Protein 6TQ3 (pdb70)

Foldseek 3Di:
DAAEEEFEVLLFFLNLLLQQVSLVVRYAYEYEEQDVVSQVVSLVVRDHDDPPRHYYYFNDYLLDQVCLLVVPRPPDQLLRHLHYEAEWFAFFFAAPVPDDPVRLVSRLSSLARNVVSNVVRNCVNHLPPDDPAAREYEYEAALCLQPPDGRRVSNNVSRVNVLVVFLVCCVVRVVSRYAGEYEHEAAAPTPRCPPPFQVVADAPAGGHHYSNVSSVVVVVVRPDGPDHSYYHYHHRHRND/DAAEEEFEVCLFFLNLLLQQVSLVVRHQYEYEEADPVSQVVSLVVRDHDDPPRHHYYARDHLLDQVCLLVVPRGPDQLLRHLHYEAEFAAFDFAAPVPDDPVVLVSRLSNLARNVVSNVVRNCVNHQQPDDPAAREYEYEAALCLQPPDGGRVSNNVSRVNVLVVQLVVQVVRVVSRYAGEYEYEAQAPTPSNVPPFQVVADALAGGHDYSNLSSVVVVVVRPDGPDHSYYHYHHNHRND/DAAEEEFEVLQAFLNVLLQQVVLVVRHAYEYEEQDPVSQVVSLVVRDHDYPPRHHHYFNDDLLPLVCLLVVPRPPDQLLRHLYYEAAWADFFFAAPVPDDPVVLVSRLSRLARNVVSNVVRNCVNHLQPDDPAAREYEYEAALCLPPPDHRGVSNNVSRVNVLVVQLVCQVVRVVSRYAGEYEHEAAAVVAQVSADAPADDHDYSNLSSVVVVVVRPDGPDHSYYHYHHNHRPD/DAAEEEFEVLLFFLNLLLQQVSLVVRHQYEYEEADVVSQVVSLVVRDHDDPPRHYYYANDHLLDQVCLLVVPRPPDALLRHLHYEAEFAAFFFAAPVPDDPVVLVSRLSRLARNVVSNVVRNCVNHQPPDDPAAREYEYEAALCLQPPDHRGVSNNVSRVNVLVVFLVVCVVRLVSRYAGEYEHEAAAPTPRCPPDFQVVADAQAGGHHYSNLSSVVVVVVRPDGPDHSYYDYHHNHRND

Secondary structure (DSSP, 8-state):
---EEEEETTTSHHHHHHHHHHHHTT-EEEEEES-HHHHHHHHHHS---STT---EEEE--TT-HHHHHHTTT-SS-GGGEEEEEE---------GGG--HHHHHHHHIIIIIHHHHHHHHHHHHHSSS--SS-EEEEEE--GGGTS--TT-HHHHHHHHHHHHHHHHHHHHHGGGTEEEEEEEE-SBSSTTS-S--GGGS--SS-SPBPHHHHHHHHHHHHT-SS--S-EEEESTTTT-/-PPEEEEETTTSHHHHHHHHHHHHTT-EEEEEES-HHHHHHHHHHS---STT---EEEE--TT-HHHHHHTTT-SS-GGGEEEEEE---------GGG--HHHHHHHHIIIIIHHHHHHHHHHHHHSSS--SS-EEEEEE--GGGTS--TT-HHHHHHHHHHHHHHHHHHHHHGGGTEEEEEEEE-SBSSSSSSS--GGGS--SS-SPBPHHHHHHHHHHHHT-SS--S-EEEESTTTT-/---EEEEETTTSHHHHHHHHHHHHHT-EEEEEES-HHHHHHHHHHS---STT---EEEE--TT-HHHHHHTTT-SS-GGGEEEEEE---------GGG--HHHHHHHHIIIIIHHHHHHHHHHHHHTTS--SS-EEEEEE--GGGTS--TT-HHHHHHHHHHHHHHHHHHHHHGGGTEEEEEEEE-SB---GGGS--SS-SPBPHHHHHHHHHHHHH-SS--S-EEEESTTTT-/-PPEEEEETTTSHHHHHHHHHHHHTT-EEEEEES-HHHHHHHHHHS---STT---EEEE--TT-HHHHHTTTT-SS-GGGEEEEEE---------GGG--HHHHHHHHIIIIIHHHHHHHHHHHHHTTS--SS-EEEEEE--GGGTS--TT-HHHHHHHHHHHHHHHHHHHHHGGGTEEEEEEEE-SBSSTTS-S--GGGS--SS-SPBPHHHHHHHHHHHHT-SS--S-EEEESTTTT-

CATH classification: 3.40.50.720

Sequence (954 aa):
PSLNALVTGGSRGIGEAISMQLAAEGYSVTIASRGLEQLEAVKAKLPIVKQGQTHHVWQLDLSDVEAAGSFKGAPLPASSYDVFVSNAGISQFSPIAEHADADWQNMLTVNLTAPIALTKAVVKAISDKPRQTPAHIIFISTGLSKRGAPMVGVYSASKAGIDGFMRSLARELGPKGINVNCVSPGVTRTSMAEGIDPSMFDLPINGWIEVDAIADAVTYLVKSKNVTGTTVSVDNGYCAPSLNALVTGGSRGIGEAISMQLAAEGYSVTIASRGLEQLEAVKAKLPIVKQGQTHHVWQLDLSDVEAAGSFKGAPLPASSYDVFVSNAGISQFSPIAEHADADWQNMLTVNLTAPIALTKAVVKAISDKPRQTPAHIIFISTGLSKRGAPMVGVYSASKAGIDGFMRSLARELGPKGINVNCVSPGVTRTSMAEGIDPSMFDLPINGWIEVDAIADAVTYLVKSKNVTGTTVSVDNGYCAPSLNALVTGGSRGIGEAISMQLAAEGYSVTIASRGLEQLEAVKAKLPIVKQGQTHHVWQLDLSDVEAAGSFKGAPLPASSYDVFVSNAGISQFSPIAEHADADWQNMLTVNLTAPIALTKAVVKAISDKPRQTPAHIIFISTGLSKRGAPMVGVYSASKAGIDGFMRSLARELGPKGINVNCVSPGVTRTDPSMFDLPINGWIEVDAIADAVTYLVKSKNVTGTTVSVDNGYCAPSLNALVTGGSRGIGEAISMQLAAEGYSVTIASRGLEQLEAVKAKLPIVKQGQTHHVWQLDLSDVEAAGSFKGAPLPASSYDVFVSNAGISQFSPIAEHADADWQNMLTVNLTAPIALTKAVVKAISDKPRQTPAHIIFISTGLSKRGAPMVGVYSASKAGIDGFMRSLARELGPKGINVNCVSPGVTRTSMAEGIDPSMFDLPINGWIEVDAIADAVTYLVKSKNVTGTTVSVDNGYCA

B-factor: mean 39.23, std 13.86, range [20.02, 128.77]

Nearest PDB structures (foldseek):
  6tq5-assembly1_C  TM=9.996E-01  e=1.178E-49  Starmerella magnoliae
  6tq3-assembly1_C  TM=9.989E-01  e=6.355E-49  Starmerella magnoliae
  6tq8-assembly1_D  TM=9.985E-01  e=2.376E-47  Starmerella magnoliae
  5mln-assembly1_A  TM=9.810E-01  e=8.326E-38  Starmerella magnoliae
  2cfc-assembly1_D  TM=8.550E-01  e=3.618E-16  Xanthobacter autotrophicus Py2

Radius of gyration: 27.47 Å; Cα contacts (8 Å, |Δi|>4): 2442; chains: 4; bounding box: 59×82×81 Å

Solvent-accessible surface area: 32105 Å² total; per-residue (Å²): 174,14,86,27,0,0,0,5,9,0,7,123,17,20,0,41,8,1,0,60,35,0,0,56,86,8,29,6,0,0,0,0,12,154,34,84,158,87,0,82,48,2,75,94,131,6,39,124,90,85,173,61,11,74,8,34,26,2,98,6,43,47,39,49,15,125,9,2,31,75,24,140,61,28,59,41,89,16,45,28,1,29,4,2,0,4,12,10,28,66,48,38,75,18,60,1,14,123,6,55,67,78,72,0,59,66,0,6,34,4,1,0,20,5,6,0,4,8,0,24,15,1,2,126,33,3,14,140,69,130,58,195,80,29,1,6,0,0,0,7,3,11,2,16,0,56,24,2,8,60,73,2,1,0,27,0,0,0,9,2,0,4,2,0,0,2,46,0,0,0,16,17,1,6,101,89,25,0,1,0,0,0,0,0,10,20,19,5,123,22,90,71,19,131,66,31,42,8,96,108,39,105,30,8,30,135,19,80,1,84,37,82,17,0,0,60,0,0,15,19,0,10,127,12,120,15,1,2,10,17,25,1,10,1,1,0,0,18,26,2,150,22,69,26,0,0,0,1,14,0,12,134,6,24,0,26,8,1,0,61,31,0,0,55,78,2,30,5,0,0,0,0,9,148,38,87,156,73,0,79,46,0,73,90,119,7,40,117,87,80,172,62,9,74,6,39,29,1,103,5,65,24,41,46,30,108,4,2,31,67,23,121,68,25,55,46,83,15,43,29,2,35,4,1,0,5,20,8,33,42,18,40,79,20,45,2,14,132,10,52,68,81,70,0,51,66,0,6,33,8,1,0,19,4,4,0,4,8,0,28,12,0,2,120,35,3,14,119,79,128,58,198,56,29,4,5,0,0,1,9,3,12,1,18,1,57,25,3,10,71,94,4,4,0,23,0,0,0,7,2,0,3,4,0,0,2,47,0,0,0,19,14,3,7,109,92,24,0,1,0,0,0,0,0,10,20,23,7,126,34,68,85,14,126,72,30,48,6,102,108,39,104,26,7,28,136,24,84,1,82,40,76,18,0,0,59,0,0,17,20,0,5,116,13,96,21,1,1,9,14,29,1,11,2,1,0,0,19,26,1,146,27,82,28,0,0,0,0,14,0,1,124,24,25,0,43,8,1,0,56,37,0,0,50,75,3,28,6,0,0,0,0,4,128,26,85,162,66,0,87,44,0,69,88,110,9,37,107,90,90,175,64,12,71,13,45,28,2,78,4,54,34,37,53,20,111,8,2,27,82,23,139,68,26,60,41,86,14,40,33,4,38,5,1,0,4,22,7,45,56,60,37,130,20,46,2,22,130,9,53,65,84,73,0,63,60,0,6,35,9,1,0,20,4,5,0,4,8,0,31,16,2,1,127,34,3,16,121,102,134,62,185,64,32,0,6,0,0,1,8,3,12,2,18,1,64,23,6,10,61,81,4,3,1,27,0,0,0,8,3,0,2,4,0,0,3,52,0,0,0,26,16,5,8,102,99,20,0,1,0,0,0,0,0,9,21,34,16,124,124,70,15,101,127,38,95,20,4,30,120,30,100,2,82,36,75,18,0,0,58,0,0,14,23,0,5,113,10,87,20,1,1,9,15,32,0,9,1,3,0,0,18,28,3,153,25,77,28,0,0,0,1,15,0,12,136,19,24,0,47,7,0,0,60,36,0,0,54,85,5,30,5,0,0,0,0,9,152,26,77,142,69,0,76,52,6,75,90,126,8,42,124,84,85,168,66,7,79,13,42,28,2,103,5,40,29,40,52,27,152,7,2,28,80,23,136,67,26,56,43,83,12,45,28,2,36,5,1,0,4,21,6,23,57,22,37,64,20,57,1,20,110,8,55,60,78,70,0,46,62,0,6,36,8,1,0,19,4,5,0,4,6,0,27,16,1,2,125,33,4,13,126,84,123,52,188,83,25,1,6,1,0,1,7,4,12,2,16,1,51,27,2,9,60,77,6,2,0,16,0,0,0,8,2,0,4,2,0,0,2,43,0,0,0,23,21,5,8,103,91,24,0,1,0,0,0,0,0,8,20,16,7,124,31,94,74,17,114,80,19,49,4,91,109,33,95,28,8,31,127,28,79,1,83,39,83,17,0,0,62,0,0,16,20,0,11,125,14,121,14,1,0,9,13,30,2,10,1,1,1,0,17,23,1

Structure (mmCIF, N/CA/C/O backbone):
data_6TQ3
#
_entry.id   6TQ3
#
_cell.length_a   52.505
_cell.length_b   87.245
_cell.length_c   102.922
_cell.angle_alpha   90.000
_cell.angle_beta   101.650
_cell.angle_gamma   90.000
#
_symmetry.space_group_name_H-M   'P 1 21 1'
#
loop_
_entity.id
_entity.type
_entity.pdbx_description
1 polymer 'Enzyme subunit'
2 water water
#
loop_
_atom_site.group_PDB
_atom_site.id
_atom_site.type_symbol
_atom_site.label_atom_id
_atom_site.label_alt_id
_atom_site.label_comp_id
_atom_site.label_asym_id
_atom_site.label_entity_id
_atom_site.label_seq_id
_atom_site.pdbx_PDB_ins_code
_atom_site.Cartn_x
_atom_site.Cartn_y
_atom_site.Cartn_z
_atom_site.occupancy
_atom_site.B_iso_or_equiv
_atom_site.auth_seq_id
_atom_site.auth_comp_id
_atom_site.auth_asym_id
_atom_site.auth_atom_id
_atom_site.pdbx_PDB_model_num
ATOM 1 N N . PRO A 1 7 ? 19.519 2.264 -53.349 1.00 87.74 7 PRO A N 1
ATOM 2 C CA . PRO A 1 7 ? 18.684 2.671 -54.490 1.00 84.43 7 PRO A CA 1
ATOM 3 C C . PRO A 1 7 ? 17.252 3.127 -54.080 1.00 80.31 7 PRO A C 1
ATOM 4 O O . PRO A 1 7 ? 17.136 3.966 -53.179 1.00 81.71 7 PRO A O 1
ATOM 8 N N . SER A 1 8 ? 16.207 2.668 -54.784 1.00 70.56 8 SER A N 1
ATOM 9 C CA . SER A 1 8 ? 14.794 2.849 -54.384 1.00 62.11 8 SER A CA 1
ATOM 10 C C . SER A 1 8 ? 14.333 1.497 -53.909 1.00 54.48 8 SER A C 1
ATOM 11 O O . SER A 1 8 ? 14.542 0.498 -54.569 1.00 51.57 8 SER A O 1
ATOM 14 N N . LEU A 1 9 ? 13.718 1.475 -52.741 1.00 53.00 9 LEU A N 1
ATOM 15 C CA . LEU A 1 9 ? 13.381 0.218 -52.084 1.00 48.82 9 LEU A CA 1
ATOM 16 C C . LEU A 1 9 ? 12.185 -0.382 -52.770 1.00 39.09 9 LEU A C 1
ATOM 17 O O . LEU A 1 9 ? 11.365 0.338 -53.346 1.00 38.88 9 LEU A O 1
ATOM 22 N N . ASN A 1 10 ? 12.129 -1.705 -52.745 1.00 35.30 10 ASN A N 1
ATOM 23 C CA . ASN A 1 10 ? 11.070 -2.439 -53.366 1.00 35.00 10 ASN A CA 1
ATOM 24 C C . ASN A 1 10 ? 9.963 -2.768 -52.365 1.00 37.09 10 ASN A C 1
ATOM 25 O O . ASN A 1 10 ? 10.240 -3.315 -51.269 1.00 35.35 10 ASN A O 1
ATOM 30 N N . ALA A 1 11 ? 8.736 -2.537 -52.805 1.00 32.70 11 ALA A N 1
ATOM 31 C CA . ALA A 1 11 ? 7.505 -2.872 -52.046 1.00 31.97 11 ALA A CA 1
ATOM 32 C C . ALA A 1 11 ? 6.677 -3.783 -52.871 1.00 31.19 11 ALA A C 1
ATOM 33 O O . ALA A 1 11 ? 6.549 -3.550 -54.036 1.00 36.50 11 ALA A O 1
ATOM 35 N N . LEU A 1 12 ? 6.166 -4.852 -52.263 1.00 32.76 12 LEU A N 1
ATOM 36 C CA . LEU A 1 12 ? 5.193 -5.738 -52.832 1.00 28.74 12 LEU A CA 1
ATOM 37 C C . LEU A 1 12 ? 3.863 -5.462 -52.217 1.00 29.50 12 LEU A C 1
ATOM 38 O O . LEU A 1 12 ? 3.772 -5.433 -50.991 1.00 32.13 12 LEU A O 1
ATOM 43 N N . VAL A 1 13 ? 2.818 -5.348 -53.028 1.00 29.57 13 VAL A N 1
ATOM 44 C CA . VAL A 1 13 ? 1.432 -5.088 -52.545 1.00 30.90 13 VAL A CA 1
ATOM 45 C C . VAL A 1 13 ? 0.470 -6.016 -53.216 1.00 30.53 13 VAL A C 1
ATOM 46 O O . VAL A 1 13 ? 0.263 -5.978 -54.440 1.00 29.89 13 VAL A O 1
ATOM 50 N N . THR A 1 14 ? -0.105 -6.915 -52.433 1.00 31.42 14 THR A N 1
ATOM 51 C CA . THR A 1 14 ? -1.055 -7.817 -52.984 1.00 30.34 14 THR A CA 1
ATOM 52 C C . THR A 1 14 ? -2.395 -7.104 -52.916 1.00 31.70 14 THR A C 1
ATOM 53 O O . THR A 1 14 ? -2.569 -6.146 -52.170 1.00 36.36 14 THR A O 1
ATOM 57 N N . GLY A 1 15 ? -3.330 -7.585 -53.719 1.00 31.41 15 GLY A N 1
ATOM 58 C CA . GLY A 1 15 ? -4.618 -6.927 -53.979 1.00 34.49 15 GLY A CA 1
ATOM 59 C C . GLY A 1 15 ? -4.361 -5.528 -54.473 1.00 36.45 15 GLY A C 1
ATOM 60 O O . GLY A 1 15 ? -5.123 -4.591 -54.177 1.00 34.58 15 GLY A O 1
ATOM 61 N N . GLY A 1 16 ? -3.277 -5.345 -55.217 1.00 31.98 16 GLY A N 1
ATOM 62 C CA . GLY A 1 16 ? -2.894 -3.960 -55.535 1.00 39.00 16 GLY A CA 1
ATOM 63 C C . GLY A 1 16 ? -3.571 -3.267 -56.711 1.00 37.48 16 GLY A C 1
ATOM 64 O O . GLY A 1 16 ? -3.226 -2.135 -56.983 1.00 38.41 16 GLY A O 1
ATOM 65 N N . SER A 1 17 ? -4.519 -3.933 -57.377 1.00 37.60 17 SER A N 1
ATOM 66 C CA . SER A 1 17 ? -5.087 -3.492 -58.626 1.00 42.18 17 SER A CA 1
ATOM 67 C C . SER A 1 17 ? -6.380 -2.674 -58.540 1.00 44.36 17 SER A C 1
ATOM 68 O O . SER A 1 17 ? -6.979 -2.324 -59.573 1.00 40.14 17 SER A O 1
ATOM 71 N N . ARG A 1 18 ? -6.859 -2.407 -57.329 1.00 45.28 18 ARG A N 1
ATOM 72 C CA . ARG A 1 18 ? -8.046 -1.568 -57.144 1.00 41.61 18 ARG A CA 1
ATOM 73 C C . ARG A 1 18 ? -8.200 -1.257 -55.649 1.00 38.97 18 ARG A C 1
ATOM 74 O O . ARG A 1 18 ? -7.453 -1.785 -54.836 1.00 32.21 18 ARG A O 1
ATOM 82 N N . GLY A 1 19 ? -9.139 -0.392 -55.315 1.00 37.17 19 GLY A N 1
ATOM 83 C CA . GLY A 1 19 ? -9.494 -0.074 -53.931 1.00 35.02 19 GLY A CA 1
ATOM 84 C C . GLY A 1 19 ? -8.322 0.312 -53.060 1.00 33.99 19 GLY A C 1
ATOM 85 O O . GLY A 1 19 ? -7.437 1.105 -53.450 1.00 30.60 19 GLY A O 1
ATOM 86 N N . ILE A 1 20 ? -8.278 -0.286 -51.873 1.00 31.01 20 ILE A N 1
ATOM 87 C CA . ILE A 1 20 ? -7.279 0.055 -50.851 1.00 30.70 20 ILE A CA 1
ATOM 88 C C . ILE A 1 20 ? -5.880 -0.251 -51.345 1.00 24.45 20 ILE A C 1
ATOM 89 O O . ILE A 1 20 ? -5.000 0.511 -51.135 1.00 24.83 20 ILE A O 1
ATOM 94 N N . GLY A 1 21 ? -5.696 -1.368 -52.012 1.00 27.41 21 GLY A N 1
ATOM 95 C CA . GLY A 1 21 ? -4.345 -1.742 -52.446 1.00 28.37 21 GLY A CA 1
ATOM 96 C C . GLY A 1 21 ? -3.846 -0.811 -53.539 1.00 28.35 21 GLY A C 1
ATOM 97 O O . GLY A 1 21 ? -2.698 -0.432 -53.548 1.00 31.23 21 GLY A O 1
ATOM 98 N N . GLU A 1 22 ? -4.727 -0.389 -54.417 1.00 30.94 22 GLU A N 1
ATOM 99 C CA . GLU A 1 22 ? -4.334 0.628 -55.384 1.00 32.53 22 GLU A CA 1
ATOM 100 C C . GLU A 1 22 ? -3.905 1.882 -54.664 1.00 29.35 22 GLU A C 1
ATOM 101 O O . GLU A 1 22 ? -2.825 2.442 -54.932 1.00 29.59 22 GLU A O 1
ATOM 107 N N . ALA A 1 23 ? -4.715 2.320 -53.709 1.00 32.11 23 ALA A N 1
ATOM 108 C CA . ALA A 1 23 ? -4.402 3.539 -52.971 1.00 31.30 23 ALA A CA 1
ATOM 109 C C . ALA A 1 23 ? -3.064 3.407 -52.187 1.00 30.38 23 ALA A C 1
ATOM 110 O O . ALA A 1 23 ? -2.214 4.298 -52.202 1.00 30.70 23 ALA A O 1
ATOM 112 N N . ILE A 1 24 ? -2.806 2.230 -51.641 1.00 28.99 24 ILE A N 1
ATOM 113 C CA . ILE A 1 24 ? -1.556 2.009 -50.915 1.00 26.46 24 ILE A CA 1
ATOM 114 C C . ILE A 1 24 ? -0.381 2.054 -51.933 1.00 25.30 24 ILE A C 1
ATOM 115 O O . ILE A 1 24 ? 0.662 2.641 -51.678 1.00 25.28 24 ILE A O 1
ATOM 120 N N . SER A 1 25 ? -0.548 1.403 -53.071 1.00 27.90 25 SER A N 1
ATOM 121 C CA . SER A 1 25 ? 0.534 1.415 -54.085 1.00 29.72 25 SER A CA 1
ATOM 122 C C . SER A 1 25 ? 0.839 2.822 -54.607 1.00 29.03 25 SER A C 1
ATOM 123 O O . SER A 1 25 ? 1.973 3.170 -54.733 1.00 34.21 25 SER A O 1
ATOM 126 N N . MET A 1 26 ? -0.187 3.622 -54.897 1.00 30.63 26 MET A N 1
ATOM 127 C CA . MET A 1 26 ? -0.007 5.013 -55.297 1.00 30.32 26 MET A CA 1
ATOM 128 C C . MET A 1 26 ? 0.829 5.810 -54.286 1.00 31.73 26 MET A C 1
ATOM 129 O O . MET A 1 26 ? 1.791 6.464 -54.664 1.00 29.47 26 MET A O 1
ATOM 134 N N . GLN A 1 27 ? 0.539 5.698 -52.984 1.00 29.16 27 GLN A N 1
ATOM 135 C CA . GLN A 1 27 ? 1.297 6.504 -52.002 1.00 30.05 27 GLN A CA 1
ATOM 136 C C . GLN A 1 27 ? 2.701 6.013 -51.904 1.00 28.43 27 GLN A C 1
ATOM 137 O O . GLN A 1 27 ? 3.617 6.809 -51.706 1.00 29.81 27 GLN A O 1
ATOM 143 N N . LEU A 1 28 ? 2.876 4.698 -52.028 1.00 29.50 28 LEU A N 1
ATOM 144 C CA . LEU A 1 28 ? 4.201 4.137 -51.886 1.00 33.25 28 LEU A CA 1
ATOM 145 C C . LEU A 1 28 ? 5.066 4.592 -53.061 1.00 30.76 28 LEU A C 1
ATOM 146 O O . LEU A 1 28 ? 6.150 5.065 -52.846 1.00 32.97 28 LEU A O 1
ATOM 151 N N . ALA A 1 29 ? 4.528 4.497 -54.271 1.00 34.76 29 ALA A N 1
ATOM 152 C CA . ALA A 1 29 ? 5.178 5.070 -55.461 1.00 34.21 29 ALA A CA 1
ATOM 153 C C . ALA A 1 29 ? 5.514 6.517 -55.207 1.00 37.03 29 ALA A C 1
ATOM 154 O O . ALA A 1 29 ? 6.668 6.925 -55.335 1.00 38.17 29 ALA A O 1
ATOM 156 N N . ALA A 1 30 ? 4.538 7.288 -54.730 1.00 40.20 30 ALA A N 1
ATOM 157 C CA . ALA A 1 30 ? 4.758 8.725 -54.451 1.00 34.69 30 ALA A CA 1
ATOM 158 C C . ALA A 1 30 ? 5.879 8.982 -53.485 1.00 33.76 30 ALA A C 1
ATOM 159 O O . ALA A 1 30 ? 6.459 10.048 -53.516 1.00 35.59 30 ALA A O 1
ATOM 161 N N . GLU A 1 31 ? 6.150 8.026 -52.587 1.00 33.77 31 GLU A N 1
ATOM 162 C CA . GLU A 1 31 ? 7.260 8.124 -51.625 1.00 36.19 31 GLU A CA 1
ATOM 163 C C . GLU A 1 31 ? 8.558 7.505 -52.166 1.00 40.58 31 GLU A C 1
ATOM 164 O O . GLU A 1 31 ? 9.521 7.376 -51.433 1.00 40.58 31 GLU A O 1
ATOM 170 N N . GLY A 1 32 ? 8.565 7.082 -53.428 1.00 44.68 32 GLY A N 1
ATOM 171 C CA . GLY A 1 32 ? 9.808 6.735 -54.093 1.00 43.49 32 GLY A CA 1
ATOM 172 C C . GLY A 1 32 ? 10.023 5.268 -54.173 1.00 40.16 32 GLY A C 1
ATOM 173 O O . GLY A 1 32 ? 11.024 4.877 -54.739 1.00 39.17 32 GLY A O 1
ATOM 174 N N . TYR A 1 33 ? 9.068 4.467 -53.649 1.00 40.28 33 TYR A N 1
ATOM 175 C CA . TYR A 1 33 ? 9.151 3.001 -53.654 1.00 33.97 33 TYR A CA 1
ATOM 176 C C . TYR A 1 33 ? 8.944 2.452 -55.065 1.00 36.25 33 TYR A C 1
ATOM 177 O O . TYR A 1 33 ? 8.148 2.986 -55.848 1.00 34.55 33 TYR A O 1
ATOM 186 N N . SER A 1 34 ? 9.703 1.410 -55.384 1.00 34.74 34 SER A N 1
ATOM 187 C CA . SER A 1 34 ? 9.472 0.600 -56.582 1.00 37.56 34 SER A CA 1
ATOM 188 C C . SER A 1 34 ? 8.506 -0.452 -56.215 1.00 37.21 34 SER A C 1
ATOM 189 O O . SER A 1 34 ? 8.842 -1.356 -55.434 1.00 42.59 34 SER A O 1
ATOM 192 N N . VAL A 1 35 ? 7.342 -0.430 -56.845 1.00 38.05 35 VAL A N 1
ATOM 193 C CA . VAL A 1 35 ? 6.190 -1.147 -56.361 1.00 34.08 35 VAL A CA 1
ATOM 194 C C . VAL A 1 35 ? 5.856 -2.292 -57.259 1.00 34.77 35 VAL A C 1
ATOM 195 O O . VAL A 1 35 ? 5.650 -2.073 -58.464 1.00 37.32 35 VAL A O 1
ATOM 199 N N . THR A 1 36 ? 5.757 -3.506 -56.677 1.00 29.62 36 THR A N 1
ATOM 200 C CA . THR A 1 36 ? 5.192 -4.648 -57.382 1.00 29.33 36 THR A CA 1
ATOM 201 C C . THR A 1 36 ? 3.796 -4.886 -56.924 1.00 30.39 36 THR A C 1
ATOM 202 O O . THR A 1 36 ? 3.537 -4.916 -55.704 1.00 29.15 36 THR A O 1
ATOM 206 N N . ILE A 1 37 ? 2.890 -5.033 -57.880 1.00 31.94 37 ILE A N 1
ATOM 207 C CA . ILE A 1 37 ? 1.460 -5.089 -57.619 1.00 37.22 37 ILE A CA 1
ATOM 208 C C . ILE A 1 37 ? 0.980 -6.441 -58.080 1.00 40.03 37 ILE A C 1
ATOM 209 O O . ILE A 1 37 ? 1.287 -6.828 -59.177 1.00 36.81 37 ILE A O 1
ATOM 214 N N . ALA A 1 38 ? 0.212 -7.164 -57.279 1.00 37.78 38 ALA A N 1
ATOM 215 C CA . ALA A 1 38 ? -0.153 -8.523 -57.614 1.00 32.12 38 ALA A CA 1
ATOM 216 C C . ALA A 1 38 ? -1.593 -8.699 -57.380 1.00 36.00 38 ALA A C 1
ATOM 217 O O . ALA A 1 38 ? -2.095 -8.321 -56.328 1.00 33.93 38 ALA A O 1
ATOM 219 N N . SER A 1 39 ? -2.233 -9.353 -58.329 1.00 33.65 39 SER A N 1
ATOM 220 C CA . SER A 1 39 ? -3.650 -9.597 -58.345 1.00 36.27 39 SER A CA 1
ATOM 221 C C . SER A 1 39 ? -3.944 -10.563 -59.509 1.00 34.27 39 SER A C 1
ATOM 222 O O . SER A 1 39 ? -3.053 -10.909 -60.258 1.00 36.99 39 SER A O 1
ATOM 225 N N . ARG A 1 40 ? -5.171 -11.032 -59.658 1.00 40.21 40 ARG A N 1
ATOM 226 C CA . ARG A 1 40 ? -5.477 -11.954 -60.760 1.00 49.44 40 ARG A CA 1
ATOM 227 C C . ARG A 1 40 ? -5.559 -11.245 -62.150 1.00 48.67 40 ARG A C 1
ATOM 228 O O . ARG A 1 40 ? -5.166 -11.817 -63.158 1.00 39.64 40 ARG A O 1
ATOM 236 N N . GLY A 1 41 ? -6.048 -9.997 -62.174 1.00 48.54 41 GLY A N 1
ATOM 237 C CA . GLY A 1 41 ? -6.577 -9.374 -63.390 1.00 47.19 41 GLY A CA 1
ATOM 238 C C . GLY A 1 41 ? -5.463 -8.571 -63.972 1.00 50.33 41 GLY A C 1
ATOM 239 O O . GLY A 1 41 ? -5.159 -7.507 -63.455 1.00 44.64 41 GLY A O 1
ATOM 240 N N . LEU A 1 42 ? -4.809 -9.121 -64.997 1.00 50.27 42 LEU A N 1
ATOM 241 C CA . LEU A 1 42 ? -3.640 -8.477 -65.620 1.00 50.76 42 LEU A CA 1
ATOM 242 C C . LEU A 1 42 ? -3.973 -7.104 -66.215 1.00 48.29 42 LEU A C 1
ATOM 243 O O . LEU A 1 42 ? -3.159 -6.196 -66.108 1.00 46.33 42 LEU A O 1
ATOM 248 N N . GLU A 1 43 ? -5.163 -6.961 -66.800 1.00 48.58 43 GLU A N 1
ATOM 249 C CA . GLU A 1 43 ? -5.585 -5.705 -67.443 1.00 47.50 43 GLU A CA 1
ATOM 250 C C . GLU A 1 43 ? -5.721 -4.592 -66.411 1.00 47.40 43 GLU A C 1
ATOM 251 O O . GLU A 1 43 ? -5.249 -3.459 -66.609 1.00 39.49 43 GLU A O 1
ATOM 257 N N . GLN A 1 44 ? -6.353 -4.937 -65.300 1.00 42.67 44 GLN A N 1
ATOM 258 C CA . GLN A 1 44 ? -6.532 -3.979 -64.213 1.00 45.69 44 GLN A CA 1
ATOM 259 C C . GLN A 1 44 ? -5.166 -3.687 -63.591 1.00 43.85 44 GLN A C 1
ATOM 260 O O . GLN A 1 44 ? -4.876 -2.537 -63.276 1.00 38.06 44 GLN A O 1
ATOM 266 N N . LEU A 1 45 ? -4.288 -4.692 -63.512 1.00 45.39 45 LEU A N 1
ATOM 267 C CA . LEU A 1 45 ? -2.915 -4.480 -62.995 1.00 50.20 45 LEU A CA 1
ATOM 268 C C . LEU A 1 45 ? -2.118 -3.473 -63.857 1.00 44.30 45 LEU A C 1
ATOM 269 O O . LEU A 1 45 ? -1.453 -2.550 -63.319 1.00 37.53 45 LEU A O 1
ATOM 274 N N . GLU A 1 46 ? -2.190 -3.657 -65.173 1.00 40.75 46 GLU A N 1
ATOM 275 C CA . GLU A 1 46 ? -1.369 -2.840 -66.124 1.00 41.47 46 GLU A CA 1
ATOM 276 C C . GLU A 1 46 ? -1.772 -1.363 -66.079 1.00 38.26 46 GLU A C 1
ATOM 277 O O . GLU A 1 46 ? -0.911 -0.477 -66.120 1.00 37.27 46 GLU A O 1
ATOM 283 N N . ALA A 1 47 ? -3.080 -1.140 -65.940 1.00 36.23 47 ALA A N 1
ATOM 284 C CA . ALA A 1 47 ? -3.672 0.200 -65.774 1.00 42.03 47 ALA A CA 1
ATOM 285 C C . ALA A 1 47 ? -3.133 0.881 -64.518 1.00 40.24 47 ALA A C 1
ATOM 286 O O . ALA A 1 47 ? -2.565 2.006 -64.572 1.00 37.16 47 ALA A O 1
ATOM 288 N N . VAL A 1 48 ? -3.250 0.162 -63.385 1.00 35.19 48 VAL A N 1
ATOM 289 C CA . VAL A 1 48 ? -2.645 0.657 -62.147 1.00 32.53 48 VAL A CA 1
ATOM 290 C C . VAL A 1 48 ? -1.180 0.948 -62.305 1.00 29.76 48 VAL A C 1
ATOM 291 O O . VAL A 1 48 ? -0.723 2.031 -61.905 1.00 29.13 48 VAL A O 1
ATOM 295 N N . LYS A 1 49 ? -0.425 0.026 -62.905 1.00 31.25 49 LYS A N 1
ATOM 296 C CA . LYS A 1 49 ? 1.003 0.280 -63.104 1.00 34.23 49 LYS A CA 1
ATOM 297 C C . LYS A 1 49 ? 1.244 1.636 -63.872 1.00 38.04 49 LYS A C 1
ATOM 298 O O . LYS A 1 49 ? 2.104 2.453 -63.480 1.00 33.75 49 LYS A O 1
ATOM 304 N N . ALA A 1 50 ? 0.464 1.871 -64.936 1.00 38.04 50 ALA A N 1
ATOM 305 C CA . ALA A 1 50 ? 0.621 3.096 -65.781 1.00 39.34 50 ALA A CA 1
ATOM 306 C C . ALA A 1 50 ? 0.354 4.372 -64.983 1.00 39.86 50 ALA A C 1
ATOM 307 O O . ALA A 1 50 ? 1.012 5.419 -65.204 1.00 36.03 50 ALA A O 1
ATOM 309 N N . LYS A 1 51 ? -0.556 4.240 -64.000 1.00 40.70 51 LYS A N 1
ATOM 310 C CA . LYS A 1 51 ? -0.910 5.324 -63.072 1.00 43.85 51 LYS A CA 1
ATOM 311 C C . LYS A 1 51 ? 0.080 5.651 -61.946 1.00 38.63 51 LYS A C 1
ATOM 312 O O . LYS A 1 51 ? -0.025 6.707 -61.318 1.00 38.34 51 LYS A O 1
ATOM 318 N N . LEU A 1 52 ? 1.012 4.762 -61.649 1.00 37.20 52 LEU A N 1
ATOM 319 C CA . LEU A 1 52 ? 1.842 4.887 -60.451 1.00 36.87 52 LEU A CA 1
ATOM 320 C C . LEU A 1 52 ? 2.911 5.984 -60.596 1.00 41.54 52 LEU A C 1
ATOM 321 O O . LEU A 1 52 ? 3.702 5.932 -61.527 1.00 42.10 52 LEU A O 1
ATOM 326 N N . PRO A 1 53 ? 2.981 6.952 -59.661 1.00 37.39 53 PRO A N 1
ATOM 327 C CA . PRO A 1 53 ? 4.033 7.947 -59.876 1.00 38.59 53 PRO A CA 1
ATOM 328 C C . PRO A 1 53 ? 5.473 7.414 -59.943 1.00 39.27 53 PRO A C 1
ATOM 329 O O . PRO A 1 53 ? 5.806 6.449 -59.266 1.00 40.44 53 PRO A O 1
ATOM 333 N N . ILE A 1 54 ? 6.299 8.072 -60.754 1.00 38.51 54 ILE A N 1
ATOM 334 C CA . ILE A 1 54 ? 7.725 7.841 -60.831 1.00 40.56 54 ILE A CA 1
ATOM 335 C C . ILE A 1 54 ? 8.448 9.150 -60.520 1.00 43.98 54 ILE A C 1
ATOM 336 O O . ILE A 1 54 ? 8.456 10.047 -61.351 1.00 46.07 54 ILE A O 1
ATOM 341 N N . VAL A 1 55 ? 9.075 9.226 -59.348 1.00 40.99 55 VAL A N 1
ATOM 342 C CA . VAL A 1 55 ? 9.553 10.499 -58.728 1.00 44.06 55 VAL A CA 1
ATOM 343 C C . VAL A 1 55 ? 11.057 10.603 -58.528 1.00 41.15 55 VAL A C 1
ATOM 344 O O . VAL A 1 55 ? 11.587 11.673 -58.169 1.00 48.35 55 VAL A O 1
ATOM 348 N N . LYS A 1 56 ? 11.750 9.504 -58.740 1.00 49.44 56 LYS A N 1
ATOM 349 C CA . LYS A 1 56 ? 13.190 9.494 -58.702 1.00 56.51 56 LYS A CA 1
ATOM 350 C C . LYS A 1 56 ? 13.759 8.478 -59.703 1.00 56.82 56 LYS A C 1
ATOM 351 O O . LYS A 1 56 ? 13.042 7.586 -60.168 1.00 47.16 56 LYS A O 1
ATOM 357 N N . GLN A 1 57 ? 15.067 8.605 -59.940 1.00 57.96 57 GLN A N 1
ATOM 358 C CA . GLN A 1 57 ? 15.805 7.795 -60.895 1.00 60.91 57 GLN A CA 1
ATOM 359 C C . GLN A 1 57 ? 16.050 6.385 -60.340 1.00 61.04 57 GLN A C 1
ATOM 360 O O . GLN A 1 57 ? 16.368 6.193 -59.164 1.00 64.16 57 GLN A O 1
ATOM 366 N N . GLY A 1 58 ? 15.907 5.401 -61.207 1.00 56.10 58 GLY A N 1
ATOM 367 C CA . GLY A 1 58 ? 16.016 4.028 -60.805 1.00 57.86 58 GLY A CA 1
ATOM 368 C C . GLY A 1 58 ? 14.868 3.593 -59.908 1.00 58.93 58 GLY A C 1
ATOM 369 O O . GLY A 1 58 ? 15.071 2.774 -59.006 1.00 62.34 58 GLY A O 1
ATOM 370 N N . GLN A 1 59 ? 13.680 4.161 -60.130 1.00 52.57 59 GLN A N 1
ATOM 371 C CA . GLN A 1 59 ? 12.462 3.687 -59.490 1.00 46.32 59 GLN A CA 1
ATOM 372 C C . GLN A 1 59 ? 11.720 3.027 -60.586 1.00 43.75 59 GLN A C 1
ATOM 373 O O . GLN A 1 59 ? 11.493 3.627 -61.620 1.00 45.63 59 GLN A O 1
ATOM 379 N N . THR A 1 60 ? 11.342 1.789 -60.370 1.00 40.62 60 THR A N 1
ATOM 380 C CA . THR A 1 60 ? 10.657 0.996 -61.376 1.00 48.18 60 THR A CA 1
ATOM 381 C C . THR A 1 60 ? 9.527 0.196 -60.771 1.00 44.82 60 THR A C 1
ATOM 382 O O . THR A 1 60 ? 9.724 -0.438 -59.755 1.00 48.53 60 THR A O 1
ATOM 386 N N . HIS A 1 61 ? 8.377 0.168 -61.419 1.00 45.80 61 HIS A N 1
ATOM 387 C CA . HIS A 1 61 ? 7.221 -0.550 -60.903 1.00 42.90 61 HIS A CA 1
ATOM 388 C C . HIS A 1 61 ? 6.996 -1.815 -61.729 1.00 46.92 61 HIS A C 1
ATOM 389 O O . HIS A 1 61 ? 7.536 -1.937 -62.832 1.00 44.33 61 HIS A O 1
ATOM 396 N N . HIS A 1 62 ? 6.222 -2.761 -61.187 1.00 41.75 62 HIS A N 1
ATOM 397 C CA . HIS A 1 62 ? 5.945 -4.053 -61.842 1.00 41.74 62 HIS A CA 1
ATOM 398 C C . HIS A 1 62 ? 4.581 -4.584 -61.504 1.00 38.67 62 HIS A C 1
ATOM 399 O O . HIS A 1 62 ? 3.992 -4.195 -60.472 1.00 40.19 62 HIS A O 1
ATOM 406 N N . VAL A 1 63 ? 4.130 -5.519 -62.343 1.00 35.07 63 VAL A N 1
ATOM 407 C CA . VAL A 1 63 ? 2.939 -6.315 -62.123 1.00 38.56 63 VAL A CA 1
ATOM 408 C C . VAL A 1 63 ? 3.300 -7.787 -61.862 1.00 40.08 63 VAL A C 1
ATOM 409 O O . VAL A 1 63 ? 4.355 -8.281 -62.286 1.00 35.59 63 VAL A O 1
ATOM 413 N N . TRP A 1 64 ? 2.426 -8.468 -61.133 1.00 34.30 64 TRP A N 1
ATOM 414 C CA . TRP A 1 64 ? 2.567 -9.875 -60.879 1.00 35.20 64 TRP A CA 1
ATOM 415 C C . TRP A 1 64 ? 1.173 -10.450 -60.907 1.00 37.57 64 TRP A C 1
ATOM 416 O O . TRP A 1 64 ? 0.353 -10.259 -60.005 1.00 39.15 64 TRP A O 1
ATOM 427 N N . GLN A 1 65 ? 0.863 -11.140 -61.994 1.00 38.84 65 GLN A N 1
ATOM 428 C CA . GLN A 1 65 ? -0.409 -11.858 -62.094 1.00 41.51 65 GLN A CA 1
ATOM 429 C C . GLN A 1 65 ? -0.309 -13.029 -61.105 1.00 45.11 65 GLN A C 1
ATOM 430 O O . GLN A 1 65 ? 0.522 -13.911 -61.270 1.00 42.37 65 GLN A O 1
ATOM 436 N N . LEU A 1 66 ? -1.078 -12.960 -60.024 1.00 46.49 66 LEU A N 1
ATOM 437 C CA . LEU A 1 66 ? -1.045 -13.981 -58.952 1.00 43.34 66 LEU A CA 1
ATOM 438 C C . LEU A 1 66 ? -2.449 -14.227 -58.513 1.00 42.76 66 LEU A C 1
ATOM 439 O O . LEU A 1 66 ? -3.151 -13.275 -58.119 1.00 41.62 66 LEU A O 1
ATOM 444 N N . ASP A 1 67 ? -2.852 -15.494 -58.608 1.00 41.93 67 ASP A N 1
ATOM 445 C CA . ASP A 1 67 ? -4.134 -15.936 -58.118 1.00 48.16 67 ASP A CA 1
ATOM 446 C C . ASP A 1 67 ? -4.033 -16.113 -56.607 1.00 52.41 67 ASP A C 1
ATOM 447 O O . ASP A 1 67 ? -3.304 -16.957 -56.078 1.00 47.09 67 ASP A O 1
ATOM 452 N N . LEU A 1 68 ? -4.885 -15.343 -55.954 1.00 57.98 68 LEU A N 1
ATOM 453 C CA . LEU A 1 68 ? -4.771 -15.002 -54.566 1.00 56.12 68 LEU A CA 1
ATOM 454 C C . LEU A 1 68 ? -5.269 -16.227 -53.769 1.00 50.20 68 LEU A C 1
ATOM 455 O O . LEU A 1 68 ? -4.997 -16.360 -52.594 1.00 55.38 68 LEU A O 1
ATOM 460 N N . SER A 1 69 ? -6.015 -17.096 -54.435 1.00 46.29 69 SER A N 1
ATOM 461 C CA . SER A 1 69 ? -6.522 -18.331 -53.887 1.00 44.55 69 SER A CA 1
ATOM 462 C C . SER A 1 69 ? -5.642 -19.581 -54.157 1.00 47.28 69 SER A C 1
ATOM 463 O O . SER A 1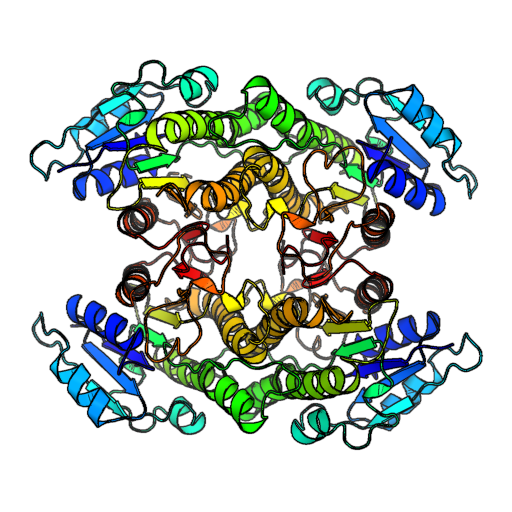 69 ? -6.086 -20.698 -53.934 1.00 48.19 69 SER A O 1
ATOM 466 N N . ASP A 1 70 ? -4.425 -19.405 -54.662 1.00 50.07 70 ASP A N 1
ATOM 467 C CA . ASP A 1 70 ? -3.531 -20.523 -54.940 1.00 46.43 70 ASP A CA 1
ATOM 468 C C . ASP A 1 70 ? -2.409 -20.443 -53.974 1.00 37.73 70 ASP A C 1
ATOM 469 O O . ASP A 1 70 ? -1.450 -19.690 -54.137 1.00 44.33 70 ASP A O 1
ATOM 474 N N . VAL A 1 71 ? -2.510 -21.280 -52.957 1.00 39.63 71 VAL A N 1
ATOM 475 C CA . VAL A 1 71 ? -1.548 -21.251 -51.842 1.00 39.90 71 VAL A CA 1
ATOM 476 C C . VAL A 1 71 ? -0.158 -21.642 -52.302 1.00 38.86 71 VAL A C 1
ATOM 477 O O . VAL A 1 71 ? 0.848 -21.056 -51.890 1.00 41.72 71 VAL A O 1
ATOM 481 N N . GLU A 1 72 ? -0.118 -22.606 -53.223 1.00 45.46 72 GLU A N 1
ATOM 482 C CA . GLU A 1 72 ? 1.133 -23.187 -53.714 1.00 46.21 72 GLU A CA 1
ATOM 483 C C . GLU A 1 72 ? 1.876 -22.119 -54.520 1.00 40.92 72 GLU A C 1
ATOM 484 O O . GLU A 1 72 ? 3.039 -21.815 -54.262 1.00 44.87 72 GLU A O 1
ATOM 490 N N . ALA A 1 73 ? 1.146 -21.514 -55.448 1.00 43.30 73 ALA A N 1
ATOM 491 C CA . ALA A 1 73 ? 1.640 -20.398 -56.299 1.00 42.02 73 ALA A CA 1
ATOM 492 C C . ALA A 1 73 ? 2.199 -19.285 -55.448 1.00 35.04 73 ALA A C 1
ATOM 493 O O . ALA A 1 73 ? 3.350 -18.872 -55.600 1.00 37.81 73 ALA A O 1
ATOM 495 N N . ALA A 1 74 ? 1.396 -18.874 -54.480 1.00 38.17 74 ALA A N 1
ATOM 496 C CA . ALA A 1 74 ? 1.805 -17.867 -53.489 1.00 36.28 74 ALA A CA 1
ATOM 497 C C . ALA A 1 74 ? 3.062 -18.222 -52.712 1.00 36.88 74 ALA A C 1
ATOM 498 O O . ALA A 1 74 ? 4.015 -17.398 -52.628 1.00 44.69 74 ALA A O 1
ATOM 500 N N . GLY A 1 75 ? 3.124 -19.454 -52.194 1.00 38.19 75 GLY A N 1
ATOM 501 C CA . GLY A 1 75 ? 4.310 -19.931 -51.458 1.00 35.81 75 GLY A CA 1
ATOM 502 C C . GLY A 1 75 ? 5.575 -20.076 -52.287 1.00 40.78 75 GLY A C 1
ATOM 503 O O . GLY A 1 75 ? 6.704 -19.928 -51.775 1.00 45.70 75 GLY A O 1
ATOM 504 N N . SER A 1 76 ? 5.411 -20.361 -53.569 1.00 45.09 76 SER A N 1
ATOM 505 C CA . SER A 1 76 ? 6.573 -20.471 -54.479 1.00 46.79 76 SER A CA 1
ATOM 506 C C . SER A 1 76 ? 6.913 -19.184 -55.231 1.00 47.62 76 SER A C 1
ATOM 507 O O . SER A 1 76 ? 7.890 -19.155 -55.966 1.00 45.56 76 SER A O 1
ATOM 510 N N . PHE A 1 77 ? 6.158 -18.098 -55.031 1.00 46.54 77 PHE A N 1
ATOM 511 C CA . PHE A 1 77 ? 6.458 -16.851 -55.731 1.00 44.09 77 PHE A CA 1
ATOM 512 C C . PHE A 1 77 ? 6.341 -17.090 -57.229 1.00 42.90 77 PHE A C 1
ATOM 513 O O . PHE A 1 77 ? 7.133 -16.625 -58.023 1.00 48.55 77 PHE A O 1
ATOM 521 N N . LYS A 1 78 ? 5.325 -17.830 -57.603 1.00 44.41 78 LYS A N 1
ATOM 522 C CA . LYS A 1 78 ? 5.205 -18.323 -58.940 1.00 50.24 78 LYS A CA 1
ATOM 523 C C . LYS A 1 78 ? 4.701 -17.210 -59.867 1.00 50.71 78 LYS A C 1
ATOM 524 O O . LYS A 1 78 ? 3.568 -16.724 -59.718 1.00 44.83 78 LYS A O 1
ATOM 530 N N . GLY A 1 79 ? 5.541 -16.874 -60.847 1.00 47.08 79 GLY A N 1
ATOM 531 C CA . GLY A 1 79 ? 5.280 -15.814 -61.785 1.00 46.42 79 GLY A CA 1
ATOM 532 C C . GLY A 1 79 ? 5.893 -14.501 -61.327 1.00 46.44 79 GLY A C 1
ATOM 533 O O . GLY A 1 79 ? 5.787 -13.531 -62.018 1.00 43.65 79 GLY A O 1
ATOM 534 N N . ALA A 1 80 ? 6.543 -14.437 -60.172 1.00 42.37 80 ALA A N 1
ATOM 535 C CA . ALA A 1 80 ? 6.935 -13.155 -59.681 1.00 35.60 80 ALA A CA 1
ATOM 536 C C . ALA A 1 80 ? 7.945 -12.493 -60.633 1.00 42.82 80 ALA A C 1
ATOM 537 O O . ALA A 1 80 ? 8.811 -13.155 -61.165 1.00 40.58 80 ALA A O 1
ATOM 539 N N . PRO A 1 81 ? 7.840 -11.183 -60.832 1.00 42.66 81 PRO A N 1
ATOM 540 C CA . PRO A 1 81 ? 8.791 -10.477 -61.718 1.00 39.73 81 PRO A CA 1
ATOM 541 C C . PRO A 1 81 ? 10.134 -10.179 -61.055 1.00 44.53 81 PRO A C 1
ATOM 542 O O . PRO A 1 81 ? 11.130 -9.996 -61.770 1.00 40.54 81 PRO A O 1
ATOM 546 N N . LEU A 1 82 ? 10.201 -10.148 -59.716 1.00 40.85 82 LEU A N 1
ATOM 547 C CA . LEU A 1 82 ? 11.475 -9.968 -59.033 1.00 40.67 82 LEU A CA 1
ATOM 548 C C . LEU A 1 82 ? 11.702 -11.136 -58.081 1.00 39.13 82 LEU A C 1
ATOM 549 O O . LEU A 1 82 ? 10.760 -11.868 -57.815 1.00 39.02 82 LEU A O 1
ATOM 554 N N . PRO A 1 83 ? 12.944 -11.308 -57.556 1.00 39.43 83 PRO A N 1
ATOM 555 C CA . PRO A 1 83 ? 13.180 -12.280 -56.465 1.00 41.47 83 PRO A CA 1
ATOM 556 C C . PRO A 1 83 ? 12.439 -11.858 -55.169 1.00 41.95 83 PRO A C 1
ATOM 557 O O . PRO A 1 83 ? 12.469 -10.685 -54.808 1.00 37.09 83 PRO A O 1
ATOM 561 N N . ALA A 1 84 ? 11.845 -12.805 -54.456 1.00 39.55 84 ALA A N 1
ATOM 562 C CA . ALA A 1 84 ? 11.264 -12.509 -53.149 1.00 43.59 84 ALA A CA 1
ATOM 563 C C . ALA A 1 84 ? 12.220 -11.741 -52.286 1.00 38.39 84 ALA A C 1
ATOM 564 O O . ALA A 1 84 ? 11.801 -10.871 -51.551 1.00 34.26 84 ALA A O 1
ATOM 566 N N . SER A 1 85 ? 13.518 -11.989 -52.448 1.00 39.09 85 SER A N 1
ATOM 567 C CA . SER A 1 85 ? 14.582 -11.304 -51.679 1.00 33.27 85 SER A CA 1
ATOM 568 C C . SER A 1 85 ? 14.749 -9.832 -51.920 1.00 36.51 85 SER A C 1
ATOM 569 O O . SER A 1 85 ? 15.414 -9.155 -51.124 1.00 33.03 85 SER A O 1
ATOM 572 N N . SER A 1 86 ? 14.187 -9.318 -53.009 1.00 36.00 86 SER A N 1
ATOM 573 C CA . SER A 1 86 ? 14.251 -7.880 -53.294 1.00 43.95 86 SER A CA 1
ATOM 574 C C . SER A 1 86 ? 13.440 -6.997 -52.374 1.00 44.45 86 SER A C 1
ATOM 575 O O . SER A 1 86 ? 13.732 -5.801 -52.285 1.00 43.06 86 SER A O 1
ATOM 578 N N . TYR A 1 87 ? 12.392 -7.539 -51.754 1.00 43.19 87 TYR A N 1
ATOM 579 C CA . TYR A 1 87 ? 11.409 -6.645 -51.108 1.00 39.85 87 TYR A CA 1
ATOM 580 C C . TYR A 1 87 ? 11.816 -6.232 -49.750 1.00 36.13 87 TYR A C 1
ATOM 581 O O . TYR A 1 87 ? 12.202 -7.061 -48.937 1.00 44.86 87 TYR A O 1
ATOM 590 N N . ASP A 1 88 ? 11.760 -4.935 -49.511 1.00 36.46 88 ASP A N 1
ATOM 591 C CA . ASP A 1 88 ? 11.861 -4.391 -48.160 1.00 36.89 88 ASP A CA 1
ATOM 592 C C . ASP A 1 88 ? 10.503 -4.050 -47.468 1.00 33.43 88 ASP A C 1
ATOM 593 O O . ASP A 1 88 ? 10.479 -3.804 -46.280 1.00 37.58 88 ASP A O 1
ATOM 598 N N . VAL A 1 89 ? 9.423 -4.016 -48.234 1.00 32.27 89 VAL A N 1
ATOM 599 C CA . VAL A 1 89 ? 8.097 -3.810 -47.734 1.00 31.87 89 VAL A CA 1
ATOM 600 C C . VAL A 1 89 ? 7.184 -4.819 -48.384 1.00 31.88 89 VAL A C 1
ATOM 601 O O . VAL A 1 89 ? 7.234 -5.005 -49.598 1.00 30.43 89 VAL A O 1
ATOM 605 N N . PHE A 1 90 ? 6.348 -5.478 -47.580 1.00 27.60 90 PHE A N 1
ATOM 606 C CA . PHE A 1 90 ? 5.327 -6.383 -48.096 1.00 28.09 90 PHE A CA 1
ATOM 607 C C . PHE A 1 90 ? 4.010 -5.944 -47.487 1.00 30.38 90 PHE A C 1
ATOM 608 O O . PHE A 1 90 ? 3.927 -5.928 -46.252 1.00 30.99 90 PHE A O 1
ATOM 616 N N . VAL A 1 91 ? 3.012 -5.609 -48.314 1.00 29.24 91 VAL A N 1
ATOM 617 C CA . VAL A 1 91 ? 1.708 -5.217 -47.825 1.00 28.13 91 VAL A CA 1
ATOM 618 C C . VAL A 1 91 ? 0.753 -6.263 -48.313 1.00 33.55 91 VAL A C 1
ATOM 619 O O . VAL A 1 91 ? 0.575 -6.467 -49.511 1.00 28.72 91 VAL A O 1
ATOM 623 N N . SER A 1 92 ? 0.178 -6.984 -47.353 1.00 31.20 92 SER A N 1
ATOM 624 C CA . SER A 1 92 ? -0.691 -8.078 -47.646 1.00 35.04 92 SER A CA 1
ATOM 625 C C . SER A 1 92 ? -2.079 -7.503 -47.609 1.00 41.78 92 SER A C 1
ATOM 626 O O . SER A 1 92 ? -2.798 -7.609 -46.606 1.00 53.81 92 SER A O 1
ATOM 629 N N . ASN A 1 93 ? -2.449 -6.870 -48.693 1.00 45.13 93 ASN A N 1
ATOM 630 C CA . ASN A 1 93 ? -3.747 -6.241 -48.788 1.00 45.00 93 ASN A CA 1
ATOM 631 C C . ASN A 1 93 ? -4.871 -7.160 -49.329 1.00 45.46 93 ASN A C 1
ATOM 632 O O . ASN A 1 93 ? -6.071 -6.855 -49.131 1.00 40.34 93 ASN A O 1
ATOM 637 N N . ALA A 1 94 ? -4.492 -8.257 -49.987 1.00 44.24 94 ALA A N 1
ATOM 638 C CA . ALA A 1 94 ? -5.449 -9.241 -50.553 1.00 51.70 94 ALA A CA 1
ATOM 639 C C . ALA A 1 94 ? -6.598 -9.690 -49.639 1.00 53.82 94 ALA A C 1
ATOM 640 O O . ALA A 1 94 ? -6.334 -10.244 -48.580 1.00 57.38 94 ALA A O 1
ATOM 642 N N . GLY A 1 95 ? -7.855 -9.508 -50.068 1.00 52.84 95 GLY A N 1
ATOM 643 C CA . GLY A 1 95 ? -8.990 -10.135 -49.409 1.00 44.70 95 GLY A CA 1
ATOM 644 C C . GLY A 1 95 ? -10.377 -10.062 -50.016 1.00 40.06 95 GLY A C 1
ATOM 645 O O . GLY A 1 95 ? -10.685 -9.210 -50.830 1.00 39.74 95 GLY A O 1
ATOM 646 N N . ILE A 1 96 ? -11.229 -10.965 -49.552 1.00 37.66 96 ILE A N 1
ATOM 647 C CA . ILE A 1 96 ? -12.619 -11.121 -49.973 1.00 38.53 96 ILE A CA 1
ATOM 648 C C . ILE A 1 96 ? -13.462 -10.957 -48.708 1.00 36.92 96 ILE A C 1
ATOM 649 O O . ILE A 1 96 ? -13.067 -11.447 -47.640 1.00 34.94 96 ILE A O 1
ATOM 654 N N . SER A 1 97 ? -14.604 -10.293 -48.820 1.00 32.88 97 SER A N 1
ATOM 655 C CA . SER A 1 97 ? -15.559 -10.172 -47.729 1.00 39.24 97 SER A CA 1
ATOM 656 C C . SER A 1 97 ? -16.862 -10.818 -48.163 1.00 38.86 97 SER A C 1
ATOM 657 O O . SER A 1 97 ? -17.244 -10.703 -49.329 1.00 40.86 97 SER A O 1
ATOM 660 N N . GLN A 1 98 ? -17.486 -11.583 -47.283 1.00 34.94 98 GLN A N 1
ATOM 661 C CA . GLN A 1 98 ? -18.758 -12.220 -47.569 1.00 39.15 98 GLN A CA 1
ATOM 662 C C . GLN A 1 98 ? -19.644 -12.109 -46.330 1.00 42.04 98 GLN A C 1
ATOM 663 O O . GLN A 1 98 ? -19.134 -12.232 -45.233 1.00 37.10 98 GLN A O 1
ATOM 669 N N . PHE A 1 99 ? -20.939 -11.863 -46.541 1.00 37.74 99 PHE A N 1
ATOM 670 C CA . PHE A 1 99 ? -21.901 -11.629 -45.516 1.00 39.66 99 PHE A CA 1
ATOM 671 C C . PHE A 1 99 ? -22.924 -12.688 -45.660 1.00 37.50 99 PHE A C 1
ATOM 672 O O . PHE A 1 99 ? -23.478 -12.820 -46.718 1.00 37.90 99 PHE A O 1
ATOM 680 N N . SER A 1 100 ? -23.193 -13.422 -44.584 1.00 40.42 100 SER A N 1
ATOM 681 C CA . SER A 1 100 ? -24.177 -14.509 -44.555 1.00 41.20 100 SER A CA 1
ATOM 682 C C . SER A 1 100 ? -24.419 -14.984 -43.135 1.00 42.42 100 SER A C 1
ATOM 683 O O . SER A 1 100 ? -23.476 -15.185 -42.397 1.00 41.73 100 SER A O 1
ATOM 686 N N . PRO A 1 101 ? -25.675 -15.270 -42.782 1.00 43.26 101 PRO A N 1
ATOM 687 C CA . PRO A 1 101 ? -25.812 -16.047 -41.566 1.00 43.07 101 PRO A CA 1
ATOM 688 C C . PRO A 1 101 ? -24.904 -17.287 -41.627 1.00 40.49 101 PRO A C 1
ATOM 689 O O . PRO A 1 101 ? -24.780 -17.901 -42.691 1.00 44.38 101 PRO A O 1
ATOM 693 N N . ILE A 1 102 ? -24.222 -17.639 -40.550 1.00 37.10 102 ILE A N 1
ATOM 694 C CA . ILE A 1 102 ? -23.294 -18.773 -40.640 1.00 35.21 102 ILE A CA 1
ATOM 695 C C . ILE A 1 102 ? -23.959 -20.101 -41.119 1.00 37.07 102 ILE A C 1
ATOM 696 O O . ILE A 1 102 ? -23.378 -20.842 -41.907 1.00 34.34 102 ILE A O 1
ATOM 701 N N . ALA A 1 103 ? -25.184 -20.356 -40.671 1.00 38.83 103 ALA A N 1
ATOM 702 C CA . ALA A 1 103 ? -25.976 -21.522 -41.138 1.00 46.03 103 ALA A CA 1
ATOM 703 C C . ALA A 1 103 ? -26.121 -21.593 -42.666 1.00 43.98 103 ALA A C 1
ATOM 704 O O . ALA A 1 103 ? -26.066 -22.663 -43.224 1.00 49.25 103 ALA A O 1
ATOM 706 N N . GLU A 1 104 ? -26.223 -20.433 -43.300 1.00 47.77 104 GLU A N 1
ATOM 707 C CA . GLU A 1 104 ? -26.508 -20.246 -44.723 1.00 48.84 104 GLU A CA 1
ATOM 708 C C . GLU A 1 104 ? -25.251 -19.952 -45.537 1.00 51.75 104 GLU A C 1
ATOM 709 O O . GLU A 1 104 ? -25.339 -19.622 -46.729 1.00 52.16 104 GLU A O 1
ATOM 715 N N . HIS A 1 105 ? -24.076 -20.050 -44.935 1.00 46.04 105 HIS A N 1
ATOM 716 C CA . HIS A 1 105 ? -22.878 -19.681 -45.635 1.00 42.71 105 HIS A CA 1
ATOM 717 C C . HIS A 1 105 ? -22.421 -20.865 -46.439 1.00 44.07 105 HIS A C 1
ATOM 718 O O . HIS A 1 105 ? -22.059 -21.885 -45.838 1.00 44.74 105 HIS A O 1
ATOM 725 N N . ALA A 1 106 ? -22.380 -20.737 -47.774 1.00 39.22 106 ALA A N 1
ATOM 726 C CA . ALA A 1 106 ? -21.996 -21.858 -48.646 1.00 40.54 106 ALA A CA 1
ATOM 727 C C . ALA A 1 106 ? -20.545 -22.229 -48.455 1.00 45.87 106 ALA A C 1
ATOM 728 O O . ALA A 1 106 ? -19.653 -21.352 -48.450 1.00 44.06 106 ALA A O 1
ATOM 730 N N . ASP A 1 107 ? -20.306 -23.535 -48.285 1.00 42.56 107 ASP A N 1
ATOM 731 C CA . ASP A 1 107 ? -18.982 -24.044 -47.972 1.00 40.98 107 ASP A CA 1
ATOM 732 C C . ASP A 1 107 ? -17.924 -23.639 -48.949 1.00 44.21 107 ASP A C 1
ATOM 733 O O . ASP A 1 107 ? -16.771 -23.399 -48.574 1.00 40.20 107 ASP A O 1
ATOM 738 N N . ALA A 1 108 ? -18.288 -23.614 -50.229 1.00 45.38 108 ALA A N 1
ATOM 739 C CA . ALA A 1 108 ? -17.319 -23.229 -51.239 1.00 44.72 108 ALA A CA 1
ATOM 740 C C . ALA A 1 108 ? -16.924 -21.760 -51.046 1.00 40.35 108 ALA A C 1
ATOM 741 O O . ALA A 1 108 ? -15.777 -21.413 -51.202 1.00 41.57 108 ALA A O 1
ATOM 743 N N . ASP A 1 109 ? -17.898 -20.917 -50.718 1.00 35.64 109 ASP A N 1
ATOM 744 C CA . ASP A 1 109 ? -17.648 -19.490 -50.525 1.00 40.31 109 ASP A CA 1
ATOM 745 C C . ASP A 1 109 ? -16.740 -19.179 -49.318 1.00 36.81 109 ASP A C 1
ATOM 746 O O . ASP A 1 109 ? -15.623 -18.670 -49.503 1.00 34.80 109 ASP A O 1
ATOM 751 N N . TRP A 1 110 ? -17.188 -19.544 -48.121 1.00 37.58 110 TRP A N 1
ATOM 752 C CA . TRP A 1 110 ? -16.362 -19.311 -46.897 1.00 38.44 110 TRP A CA 1
ATOM 753 C C . TRP A 1 110 ? -15.016 -20.005 -46.940 1.00 37.08 110 TRP A C 1
ATOM 754 O O . TRP A 1 110 ? -14.026 -19.443 -46.480 1.00 37.16 110 TRP A O 1
ATOM 765 N N . GLN A 1 111 ? -14.937 -21.189 -47.545 1.00 37.36 111 GLN A N 1
ATOM 766 C CA . GLN A 1 111 ? -13.626 -21.836 -47.634 1.00 39.71 111 GLN A CA 1
ATOM 767 C C . GLN A 1 111 ? -12.699 -21.110 -48.594 1.00 35.01 111 GLN A C 1
ATOM 768 O O . GLN A 1 111 ? -11.492 -21.060 -48.355 1.00 32.86 111 GLN A O 1
ATOM 774 N N . ASN A 1 112 ? -13.224 -20.551 -49.685 1.00 38.46 112 ASN A N 1
ATOM 775 C CA . ASN A 1 112 ? -12.330 -19.802 -50.596 1.00 37.55 112 ASN A CA 1
ATOM 776 C C . ASN A 1 112 ? -11.868 -18.523 -49.884 1.00 35.21 112 ASN A C 1
ATOM 777 O O . ASN A 1 112 ? -10.673 -18.130 -49.918 1.00 38.61 112 ASN A O 1
ATOM 782 N N . MET A 1 113 ? -12.816 -17.885 -49.210 1.00 37.94 113 MET A N 1
ATOM 783 C CA . MET A 1 113 ? -12.507 -16.632 -48.436 1.00 39.21 113 MET A CA 1
ATOM 784 C C . MET A 1 113 ? -11.380 -16.826 -47.410 1.00 32.41 113 MET A C 1
ATOM 785 O O . MET A 1 113 ? -10.506 -16.013 -47.295 1.00 33.68 113 MET A O 1
ATOM 790 N N . LEU A 1 114 ? -11.390 -17.946 -46.691 1.00 34.88 114 LEU A N 1
ATOM 791 C CA . LEU A 1 114 ? -10.380 -18.207 -45.667 1.00 31.90 114 LEU A CA 1
ATOM 792 C C . LEU A 1 114 ? -9.042 -18.387 -46.321 1.00 32.64 114 LEU A C 1
ATOM 793 O O . LEU A 1 114 ? -8.026 -17.930 -45.835 1.00 34.81 114 LEU A O 1
ATOM 798 N N . THR A 1 115 ? -9.058 -19.132 -47.422 1.00 33.90 115 THR A N 1
ATOM 799 C CA . THR A 1 115 ? -7.887 -19.346 -48.257 1.00 34.32 115 THR A CA 1
ATOM 800 C C . THR A 1 115 ? -7.293 -18.027 -48.756 1.00 28.72 115 THR A C 1
ATOM 801 O O . THR A 1 115 ? -6.095 -17.792 -48.652 1.00 35.92 115 THR A O 1
ATOM 805 N N . VAL A 1 116 ? -8.133 -17.213 -49.378 1.00 36.85 116 VAL A N 1
ATOM 806 C CA . VAL A 1 116 ? -7.690 -15.915 -49.898 1.00 34.83 116 VAL A CA 1
ATOM 807 C C . VAL A 1 116 ? -7.213 -14.994 -48.732 1.00 32.83 116 VAL A C 1
ATOM 808 O O . VAL A 1 116 ? -6.141 -14.410 -48.796 1.00 33.14 116 VAL A O 1
ATOM 812 N N . ASN A 1 117 ? -7.997 -14.933 -47.664 1.00 32.77 117 ASN A N 1
ATOM 813 C CA . ASN A 1 117 ? -7.738 -14.015 -46.543 1.00 31.87 117 ASN A CA 1
ATOM 814 C C . ASN A 1 117 ? -6.654 -14.428 -45.555 1.00 34.19 117 ASN A C 1
ATOM 815 O O . ASN A 1 117 ? -6.106 -13.562 -44.893 1.00 38.56 117 ASN A O 1
ATOM 820 N N . LEU A 1 118 ? -6.352 -15.729 -45.458 1.00 34.13 118 LEU A N 1
ATOM 821 C CA . LEU A 1 118 ? -5.488 -16.245 -44.405 1.00 33.06 118 LEU A CA 1
ATOM 822 C C . LEU A 1 118 ? -4.439 -17.290 -44.856 1.00 29.53 118 LEU A C 1
ATOM 823 O O . LEU A 1 118 ? -3.256 -17.124 -44.623 1.00 31.79 118 LEU A O 1
ATOM 828 N N . THR A 1 119 ? -4.877 -18.352 -45.503 1.00 32.91 119 THR A N 1
ATOM 829 C CA . THR A 1 119 ? -3.936 -19.460 -45.893 1.00 35.65 119 THR A CA 1
ATOM 830 C C . THR A 1 119 ? -2.856 -18.981 -46.876 1.00 35.19 119 THR A C 1
ATOM 831 O O . THR A 1 119 ? -1.617 -19.161 -46.687 1.00 33.42 119 THR A O 1
ATOM 835 N N . ALA A 1 120 ? -3.337 -18.303 -47.913 1.00 36.57 120 ALA A N 1
ATOM 836 C CA . ALA A 1 120 ? -2.433 -17.859 -48.992 1.00 33.91 120 ALA A CA 1
ATOM 837 C C . ALA A 1 120 ? -1.485 -16.785 -48.486 1.00 33.66 120 ALA A C 1
ATOM 838 O O . ALA A 1 120 ? -0.250 -16.870 -48.702 1.00 36.62 120 ALA A O 1
ATOM 840 N N . PRO A 1 121 ? -2.020 -15.788 -47.721 1.00 33.07 121 PRO A N 1
ATOM 841 C CA . PRO A 1 121 ? -1.102 -14.841 -47.121 1.00 32.45 121 PRO A CA 1
ATOM 842 C C . PRO A 1 121 ? -0.097 -15.428 -46.202 1.00 29.97 121 PRO A C 1
ATOM 843 O O . PRO A 1 121 ? 0.979 -14.895 -46.118 1.00 34.81 121 PRO A O 1
ATOM 847 N N . ILE A 1 122 ? -0.427 -16.516 -45.489 1.00 32.42 122 ILE A N 1
ATOM 848 C CA . ILE A 1 122 ? 0.572 -17.128 -44.584 1.00 30.69 122 ILE A CA 1
ATOM 849 C C . ILE A 1 122 ? 1.742 -17.660 -45.440 1.00 26.96 122 ILE A C 1
ATOM 850 O O . ILE A 1 122 ? 2.918 -17.398 -45.158 1.00 32.74 122 ILE A O 1
ATOM 855 N N . ALA A 1 123 ? 1.372 -18.375 -46.490 1.00 28.97 123 ALA A N 1
ATOM 856 C CA . ALA A 1 123 ? 2.329 -18.976 -47.451 1.00 33.76 123 ALA A CA 1
ATOM 857 C C . ALA A 1 123 ? 3.237 -17.903 -48.051 1.00 34.04 123 ALA A C 1
ATOM 858 O O . ALA A 1 123 ? 4.472 -17.970 -48.055 1.00 34.49 123 ALA A O 1
ATOM 860 N N . LEU A 1 124 ? 2.588 -16.846 -48.482 1.00 39.25 124 LEU A N 1
ATOM 861 C CA . LEU A 1 124 ? 3.271 -15.792 -49.155 1.00 38.18 124 LEU A CA 1
ATOM 862 C C . LEU A 1 124 ? 4.144 -15.101 -48.164 1.00 36.71 124 LEU A C 1
ATOM 863 O O . LEU A 1 124 ? 5.299 -14.840 -48.470 1.00 30.44 124 LEU A O 1
ATOM 868 N N . THR A 1 125 ? 3.642 -14.894 -46.936 1.00 32.80 125 THR A N 1
ATOM 869 C CA . THR A 1 125 ? 4.490 -14.332 -45.894 1.00 32.79 125 THR A CA 1
ATOM 870 C C . THR A 1 125 ? 5.707 -15.226 -45.586 1.00 30.65 125 THR A C 1
ATOM 871 O O . THR A 1 125 ? 6.817 -14.724 -45.323 1.00 32.94 125 THR A O 1
ATOM 875 N N . LYS A 1 126 ? 5.492 -16.535 -45.534 1.00 33.49 126 LYS A N 1
ATOM 876 C CA . LYS A 1 126 ? 6.616 -17.487 -45.329 1.00 36.67 126 LYS A CA 1
ATOM 877 C C . LYS A 1 126 ? 7.728 -17.309 -46.425 1.00 34.19 126 LYS A C 1
ATOM 878 O O . LYS A 1 126 ? 8.921 -17.181 -46.103 1.00 37.61 126 LYS A O 1
ATOM 884 N N . ALA A 1 127 ? 7.324 -17.270 -47.692 1.00 40.58 127 ALA A N 1
ATOM 885 C CA . ALA A 1 127 ? 8.306 -16.991 -48.822 1.00 39.93 127 ALA A CA 1
ATOM 886 C C . ALA A 1 127 ? 9.089 -15.692 -48.620 1.00 41.77 127 ALA A C 1
ATOM 887 O O . ALA A 1 127 ? 10.338 -15.669 -48.704 1.00 43.23 127 ALA A O 1
ATOM 889 N N . VAL A 1 128 ? 8.379 -14.602 -48.289 1.00 35.28 128 VAL A N 1
ATOM 890 C CA . VAL A 1 128 ? 9.070 -13.343 -48.082 1.00 33.51 128 VAL A CA 1
ATOM 891 C C . VAL A 1 128 ? 10.037 -13.389 -46.916 1.00 35.86 128 VAL A C 1
ATOM 892 O O . VAL A 1 128 ? 11.202 -12.943 -47.008 1.00 34.84 128 VAL A O 1
ATOM 896 N N . VAL A 1 129 ? 9.553 -13.905 -45.780 1.00 38.79 129 VAL A N 1
ATOM 897 C CA . VAL A 1 129 ? 10.378 -13.978 -44.572 1.00 38.61 129 VAL A CA 1
ATOM 898 C C . VAL A 1 129 ? 11.611 -14.894 -44.844 1.00 38.87 129 VAL A C 1
ATOM 899 O O . VAL A 1 129 ? 12.748 -14.600 -44.418 1.00 42.24 129 VAL A O 1
ATOM 903 N N . LYS A 1 130 ? 11.381 -16.004 -45.526 1.00 41.79 130 LYS A N 1
ATOM 904 C CA . LYS A 1 130 ? 12.498 -16.910 -45.846 1.00 45.64 130 LYS A CA 1
ATOM 905 C C . LYS A 1 130 ? 13.542 -16.145 -46.645 1.00 43.40 130 LYS A C 1
ATOM 906 O O . LYS A 1 130 ? 14.699 -16.136 -46.297 1.00 41.17 130 LYS A O 1
ATOM 912 N N . ALA A 1 131 ? 13.075 -15.407 -47.653 1.00 46.56 131 ALA A N 1
ATOM 913 C CA . ALA A 1 131 ? 13.967 -14.699 -48.551 1.00 41.79 131 ALA A CA 1
ATOM 914 C C . ALA A 1 131 ? 14.614 -13.481 -47.977 1.00 47.25 131 ALA A C 1
ATOM 915 O O . ALA A 1 131 ? 15.613 -13.042 -48.518 1.00 53.79 131 ALA A O 1
ATOM 917 N N . ILE A 1 132 ? 14.090 -12.892 -46.907 1.00 43.81 132 ILE A N 1
ATOM 918 C CA . ILE A 1 132 ? 14.706 -11.620 -46.415 1.00 43.29 132 ILE A CA 1
ATOM 919 C C . ILE A 1 132 ? 15.263 -11.646 -45.022 1.00 40.54 132 ILE A C 1
ATOM 920 O O . ILE A 1 132 ? 15.927 -10.698 -44.624 1.00 42.63 132 ILE A O 1
ATOM 925 N N . SER A 1 133 ? 14.983 -12.699 -44.262 1.00 50.77 133 SER A N 1
ATOM 926 C CA . SER A 1 133 ? 15.337 -12.709 -42.833 1.00 50.20 133 SER A CA 1
ATOM 927 C C . SER A 1 133 ? 16.795 -12.473 -42.611 1.00 51.27 133 SER A C 1
ATOM 928 O O . SER A 1 133 ? 17.154 -11.791 -41.680 1.00 53.08 133 SER A O 1
ATOM 931 N N . ASP A 1 134 ? 17.640 -13.008 -43.481 1.00 55.19 134 ASP A N 1
ATOM 932 C CA . ASP A 1 134 ? 19.087 -12.839 -43.311 1.00 58.55 134 ASP A CA 1
ATOM 933 C C . ASP A 1 134 ? 19.765 -11.652 -44.001 1.00 60.56 134 ASP A C 1
ATOM 934 O O . ASP A 1 134 ? 20.847 -11.238 -43.564 1.00 61.86 134 ASP A O 1
ATOM 939 N N . LYS A 1 135 ? 19.117 -11.027 -44.985 1.00 62.91 135 LYS A N 1
ATOM 940 C CA . LYS A 1 135 ? 19.714 -9.835 -45.632 1.00 61.13 135 LYS A CA 1
ATOM 941 C C . LYS A 1 135 ? 19.993 -8.781 -44.579 1.00 59.79 135 LYS A C 1
ATOM 942 O O . LYS A 1 135 ? 19.243 -8.675 -43.618 1.00 55.56 135 LYS A O 1
ATOM 948 N N . PRO A 1 136 ? 21.094 -8.023 -44.731 1.00 70.16 136 PRO A N 1
ATOM 949 C CA . PRO A 1 136 ? 21.475 -7.086 -43.678 1.00 70.03 136 PRO A CA 1
ATOM 950 C C . PRO A 1 136 ? 20.690 -5.792 -43.802 1.00 62.77 136 PRO A C 1
ATOM 951 O O . PRO A 1 136 ? 20.332 -5.415 -44.919 1.00 59.76 136 PRO A O 1
ATOM 955 N N . ARG A 1 137 ? 20.414 -5.148 -42.663 1.00 60.23 137 ARG A N 1
ATOM 956 C CA . ARG A 1 137 ? 19.678 -3.869 -42.618 1.00 57.71 137 ARG A CA 1
ATOM 957 C C . ARG A 1 137 ? 20.081 -3.050 -41.421 1.00 53.10 137 ARG A C 1
ATOM 958 O O . ARG A 1 137 ? 20.306 -3.587 -40.338 1.00 58.46 137 ARG A O 1
ATOM 966 N N . GLN A 1 138 ? 20.120 -1.747 -41.626 1.00 51.19 138 GLN A N 1
ATOM 967 C CA . GLN A 1 138 ? 20.316 -0.760 -40.566 1.00 58.57 138 GLN A CA 1
ATOM 968 C C . GLN A 1 138 ? 18.989 -0.057 -40.279 1.00 52.53 138 GLN A C 1
ATOM 969 O O . GLN A 1 138 ? 18.936 0.817 -39.405 1.00 49.93 138 GLN A O 1
ATOM 975 N N . THR A 1 139 ? 17.958 -0.412 -41.053 1.00 47.62 139 THR A N 1
ATOM 976 C CA . THR A 1 139 ? 16.600 0.148 -40.934 1.00 47.74 139 THR A CA 1
ATOM 977 C C . THR A 1 139 ? 15.582 -0.987 -41.089 1.00 41.06 139 THR A C 1
ATOM 978 O O . THR A 1 139 ? 15.779 -1.855 -41.934 1.00 37.36 139 THR A O 1
ATOM 982 N N . PRO A 1 140 ? 14.486 -1.012 -40.286 1.00 39.36 140 PRO A N 1
ATOM 983 C CA . PRO A 1 140 ? 13.672 -2.245 -40.433 1.00 37.02 140 PRO A CA 1
ATOM 984 C C . PRO A 1 140 ? 12.963 -2.419 -41.781 1.00 31.21 140 PRO A C 1
ATOM 985 O O . PRO A 1 140 ? 12.620 -1.460 -42.430 1.00 33.70 140 PRO A O 1
ATOM 989 N N . ALA A 1 141 ? 12.784 -3.659 -42.195 1.00 29.90 141 ALA A N 1
ATOM 990 C CA . ALA A 1 141 ? 11.867 -3.989 -43.256 1.00 31.79 141 ALA A CA 1
ATOM 991 C C . ALA A 1 141 ? 10.449 -4.059 -42.669 1.00 31.42 141 ALA A C 1
ATOM 992 O O . ALA A 1 141 ? 10.296 -4.049 -41.429 1.00 31.06 141 ALA A O 1
ATOM 994 N N . HIS A 1 142 ? 9.432 -4.059 -43.535 1.00 30.09 142 HIS A N 1
ATOM 995 C CA . HIS A 1 142 ? 8.046 -3.958 -43.007 1.00 32.18 142 HIS A CA 1
ATOM 996 C C . HIS A 1 142 ? 7.169 -4.974 -43.606 1.00 28.68 142 HIS A C 1
ATOM 997 O O . HIS A 1 142 ? 7.172 -5.132 -44.777 1.00 30.94 142 HIS A O 1
ATOM 1004 N N . ILE A 1 143 ? 6.348 -5.631 -42.795 1.00 28.30 143 ILE A N 1
ATOM 1005 C CA . ILE A 1 143 ? 5.304 -6.498 -43.305 1.00 26.52 143 ILE A CA 1
ATOM 1006 C C . ILE A 1 143 ? 4.037 -5.936 -42.628 1.00 30.87 143 ILE A C 1
ATOM 1007 O O . ILE A 1 143 ? 4.013 -5.763 -41.381 1.00 28.34 143 ILE A O 1
ATOM 1012 N N . ILE A 1 144 ? 3.029 -5.620 -43.459 1.00 30.29 144 ILE A N 1
ATOM 1013 C CA . ILE A 1 144 ? 1.829 -4.918 -43.037 1.00 28.61 144 ILE A CA 1
ATOM 1014 C C . ILE A 1 144 ? 0.655 -5.647 -43.640 1.00 28.10 144 ILE A C 1
ATOM 1015 O O . ILE A 1 144 ? 0.598 -5.821 -44.845 1.00 30.24 144 ILE A O 1
ATOM 1020 N N . PHE A 1 145 ? -0.257 -6.127 -42.785 1.00 26.31 145 PHE A N 1
ATOM 1021 C CA . PHE A 1 145 ? -1.424 -6.904 -43.207 1.00 25.85 145 PHE A CA 1
ATOM 1022 C C . PHE A 1 145 ? -2.597 -5.949 -43.175 1.00 26.86 145 PHE A C 1
ATOM 1023 O O . PHE A 1 145 ? -2.625 -5.081 -42.329 1.00 27.06 145 PHE A O 1
ATOM 1031 N N . ILE A 1 146 ? -3.581 -6.103 -44.053 1.00 29.68 146 ILE A N 1
ATOM 1032 C CA . ILE A 1 146 ? -4.781 -5.260 -43.998 1.00 28.68 146 ILE A CA 1
ATOM 1033 C C . ILE A 1 146 ? -5.844 -6.123 -43.340 1.00 28.70 146 ILE A C 1
ATOM 1034 O O . ILE A 1 146 ? -6.246 -7.149 -43.880 1.00 28.92 146 ILE A O 1
ATOM 1039 N N . SER A 1 147 ? -6.286 -5.712 -42.164 1.00 32.21 147 SER A N 1
ATOM 1040 C CA . SER A 1 147 ? -7.293 -6.506 -41.418 1.00 31.22 147 SER A CA 1
ATOM 1041 C C . SER A 1 147 ? -8.675 -5.860 -41.557 1.00 32.10 147 SER A C 1
ATOM 1042 O O . SER A 1 147 ? -9.047 -5.492 -42.671 1.00 31.49 147 SER A O 1
ATOM 1045 N N . THR A 1 148 ? -9.455 -5.789 -40.474 1.00 27.07 148 THR A N 1
ATOM 1046 C CA . THR A 1 148 ? -10.787 -5.151 -40.484 1.00 26.84 148 THR A CA 1
ATOM 1047 C C . THR A 1 148 ? -11.200 -4.977 -39.019 1.00 27.03 148 THR A C 1
ATOM 1048 O O . THR A 1 148 ? -10.837 -5.797 -38.120 1.00 26.59 148 THR A O 1
ATOM 1052 N N . GLY A 1 149 ? -11.958 -3.931 -38.788 1.00 28.87 149 GLY A N 1
ATOM 1053 C CA . GLY A 1 149 ? -12.640 -3.702 -37.521 1.00 28.86 149 GLY A CA 1
ATOM 1054 C C . GLY A 1 149 ? -13.375 -4.933 -37.044 1.00 28.66 149 GLY A C 1
ATOM 1055 O O . GLY A 1 149 ? -13.451 -5.193 -35.830 1.00 27.89 149 GLY A O 1
ATOM 1056 N N . LEU A 1 150 ? -13.842 -5.748 -37.988 1.00 27.43 150 LEU A N 1
ATOM 1057 C CA . LEU A 1 150 ? -14.666 -6.890 -37.599 1.00 27.39 150 LEU A CA 1
ATOM 1058 C C . LEU A 1 150 ? -13.830 -8.003 -36.929 1.00 29.98 150 LEU A C 1
ATOM 1059 O O . LEU A 1 150 ? -14.370 -8.887 -36.287 1.00 27.67 150 LEU A O 1
ATOM 1064 N N . SER A 1 151 ? -12.520 -7.909 -37.052 1.00 25.64 151 SER A N 1
ATOM 1065 C CA . SER A 1 151 ? -11.613 -8.872 -36.405 1.00 26.47 151 SER A CA 1
ATOM 1066 C C . SER A 1 151 ? -11.499 -8.742 -34.892 1.00 25.56 151 SER A C 1
ATOM 1067 O O . SER A 1 151 ? -11.079 -9.667 -34.245 1.00 28.08 151 SER A O 1
ATOM 1070 N N . LYS A 1 152 ? -11.824 -7.566 -34.365 1.00 25.67 152 LYS A N 1
ATOM 1071 C CA . LYS A 1 152 ? -11.653 -7.212 -32.973 1.00 26.33 152 LYS A CA 1
ATOM 1072 C C . LYS A 1 152 ? -13.011 -6.921 -32.285 1.00 29.78 152 LYS A C 1
ATOM 1073 O O . LYS A 1 152 ? -13.095 -7.042 -31.052 1.00 25.54 152 LYS A O 1
ATOM 1079 N N . ARG A 1 153 ? -14.028 -6.485 -33.061 1.00 26.27 153 ARG A N 1
ATOM 1080 C CA . ARG A 1 153 ? -15.389 -6.218 -32.535 1.00 30.56 153 ARG A CA 1
ATOM 1081 C C . ARG A 1 153 ? -16.435 -6.911 -33.399 1.00 30.67 153 ARG A C 1
ATOM 1082 O O . ARG A 1 153 ? -16.619 -6.592 -34.588 1.00 32.88 153 ARG A O 1
ATOM 1090 N N . GLY A 1 154 ? -17.153 -7.825 -32.797 1.00 27.98 154 GLY A N 1
ATOM 1091 C CA . GLY A 1 154 ? -17.938 -8.825 -33.526 1.00 30.66 154 GLY A CA 1
ATOM 1092 C C . GLY A 1 154 ? -19.219 -8.221 -34.074 1.00 30.00 154 GLY A C 1
ATOM 1093 O O . GLY A 1 154 ? -19.790 -7.311 -33.479 1.00 33.94 154 GLY A O 1
ATOM 1094 N N . ALA A 1 155 ? -19.654 -8.744 -35.200 1.00 31.39 155 ALA A N 1
ATOM 1095 C CA . ALA A 1 155 ? -20.920 -8.394 -35.786 1.00 33.79 155 ALA A CA 1
ATOM 1096 C C . ALA A 1 155 ? -21.647 -9.597 -36.341 1.00 32.83 155 ALA A C 1
ATOM 1097 O O . ALA A 1 155 ? -21.026 -10.612 -36.739 1.00 33.73 155 ALA A O 1
ATOM 1099 N N . PRO A 1 156 ? -22.967 -9.464 -36.494 1.00 32.31 156 PRO A N 1
ATOM 1100 C CA . PRO A 1 156 ? -23.690 -10.539 -37.121 1.00 33.94 156 PRO A CA 1
ATOM 1101 C C . PRO A 1 156 ? -23.290 -10.788 -38.559 1.00 34.06 156 PRO A C 1
ATOM 1102 O O . PRO A 1 156 ? -22.835 -9.872 -39.207 1.00 31.77 156 PRO A O 1
ATOM 1106 N N . MET A 1 157 ? -23.425 -12.031 -39.032 1.00 34.06 157 MET A N 1
ATOM 1107 C CA . MET A 1 157 ? -23.315 -12.370 -40.461 1.00 39.00 157 MET A CA 1
ATOM 1108 C C . MET A 1 157 ? -21.915 -12.243 -41.054 1.00 37.86 157 MET A C 1
ATOM 1109 O O . MET A 1 157 ? -21.753 -12.220 -42.270 1.00 39.59 157 MET A O 1
ATOM 1114 N N . VAL A 1 158 ? -20.880 -12.115 -40.231 1.00 34.76 158 VAL A N 1
ATOM 1115 C CA . VAL A 1 158 ? -19.522 -11.997 -40.772 1.00 29.61 158 VAL A CA 1
ATOM 1116 C C . VAL A 1 158 ? -18.605 -13.027 -40.067 1.00 31.70 158 VAL A C 1
ATOM 1117 O O . VAL A 1 158 ? -17.427 -12.764 -39.812 1.00 31.16 158 VAL A O 1
ATOM 1121 N N . GLY A 1 159 ? -19.153 -14.214 -39.779 1.00 29.13 159 GLY A N 1
ATOM 1122 C CA . GLY A 1 159 ? -18.430 -15.235 -38.995 1.00 29.05 159 GLY A CA 1
ATOM 1123 C C . GLY A 1 159 ? -17.084 -15.578 -39.572 1.00 29.38 159 GLY A C 1
ATOM 1124 O O . GLY A 1 159 ? -16.069 -15.422 -38.925 1.00 28.05 159 GLY A O 1
ATOM 1125 N N . VAL A 1 160 ? -17.059 -16.042 -40.820 1.00 29.68 160 VAL A N 1
ATOM 1126 C CA . VAL A 1 160 ? -15.811 -16.531 -41.365 1.00 29.09 160 VAL A CA 1
ATOM 1127 C C . VAL A 1 160 ? -14.935 -15.377 -41.746 1.00 27.00 160 VAL A C 1
ATOM 1128 O O . VAL A 1 160 ? -13.722 -15.432 -41.561 1.00 27.36 160 VAL A O 1
ATOM 1132 N N . TYR A 1 161 ? -15.557 -14.319 -42.246 1.00 30.14 161 TYR A N 1
ATOM 1133 C CA . TYR A 1 161 ? -14.798 -13.142 -42.584 1.00 33.55 161 TYR A CA 1
ATOM 1134 C C . TYR A 1 161 ? -13.976 -12.698 -41.363 1.00 30.72 161 TYR A C 1
ATOM 1135 O O . TYR A 1 161 ? -12.754 -12.563 -41.449 1.00 29.97 161 TYR A O 1
ATOM 1144 N N . SER A 1 162 ? -14.665 -12.526 -40.232 1.00 31.29 162 SER A N 1
ATOM 1145 C CA . SER A 1 162 ? -14.033 -12.160 -38.962 1.00 27.91 162 SER A CA 1
ATOM 1146 C C . SER A 1 162 ? -12.935 -13.124 -38.536 1.00 27.84 162 SER A C 1
ATOM 1147 O O . SER A 1 162 ? -11.849 -12.723 -38.081 1.00 27.74 162 SER A O 1
ATOM 1150 N N . ALA A 1 163 ? -13.186 -14.408 -38.706 1.00 27.45 163 ALA A N 1
ATOM 1151 C CA . ALA A 1 163 ? -12.192 -15.415 -38.306 1.00 27.03 163 ALA A CA 1
ATOM 1152 C C . ALA A 1 163 ? -10.908 -15.300 -39.114 1.00 26.08 163 ALA A C 1
ATOM 1153 O O . ALA A 1 163 ? -9.816 -15.301 -38.574 1.00 25.91 163 ALA A O 1
ATOM 1155 N N . SER A 1 164 ? -11.056 -15.095 -40.414 1.00 30.75 164 SER A N 1
ATOM 1156 C CA . SER A 1 164 ? -9.891 -15.014 -41.291 1.00 28.83 164 SER A CA 1
ATOM 1157 C C . SER A 1 164 ? -9.005 -13.869 -40.927 1.00 27.80 164 SER A C 1
ATOM 1158 O O . SER A 1 164 ? -7.782 -14.002 -40.953 1.00 27.77 164 SER A O 1
ATOM 1161 N N . LYS A 1 165 ? -9.608 -12.724 -40.622 1.00 27.66 165 LYS A N 1
ATOM 1162 C CA . LYS A 1 165 ? -8.858 -11.513 -40.405 1.00 27.57 165 LYS A CA 1
ATOM 1163 C C . LYS A 1 165 ? -8.328 -11.452 -38.978 1.00 28.57 165 LYS A C 1
ATOM 1164 O O . LYS A 1 165 ? -7.247 -10.931 -38.765 1.00 25.58 165 LYS A O 1
ATOM 1170 N N . ALA A 1 166 ? -9.076 -11.988 -38.017 1.00 26.24 166 ALA A N 1
ATOM 1171 C CA . ALA A 1 166 ? -8.541 -12.136 -36.641 1.00 27.30 166 ALA A CA 1
ATOM 1172 C C . ALA A 1 166 ? -7.366 -13.154 -36.687 1.00 26.29 166 ALA A C 1
ATOM 1173 O O . ALA A 1 166 ? -6.404 -13.031 -35.941 1.00 25.57 166 ALA A O 1
ATOM 1175 N N . GLY A 1 167 ? -7.438 -14.130 -37.597 1.00 27.67 167 GLY A N 1
ATOM 1176 C CA . GLY A 1 167 ? -6.312 -15.033 -37.840 1.00 27.29 167 GLY A CA 1
ATOM 1177 C C . GLY A 1 167 ? -5.068 -14.297 -38.252 1.00 26.75 167 GLY A C 1
ATOM 1178 O O . GLY A 1 167 ? -3.962 -14.488 -37.729 1.00 23.95 167 GLY A O 1
ATOM 1179 N N . ILE A 1 168 ? -5.256 -13.402 -39.195 1.00 27.17 168 ILE A N 1
ATOM 1180 C CA . ILE A 1 168 ? -4.167 -12.529 -39.605 1.00 23.03 168 ILE A CA 1
ATOM 1181 C C . ILE A 1 168 ? -3.658 -11.699 -38.451 1.00 22.38 168 ILE A C 1
ATOM 1182 O O . ILE A 1 168 ? -2.449 -11.518 -38.308 1.00 22.00 168 ILE A O 1
ATOM 1187 N N . ASP A 1 169 ? -4.554 -11.201 -37.578 1.00 22.07 169 ASP A N 1
ATOM 1188 C CA . ASP A 1 169 ? -4.089 -10.445 -36.449 1.00 24.28 169 ASP A CA 1
ATOM 1189 C C . ASP A 1 169 ? -3.221 -11.292 -35.568 1.00 27.08 169 ASP A C 1
ATOM 1190 O O . ASP A 1 169 ? -2.269 -10.782 -35.002 1.00 28.85 169 ASP A O 1
ATOM 1195 N N . GLY A 1 170 ? -3.628 -12.545 -35.348 1.00 30.26 170 GLY A N 1
ATOM 1196 C CA . GLY A 1 170 ? -2.885 -13.444 -34.441 1.00 31.57 170 GLY A CA 1
ATOM 1197 C C . GLY A 1 170 ? -1.520 -13.739 -35.050 1.00 29.22 170 GLY A C 1
ATOM 1198 O O . GLY A 1 170 ? -0.516 -13.676 -34.358 1.00 31.15 170 GLY A O 1
ATOM 1199 N N . PHE A 1 171 ? -1.516 -13.993 -36.359 1.00 31.36 171 PHE A N 1
ATOM 1200 C CA . PHE A 1 171 ? -0.260 -14.232 -37.161 1.00 29.95 171 PHE A CA 1
ATOM 1201 C C . PHE A 1 171 ? 0.667 -13.069 -36.981 1.00 29.06 171 PHE A C 1
ATOM 1202 O O . PHE A 1 171 ? 1.873 -13.224 -36.648 1.00 26.56 171 PHE A O 1
ATOM 1210 N N . MET A 1 172 ? 0.106 -11.869 -37.148 1.00 26.94 172 MET A N 1
ATOM 1211 C CA . MET A 1 172 ? 0.889 -10.660 -37.014 1.00 25.57 172 MET A CA 1
ATOM 1212 C C . MET A 1 172 ? 1.635 -10.500 -35.703 1.00 27.70 172 MET A C 1
ATOM 1213 O O . MET A 1 172 ? 2.819 -10.133 -35.687 1.00 26.99 172 MET A O 1
ATOM 1218 N N . ARG A 1 173 ? 0.921 -10.655 -34.579 1.00 28.38 173 ARG A N 1
ATOM 1219 C CA . ARG A 1 173 ? 1.531 -10.472 -33.223 1.00 26.36 173 ARG A CA 1
ATOM 1220 C C . ARG A 1 173 ? 2.732 -11.409 -33.007 1.00 24.83 173 ARG A C 1
ATOM 1221 O O . ARG A 1 173 ? 3.746 -11.002 -32.451 1.00 26.94 173 ARG A O 1
ATOM 1229 N N . SER A 1 174 ? 2.559 -12.643 -33.434 1.00 28.11 174 SER A N 1
ATOM 1230 C CA . SER A 1 174 ? 3.554 -13.690 -33.249 1.00 34.05 174 SER A CA 1
ATOM 1231 C C . SER A 1 174 ? 4.737 -13.484 -34.147 1.00 31.91 174 SER A C 1
ATOM 1232 O O . SER A 1 174 ? 5.888 -13.516 -33.658 1.00 33.85 174 SER A O 1
ATOM 1235 N N . LEU A 1 175 ? 4.480 -13.176 -35.420 1.00 32.95 175 LEU A N 1
ATOM 1236 C CA . LEU A 1 175 ? 5.586 -12.716 -36.314 1.00 32.26 175 LEU A CA 1
ATOM 1237 C C . LEU A 1 175 ? 6.330 -11.528 -35.776 1.00 32.44 175 LEU A C 1
ATOM 1238 O O . LEU A 1 175 ? 7.566 -11.513 -35.849 1.00 29.74 175 LEU A O 1
ATOM 1243 N N . ALA A 1 176 ? 5.616 -10.545 -35.206 1.00 28.90 176 ALA A N 1
ATOM 1244 C CA . ALA A 1 176 ? 6.283 -9.372 -34.702 1.00 29.11 176 ALA A CA 1
ATOM 1245 C C . ALA A 1 176 ? 7.285 -9.797 -33.667 1.00 32.99 176 ALA A C 1
ATOM 1246 O O . ALA A 1 176 ? 8.422 -9.303 -33.664 1.00 29.89 176 ALA A O 1
ATOM 1248 N N . ARG A 1 177 ? 6.864 -10.679 -32.753 1.00 32.01 177 ARG A N 1
ATOM 1249 C CA . ARG A 1 177 ? 7.815 -11.181 -31.736 1.00 35.51 177 ARG A CA 1
ATOM 1250 C C . ARG A 1 177 ? 9.053 -11.922 -32.379 1.00 28.77 177 ARG A C 1
ATOM 1251 O O . ARG A 1 177 ? 10.180 -11.661 -32.031 1.00 33.56 177 ARG A O 1
ATOM 1259 N N . GLU A 1 178 ? 8.786 -12.769 -33.337 1.00 32.56 178 GLU A N 1
ATOM 1260 C CA . GLU A 1 178 ? 9.774 -13.668 -33.937 1.00 32.59 178 GLU A CA 1
ATOM 1261 C C . GLU A 1 178 ? 10.747 -12.853 -34.739 1.00 39.80 178 GLU A C 1
ATOM 1262 O O . GLU A 1 178 ? 11.949 -13.051 -34.624 1.00 45.17 178 GLU A O 1
ATOM 1268 N N . LEU A 1 179 ? 10.251 -11.866 -35.494 1.00 37.48 179 LEU A N 1
ATOM 1269 C CA . LEU A 1 179 ? 11.084 -11.186 -36.473 1.00 35.14 179 LEU A CA 1
ATOM 1270 C C . LEU A 1 179 ? 11.624 -9.871 -36.026 1.00 35.49 179 LEU A C 1
ATOM 1271 O O . LEU A 1 179 ? 12.581 -9.312 -36.653 1.00 38.43 179 LEU A O 1
ATOM 1276 N N . GLY A 1 180 ? 11.114 -9.365 -34.924 1.00 30.13 180 GLY A N 1
ATOM 1277 C CA . GLY A 1 180 ? 11.761 -8.202 -34.321 1.00 34.30 180 GLY A CA 1
ATOM 1278 C C . GLY A 1 180 ? 13.313 -8.179 -34.286 1.00 37.85 180 GLY A C 1
ATOM 1279 O O . GLY A 1 180 ? 13.933 -7.288 -34.849 1.00 33.84 180 GLY A O 1
ATOM 1280 N N . PRO A 1 181 ? 13.952 -9.161 -33.601 1.00 38.47 181 PRO A N 1
ATOM 1281 C CA . PRO A 1 181 ? 15.420 -9.124 -33.524 1.00 39.49 181 PRO A CA 1
ATOM 1282 C C . PRO A 1 181 ? 16.068 -9.317 -34.913 1.00 38.75 181 PRO A C 1
ATOM 1283 O O . PRO A 1 181 ? 17.241 -9.021 -35.027 1.00 41.74 181 PRO A O 1
ATOM 1287 N N . LYS A 1 182 ? 15.320 -9.765 -35.935 1.00 37.47 182 LYS A N 1
ATOM 1288 C CA . LYS A 1 182 ? 15.766 -9.770 -37.347 1.00 41.05 182 LYS A CA 1
ATOM 1289 C C . LYS A 1 182 ? 15.616 -8.422 -38.168 1.00 41.64 182 LYS A C 1
ATOM 1290 O O . LYS A 1 182 ? 15.921 -8.391 -39.356 1.00 35.14 182 LYS A O 1
ATOM 1296 N N . GLY A 1 183 ? 15.146 -7.347 -37.536 1.00 37.68 183 GLY A N 1
ATOM 1297 C CA . GLY A 1 183 ? 14.906 -6.064 -38.204 1.00 36.56 183 GLY A CA 1
ATOM 1298 C C . GLY A 1 183 ? 13.733 -6.118 -39.157 1.00 40.82 183 GLY A C 1
ATOM 1299 O O . GLY A 1 183 ? 13.752 -5.446 -40.197 1.00 40.55 183 GLY A O 1
ATOM 1300 N N . ILE A 1 184 ? 12.703 -6.916 -38.821 1.00 33.67 184 ILE A N 1
ATOM 1301 C CA . ILE A 1 184 ? 11.465 -6.889 -39.579 1.00 35.11 184 ILE A CA 1
ATOM 1302 C C . ILE A 1 184 ? 10.335 -6.515 -38.612 1.00 38.98 184 ILE A C 1
ATOM 1303 O O . ILE A 1 184 ? 10.230 -7.147 -37.546 1.00 30.72 184 ILE A O 1
ATOM 1308 N N . ASN A 1 185 ? 9.555 -5.478 -38.972 1.00 32.61 185 ASN A N 1
ATOM 1309 C CA . ASN A 1 185 ? 8.483 -4.964 -38.094 1.00 31.85 185 ASN A CA 1
ATOM 1310 C C . ASN A 1 185 ? 7.189 -5.375 -38.706 1.00 27.67 185 ASN A C 1
ATOM 1311 O O . ASN A 1 185 ? 7.085 -5.385 -39.917 1.00 30.12 185 ASN A O 1
ATOM 1316 N N . VAL A 1 186 ? 6.232 -5.850 -37.905 1.00 27.18 186 VAL A N 1
ATOM 1317 C CA . VAL A 1 186 ? 5.070 -6.523 -38.463 1.00 26.08 186 VAL A CA 1
ATOM 1318 C C . VAL A 1 186 ? 3.860 -5.861 -37.865 1.00 27.31 186 VAL A C 1
ATOM 1319 O O . VAL A 1 186 ? 3.769 -5.794 -36.658 1.00 25.77 186 VAL A O 1
ATOM 1323 N N . ASN A 1 187 ? 2.930 -5.362 -38.695 1.00 27.65 187 ASN A N 1
ATOM 1324 C CA . ASN A 1 187 ? 1.709 -4.723 -38.135 1.00 30.27 187 ASN A CA 1
ATOM 1325 C C . ASN A 1 187 ? 0.476 -4.963 -38.985 1.00 26.70 187 ASN A C 1
ATOM 1326 O O . ASN A 1 187 ? 0.563 -5.458 -40.083 1.00 30.18 187 ASN A O 1
ATOM 1331 N N . CYS A 1 188 ? -0.687 -4.596 -38.469 1.00 28.61 188 CYS A N 1
ATOM 1332 C CA . CYS A 1 188 ? -1.926 -4.542 -39.258 1.00 24.92 188 CYS A CA 1
ATOM 1333 C C . CYS A 1 188 ? -2.431 -3.114 -39.386 1.00 24.56 188 CYS A C 1
ATOM 1334 O O . CYS A 1 188 ? -2.257 -2.300 -38.495 1.00 24.46 188 CYS A O 1
ATOM 1337 N N . VAL A 1 189 ? -3.104 -2.824 -40.499 1.00 26.26 189 VAL A N 1
ATOM 1338 C CA . VAL A 1 189 ? -3.999 -1.664 -40.619 1.00 24.98 189 VAL A CA 1
ATOM 1339 C C . VAL A 1 189 ? -5.395 -2.220 -40.705 1.00 23.55 189 VAL A C 1
ATOM 1340 O O . VAL A 1 189 ? -5.678 -3.153 -41.429 1.00 22.81 189 VAL A O 1
ATOM 1344 N N . SER A 1 190 ? -6.261 -1.693 -39.877 1.00 23.96 190 SER A N 1
ATOM 1345 C CA . SER A 1 190 ? -7.619 -2.203 -39.788 1.00 26.10 190 SER A CA 1
ATOM 1346 C C . SER A 1 190 ? -8.621 -1.117 -40.295 1.00 25.50 190 SER A C 1
ATOM 1347 O O . SER A 1 190 ? -8.893 -0.164 -39.557 1.00 24.66 190 SER A O 1
ATOM 1350 N N . PRO A 1 191 ? -9.113 -1.249 -41.535 1.00 30.19 191 PRO A N 1
ATOM 1351 C CA . PRO A 1 191 ? -10.134 -0.349 -42.080 1.00 29.33 191 PRO A CA 1
ATOM 1352 C C . PRO A 1 191 ? -11.497 -0.625 -41.510 1.00 27.46 191 PRO A C 1
ATOM 1353 O O . PRO A 1 191 ? -11.813 -1.787 -41.251 1.00 26.18 191 PRO A O 1
ATOM 1357 N N . GLY A 1 192 ? -12.308 0.433 -41.379 1.00 27.49 192 GLY A N 1
ATOM 1358 C CA . GLY A 1 192 ? -13.775 0.310 -41.214 1.00 29.38 192 GLY A CA 1
ATOM 1359 C C . GLY A 1 192 ? -14.417 0.164 -42.588 1.00 33.80 192 GLY A C 1
ATOM 1360 O O . GLY A 1 192 ? -13.812 -0.419 -43.465 1.00 30.62 192 GLY A O 1
ATOM 1361 N N . VAL A 1 193 ? -15.611 0.733 -42.766 1.00 27.91 193 VAL A N 1
ATOM 1362 C CA . VAL A 1 193 ? -16.348 0.654 -43.991 1.00 33.29 193 VAL A CA 1
ATOM 1363 C C . VAL A 1 193 ? -15.762 1.708 -44.932 1.00 31.25 193 VAL A C 1
ATOM 1364 O O . VAL A 1 193 ? -15.865 2.915 -44.711 1.00 32.78 193 VAL A O 1
ATOM 1368 N N . THR A 1 194 ? -15.075 1.196 -45.934 1.00 33.47 194 THR A N 1
ATOM 1369 C CA . THR A 1 194 ? -14.282 1.995 -46.857 1.00 39.78 194 THR A CA 1
ATOM 1370 C C . THR A 1 194 ? -14.997 1.969 -48.195 1.00 39.20 194 THR A C 1
ATOM 1371 O O . THR A 1 194 ? -15.721 1.021 -48.505 1.00 37.39 194 THR A O 1
ATOM 1375 N N . ARG A 1 195 ? -14.828 3.038 -48.961 1.00 45.10 195 ARG A N 1
ATOM 1376 C CA . ARG A 1 195 ? -15.556 3.202 -50.200 1.00 51.89 195 ARG A CA 1
ATOM 1377 C C . ARG A 1 195 ? -14.859 2.409 -51.294 1.00 60.52 195 ARG A C 1
ATOM 1378 O O . ARG A 1 195 ? -14.013 2.946 -52.013 1.00 63.49 195 ARG A O 1
ATOM 1386 N N . THR A 1 196 ? -15.206 1.133 -51.411 1.00 63.76 196 THR A N 1
ATOM 1387 C CA . THR A 1 196 ? -14.646 0.293 -52.474 1.00 77.55 196 THR A CA 1
ATOM 1388 C C . THR A 1 196 ? -15.731 -0.650 -53.030 1.00 88.93 196 THR A C 1
ATOM 1389 O O . THR A 1 196 ? -16.646 -1.065 -52.300 1.00 80.45 196 THR A O 1
ATOM 1393 N N . SER A 1 197 ? -15.636 -0.940 -54.338 1.00 105.19 197 SER A N 1
ATOM 1394 C CA . SER A 1 197 ? -16.429 -2.002 -54.997 1.00 107.44 197 SER A CA 1
ATOM 1395 C C . SER A 1 197 ? -15.877 -3.342 -54.502 1.00 108.81 197 SER A C 1
ATOM 1396 O O . SER A 1 197 ? -15.126 -4.037 -55.203 1.00 102.11 197 SER A O 1
ATOM 1399 N N . MET A 1 198 ? -16.322 -3.676 -53.289 1.00 105.97 198 MET A N 1
ATOM 1400 C CA . MET A 1 198 ? -15.628 -4.536 -52.303 1.00 112.64 198 MET A CA 1
ATOM 1401 C C . MET A 1 198 ? -16.516 -4.414 -51.034 1.00 107.11 198 MET A C 1
ATOM 1402 O O . MET A 1 198 ? -17.083 -5.401 -50.571 1.00 99.95 198 MET A O 1
ATOM 1407 N N . ALA A 1 199 ? -16.686 -3.195 -50.517 1.00 103.21 199 ALA A N 1
ATOM 1408 C CA . ALA A 1 199 ? -17.794 -2.892 -49.589 1.00 105.53 199 ALA A CA 1
ATOM 1409 C C . ALA A 1 199 ? -19.124 -2.776 -50.358 1.00 103.90 199 ALA A C 1
ATOM 1410 O O . ALA A 1 199 ? -19.658 -1.672 -50.511 1.00 94.23 199 ALA A O 1
ATOM 1412 N N . GLU A 1 200 ? -19.660 -3.918 -50.808 1.00 102.85 200 GLU A N 1
ATOM 1413 C CA . GLU A 1 200 ? -20.769 -3.968 -51.782 1.00 96.78 200 GLU A CA 1
ATOM 1414 C C . GLU A 1 200 ? -22.130 -4.275 -51.152 1.00 93.43 200 GLU A C 1
ATOM 1415 O O . GLU A 1 200 ? -22.318 -5.337 -50.552 1.00 86.99 200 GLU A O 1
ATOM 1421 N N . GLY A 1 201 ? -23.078 -3.346 -51.294 1.00 94.89 201 GLY A N 1
ATOM 1422 C CA . GLY A 1 201 ? -24.380 -3.436 -50.622 1.00 97.51 201 GLY A CA 1
ATOM 1423 C C . GLY A 1 201 ? -24.340 -3.005 -49.157 1.00 98.33 201 GLY A C 1
ATOM 1424 O O . GLY A 1 201 ? -25.189 -2.224 -48.707 1.00 102.11 201 GLY A O 1
ATOM 1425 N N . ILE A 1 202 ? -23.369 -3.535 -48.407 1.00 96.07 202 ILE A N 1
ATOM 1426 C CA . ILE A 1 202 ? -23.134 -3.140 -47.001 1.00 91.22 202 ILE A CA 1
ATOM 1427 C C . ILE A 1 202 ? -22.458 -1.761 -46.891 1.00 81.60 202 ILE A C 1
ATOM 1428 O O . ILE A 1 202 ? -21.490 -1.474 -47.597 1.00 80.45 202 ILE A O 1
ATOM 1433 N N . ASP A 1 203 ? -22.977 -0.906 -46.014 1.00 69.64 203 ASP A N 1
ATOM 1434 C CA . ASP A 1 203 ? -22.605 0.517 -46.026 1.00 64.07 203 ASP A CA 1
ATOM 1435 C C . ASP A 1 203 ? -22.521 1.120 -44.611 1.00 52.63 203 ASP A C 1
ATOM 1436 O O . ASP A 1 203 ? -22.822 0.442 -43.626 1.00 53.90 203 ASP A O 1
ATOM 1441 N N . PRO A 1 204 ? -22.101 2.378 -44.497 1.00 46.76 204 PRO A N 1
ATOM 1442 C CA . PRO A 1 204 ? -21.799 2.856 -43.129 1.00 47.03 204 PRO A CA 1
ATOM 1443 C C . PRO A 1 204 ? -22.988 2.874 -42.131 1.00 51.66 204 PRO A C 1
ATOM 1444 O O . PRO A 1 204 ? -22.808 2.597 -40.945 1.00 48.53 204 PRO A O 1
ATOM 1448 N N . SER A 1 205 ? -24.191 3.145 -42.632 1.00 56.28 205 SER A N 1
ATOM 1449 C CA . SER A 1 205 ? -25.404 3.155 -41.808 1.00 58.92 205 SER A CA 1
ATOM 1450 C C . SER A 1 205 ? -25.615 1.868 -41.025 1.00 54.07 205 SER A C 1
ATOM 1451 O O . SER A 1 205 ? -26.250 1.898 -39.990 1.00 56.35 205 SER A O 1
ATOM 1454 N N . MET A 1 206 ? -25.083 0.746 -41.508 1.00 53.45 206 MET A N 1
ATOM 1455 C CA . MET A 1 206 ? -25.261 -0.570 -40.845 1.00 55.05 206 MET A CA 1
ATOM 1456 C C . MET A 1 206 ? -24.449 -0.813 -39.568 1.00 51.93 206 MET A C 1
ATOM 1457 O O . MET A 1 206 ? -24.487 -1.923 -39.013 1.00 43.50 206 MET A O 1
ATOM 1462 N N . PHE A 1 207 ? -23.689 0.191 -39.133 1.00 48.04 207 PHE A N 1
ATOM 1463 C CA . PHE A 1 207 ? -22.895 0.091 -37.938 1.00 50.45 207 PHE A CA 1
ATOM 1464 C C . PHE A 1 207 ? -23.114 1.285 -37.006 1.00 51.18 207 PHE A C 1
ATOM 1465 O O . PHE A 1 207 ? -23.465 2.380 -37.442 1.00 52.04 207 PHE A O 1
ATOM 1473 N N . ASP A 1 208 ? -22.906 1.059 -35.718 1.00 60.53 208 ASP A N 1
ATOM 1474 C CA . ASP A 1 208 ? -22.887 2.152 -34.741 1.00 61.73 208 ASP A CA 1
ATOM 1475 C C . ASP A 1 208 ? -21.518 2.861 -34.809 1.00 54.12 208 ASP A C 1
ATOM 1476 O O . ASP A 1 208 ? -20.487 2.306 -34.332 1.00 58.16 208 ASP A O 1
ATOM 1481 N N . LEU A 1 209 ? -21.502 4.036 -35.464 1.00 41.37 209 LEU A N 1
ATOM 1482 C CA . LEU A 1 209 ? -20.241 4.731 -35.779 1.00 38.41 209 LEU A CA 1
ATOM 1483 C C . LEU A 1 209 ? -20.217 6.144 -35.205 1.00 36.76 209 LEU A C 1
ATOM 1484 O O . LEU A 1 209 ? -21.083 6.921 -35.516 1.00 38.95 209 LEU A O 1
ATOM 1489 N N . PRO A 1 210 ? -19.207 6.483 -34.382 1.00 33.27 210 PRO A N 1
ATOM 1490 C CA . PRO A 1 210 ? -19.007 7.834 -33.890 1.00 33.71 210 PRO A CA 1
ATOM 1491 C C . PRO A 1 210 ? -18.887 8.873 -35.018 1.00 37.73 210 PRO A C 1
ATOM 1492 O O . PRO A 1 210 ? -19.310 10.009 -34.845 1.00 36.22 210 PRO A O 1
ATOM 1496 N N . ILE A 1 211 ? -18.304 8.459 -36.143 1.00 32.71 211 ILE A N 1
ATOM 1497 C CA . ILE A 1 211 ? -18.137 9.300 -37.322 1.00 36.09 211 ILE A CA 1
ATOM 1498 C C . ILE A 1 211 ? -18.950 8.584 -38.374 1.00 35.59 211 ILE A C 1
ATOM 1499 O O . ILE A 1 211 ? -18.598 7.469 -38.765 1.00 35.14 211 ILE A O 1
ATOM 1504 N N . ASN A 1 212 ? -20.030 9.198 -38.837 1.00 41.03 212 ASN A N 1
ATOM 1505 C CA . ASN A 1 212 ? -20.834 8.576 -39.923 1.00 48.90 212 ASN A CA 1
ATOM 1506 C C . ASN A 1 212 ? -20.138 8.637 -41.311 1.00 41.43 212 ASN A C 1
ATOM 1507 O O . ASN A 1 212 ? -19.233 9.465 -41.590 1.00 34.62 212 ASN A O 1
ATOM 1512 N N . GLY A 1 213 ? -20.578 7.772 -42.193 1.00 38.25 213 GLY A N 1
ATOM 1513 C CA . GLY A 1 213 ? -20.158 7.878 -43.569 1.00 40.39 213 GLY A CA 1
ATOM 1514 C C . GLY A 1 213 ? -18.953 7.006 -43.891 1.00 41.28 213 GLY A C 1
ATOM 1515 O O . GLY A 1 213 ? -18.415 6.256 -43.037 1.00 40.20 213 GLY A O 1
ATOM 1516 N N . TRP A 1 214 ? -18.565 7.109 -45.151 1.00 39.67 214 TRP A N 1
ATOM 1517 C CA . TRP A 1 214 ? -17.627 6.233 -45.769 1.00 37.39 214 TRP A CA 1
ATOM 1518 C C . TRP A 1 214 ? -16.277 6.697 -45.406 1.00 33.20 214 TRP A C 1
ATOM 1519 O O . TRP A 1 214 ? -16.080 7.870 -45.179 1.00 32.17 214 TRP A O 1
ATOM 1530 N N . ILE A 1 215 ? -15.325 5.770 -45.394 1.00 34.05 215 ILE A N 1
ATOM 1531 C CA . ILE A 1 215 ? -13.897 6.118 -45.275 1.00 30.56 215 ILE A CA 1
ATOM 1532 C C . ILE A 1 215 ? -13.306 6.000 -46.696 1.00 30.31 215 ILE A C 1
ATOM 1533 O O . ILE A 1 215 ? -13.592 5.049 -47.422 1.00 29.64 215 ILE A O 1
ATOM 1538 N N . GLU A 1 216 ? -12.551 6.998 -47.114 1.00 33.33 216 GLU A N 1
ATOM 1539 C CA . GLU A 1 216 ? -11.989 6.974 -48.462 1.00 35.25 216 GLU A CA 1
ATOM 1540 C C . GLU A 1 216 ? -10.749 6.119 -48.388 1.00 33.95 216 GLU A C 1
ATOM 1541 O O . GLU A 1 216 ? -10.097 6.072 -47.346 1.00 29.01 216 GLU A O 1
ATOM 1547 N N . VAL A 1 217 ? -10.427 5.450 -49.480 1.00 32.11 217 VAL A N 1
ATOM 1548 C CA . VAL A 1 217 ? -9.258 4.548 -49.515 1.00 34.38 217 VAL A CA 1
ATOM 1549 C C . VAL A 1 217 ? -7.957 5.230 -49.174 1.00 35.78 217 VAL A C 1
ATOM 1550 O O . VAL A 1 217 ? -7.047 4.590 -48.586 1.00 35.62 217 VAL A O 1
ATOM 1554 N N . ASP A 1 218 ? -7.840 6.516 -49.483 1.00 33.73 218 ASP A N 1
ATOM 1555 C CA . ASP A 1 218 ? -6.614 7.230 -49.128 1.00 37.50 218 ASP A CA 1
ATOM 1556 C C . ASP A 1 218 ? -6.284 7.295 -47.661 1.00 32.02 218 ASP A C 1
ATOM 1557 O O . ASP A 1 218 ? -5.144 7.454 -47.321 1.00 28.56 218 ASP A O 1
ATOM 1562 N N . ALA A 1 219 ? -7.288 7.237 -46.803 1.00 30.58 219 ALA A N 1
ATOM 1563 C CA . ALA A 1 219 ? -7.052 7.238 -45.367 1.00 29.78 219 ALA A CA 1
ATOM 1564 C C . ALA A 1 219 ? -6.470 5.917 -44.888 1.00 26.44 219 ALA A C 1
ATOM 1565 O O . ALA A 1 219 ? -5.671 5.884 -43.942 1.00 30.52 219 ALA A O 1
ATOM 1567 N N . ILE A 1 220 ? -6.832 4.820 -45.530 1.00 25.13 220 ILE A N 1
ATOM 1568 C CA . ILE A 1 220 ? -6.203 3.557 -45.201 1.00 27.51 220 ILE A CA 1
ATOM 1569 C C . ILE A 1 220 ? -4.696 3.621 -45.584 1.00 29.75 220 ILE A C 1
ATOM 1570 O O . ILE A 1 220 ? -3.788 3.314 -44.805 1.00 28.99 220 ILE A O 1
ATOM 1575 N N . ALA A 1 221 ? -4.432 4.094 -46.795 1.00 29.21 221 ALA A N 1
ATOM 1576 C CA . ALA A 1 221 ? -3.092 4.216 -47.323 1.00 28.42 221 ALA A CA 1
ATOM 1577 C C . ALA A 1 221 ? -2.239 5.145 -46.455 1.00 27.12 221 ALA A C 1
ATOM 1578 O O . ALA A 1 221 ? -1.054 4.864 -46.227 1.00 31.41 221 ALA A O 1
ATOM 1580 N N . ASP A 1 222 ? -2.831 6.230 -45.926 1.00 26.16 222 ASP A N 1
ATOM 1581 C CA . ASP A 1 222 ? -2.138 7.080 -44.980 1.00 24.65 222 ASP A CA 1
ATOM 1582 C C . ASP A 1 222 ? -1.504 6.257 -43.781 1.00 26.99 222 ASP A C 1
ATOM 1583 O O . ASP A 1 222 ? -0.376 6.548 -43.289 1.00 27.43 222 ASP A O 1
ATOM 1588 N N . ALA A 1 223 ? -2.290 5.319 -43.256 1.00 28.50 223 ALA A N 1
ATOM 1589 C CA . ALA A 1 223 ? -1.833 4.490 -42.130 1.00 30.81 223 ALA A CA 1
ATOM 1590 C C . ALA A 1 223 ? -0.652 3.598 -42.544 1.00 27.54 223 ALA A C 1
ATOM 1591 O O . ALA A 1 223 ? 0.316 3.417 -41.811 1.00 26.80 223 ALA A O 1
ATOM 1593 N N . VAL A 1 224 ? -0.752 3.036 -43.727 1.00 28.41 224 VAL A N 1
ATOM 1594 C CA . VAL A 1 224 ? 0.326 2.196 -44.242 1.00 27.89 224 VAL A CA 1
ATOM 1595 C C . VAL A 1 224 ? 1.596 2.979 -44.429 1.00 28.95 224 VAL A C 1
ATOM 1596 O O . VAL A 1 224 ? 2.682 2.582 -43.983 1.00 30.00 224 VAL A O 1
ATOM 1600 N N . THR A 1 225 ? 1.462 4.126 -45.080 1.00 31.33 225 THR A N 1
ATOM 1601 C CA . THR A 1 225 ? 2.578 5.021 -45.232 1.00 30.80 225 THR A CA 1
ATOM 1602 C C . THR A 1 225 ? 3.198 5.438 -43.924 1.00 29.77 225 THR A C 1
ATOM 1603 O O . THR A 1 225 ? 4.421 5.424 -43.810 1.00 30.07 225 THR A O 1
ATOM 1607 N N . TYR A 1 226 ? 2.383 5.802 -42.936 1.00 26.99 226 TYR A N 1
ATOM 1608 C CA . TYR A 1 226 ? 2.889 6.071 -41.607 1.00 27.00 226 TYR A CA 1
ATOM 1609 C C . TYR A 1 226 ? 3.726 4.854 -41.097 1.00 27.54 226 TYR A C 1
ATOM 1610 O O . TYR A 1 226 ? 4.829 5.016 -40.560 1.00 28.28 226 TYR A O 1
ATOM 1619 N N . LEU A 1 227 ? 3.210 3.650 -41.283 1.00 26.84 227 LEU A N 1
ATOM 1620 C CA . LEU A 1 227 ? 3.906 2.506 -40.711 1.00 28.06 227 LEU A CA 1
ATOM 1621 C C . LEU A 1 227 ? 5.257 2.261 -41.414 1.00 32.28 227 LEU A C 1
ATOM 1622 O O . LEU A 1 227 ? 6.269 2.011 -40.749 1.00 28.31 227 LEU A O 1
ATOM 1627 N N . VAL A 1 228 ? 5.251 2.384 -42.742 1.00 36.27 228 VAL A N 1
ATOM 1628 C CA . VAL A 1 228 ? 6.446 2.171 -43.553 1.00 37.22 228 VAL A CA 1
ATOM 1629 C C . VAL A 1 228 ? 7.584 3.086 -43.156 1.00 35.02 228 VAL A C 1
ATOM 1630 O O . VAL A 1 228 ? 8.731 2.693 -43.249 1.00 43.69 228 VAL A O 1
ATOM 1634 N N . LYS A 1 229 ? 7.287 4.267 -42.663 1.00 34.21 229 LYS A N 1
ATOM 1635 C CA . LYS A 1 229 ? 8.308 5.208 -42.299 1.00 35.84 229 LYS A CA 1
ATOM 1636 C C . LYS A 1 229 ? 8.700 5.196 -40.827 1.00 34.96 229 LYS A C 1
ATOM 1637 O O . LYS A 1 229 ? 9.524 6.018 -40.366 1.00 35.24 229 LYS A O 1
ATOM 1643 N N . SER A 1 230 ? 8.084 4.294 -40.080 1.00 31.28 230 SER A N 1
ATOM 1644 C CA . SER A 1 230 ? 8.330 4.165 -38.662 1.00 30.64 230 SER A CA 1
ATOM 1645 C C . SER A 1 230 ? 9.381 3.072 -38.428 1.00 26.11 230 SER A C 1
ATOM 1646 O O . SER A 1 230 ? 9.571 2.180 -39.231 1.00 30.54 230 SER A O 1
ATOM 1649 N N . LYS A 1 231 ? 9.983 3.117 -37.266 1.00 30.25 231 LYS A N 1
ATOM 1650 C CA . LYS A 1 231 ? 10.958 2.111 -36.866 1.00 33.63 231 LYS A CA 1
ATOM 1651 C C . LYS A 1 231 ? 10.679 1.463 -35.537 1.00 33.27 231 LYS A C 1
ATOM 1652 O O . LYS A 1 231 ? 11.349 0.498 -35.204 1.00 33.41 231 LYS A O 1
ATOM 1658 N N . ASN A 1 232 ? 9.768 2.025 -34.739 1.00 30.23 232 ASN A N 1
ATOM 1659 C CA . ASN A 1 232 ? 9.572 1.587 -33.366 1.00 30.10 232 ASN A CA 1
ATOM 1660 C C . ASN A 1 232 ? 8.160 1.057 -33.130 1.00 29.20 232 ASN A C 1
ATOM 1661 O O . ASN A 1 232 ? 7.694 0.973 -31.953 1.00 27.01 232 ASN A O 1
ATOM 1666 N N . VAL A 1 233 ? 7.520 0.704 -34.229 1.00 31.95 233 VAL A N 1
ATOM 1667 C CA . VAL A 1 233 ? 6.134 0.258 -34.254 1.00 32.59 233 VAL A CA 1
ATOM 1668 C C . VAL A 1 233 ? 6.079 -1.184 -34.738 1.00 27.72 233 VAL A C 1
ATOM 1669 O O . VAL A 1 233 ? 6.311 -1.463 -35.904 1.00 27.33 233 VAL A O 1
ATOM 1673 N N . THR A 1 234 ? 5.787 -2.119 -33.818 1.00 25.98 234 THR A N 1
ATOM 1674 C CA . THR A 1 234 ? 5.600 -3.512 -34.201 1.00 24.58 234 THR A CA 1
ATOM 1675 C C . THR A 1 234 ? 4.610 -4.233 -33.279 1.00 25.25 234 THR A C 1
ATOM 1676 O O . THR A 1 234 ? 4.398 -3.824 -32.133 1.00 24.86 234 THR A O 1
ATOM 1680 N N . GLY A 1 235 ? 3.976 -5.242 -33.823 1.00 23.17 235 GLY A N 1
ATOM 1681 C CA . GLY A 1 235 ? 2.970 -5.996 -33.082 1.00 26.92 235 GLY A CA 1
ATOM 1682 C C . GLY A 1 235 ? 1.633 -5.308 -32.927 1.00 31.59 235 GLY A C 1
ATOM 1683 O O . GLY A 1 235 ? 0.837 -5.751 -32.132 1.00 28.16 235 GLY A O 1
ATOM 1684 N N . THR A 1 236 ? 1.357 -4.268 -33.720 1.00 31.18 236 THR A N 1
ATOM 1685 C CA . THR A 1 236 ? 0.204 -3.428 -33.493 1.00 32.07 236 THR A CA 1
ATOM 1686 C C . THR A 1 236 ? -0.763 -3.359 -34.645 1.00 31.79 236 THR A C 1
ATOM 1687 O O . THR A 1 236 ? -0.492 -3.837 -35.770 1.00 27.23 236 THR A O 1
ATOM 1691 N N . THR A 1 237 ? -1.931 -2.793 -34.322 1.00 28.71 237 THR A N 1
ATOM 1692 C CA . THR A 1 237 ? -2.932 -2.413 -35.320 1.00 27.74 237 THR A CA 1
ATOM 1693 C C . THR A 1 237 ? -3.103 -0.881 -35.308 1.00 25.68 237 THR A C 1
ATOM 1694 O O . THR A 1 237 ? -3.172 -0.244 -34.244 1.00 26.88 237 THR A O 1
ATOM 1698 N N . VAL A 1 238 ? -3.076 -0.300 -36.485 1.00 26.33 238 VAL A N 1
ATOM 1699 C CA . VAL A 1 238 ? -3.594 1.056 -36.710 1.00 27.22 238 VAL A CA 1
ATOM 1700 C C . VAL A 1 238 ? -5.002 0.936 -37.259 1.00 27.45 238 VAL A C 1
ATOM 1701 O O . VAL A 1 238 ? -5.214 0.485 -38.386 1.00 31.60 238 VAL A O 1
ATOM 1705 N N . SER A 1 239 ? -5.957 1.328 -36.428 1.00 27.71 239 SER A N 1
ATOM 1706 C CA . SER A 1 239 ? -7.390 1.278 -36.757 1.00 28.16 239 SER A CA 1
ATOM 1707 C C . SER A 1 239 ? -7.847 2.604 -37.357 1.00 24.81 239 SER A C 1
ATOM 1708 O O . SER A 1 239 ? -7.716 3.657 -36.714 1.00 26.94 239 SER A O 1
ATOM 1711 N N . VAL A 1 240 ? -8.317 2.493 -38.587 1.00 24.50 240 VAL A N 1
ATOM 1712 C CA . VAL A 1 240 ? -8.891 3.585 -39.381 1.00 26.18 240 VAL A CA 1
ATOM 1713 C C . VAL A 1 240 ? -10.328 3.158 -39.695 1.00 25.01 240 VAL A C 1
ATOM 1714 O O . VAL A 1 240 ? -10.617 2.658 -40.748 1.00 23.94 240 VAL A O 1
ATOM 1718 N N . ASP A 1 241 ? -11.203 3.300 -38.704 1.00 25.72 241 ASP A N 1
ATOM 1719 C CA . ASP A 1 241 ? -12.513 2.643 -38.727 1.00 26.75 241 ASP A CA 1
ATOM 1720 C C . ASP A 1 241 ? -13.685 3.550 -38.303 1.00 27.47 241 ASP A C 1
ATOM 1721 O O . ASP A 1 241 ? -14.814 3.076 -38.025 1.00 27.40 241 ASP A O 1
ATOM 1726 N N . ASN A 1 242 ? -13.416 4.849 -38.281 1.00 29.74 242 ASN A N 1
ATOM 1727 C CA . ASN A 1 242 ? -14.400 5.879 -37.823 1.00 31.58 242 ASN A CA 1
ATOM 1728 C C . ASN A 1 242 ? -14.974 5.600 -36.442 1.00 29.95 242 ASN A C 1
ATOM 1729 O O . ASN A 1 242 ? -16.137 5.980 -36.164 1.00 31.57 242 ASN A O 1
ATOM 1734 N N . GLY A 1 243 ? -14.190 4.918 -35.601 1.00 27.27 243 GLY A N 1
ATOM 1735 C CA . GLY A 1 243 ? -14.548 4.688 -34.212 1.00 24.82 243 GLY A CA 1
ATOM 1736 C C . GLY A 1 243 ? -15.320 3.367 -33.998 1.00 27.62 243 GLY A C 1
ATOM 1737 O O . GLY A 1 243 ? -15.745 3.095 -32.882 1.00 23.93 243 GLY A O 1
ATOM 1738 N N . TYR A 1 244 ? -15.474 2.555 -35.031 1.00 23.78 244 TYR A N 1
ATOM 1739 C CA . TYR A 1 244 ? -16.168 1.277 -34.898 1.00 28.89 244 TYR A CA 1
ATOM 1740 C C . TYR A 1 244 ? -15.717 0.452 -33.668 1.00 28.73 244 TYR A C 1
ATOM 1741 O O . TYR A 1 244 ? -16.513 -0.030 -32.934 1.00 24.90 244 TYR A O 1
ATOM 1750 N N . CYS A 1 245 ? -14.420 0.301 -33.489 1.00 24.43 245 CYS A N 1
ATOM 1751 C CA . CYS A 1 245 ? -13.886 -0.457 -32.368 1.00 28.19 245 CYS A CA 1
ATOM 1752 C C . CYS A 1 245 ? -13.789 0.266 -31.025 1.00 27.93 245 CYS A C 1
ATOM 1753 O O . CYS A 1 245 ? -13.397 -0.319 -30.078 1.00 28.04 245 CYS A O 1
ATOM 1756 N N . ALA A 1 246 ? -14.175 1.529 -30.957 1.00 30.00 246 ALA A N 1
ATOM 1757 C CA . ALA A 1 246 ? -14.089 2.334 -29.717 1.00 30.00 246 ALA A CA 1
ATOM 1758 C C . ALA A 1 246 ? -14.689 1.700 -28.469 1.00 30.00 246 ALA A C 1
ATOM 1759 O O . ALA A 1 246 ? -15.750 1.156 -28.563 1.00 30.00 246 ALA A O 1
ATOM 1762 N N . PRO B 1 7 ? -34.223 -33.860 -17.195 1.00 61.93 7 PRO B N 1
ATOM 1763 C CA . PRO B 1 7 ? -33.970 -34.409 -18.538 1.00 58.67 7 PRO B CA 1
ATOM 1764 C C . PRO B 1 7 ? -32.533 -34.057 -19.030 1.00 51.81 7 PRO B C 1
ATOM 1765 O O . PRO B 1 7 ? -32.243 -32.909 -19.278 1.00 49.83 7 PRO B O 1
ATOM 1769 N N . SER B 1 8 ? -31.654 -35.044 -19.127 1.00 50.62 8 SER B N 1
ATOM 1770 C CA . SER B 1 8 ? -30.222 -34.822 -19.336 1.00 45.52 8 SER B CA 1
ATOM 1771 C C . SER B 1 8 ? -29.994 -34.079 -20.643 1.00 45.35 8 SER B C 1
ATOM 1772 O O . SER B 1 8 ? -30.428 -34.545 -21.675 1.00 41.47 8 SER B O 1
ATOM 1775 N N . LEU B 1 9 ? -29.311 -32.942 -20.589 1.00 39.19 9 LEU B N 1
ATOM 1776 C CA . LEU B 1 9 ? -28.886 -32.248 -21.815 1.00 38.87 9 LEU B CA 1
ATOM 1777 C C . LEU B 1 9 ? -27.697 -32.886 -22.454 1.00 33.10 9 LEU B C 1
ATOM 1778 O O . LEU B 1 9 ? -26.860 -33.488 -21.772 1.00 33.78 9 LEU B O 1
ATOM 1783 N N . ASN B 1 10 ? -27.606 -32.728 -23.768 1.00 32.53 10 ASN B N 1
ATOM 1784 C CA . ASN B 1 10 ? -26.511 -33.274 -24.563 1.00 31.71 10 ASN B CA 1
ATOM 1785 C C . ASN B 1 10 ? -25.401 -32.267 -24.802 1.00 33.66 10 ASN B C 1
ATOM 1786 O O . ASN B 1 10 ? -25.689 -31.129 -25.211 1.00 29.34 10 ASN B O 1
ATOM 1791 N N . ALA B 1 11 ? -24.161 -32.713 -24.571 1.00 28.45 11 ALA B N 1
ATOM 1792 C CA . ALA B 1 11 ? -23.004 -31.942 -24.873 1.00 32.53 11 ALA B CA 1
ATOM 1793 C C . ALA B 1 11 ? -22.166 -32.739 -25.805 1.00 31.15 11 ALA B C 1
ATOM 1794 O O . ALA B 1 11 ? -22.033 -33.920 -25.608 1.00 33.65 11 ALA B O 1
ATOM 1796 N N . LEU B 1 12 ? -21.556 -32.057 -26.779 1.00 30.31 12 LEU B N 1
ATOM 1797 C CA . LEU B 1 12 ? -20.529 -32.593 -27.635 1.00 28.40 12 LEU B CA 1
ATOM 1798 C C . LEU B 1 12 ? -19.185 -31.988 -27.295 1.00 28.68 12 LEU B C 1
ATOM 1799 O O . LEU B 1 12 ? -19.058 -30.761 -27.322 1.00 30.74 12 LEU B O 1
ATOM 1804 N N . VAL B 1 13 ? -18.182 -32.833 -27.020 1.00 27.91 13 VAL B N 1
ATOM 1805 C CA . VAL B 1 13 ? -16.807 -32.378 -26.771 1.00 29.16 13 VAL B CA 1
ATOM 1806 C C . VAL B 1 13 ? -15.878 -32.991 -27.787 1.00 31.70 13 VAL B C 1
ATOM 1807 O O . VAL B 1 13 ? -15.601 -34.187 -27.750 1.00 30.55 13 VAL B O 1
ATOM 1811 N N . THR B 1 14 ? -15.361 -32.177 -28.696 1.00 29.34 14 THR B N 1
ATOM 1812 C CA . THR B 1 14 ? -14.324 -32.692 -29.607 1.00 32.90 14 THR B CA 1
ATOM 1813 C C . THR B 1 14 ? -12.981 -32.716 -28.916 1.00 33.19 14 THR B C 1
ATOM 1814 O O . THR B 1 14 ? -12.675 -31.853 -28.105 1.00 35.45 14 THR B O 1
ATOM 1818 N N . GLY B 1 15 ? -12.151 -33.673 -29.301 1.00 33.98 15 GLY B N 1
ATOM 1819 C CA . GLY B 1 15 ? -10.882 -33.954 -28.599 1.00 34.16 15 GLY B CA 1
ATOM 1820 C C . GLY B 1 15 ? -11.205 -34.385 -27.184 1.00 34.73 15 GLY B C 1
ATOM 1821 O O . GLY B 1 15 ? -10.482 -34.061 -26.266 1.00 34.48 15 GLY B O 1
ATOM 1822 N N . GLY B 1 16 ? -12.285 -35.151 -27.023 1.00 36.17 16 GLY B N 1
ATOM 1823 C CA . GLY B 1 16 ? -12.796 -35.518 -25.708 1.00 44.64 16 GLY B CA 1
ATOM 1824 C C . GLY B 1 16 ? -12.091 -36.680 -24.997 1.00 43.81 16 GLY B C 1
ATOM 1825 O O . GLY B 1 16 ? -12.434 -37.000 -23.887 1.00 41.27 16 GLY B O 1
ATOM 1826 N N . SER B 1 17 ? -11.096 -37.277 -25.635 1.00 41.54 17 SER B N 1
ATOM 1827 C CA . SER B 1 17 ? -10.554 -38.561 -25.241 1.00 40.00 17 SER B CA 1
ATOM 1828 C C . SER B 1 17 ? -9.276 -38.441 -24.422 1.00 40.56 17 SER B C 1
ATOM 1829 O O . SER B 1 17 ? -8.807 -39.443 -23.909 1.00 40.56 17 SER B O 1
ATOM 1832 N N . ARG B 1 18 ? -8.738 -37.233 -24.296 1.00 35.04 18 ARG B N 1
ATOM 1833 C CA . ARG B 1 18 ? -7.448 -37.012 -23.731 1.00 41.21 18 ARG B CA 1
ATOM 1834 C C . ARG B 1 18 ? -7.388 -35.580 -23.186 1.00 37.34 18 ARG B C 1
ATOM 1835 O O . ARG B 1 18 ? -8.184 -34.747 -23.584 1.00 38.82 18 ARG B O 1
ATOM 1843 N N . GLY B 1 19 ? -6.481 -35.343 -22.243 1.00 33.90 19 GLY B N 1
ATOM 1844 C CA . GLY B 1 19 ? -5.996 -34.018 -21.835 1.00 34.44 19 GLY B CA 1
ATOM 1845 C C . GLY B 1 19 ? -7.130 -33.168 -21.363 1.00 32.64 19 GLY B C 1
ATOM 1846 O O . GLY B 1 19 ? -8.035 -33.634 -20.641 1.00 34.07 19 GLY B O 1
ATOM 1847 N N . ILE B 1 20 ? -7.150 -31.947 -21.866 1.00 32.49 20 ILE B N 1
ATOM 1848 C CA . ILE B 1 20 ? -8.213 -30.963 -21.540 1.00 31.31 20 ILE B CA 1
ATOM 1849 C C . ILE B 1 20 ? -9.639 -31.439 -21.831 1.00 29.58 20 ILE B C 1
ATOM 1850 O O . ILE B 1 20 ? -10.558 -31.239 -21.013 1.00 29.15 20 ILE B O 1
ATOM 1855 N N . GLY B 1 21 ? -9.819 -32.078 -22.976 1.00 28.42 21 GLY B N 1
ATOM 1856 C CA . GLY B 1 21 ? -11.129 -32.523 -23.448 1.00 28.98 21 GLY B CA 1
ATOM 1857 C C . GLY B 1 21 ? -11.726 -33.629 -22.591 1.00 31.93 21 GLY B C 1
ATOM 1858 O O . GLY B 1 21 ? -12.957 -33.660 -22.346 1.00 30.12 21 GLY B O 1
ATOM 1859 N N . GLU B 1 22 ? -10.859 -34.522 -22.134 1.00 31.56 22 GLU B N 1
ATOM 1860 C CA . GLU B 1 22 ? -11.249 -35.539 -21.142 1.00 31.95 22 GLU B CA 1
ATOM 1861 C C . GLU B 1 22 ? -11.717 -34.938 -19.822 1.00 29.26 22 GLU B C 1
ATOM 1862 O O . GLU B 1 22 ? -12.751 -35.317 -19.279 1.00 29.54 22 GLU B O 1
ATOM 1868 N N . ALA B 1 23 ? -10.930 -34.023 -19.301 1.00 27.68 23 ALA B N 1
ATOM 1869 C CA . ALA B 1 23 ? -11.291 -33.360 -18.089 1.00 29.55 23 ALA B CA 1
ATOM 1870 C C . ALA B 1 23 ? -12.644 -32.640 -18.206 1.00 31.35 23 ALA B C 1
ATOM 1871 O O . ALA B 1 23 ? -13.456 -32.693 -17.271 1.00 26.77 23 ALA B O 1
ATOM 1873 N N . ILE B 1 24 ? -12.857 -31.925 -19.324 1.00 28.54 24 ILE B N 1
ATOM 1874 C CA . ILE B 1 24 ? -14.124 -31.255 -19.616 1.00 27.97 24 ILE B CA 1
ATOM 1875 C C . ILE B 1 24 ? -15.301 -32.233 -19.613 1.00 28.69 24 ILE B C 1
ATOM 1876 O O . ILE B 1 24 ? -16.342 -32.024 -18.972 1.00 29.65 24 ILE B O 1
ATOM 1881 N N . SER B 1 25 ? -15.124 -33.310 -20.360 1.00 27.17 25 SER B N 1
ATOM 1882 C CA . SER B 1 25 ? -16.137 -34.321 -20.475 1.00 30.34 25 SER B CA 1
ATOM 1883 C C . SER B 1 25 ? -16.453 -34.935 -19.112 1.00 29.13 25 SER B C 1
ATOM 1884 O O . SER B 1 25 ? -17.610 -35.074 -18.772 1.00 30.42 25 SER B O 1
ATOM 1887 N N . MET B 1 26 ? -15.425 -35.250 -18.340 1.00 31.57 26 MET B N 1
ATOM 1888 C CA . MET B 1 26 ? -15.632 -35.743 -16.963 1.00 31.99 26 MET B CA 1
ATOM 1889 C C . MET B 1 26 ? -16.450 -34.744 -16.120 1.00 30.53 26 MET B C 1
ATOM 1890 O O . MET B 1 26 ? -17.425 -35.114 -15.446 1.00 31.02 26 MET B O 1
ATOM 1895 N N . GLN B 1 27 ? -16.099 -33.467 -16.186 1.00 28.41 27 GLN B N 1
ATOM 1896 C CA . GLN B 1 27 ? -16.843 -32.489 -15.420 1.00 29.68 27 GLN B CA 1
ATOM 1897 C C . GLN B 1 27 ? -18.232 -32.344 -15.900 1.00 27.16 27 GLN B C 1
ATOM 1898 O O . GLN B 1 27 ? -19.145 -32.244 -15.075 1.00 28.98 27 GLN B O 1
ATOM 1904 N N . LEU B 1 28 ? -18.426 -32.306 -17.204 1.00 26.30 28 LEU B N 1
ATOM 1905 C CA . LEU B 1 28 ? -19.792 -32.099 -17.720 1.00 28.31 28 LEU B CA 1
ATOM 1906 C C . LEU B 1 28 ? -20.721 -33.328 -17.386 1.00 29.92 28 LEU B C 1
ATOM 1907 O O . LEU B 1 28 ? -21.875 -33.176 -16.929 1.00 28.97 28 LEU B O 1
ATOM 1912 N N . ALA B 1 29 ? -20.159 -34.529 -17.534 1.00 30.56 29 ALA B N 1
ATOM 1913 C CA . ALA B 1 29 ? -20.795 -35.776 -17.041 1.00 33.07 29 ALA B CA 1
ATOM 1914 C C . ALA B 1 29 ? -21.154 -35.745 -15.543 1.00 31.65 29 ALA B C 1
ATOM 1915 O O . ALA B 1 29 ? -22.272 -36.104 -15.200 1.00 36.44 29 ALA B O 1
ATOM 1917 N N . ALA B 1 30 ? -20.224 -35.317 -14.674 1.00 35.05 30 ALA B N 1
ATOM 1918 C CA . ALA B 1 30 ? -20.532 -35.132 -13.211 1.00 34.03 30 ALA B CA 1
ATOM 1919 C C . ALA B 1 30 ? -21.688 -34.151 -13.006 1.00 32.68 30 ALA B C 1
ATOM 1920 O O . ALA B 1 30 ? -22.483 -34.282 -12.087 1.00 29.55 30 ALA B O 1
ATOM 1922 N N . GLU B 1 31 ? -21.787 -33.154 -13.882 1.00 33.64 31 GLU B N 1
ATOM 1923 C CA . GLU B 1 31 ? -22.903 -32.222 -13.843 1.00 34.20 31 GLU B CA 1
ATOM 1924 C C . GLU B 1 31 ? -24.247 -32.736 -14.387 1.00 35.88 31 GLU B C 1
ATOM 1925 O O . GLU B 1 31 ? -25.210 -31.976 -14.355 1.00 35.36 31 GLU B O 1
ATOM 1931 N N . GLY B 1 32 ? -24.337 -33.991 -14.867 1.00 37.17 32 GLY B N 1
ATOM 1932 C CA . GLY B 1 32 ? -25.570 -34.527 -15.474 1.00 32.47 32 GLY B CA 1
ATOM 1933 C C . GLY B 1 32 ? -25.701 -34.490 -17.015 1.00 32.11 32 GLY B C 1
ATOM 1934 O O . GLY B 1 32 ? -26.661 -34.996 -17.543 1.00 30.83 32 GLY B O 1
ATOM 1935 N N . TYR B 1 33 ? -24.754 -33.893 -17.732 1.00 31.07 33 TYR B N 1
ATOM 1936 C CA . TYR B 1 33 ? -24.787 -33.831 -19.213 1.00 33.73 33 TYR B CA 1
ATOM 1937 C C . TYR B 1 33 ? -24.537 -35.197 -19.831 1.00 31.31 33 TYR B C 1
ATOM 1938 O O . TYR B 1 33 ? -23.645 -35.943 -19.392 1.00 32.00 33 TYR B O 1
ATOM 1947 N N . SER B 1 34 ? -25.338 -35.495 -20.834 1.00 31.68 34 SER B N 1
ATOM 1948 C CA . SER B 1 34 ? -25.099 -36.645 -21.719 1.00 33.87 34 SER B CA 1
ATOM 1949 C C . SER B 1 34 ? -24.002 -36.194 -22.687 1.00 30.92 34 SER B C 1
ATOM 1950 O O . SER B 1 34 ? -24.235 -35.389 -23.519 1.00 34.71 34 SER B O 1
ATOM 1953 N N . VAL B 1 35 ? -22.801 -36.681 -22.479 1.00 31.28 35 VAL B N 1
ATOM 1954 C CA . VAL B 1 35 ? -21.626 -36.348 -23.242 1.00 30.18 35 VAL B CA 1
ATOM 1955 C C . VAL B 1 35 ? -21.297 -37.268 -24.412 1.00 34.04 35 VAL B C 1
ATOM 1956 O O . VAL B 1 35 ? -21.093 -38.481 -24.234 1.00 34.04 35 VAL B O 1
ATOM 1960 N N . THR B 1 36 ? -21.214 -36.661 -25.598 1.00 31.55 36 THR B N 1
ATOM 1961 C CA . THR B 1 36 ? -20.584 -37.273 -26.762 1.00 29.70 36 THR B CA 1
ATOM 1962 C C . THR B 1 36 ? -19.169 -36.745 -26.860 1.00 30.96 36 THR B C 1
ATOM 1963 O O . THR B 1 36 ? -18.955 -35.536 -26.941 1.00 26.26 36 THR B O 1
ATOM 1967 N N . ILE B 1 37 ? -18.214 -37.659 -26.904 1.00 32.27 37 ILE B N 1
ATOM 1968 C CA . ILE B 1 37 ? -16.832 -37.325 -27.051 1.00 34.17 37 ILE B CA 1
ATOM 1969 C C . ILE B 1 37 ? -16.414 -37.771 -28.471 1.00 34.56 37 ILE B C 1
ATOM 1970 O O . ILE B 1 37 ? -16.751 -38.837 -28.911 1.00 34.03 37 ILE B O 1
ATOM 1975 N N . ALA B 1 38 ? -15.711 -36.897 -29.184 1.00 33.96 38 ALA B N 1
ATOM 1976 C CA . ALA B 1 38 ? -15.340 -37.091 -30.584 1.00 34.64 38 ALA B CA 1
ATOM 1977 C C . ALA B 1 38 ? -13.848 -36.919 -30.751 1.00 36.08 38 ALA B C 1
ATOM 1978 O O . ALA B 1 38 ? -13.279 -35.921 -30.313 1.00 37.12 38 ALA B O 1
ATOM 1980 N N . SER B 1 39 ? -13.211 -37.937 -31.306 1.00 36.58 39 SER B N 1
ATOM 1981 C CA . SER B 1 39 ? -11.899 -37.829 -31.922 1.00 40.49 39 SER B CA 1
ATOM 1982 C C . SER B 1 39 ? -11.553 -39.156 -32.690 1.00 43.07 39 SER B C 1
ATOM 1983 O O . SER B 1 39 ? -12.439 -39.991 -32.908 1.00 43.16 39 SER B O 1
ATOM 1986 N N . ARG B 1 40 ? -10.287 -39.285 -33.115 1.00 53.55 40 ARG B N 1
ATOM 1987 C CA . ARG B 1 40 ? -9.788 -40.373 -33.996 1.00 57.67 40 ARG B CA 1
ATOM 1988 C C . ARG B 1 40 ? -9.752 -41.773 -33.353 1.00 55.44 40 ARG B C 1
ATOM 1989 O O . ARG B 1 40 ? -10.254 -42.737 -33.943 1.00 58.20 40 ARG B O 1
ATOM 1997 N N . GLY B 1 41 ? -9.121 -41.872 -32.183 1.00 46.97 41 GLY B N 1
ATOM 1998 C CA . GLY B 1 41 ? -8.765 -43.173 -31.566 1.00 49.64 41 GLY B CA 1
ATOM 1999 C C . GLY B 1 41 ? -9.953 -43.834 -30.871 1.00 51.36 41 GLY B C 1
ATOM 2000 O O . GLY B 1 41 ? -10.371 -43.382 -29.816 1.00 50.80 41 GLY B O 1
ATOM 2001 N N . LEU B 1 42 ? -10.497 -44.902 -31.456 1.00 47.74 42 LEU B N 1
ATOM 2002 C CA . LEU B 1 42 ? -11.714 -45.567 -30.926 1.00 55.36 42 LEU B CA 1
ATOM 2003 C C . LEU B 1 42 ? -11.526 -46.248 -29.559 1.00 57.05 42 LEU B C 1
ATOM 2004 O O . LEU B 1 42 ? -12.471 -46.321 -28.756 1.00 52.00 42 LEU B O 1
ATOM 2009 N N . GLU B 1 43 ? -10.317 -46.753 -29.324 1.00 64.18 43 GLU B N 1
ATOM 2010 C CA . GLU B 1 43 ? -9.975 -47.444 -28.089 1.00 66.80 43 GLU B CA 1
ATOM 2011 C C . GLU B 1 43 ? -9.897 -46.429 -26.976 1.00 62.01 43 GLU B C 1
ATOM 2012 O O . GLU B 1 43 ? -10.390 -46.688 -25.874 1.00 56.55 43 GLU B O 1
ATOM 2018 N N . GLN B 1 44 ? -9.273 -45.285 -27.258 1.00 58.08 44 GLN B N 1
ATOM 2019 C CA . GLN B 1 44 ? -9.163 -44.211 -26.265 1.00 53.95 44 GLN B CA 1
ATOM 2020 C C . GLN B 1 44 ? -10.548 -43.625 -25.871 1.00 51.23 44 GLN B C 1
ATOM 2021 O O . GLN B 1 44 ? -10.854 -43.452 -24.684 1.00 53.72 44 GLN B O 1
ATOM 2027 N N . LEU B 1 45 ? -11.375 -43.370 -26.872 1.00 44.49 45 LEU B N 1
ATOM 2028 C CA . LEU B 1 45 ? -12.711 -42.870 -26.683 1.00 47.39 45 LEU B CA 1
ATOM 2029 C C . LEU B 1 45 ? -13.495 -43.788 -25.780 1.00 47.17 45 LEU B C 1
ATOM 2030 O O . LEU B 1 45 ? -14.096 -43.322 -24.822 1.00 38.32 45 LEU B O 1
ATOM 2035 N N . GLU B 1 46 ? -13.476 -45.084 -26.072 1.00 49.68 46 GLU B N 1
ATOM 2036 C CA . GLU B 1 46 ? -14.228 -46.059 -25.265 1.00 49.38 46 GLU B CA 1
ATOM 2037 C C . GLU B 1 46 ? -13.723 -46.052 -23.818 1.00 45.03 46 GLU B C 1
ATOM 2038 O O . GLU B 1 46 ? -14.523 -46.120 -22.884 1.00 46.93 46 GLU B O 1
ATOM 2044 N N . ALA B 1 47 ? -12.408 -45.941 -23.637 1.00 42.41 47 ALA B N 1
ATOM 2045 C CA . ALA B 1 47 ? -11.831 -45.982 -22.301 1.00 42.49 47 ALA B CA 1
ATOM 2046 C C . ALA B 1 47 ? -12.294 -44.804 -21.443 1.00 44.29 47 ALA B C 1
ATOM 2047 O O . ALA B 1 47 ? -12.481 -44.955 -20.234 1.00 41.09 47 ALA B O 1
ATOM 2049 N N . VAL B 1 48 ? -12.493 -43.645 -22.074 1.00 38.72 48 VAL B N 1
ATOM 2050 C CA . VAL B 1 48 ? -12.930 -42.434 -21.360 1.00 34.35 48 VAL B CA 1
ATOM 2051 C C . VAL B 1 48 ? -14.397 -42.573 -21.107 1.00 35.28 48 VAL B C 1
ATOM 2052 O O . VAL B 1 48 ? -14.898 -42.218 -20.022 1.00 33.51 48 VAL B O 1
ATOM 2056 N N . LYS B 1 49 ? -15.122 -43.083 -22.094 1.00 32.40 49 LYS B N 1
ATOM 2057 C CA . LYS B 1 49 ? -16.551 -43.170 -21.952 1.00 33.97 49 LYS B CA 1
ATOM 2058 C C . LYS B 1 49 ? -16.965 -44.023 -20.734 1.00 39.87 49 LYS B C 1
ATOM 2059 O O . LYS B 1 49 ? -17.959 -43.697 -20.075 1.00 35.60 49 LYS B O 1
ATOM 2065 N N . ALA B 1 50 ? -16.220 -45.102 -20.472 1.00 42.29 50 ALA B N 1
ATOM 2066 C CA . ALA B 1 50 ? -16.434 -45.976 -19.294 1.00 43.21 50 ALA B CA 1
ATOM 2067 C C . ALA B 1 50 ? -16.287 -45.203 -17.998 1.00 43.02 50 ALA B C 1
ATOM 2068 O O . ALA B 1 50 ? -16.991 -45.472 -17.029 1.00 45.25 50 ALA B O 1
ATOM 2070 N N . LYS B 1 51 ? -15.365 -44.250 -17.975 1.00 41.68 51 LYS B N 1
ATOM 2071 C CA . LYS B 1 51 ? -15.087 -43.472 -16.767 1.00 42.29 51 LYS B CA 1
ATOM 2072 C C . LYS B 1 51 ? -16.044 -42.285 -16.567 1.00 42.41 51 LYS B C 1
ATOM 2073 O O . LYS B 1 51 ? -16.077 -41.704 -15.487 1.00 44.63 51 LYS B O 1
ATOM 2079 N N . LEU B 1 52 ? -16.862 -41.958 -17.558 1.00 38.71 52 LEU B N 1
ATOM 2080 C CA . LEU B 1 52 ? -17.804 -40.825 -17.442 1.00 38.13 52 LEU B CA 1
ATOM 2081 C C . LEU B 1 52 ? -18.878 -41.127 -16.421 1.00 39.48 52 LEU B C 1
ATOM 2082 O O . LEU B 1 52 ? -19.638 -42.059 -16.620 1.00 39.88 52 LEU B O 1
ATOM 2087 N N . PRO B 1 53 ? -19.000 -40.291 -15.375 1.00 35.02 53 PRO B N 1
ATOM 2088 C CA . PRO B 1 53 ? -20.046 -40.562 -14.417 1.00 33.62 53 PRO B CA 1
ATOM 2089 C C . PRO B 1 53 ? -21.451 -40.434 -14.947 1.00 38.01 53 PRO B C 1
ATOM 2090 O O . PRO B 1 53 ? -21.749 -39.537 -15.764 1.00 34.77 53 PRO B O 1
ATOM 2094 N N . ILE B 1 54 ? -22.316 -41.317 -14.447 1.00 36.33 54 ILE B N 1
ATOM 2095 C CA . ILE B 1 54 ? -23.725 -41.296 -14.757 1.00 38.59 54 ILE B CA 1
ATOM 2096 C C . ILE B 1 54 ? -24.496 -40.964 -13.456 1.00 38.24 54 ILE B C 1
ATOM 2097 O O . ILE B 1 54 ? -24.646 -41.795 -12.602 1.00 38.84 54 ILE B O 1
ATOM 2102 N N . VAL B 1 55 ? -25.009 -39.746 -13.356 1.00 35.93 55 VAL B N 1
ATOM 2103 C CA . VAL B 1 55 ? -25.517 -39.199 -12.131 1.00 33.19 55 VAL B CA 1
ATOM 2104 C C . VAL B 1 55 ? -26.967 -38.897 -12.179 1.00 34.90 55 VAL B C 1
ATOM 2105 O O . VAL B 1 55 ? -27.554 -38.623 -11.142 1.00 38.82 55 VAL B O 1
ATOM 2109 N N . LYS B 1 56 ? -27.564 -38.891 -13.355 1.00 38.20 56 LYS B N 1
ATOM 2110 C CA . LYS B 1 56 ? -28.964 -38.599 -13.483 1.00 42.12 56 LYS B CA 1
ATOM 2111 C C . LYS B 1 56 ? -29.521 -39.685 -14.371 1.00 45.51 56 LYS B C 1
ATOM 2112 O O . LYS B 1 56 ? -28.852 -40.101 -15.320 1.00 39.45 56 LYS B O 1
ATOM 2118 N N . GLN B 1 57 ? -30.733 -40.153 -14.058 1.00 47.47 57 GLN B N 1
ATOM 2119 C CA . GLN B 1 57 ? -31.368 -41.237 -14.808 1.00 54.53 57 GLN B CA 1
ATOM 2120 C C . GLN B 1 57 ? -31.729 -40.654 -16.164 1.00 49.42 57 GLN B C 1
ATOM 2121 O O . GLN B 1 57 ? -32.183 -39.513 -16.262 1.00 46.65 57 GLN B O 1
ATOM 2127 N N . GLY B 1 58 ? -31.469 -41.425 -17.210 1.00 44.15 58 GLY B N 1
ATOM 2128 C CA . GLY B 1 58 ? -31.705 -40.963 -18.544 1.00 44.01 58 GLY B CA 1
ATOM 2129 C C . GLY B 1 58 ? -30.500 -40.278 -19.165 1.00 45.29 58 GLY B C 1
ATOM 2130 O O . GLY B 1 58 ? -30.601 -39.779 -20.277 1.00 52.83 58 GLY B O 1
ATOM 2131 N N . GLN B 1 59 ? -29.379 -40.226 -18.448 1.00 41.95 59 GLN B N 1
ATOM 2132 C CA . GLN B 1 59 ? -28.144 -39.620 -18.954 1.00 38.48 59 GLN B CA 1
ATOM 2133 C C . GLN B 1 59 ? -27.411 -40.737 -19.686 1.00 36.68 59 GLN B C 1
ATOM 2134 O O . GLN B 1 59 ? -27.272 -41.810 -19.149 1.00 32.77 59 GLN B O 1
ATOM 2140 N N . THR B 1 60 ? -26.969 -40.477 -20.922 1.00 37.45 60 THR B N 1
ATOM 2141 C CA . THR B 1 60 ? -26.235 -41.495 -21.706 1.00 39.26 60 THR B CA 1
ATOM 2142 C C . THR B 1 60 ? -25.067 -40.817 -22.340 1.00 35.71 60 THR B C 1
ATOM 2143 O O . THR B 1 60 ? -25.236 -39.729 -22.861 1.00 37.34 60 THR B O 1
ATOM 2147 N N . HIS B 1 61 ? -23.921 -41.465 -22.324 1.00 33.23 61 HIS B N 1
ATOM 2148 C CA . HIS B 1 61 ? -22.738 -41.013 -23.069 1.00 37.97 61 HIS B CA 1
ATOM 2149 C C . HIS B 1 61 ? -22.553 -41.665 -24.421 1.00 38.18 61 HIS B C 1
ATOM 2150 O O . HIS B 1 61 ? -23.214 -42.661 -24.701 1.00 41.75 61 HIS B O 1
ATOM 2157 N N . HIS B 1 62 ? -21.704 -41.076 -25.269 1.00 32.77 62 HIS B N 1
ATOM 2158 C CA . HIS B 1 62 ? -21.516 -41.589 -26.614 1.00 32.96 62 HIS B CA 1
ATOM 2159 C C . HIS B 1 62 ? -20.173 -41.251 -27.131 1.00 37.04 62 HIS B C 1
ATOM 2160 O O . HIS B 1 62 ? -19.570 -40.225 -26.752 1.00 34.58 62 HIS B O 1
ATOM 2167 N N . VAL B 1 63 ? -19.726 -42.105 -28.048 1.00 36.55 63 VAL B N 1
ATOM 2168 C CA . VAL B 1 63 ? -18.444 -41.940 -28.723 1.00 36.42 63 VAL B CA 1
ATOM 2169 C C . VAL B 1 63 ? -18.724 -41.529 -30.156 1.00 36.13 63 VAL B C 1
ATOM 2170 O O . VAL B 1 63 ? -19.768 -41.824 -30.707 1.00 36.35 63 VAL B O 1
ATOM 2174 N N . TRP B 1 64 ? -17.834 -40.730 -30.704 1.00 36.00 64 TRP B N 1
ATOM 2175 C CA . TRP B 1 64 ? -17.913 -40.385 -32.085 1.00 34.87 64 TRP B CA 1
ATOM 2176 C C . TRP B 1 64 ? -16.510 -40.425 -32.635 1.00 35.72 64 TRP B C 1
ATOM 2177 O O . TRP B 1 64 ? -15.588 -39.709 -32.212 1.00 36.35 64 TRP B O 1
ATOM 2188 N N . GLN B 1 65 ? -16.299 -41.381 -33.523 1.00 39.81 65 GLN B N 1
ATOM 2189 C CA . GLN B 1 65 ? -14.972 -41.539 -34.126 1.00 46.50 65 GLN B CA 1
ATOM 2190 C C . GLN B 1 65 ? -14.998 -40.538 -35.256 1.00 42.51 65 GLN B C 1
ATOM 2191 O O . GLN B 1 65 ? -15.805 -40.671 -36.168 1.00 41.14 65 GLN B O 1
ATOM 2197 N N . LEU B 1 66 ? -14.194 -39.495 -35.126 1.00 40.03 66 LEU B N 1
ATOM 2198 C CA . LEU B 1 66 ? -14.240 -38.369 -36.040 1.00 40.47 66 LEU B CA 1
ATOM 2199 C C . LEU B 1 66 ? -12.838 -37.889 -36.256 1.00 40.10 66 LEU B C 1
ATOM 2200 O O . LEU B 1 66 ? -12.148 -37.552 -35.293 1.00 35.86 66 LEU B O 1
ATOM 2205 N N . ASP B 1 67 ? -12.445 -37.889 -37.532 1.00 43.52 67 ASP B N 1
ATOM 2206 C CA . ASP B 1 67 ? -11.182 -37.332 -37.970 1.00 41.40 67 ASP B CA 1
ATOM 2207 C C . ASP B 1 67 ? -11.367 -35.849 -38.022 1.00 41.04 67 ASP B C 1
ATOM 2208 O O . ASP B 1 67 ? -12.064 -35.307 -38.923 1.00 36.10 67 ASP B O 1
ATOM 2213 N N . LEU B 1 68 ? -10.651 -35.231 -37.090 1.00 44.64 68 LEU B N 1
ATOM 2214 C CA . LEU B 1 68 ? -10.762 -33.824 -36.746 1.00 46.67 68 LEU B CA 1
ATOM 2215 C C . LEU B 1 68 ? -10.156 -32.958 -37.833 1.00 53.45 68 LEU B C 1
ATOM 2216 O O . LEU B 1 68 ? -10.400 -31.750 -37.832 1.00 52.43 68 LEU B O 1
ATOM 2221 N N . SER B 1 69 ? -9.340 -33.563 -38.723 1.00 47.42 69 SER B N 1
ATOM 2222 C CA . SER B 1 69 ? -8.790 -32.887 -39.892 1.00 46.71 69 SER B CA 1
ATOM 2223 C C . SER B 1 69 ? -9.624 -33.011 -41.180 1.00 44.75 69 SER B C 1
ATOM 2224 O O . SER B 1 69 ? -9.215 -32.468 -42.197 1.00 42.61 69 SER B O 1
ATOM 2227 N N . ASP B 1 70 ? -10.762 -33.716 -41.147 1.00 45.91 70 ASP B N 1
ATOM 2228 C CA . ASP B 1 70 ? -11.623 -33.891 -42.329 1.00 43.69 70 ASP B CA 1
ATOM 2229 C C . ASP B 1 70 ? -12.726 -32.874 -42.239 1.00 42.44 70 ASP B C 1
ATOM 2230 O O . ASP B 1 70 ? -13.697 -33.069 -41.516 1.00 39.65 70 ASP B O 1
ATOM 2235 N N . VAL B 1 71 ? -12.582 -31.789 -42.996 1.00 41.37 71 VAL B N 1
ATOM 2236 C CA . VAL B 1 71 ? -13.579 -30.691 -42.984 1.00 42.12 71 VAL B CA 1
ATOM 2237 C C . VAL B 1 71 ? -14.958 -31.140 -43.460 1.00 47.60 71 VAL B C 1
ATOM 2238 O O . VAL B 1 71 ? -15.970 -30.696 -42.922 1.00 44.14 71 VAL B O 1
ATOM 2242 N N . GLU B 1 72 ? -15.026 -32.022 -44.459 1.00 48.89 72 GLU B N 1
ATOM 2243 C CA . GLU B 1 72 ? -16.362 -32.421 -44.971 1.00 48.17 72 GLU B CA 1
ATOM 2244 C C . GLU B 1 72 ? -17.097 -33.341 -43.968 1.00 37.57 72 GLU B C 1
ATOM 2245 O O . GLU B 1 72 ? -18.305 -33.288 -43.807 1.00 38.26 72 GLU B O 1
ATOM 2251 N N . ALA B 1 73 ? -16.354 -34.204 -43.303 1.00 39.98 73 ALA B N 1
ATOM 2252 C CA . ALA B 1 73 ? -16.921 -35.027 -42.237 1.00 40.59 73 ALA B CA 1
ATOM 2253 C C . ALA B 1 73 ? -17.481 -34.189 -41.098 1.00 36.43 73 ALA B C 1
ATOM 2254 O O . ALA B 1 73 ? -18.540 -34.461 -40.582 1.00 36.96 73 ALA B O 1
ATOM 2256 N N . ALA B 1 74 ? -16.736 -33.185 -40.685 1.00 38.17 74 ALA B N 1
ATOM 2257 C CA . ALA B 1 74 ? -17.219 -32.334 -39.579 1.00 42.57 74 ALA B CA 1
ATOM 2258 C C . ALA B 1 74 ? -18.493 -31.585 -40.007 1.00 43.71 74 ALA B C 1
ATOM 2259 O O . ALA B 1 74 ? -19.504 -31.691 -39.351 1.00 47.51 74 ALA B O 1
ATOM 2261 N N . GLY B 1 75 ? -18.457 -30.902 -41.147 1.00 46.96 75 GLY B N 1
ATOM 2262 C CA . GLY B 1 75 ? -19.641 -30.163 -41.633 1.00 49.74 75 GLY B CA 1
ATOM 2263 C C . GLY B 1 75 ? -20.841 -31.056 -41.949 1.00 53.32 75 GLY B C 1
ATOM 2264 O O . GLY B 1 75 ? -22.019 -30.650 -41.786 1.00 54.73 75 GLY B O 1
ATOM 2265 N N . SER B 1 76 ? -20.573 -32.285 -42.410 1.00 48.30 76 SER B N 1
ATOM 2266 C CA . SER B 1 76 ? -21.678 -33.190 -42.672 1.00 47.52 76 SER B CA 1
ATOM 2267 C C . SER B 1 76 ? -22.065 -33.927 -41.386 1.00 47.34 76 SER B C 1
ATOM 2268 O O . SER B 1 76 ? -23.110 -34.592 -41.339 1.00 46.08 76 SER B O 1
ATOM 2271 N N . PHE B 1 77 ? -21.234 -33.833 -40.340 1.00 47.36 77 PHE B N 1
ATOM 2272 C CA . PHE B 1 77 ? -21.549 -34.450 -39.046 1.00 47.04 77 PHE B CA 1
ATOM 2273 C C . PHE B 1 77 ? -21.584 -35.955 -39.262 1.00 50.84 77 PHE B C 1
ATOM 2274 O O . PHE B 1 77 ? -22.479 -36.663 -38.790 1.00 50.53 77 PHE B O 1
ATOM 2282 N N . LYS B 1 78 ? -20.594 -36.422 -40.008 1.00 46.86 78 LYS B N 1
ATOM 2283 C CA . LYS B 1 78 ? -20.608 -37.764 -40.562 1.00 47.00 78 LYS B CA 1
ATOM 2284 C C . LYS B 1 78 ? -20.257 -38.762 -39.474 1.00 44.10 78 LYS B C 1
ATOM 2285 O O . LYS B 1 78 ? -19.226 -38.593 -38.813 1.00 38.71 78 LYS B O 1
ATOM 2291 N N . GLY B 1 79 ? -21.087 -39.797 -39.334 1.00 36.92 79 GLY B N 1
ATOM 2292 C CA . GLY B 1 79 ? -20.851 -40.889 -38.409 1.00 36.71 79 GLY B CA 1
ATOM 2293 C C . GLY B 1 79 ? -21.245 -40.628 -36.953 1.00 38.56 79 GLY B C 1
ATOM 2294 O O . GLY B 1 79 ? -20.918 -41.425 -36.084 1.00 35.31 79 GLY B O 1
ATOM 2295 N N . ALA B 1 80 ? -21.932 -39.519 -36.673 1.00 34.60 80 ALA B N 1
ATOM 2296 C CA . ALA B 1 80 ? -22.079 -39.046 -35.309 1.00 32.05 80 ALA B CA 1
ATOM 2297 C C . ALA B 1 80 ? -23.161 -39.905 -34.658 1.00 38.96 80 ALA B C 1
ATOM 2298 O O . ALA B 1 80 ? -24.112 -40.303 -35.324 1.00 37.25 80 ALA B O 1
ATOM 2300 N N . PRO B 1 81 ? -23.049 -40.194 -33.357 1.00 38.19 81 PRO B N 1
ATOM 2301 C CA . PRO B 1 81 ? -24.108 -41.023 -32.738 1.00 35.94 81 PRO B CA 1
ATOM 2302 C C . PRO B 1 81 ? -25.489 -40.377 -32.618 1.00 37.51 81 PRO B C 1
ATOM 2303 O O . PRO B 1 81 ? -26.450 -41.112 -32.548 1.00 39.92 81 PRO B O 1
ATOM 2307 N N . LEU B 1 82 ? -25.587 -39.037 -32.615 1.00 35.01 82 LEU B N 1
ATOM 2308 C CA . LEU B 1 82 ? -26.835 -38.294 -32.472 1.00 35.18 82 LEU B CA 1
ATOM 2309 C C . LEU B 1 82 ? -26.966 -37.236 -33.543 1.00 31.19 82 LEU B C 1
ATOM 2310 O O . LEU B 1 82 ? -25.949 -36.824 -34.091 1.00 31.45 82 LEU B O 1
ATOM 2315 N N . PRO B 1 83 ? -28.207 -36.756 -33.809 1.00 29.45 83 PRO B N 1
ATOM 2316 C CA . PRO B 1 83 ? -28.383 -35.612 -34.699 1.00 32.27 83 PRO B CA 1
ATOM 2317 C C . PRO B 1 83 ? -27.796 -34.308 -34.100 1.00 34.28 83 PRO B C 1
ATOM 2318 O O . PRO B 1 83 ? -27.870 -34.098 -32.888 1.00 34.07 83 PRO B O 1
ATOM 2322 N N . ALA B 1 84 ? -27.235 -33.462 -34.953 1.00 33.33 84 ALA B N 1
ATOM 2323 C CA . ALA B 1 84 ? -26.660 -32.199 -34.535 1.00 33.47 84 ALA B CA 1
ATOM 2324 C C . ALA B 1 84 ? -27.660 -31.406 -33.755 1.00 31.84 84 ALA B C 1
ATOM 2325 O O . ALA B 1 84 ? -27.296 -30.726 -32.797 1.00 36.25 84 ALA B O 1
ATOM 2327 N N . SER B 1 85 ? -28.930 -31.554 -34.100 1.00 33.18 85 SER B N 1
ATOM 2328 C CA . SER B 1 85 ? -30.013 -30.889 -33.413 1.00 33.80 85 SER B CA 1
ATOM 2329 C C . SER B 1 85 ? -30.210 -31.338 -31.959 1.00 33.39 85 SER B C 1
ATOM 2330 O O . SER B 1 85 ? -30.913 -30.689 -31.202 1.00 37.89 85 SER B O 1
ATOM 2333 N N . SER B 1 86 ? -29.593 -32.430 -31.547 1.00 35.49 86 SER B N 1
ATOM 2334 C CA . SER B 1 86 ? -29.680 -32.876 -30.146 1.00 37.74 86 SER B CA 1
ATOM 2335 C C . SER B 1 86 ? -28.889 -32.058 -29.145 1.00 36.22 86 SER B C 1
ATOM 2336 O O . SER B 1 86 ? -29.155 -32.173 -27.978 1.00 31.26 86 SER B O 1
ATOM 2339 N N . TYR B 1 87 ? -27.933 -31.238 -29.599 1.00 32.06 87 TYR B N 1
ATOM 2340 C CA . TYR B 1 87 ? -26.982 -30.668 -28.683 1.00 34.33 87 TYR B CA 1
ATOM 2341 C C . TYR B 1 87 ? -27.382 -29.305 -28.109 1.00 34.29 87 TYR B C 1
ATOM 2342 O O . TYR B 1 87 ? -27.775 -28.398 -28.826 1.00 35.58 87 TYR B O 1
ATOM 2351 N N . ASP B 1 88 ? -27.230 -29.170 -26.805 1.00 32.65 88 ASP B N 1
ATOM 2352 C CA . ASP B 1 88 ? -27.383 -27.895 -26.120 1.00 33.47 88 ASP B CA 1
ATOM 2353 C C . ASP B 1 88 ? -26.027 -27.290 -25.732 1.00 32.21 88 ASP B C 1
ATOM 2354 O O . ASP B 1 88 ? -25.991 -26.125 -25.302 1.00 30.60 88 ASP B O 1
ATOM 2359 N N . VAL B 1 89 ? -24.947 -28.086 -25.834 1.00 32.55 89 VAL B N 1
ATOM 2360 C CA . VAL B 1 89 ? -23.585 -27.662 -25.456 1.00 30.84 89 VAL B CA 1
ATOM 2361 C C . VAL B 1 89 ? -22.667 -28.245 -26.528 1.00 32.31 89 VAL B C 1
ATOM 2362 O O . VAL B 1 89 ? -22.798 -29.390 -26.863 1.00 31.11 89 VAL B O 1
ATOM 2366 N N . PHE B 1 90 ? -21.793 -27.427 -27.113 1.00 28.41 90 PHE B N 1
ATOM 2367 C CA . PHE B 1 90 ? -20.760 -27.891 -27.968 1.00 25.72 90 PHE B CA 1
ATOM 2368 C C . PHE B 1 90 ? -19.432 -27.268 -27.540 1.00 26.72 90 PHE B C 1
ATOM 2369 O O . PHE B 1 90 ? -19.259 -26.042 -27.612 1.00 29.10 90 PHE B O 1
ATOM 2377 N N . VAL B 1 91 ? -18.478 -28.104 -27.129 1.00 26.00 91 VAL B N 1
ATOM 2378 C CA . VAL B 1 91 ? -17.182 -27.652 -26.747 1.00 23.85 91 VAL B CA 1
ATOM 2379 C C . VAL B 1 91 ? -16.177 -28.064 -27.774 1.00 26.88 91 VAL B C 1
ATOM 2380 O O . VAL B 1 91 ? -15.903 -29.235 -27.925 1.00 26.98 91 VAL B O 1
ATOM 2384 N N . SER B 1 92 ? -15.625 -27.089 -28.503 1.00 28.53 92 SER B N 1
ATOM 2385 C CA . SER B 1 92 ? -14.614 -27.346 -29.509 1.00 32.26 92 SER B CA 1
ATOM 2386 C C . SER B 1 92 ? -13.227 -27.338 -28.896 1.00 34.39 92 SER B C 1
ATOM 2387 O O . SER B 1 92 ? -12.576 -26.280 -28.749 1.00 42.90 92 SER B O 1
ATOM 2390 N N . ASN B 1 93 ? -12.723 -28.496 -28.609 1.00 35.18 93 ASN B N 1
ATOM 2391 C CA . ASN B 1 93 ? -11.459 -28.585 -27.895 1.00 41.29 93 ASN B CA 1
ATOM 2392 C C . ASN B 1 93 ? -10.315 -29.121 -28.755 1.00 43.25 93 ASN B C 1
ATOM 2393 O O . ASN B 1 93 ? -9.125 -28.958 -28.398 1.00 38.53 93 ASN B O 1
ATOM 2398 N N . ALA B 1 94 ? -10.713 -29.807 -29.827 1.00 46.26 94 ALA B N 1
ATOM 2399 C CA . ALA B 1 94 ? -9.961 -30.022 -31.048 1.00 49.67 94 ALA B CA 1
ATOM 2400 C C . ALA B 1 94 ? -8.810 -29.047 -31.213 1.00 48.63 94 ALA B C 1
ATOM 2401 O O . ALA B 1 94 ? -9.052 -27.829 -31.360 1.00 49.39 94 ALA B O 1
ATOM 2403 N N . GLY B 1 95 ? -7.579 -29.552 -31.129 1.00 40.47 95 GLY B N 1
ATOM 2404 C CA . GLY B 1 95 ? -6.447 -28.795 -31.623 1.00 38.86 95 GLY B CA 1
ATOM 2405 C C . GLY B 1 95 ? -5.111 -29.467 -31.666 1.00 37.99 95 GLY B C 1
ATOM 2406 O O . GLY B 1 95 ? -4.820 -30.338 -30.888 1.00 37.28 95 GLY B O 1
ATOM 2407 N N . ILE B 1 96 ? -4.272 -28.988 -32.569 1.00 37.57 96 ILE B N 1
ATOM 2408 C CA . ILE B 1 96 ? -2.866 -29.386 -32.719 1.00 40.21 96 ILE B CA 1
ATOM 2409 C C . ILE B 1 96 ? -1.982 -28.207 -32.445 1.00 34.37 96 ILE B C 1
ATOM 2410 O O . ILE B 1 96 ? -2.274 -27.135 -32.961 1.00 35.12 96 ILE B O 1
ATOM 2415 N N . SER B 1 97 ? -0.843 -28.416 -31.775 1.00 33.33 97 SER B N 1
ATOM 2416 C CA . SER B 1 97 ? 0.201 -27.390 -31.600 1.00 37.50 97 SER B CA 1
ATOM 2417 C C . SER B 1 97 ? 1.459 -27.763 -32.390 1.00 39.88 97 SER B C 1
ATOM 2418 O O . SER B 1 97 ? 1.838 -28.963 -32.427 1.00 37.48 97 SER B O 1
ATOM 2421 N N . GLN B 1 98 ? 2.122 -26.756 -32.973 1.00 39.32 98 GLN B N 1
ATOM 2422 C CA . GLN B 1 98 ? 3.446 -26.932 -33.653 1.00 40.24 98 GLN B CA 1
ATOM 2423 C C . GLN B 1 98 ? 4.284 -25.684 -33.464 1.00 37.91 98 GLN B C 1
ATOM 2424 O O . GLN B 1 98 ? 3.754 -24.579 -33.557 1.00 42.76 98 GLN B O 1
ATOM 2430 N N . PHE B 1 99 ? 5.579 -25.849 -33.203 1.00 38.54 99 PHE B N 1
ATOM 2431 C CA . PHE B 1 99 ? 6.520 -24.743 -32.930 1.00 46.03 99 PHE B CA 1
ATOM 2432 C C . PHE B 1 99 ? 7.619 -24.834 -33.979 1.00 44.46 99 PHE B C 1
ATOM 2433 O O . PHE B 1 99 ? 8.080 -25.926 -34.267 1.00 43.92 99 PHE B O 1
ATOM 2441 N N . SER B 1 100 ? 8.012 -23.692 -34.547 1.00 42.43 100 SER B N 1
ATOM 2442 C CA . SER B 1 100 ? 8.966 -23.632 -35.714 1.00 43.12 100 SER B CA 1
ATOM 2443 C C . SER B 1 100 ? 9.181 -22.187 -36.155 1.00 40.35 100 SER B C 1
ATOM 2444 O O . SER B 1 100 ? 8.214 -21.443 -36.208 1.00 36.64 100 SER B O 1
ATOM 2447 N N . PRO B 1 101 ? 10.418 -21.782 -36.520 1.00 43.33 101 PRO B N 1
ATOM 2448 C CA . PRO B 1 101 ? 10.417 -20.461 -37.173 1.00 40.16 101 PRO B CA 1
ATOM 2449 C C . PRO B 1 101 ? 9.609 -20.560 -38.443 1.00 39.52 101 PRO B C 1
ATOM 2450 O O . PRO B 1 101 ? 9.569 -21.617 -39.088 1.00 37.33 101 PRO B O 1
ATOM 2454 N N . ILE B 1 102 ? 8.866 -19.506 -38.751 1.00 41.88 102 ILE B N 1
ATOM 2455 C CA . ILE B 1 102 ? 7.952 -19.540 -39.916 1.00 40.52 102 ILE B CA 1
ATOM 2456 C C . ILE B 1 102 ? 8.599 -19.968 -41.255 1.00 35.84 102 ILE B C 1
ATOM 2457 O O . ILE B 1 102 ? 7.979 -20.690 -42.032 1.00 35.49 102 ILE B O 1
ATOM 2462 N N . ALA B 1 103 ? 9.827 -19.535 -41.495 1.00 40.59 103 ALA B N 1
ATOM 2463 C CA . ALA B 1 103 ? 10.598 -19.863 -42.725 1.00 44.31 103 ALA B CA 1
ATOM 2464 C C . ALA B 1 103 ? 10.833 -21.352 -42.906 1.00 51.94 103 ALA B C 1
ATOM 2465 O O . ALA B 1 103 ? 10.905 -21.843 -44.028 1.00 53.08 103 ALA B O 1
ATOM 2467 N N . GLU B 1 104 ? 10.937 -22.054 -41.782 1.00 54.64 104 GLU B N 1
ATOM 2468 C CA . GLU B 1 104 ? 11.163 -23.498 -41.751 1.00 60.10 104 GLU B CA 1
ATOM 2469 C C . GLU B 1 104 ? 9.896 -24.325 -41.488 1.00 55.59 104 GLU B C 1
ATOM 2470 O O . GLU B 1 104 ? 9.988 -25.538 -41.414 1.00 58.22 104 GLU B O 1
ATOM 2476 N N . HIS B 1 105 ? 8.714 -23.703 -41.395 1.00 51.13 105 HIS B N 1
ATOM 2477 C CA . HIS B 1 105 ? 7.516 -24.465 -41.025 1.00 49.65 105 HIS B CA 1
ATOM 2478 C C . HIS B 1 105 ? 6.978 -25.219 -42.255 1.00 48.87 105 HIS B C 1
ATOM 2479 O O . HIS B 1 105 ? 6.464 -24.606 -43.212 1.00 44.93 105 HIS B O 1
ATOM 2486 N N . ALA B 1 106 ? 7.077 -26.549 -42.206 1.00 44.55 106 ALA B N 1
ATOM 2487 C CA . ALA B 1 106 ? 6.676 -27.406 -43.299 1.00 42.40 106 ALA B CA 1
ATOM 2488 C C . ALA B 1 106 ? 5.235 -27.201 -43.661 1.00 46.13 106 ALA B C 1
ATOM 2489 O O . ALA B 1 106 ? 4.355 -27.140 -42.774 1.00 45.88 106 ALA B O 1
ATOM 2491 N N . ASP B 1 107 ? 5.009 -27.080 -44.975 1.00 41.75 107 ASP B N 1
ATOM 2492 C CA . ASP B 1 107 ? 3.721 -26.710 -45.522 1.00 41.96 107 ASP B CA 1
ATOM 2493 C C . ASP B 1 107 ? 2.610 -27.658 -45.196 1.00 43.15 107 ASP B C 1
ATOM 2494 O O . ASP B 1 107 ? 1.475 -27.195 -44.943 1.00 39.70 107 ASP B O 1
ATOM 2499 N N . ALA B 1 108 ? 2.907 -28.962 -45.261 1.00 38.65 108 ALA B N 1
ATOM 2500 C CA . ALA B 1 108 ? 1.917 -29.985 -44.932 1.00 40.08 108 ALA B CA 1
ATOM 2501 C C . ALA B 1 108 ? 1.496 -29.900 -43.447 1.00 39.53 108 ALA B C 1
ATOM 2502 O O . ALA B 1 108 ? 0.315 -30.044 -43.122 1.00 39.42 108 ALA B O 1
ATOM 2504 N N . ASP B 1 109 ? 2.462 -29.594 -42.593 1.00 38.23 109 ASP B N 1
ATOM 2505 C CA . ASP B 1 109 ? 2.243 -29.439 -41.170 1.00 42.11 109 ASP B CA 1
ATOM 2506 C C . ASP B 1 109 ? 1.403 -28.201 -40.811 1.00 40.96 109 ASP B C 1
ATOM 2507 O O . ASP B 1 109 ? 0.304 -28.371 -40.250 1.00 41.60 109 ASP B O 1
ATOM 2512 N N . TRP B 1 110 ? 1.874 -26.990 -41.154 1.00 34.83 110 TRP B N 1
ATOM 2513 C CA . TRP B 1 110 ? 1.110 -25.780 -40.773 1.00 33.12 110 TRP B CA 1
ATOM 2514 C C . TRP B 1 110 ? -0.257 -25.770 -41.399 1.00 36.07 110 TRP B C 1
ATOM 2515 O O . TRP B 1 110 ? -1.205 -25.378 -40.746 1.00 36.29 110 TRP B O 1
ATOM 2526 N N . GLN B 1 111 ? -0.393 -26.303 -42.621 1.00 36.00 111 GLN B N 1
ATOM 2527 C CA . GLN B 1 111 ? -1.703 -26.354 -43.271 1.00 37.50 111 GLN B CA 1
ATOM 2528 C C . GLN B 1 111 ? -2.627 -27.375 -42.625 1.00 36.35 111 GLN B C 1
ATOM 2529 O O . GLN B 1 111 ? -3.888 -27.221 -42.599 1.00 35.01 111 GLN B O 1
ATOM 2535 N N . ASN B 1 112 ? -2.030 -28.453 -42.122 1.00 37.46 112 ASN B N 1
ATOM 2536 C CA . ASN B 1 112 ? -2.827 -29.427 -41.400 1.00 35.84 112 ASN B CA 1
ATOM 2537 C C . ASN B 1 112 ? -3.257 -28.768 -40.085 1.00 32.25 112 ASN B C 1
ATOM 2538 O O . ASN B 1 112 ? -4.384 -28.882 -39.733 1.00 28.74 112 ASN B O 1
ATOM 2543 N N . MET B 1 113 ? -2.334 -28.077 -39.398 1.00 36.05 113 MET B N 1
ATOM 2544 C CA . MET B 1 113 ? -2.646 -27.438 -38.112 1.00 33.68 113 MET B CA 1
ATOM 2545 C C . MET B 1 113 ? -3.812 -26.453 -38.310 1.00 35.71 113 MET B C 1
ATOM 2546 O O . MET B 1 113 ? -4.773 -26.461 -37.552 1.00 37.15 113 MET B O 1
ATOM 2551 N N . LEU B 1 114 ? -3.782 -25.687 -39.393 1.00 32.18 114 LEU B N 1
ATOM 2552 C CA . LEU B 1 114 ? -4.804 -24.707 -39.637 1.00 31.18 114 LEU B CA 1
ATOM 2553 C C . LEU B 1 114 ? -6.176 -25.328 -39.827 1.00 33.59 114 LEU B C 1
ATOM 2554 O O . LEU B 1 114 ? -7.169 -24.859 -39.253 1.00 30.87 114 LEU B O 1
ATOM 2559 N N . THR B 1 115 ? -6.228 -26.420 -40.598 1.00 33.97 115 THR B N 1
ATOM 2560 C CA . THR B 1 115 ? -7.461 -27.170 -40.801 1.00 32.86 115 THR B CA 1
ATOM 2561 C C . THR B 1 115 ? -7.976 -27.788 -39.504 1.00 33.37 115 THR B C 1
ATOM 2562 O O . THR B 1 115 ? -9.169 -27.740 -39.267 1.00 27.74 115 THR B O 1
ATOM 2566 N N . VAL B 1 116 ? -7.098 -28.354 -38.662 1.00 33.06 116 VAL B N 1
ATOM 2567 C CA . VAL B 1 116 ? -7.613 -28.956 -37.412 1.00 35.32 116 VAL B CA 1
ATOM 2568 C C . VAL B 1 116 ? -8.140 -27.864 -36.446 1.00 33.28 116 VAL B C 1
ATOM 2569 O O . VAL B 1 116 ? -9.230 -27.974 -35.825 1.00 34.34 116 VAL B O 1
ATOM 2573 N N . ASN B 1 117 ? -7.355 -26.808 -36.331 1.00 31.84 117 ASN B N 1
ATOM 2574 C CA . ASN B 1 117 ? -7.652 -25.772 -35.338 1.00 27.72 117 ASN B CA 1
ATOM 2575 C C . ASN B 1 117 ? -8.713 -24.806 -35.773 1.00 30.36 117 ASN B C 1
ATOM 2576 O O . ASN B 1 117 ? -9.353 -24.210 -34.902 1.00 28.74 117 ASN B O 1
ATOM 2581 N N . LEU B 1 118 ? -8.922 -24.609 -37.091 1.00 30.37 118 LEU B N 1
ATOM 2582 C CA . LEU B 1 118 ? -9.848 -23.539 -37.571 1.00 30.58 118 LEU B CA 1
ATOM 2583 C C . LEU B 1 118 ? -10.918 -23.926 -38.574 1.00 31.67 118 LEU B C 1
ATOM 2584 O O . LEU B 1 118 ? -12.089 -23.777 -38.337 1.00 30.32 118 LEU B O 1
ATOM 2589 N N . THR B 1 119 ? -10.510 -24.470 -39.706 1.00 37.09 119 THR B N 1
ATOM 2590 C CA . THR B 1 119 ? -11.457 -24.780 -40.771 1.00 35.29 119 THR B CA 1
ATOM 2591 C C . THR B 1 119 ? -12.431 -25.813 -40.382 1.00 31.95 119 THR B C 1
ATOM 2592 O O . THR B 1 119 ? -13.604 -25.651 -40.624 1.00 28.68 119 THR B O 1
ATOM 2596 N N . ALA B 1 120 ? -11.958 -26.914 -39.806 1.00 34.01 120 ALA B N 1
ATOM 2597 C CA . ALA B 1 120 ? -12.908 -27.979 -39.350 1.00 34.61 120 ALA B CA 1
ATOM 2598 C C . ALA B 1 120 ? -13.914 -27.549 -38.262 1.00 31.52 120 ALA B C 1
ATOM 2599 O O . ALA B 1 120 ? -15.139 -27.851 -38.335 1.00 31.68 120 ALA B O 1
ATOM 2601 N N . PRO B 1 121 ? -13.425 -26.792 -37.260 1.00 30.85 121 PRO B N 1
ATOM 2602 C CA . PRO B 1 121 ? -14.353 -26.290 -36.253 1.00 29.32 121 PRO B CA 1
ATOM 2603 C C . PRO B 1 121 ? -15.345 -25.303 -36.795 1.00 30.13 121 PRO B C 1
ATOM 2604 O O . PRO B 1 121 ? -16.470 -25.220 -36.291 1.00 33.02 121 PRO B O 1
ATOM 2608 N N . ILE B 1 122 ? -14.941 -24.524 -37.806 1.00 28.40 122 ILE B N 1
ATOM 2609 C CA . ILE B 1 122 ? -15.910 -23.663 -38.472 1.00 32.08 122 ILE B CA 1
ATOM 2610 C C . ILE B 1 122 ? -17.060 -24.546 -39.053 1.00 30.57 122 ILE B C 1
ATOM 2611 O O . ILE B 1 122 ? -18.264 -24.304 -38.860 1.00 31.24 122 ILE B O 1
ATOM 2616 N N . ALA B 1 123 ? -16.638 -25.582 -39.764 1.00 34.40 123 ALA B N 1
ATOM 2617 C CA . ALA B 1 123 ? -17.572 -26.487 -40.434 1.00 34.86 123 ALA B CA 1
ATOM 2618 C C . ALA B 1 123 ? -18.452 -27.190 -39.403 1.00 34.72 123 ALA B C 1
ATOM 2619 O O . ALA B 1 123 ? -19.667 -27.271 -39.531 1.00 36.03 123 ALA B O 1
ATOM 2621 N N . LEU B 1 124 ? -17.828 -27.672 -38.337 1.00 35.51 124 LEU B N 1
ATOM 2622 C CA . LEU B 1 124 ? -18.615 -28.290 -37.253 1.00 35.23 124 LEU B CA 1
ATOM 2623 C C . LEU B 1 124 ? -19.621 -27.337 -36.632 1.00 30.29 124 LEU B C 1
ATOM 2624 O O . LEU B 1 124 ? -20.829 -27.650 -36.360 1.00 28.47 124 LEU B O 1
ATOM 2629 N N . THR B 1 125 ? -19.128 -26.126 -36.380 1.00 31.86 125 THR B N 1
ATOM 2630 C CA . THR B 1 125 ? -19.962 -25.107 -35.779 1.00 32.08 125 THR B CA 1
ATOM 2631 C C . THR B 1 125 ? -21.210 -24.736 -36.667 1.00 30.54 125 THR B C 1
ATOM 2632 O O . THR B 1 125 ? -22.332 -24.567 -36.163 1.00 31.40 125 THR B O 1
ATOM 2636 N N . LYS B 1 126 ? -20.978 -24.569 -37.967 1.00 34.60 126 LYS B N 1
ATOM 2637 C CA . LYS B 1 126 ? -22.073 -24.311 -38.944 1.00 37.22 126 LYS B CA 1
ATOM 2638 C C . LYS B 1 126 ? -23.128 -25.421 -38.776 1.00 32.19 126 LYS B C 1
ATOM 2639 O O . LYS B 1 126 ? -24.322 -25.179 -38.598 1.00 32.75 126 LYS B O 1
ATOM 2645 N N . ALA B 1 127 ? -22.636 -26.637 -38.742 1.00 35.61 127 ALA B N 1
ATOM 2646 C CA . ALA B 1 127 ? -23.509 -27.818 -38.706 1.00 35.62 127 ALA B CA 1
ATOM 2647 C C . ALA B 1 127 ? -24.391 -27.759 -37.455 1.00 36.44 127 ALA B C 1
ATOM 2648 O O . ALA B 1 127 ? -25.638 -27.880 -37.508 1.00 35.78 127 ALA B O 1
ATOM 2650 N N . VAL B 1 128 ? -23.745 -27.456 -36.326 1.00 40.99 128 VAL B N 1
ATOM 2651 C CA . VAL B 1 128 ? -24.473 -27.311 -35.040 1.00 35.92 128 VAL B CA 1
ATOM 2652 C C . VAL B 1 128 ? -25.474 -26.180 -35.038 1.00 36.31 128 VAL B C 1
ATOM 2653 O O . VAL B 1 128 ? -26.589 -26.372 -34.653 1.00 31.41 128 VAL B O 1
ATOM 2657 N N . VAL B 1 129 ? -25.049 -24.991 -35.463 1.00 42.37 129 VAL B N 1
ATOM 2658 C CA . VAL B 1 129 ? -25.921 -23.813 -35.455 1.00 38.23 129 VAL B CA 1
ATOM 2659 C C . VAL B 1 129 ? -27.126 -23.976 -36.406 1.00 38.47 129 VAL B C 1
ATOM 2660 O O . VAL B 1 129 ? -28.254 -23.593 -36.065 1.00 33.44 129 VAL B O 1
ATOM 2664 N N . LYS B 1 130 ? -26.878 -24.491 -37.608 1.00 39.70 130 LYS B N 1
ATOM 2665 C CA . LYS B 1 130 ? -27.997 -24.734 -38.508 1.00 46.14 130 LYS B CA 1
ATOM 2666 C C . LYS B 1 130 ? -29.045 -25.615 -37.803 1.00 39.51 130 LYS B C 1
ATOM 2667 O O . LYS B 1 130 ? -30.207 -25.270 -37.757 1.00 40.76 130 LYS B O 1
ATOM 2673 N N . ALA B 1 131 ? -28.598 -26.679 -37.158 1.00 38.10 131 ALA B N 1
ATOM 2674 C CA . ALA B 1 131 ? -29.505 -27.641 -36.524 1.00 39.44 131 ALA B CA 1
ATOM 2675 C C . ALA B 1 131 ? -30.246 -27.132 -35.287 1.00 38.96 131 ALA B C 1
ATOM 2676 O O . ALA B 1 131 ? -31.329 -27.571 -35.014 1.00 35.68 131 ALA B O 1
ATOM 2678 N N . ILE B 1 132 ? -29.700 -26.170 -34.549 1.00 44.40 132 ILE B N 1
ATOM 2679 C CA . ILE B 1 132 ? -30.327 -25.769 -33.243 1.00 41.13 132 ILE B CA 1
ATOM 2680 C C . ILE B 1 132 ? -30.845 -24.355 -33.152 1.00 44.05 132 ILE B C 1
ATOM 2681 O O . ILE B 1 132 ? -31.384 -23.977 -32.115 1.00 44.67 132 ILE B O 1
ATOM 2686 N N . SER B 1 133 ? -30.692 -23.576 -34.225 1.00 49.94 133 SER B N 1
ATOM 2687 C CA . SER B 1 133 ? -30.981 -22.143 -34.164 1.00 55.64 133 SER B CA 1
ATOM 2688 C C . SER B 1 133 ? -32.405 -21.806 -33.773 1.00 55.36 133 SER B C 1
ATOM 2689 O O . SER B 1 133 ? -32.615 -20.956 -32.913 1.00 54.53 133 SER B O 1
ATOM 2692 N N . ASP B 1 134 ? -33.370 -22.485 -34.389 1.00 58.62 134 ASP B N 1
ATOM 2693 C CA . ASP B 1 134 ? -34.779 -22.113 -34.255 1.00 61.90 134 ASP B CA 1
ATOM 2694 C C . ASP B 1 134 ? -35.506 -22.975 -33.273 1.00 56.75 134 ASP B C 1
ATOM 2695 O O . ASP B 1 134 ? -36.689 -22.746 -33.036 1.00 69.52 134 ASP B O 1
ATOM 2700 N N . LYS B 1 135 ? -34.830 -23.975 -32.708 1.00 59.42 135 LYS B N 1
ATOM 2701 C CA . LYS B 1 135 ? -35.399 -24.755 -31.599 1.00 56.51 135 LYS B CA 1
ATOM 2702 C C . LYS B 1 135 ? -35.745 -23.835 -30.426 1.00 55.28 135 LYS B C 1
ATOM 2703 O O . LYS B 1 135 ? -34.971 -22.911 -30.138 1.00 54.34 135 LYS B O 1
ATOM 2709 N N . PRO B 1 136 ? -36.870 -24.075 -29.758 1.00 59.26 136 PRO B N 1
ATOM 2710 C CA . PRO B 1 136 ? -37.273 -23.291 -28.587 1.00 55.62 136 PRO B CA 1
ATOM 2711 C C . PRO B 1 136 ? -36.306 -23.546 -27.448 1.00 51.39 136 PRO B C 1
ATOM 2712 O O . PRO B 1 136 ? -35.807 -24.622 -27.345 1.00 48.78 136 PRO B O 1
ATOM 2716 N N . ARG B 1 137 ? -36.075 -22.588 -26.577 1.00 52.73 137 ARG B N 1
ATOM 2717 C CA . ARG B 1 137 ? -35.094 -22.827 -25.542 1.00 53.87 137 ARG B CA 1
ATOM 2718 C C . ARG B 1 137 ? -35.352 -22.667 -24.054 1.00 52.00 137 ARG B C 1
ATOM 2719 O O . ARG B 1 137 ? -35.202 -23.643 -23.333 1.00 56.46 137 ARG B O 1
ATOM 2727 N N . GLN B 1 138 ? -35.599 -21.430 -23.626 1.00 49.79 138 GLN B N 1
ATOM 2728 C CA . GLN B 1 138 ? -35.790 -20.939 -22.222 1.00 57.20 138 GLN B CA 1
ATOM 2729 C C . GLN B 1 138 ? -34.478 -20.650 -21.477 1.00 51.24 138 GLN B C 1
ATOM 2730 O O . GLN B 1 138 ? -34.470 -19.904 -20.551 1.00 46.34 138 GLN B O 1
ATOM 2736 N N . THR B 1 139 ? -33.400 -21.283 -21.901 1.00 49.35 139 THR B N 1
ATOM 2737 C CA . THR B 1 139 ? -32.101 -21.178 -21.319 1.00 44.37 139 THR B CA 1
ATOM 2738 C C . THR B 1 139 ? -31.146 -21.316 -22.473 1.00 38.88 139 THR B C 1
ATOM 2739 O O . THR B 1 139 ? -31.329 -22.141 -23.310 1.00 40.32 139 THR B O 1
ATOM 2743 N N . PRO B 1 140 ? -30.092 -20.531 -22.473 1.00 33.58 140 PRO B N 1
ATOM 2744 C CA . PRO B 1 140 ? -29.289 -20.506 -23.689 1.00 34.31 140 PRO B CA 1
ATOM 2745 C C . PRO B 1 140 ? -28.487 -21.782 -23.925 1.00 29.90 140 PRO B C 1
ATOM 2746 O O . PRO B 1 140 ? -28.061 -22.443 -23.002 1.00 26.84 140 PRO B O 1
ATOM 2750 N N . ALA B 1 141 ? -28.319 -22.142 -25.170 1.00 29.01 141 ALA B N 1
ATOM 2751 C CA . ALA B 1 141 ? -27.358 -23.162 -25.515 1.00 28.71 141 ALA B CA 1
ATOM 2752 C C . ALA B 1 141 ? -25.996 -22.492 -25.489 1.00 29.46 141 ALA B C 1
ATOM 2753 O O . ALA B 1 141 ? -25.897 -21.245 -25.453 1.00 32.54 141 ALA B O 1
ATOM 2755 N N . HIS B 1 142 ? -24.940 -23.290 -25.425 1.00 28.90 142 HIS B N 1
ATOM 2756 C CA . HIS B 1 142 ? -23.583 -22.770 -25.354 1.00 27.66 142 HIS B CA 1
ATOM 2757 C C . HIS B 1 142 ? -22.697 -23.399 -26.334 1.00 29.04 142 HIS B C 1
ATOM 2758 O O . HIS B 1 142 ? -22.701 -24.618 -26.466 1.00 32.50 142 HIS B O 1
ATOM 2765 N N . ILE B 1 143 ? -21.870 -22.576 -26.966 1.00 28.03 143 ILE B N 1
ATOM 2766 C CA . ILE B 1 143 ? -20.801 -23.018 -27.834 1.00 27.72 143 ILE B CA 1
ATOM 2767 C C . ILE B 1 143 ? -19.539 -22.428 -27.260 1.00 28.35 143 ILE B C 1
ATOM 2768 O O . ILE B 1 143 ? -19.477 -21.199 -27.063 1.00 26.08 143 ILE B O 1
ATOM 2773 N N . ILE B 1 144 ? -18.553 -23.282 -26.952 1.00 25.17 144 ILE B N 1
ATOM 2774 C CA . ILE B 1 144 ? -17.352 -22.836 -26.253 1.00 28.06 144 ILE B CA 1
ATOM 2775 C C . ILE B 1 144 ? -16.159 -23.411 -27.003 1.00 26.67 144 ILE B C 1
ATOM 2776 O O . ILE B 1 144 ? -16.097 -24.597 -27.169 1.00 25.59 144 ILE B O 1
ATOM 2781 N N . PHE B 1 145 ? -15.228 -22.571 -27.448 1.00 25.99 145 PHE B N 1
ATOM 2782 C CA . PHE B 1 145 ? -13.980 -23.011 -28.117 1.00 26.20 145 PHE B CA 1
ATOM 2783 C C . PHE B 1 145 ? -12.819 -22.949 -27.163 1.00 27.97 145 PHE B C 1
ATOM 2784 O O . PHE B 1 145 ? -12.711 -22.033 -26.376 1.00 27.27 145 PHE B O 1
ATOM 2792 N N . ILE B 1 146 ? -11.899 -23.887 -27.265 1.00 27.99 146 ILE B N 1
ATOM 2793 C CA . ILE B 1 146 ? -10.681 -23.833 -26.500 1.00 28.08 146 ILE B CA 1
ATOM 2794 C C . ILE B 1 146 ? -9.680 -23.117 -27.395 1.00 27.87 146 ILE B C 1
ATOM 2795 O O . ILE B 1 146 ? -9.388 -23.596 -28.495 1.00 27.48 146 ILE B O 1
ATOM 2800 N N . SER B 1 147 ? -9.140 -21.988 -26.898 1.00 28.47 147 SER B N 1
ATOM 2801 C CA . SER B 1 147 ? -8.157 -21.175 -27.583 1.00 30.05 147 SER B CA 1
ATOM 2802 C C . SER B 1 147 ? -6.804 -21.291 -26.919 1.00 28.99 147 SER B C 1
ATOM 2803 O O . SER B 1 147 ? -6.400 -22.390 -26.666 1.00 30.20 147 SER B O 1
ATOM 2806 N N . THR B 1 148 ? -6.064 -20.206 -26.687 1.00 28.38 148 THR B N 1
ATOM 2807 C CA . THR B 1 148 ? -4.708 -20.316 -26.083 1.00 25.94 148 THR B CA 1
ATOM 2808 C C . THR B 1 148 ? -4.279 -18.889 -25.830 1.00 24.74 148 THR B C 1
ATOM 2809 O O . THR B 1 148 ? -4.697 -17.998 -26.555 1.00 27.05 148 THR B O 1
ATOM 2813 N N . GLY B 1 149 ? -3.454 -18.682 -24.829 1.00 24.98 149 GLY B N 1
ATOM 2814 C CA . GLY B 1 149 ? -2.889 -17.385 -24.511 1.00 25.12 149 GLY B CA 1
ATOM 2815 C C . GLY B 1 149 ? -2.171 -16.785 -25.713 1.00 30.07 149 GLY B C 1
ATOM 2816 O O . GLY B 1 149 ? -2.152 -15.559 -25.895 1.00 25.26 149 GLY B O 1
ATOM 2817 N N . LEU B 1 150 ? -1.568 -17.665 -26.525 1.00 30.15 150 LEU B N 1
ATOM 2818 C CA . LEU B 1 150 ? -0.753 -17.256 -27.716 1.00 27.84 150 LEU B CA 1
ATOM 2819 C C . LEU B 1 150 ? -1.643 -16.545 -28.756 1.00 29.96 150 LEU B C 1
ATOM 2820 O O . LEU B 1 150 ? -1.119 -15.884 -29.616 1.00 26.90 150 LEU B O 1
ATOM 2825 N N . SER B 1 151 ? -2.989 -16.662 -28.664 1.00 25.71 151 SER B N 1
ATOM 2826 C CA . SER B 1 151 ? -3.891 -16.041 -29.629 1.00 24.55 151 SER B CA 1
ATOM 2827 C C . SER B 1 151 ? -3.951 -14.540 -29.382 1.00 25.49 151 SER B C 1
ATOM 2828 O O . SER B 1 151 ? -4.320 -13.753 -30.233 1.00 26.49 151 SER B O 1
ATOM 2831 N N . LYS B 1 152 ? -3.578 -14.127 -28.194 1.00 30.19 152 LYS B N 1
ATOM 2832 C CA . LYS B 1 152 ? -3.775 -12.767 -27.772 1.00 28.38 152 LYS B CA 1
ATOM 2833 C C . LYS B 1 152 ? -2.463 -12.070 -27.486 1.00 30.77 152 LYS B C 1
ATOM 2834 O O . LYS B 1 152 ? -2.420 -10.885 -27.620 1.00 24.24 152 LYS B O 1
ATOM 2840 N N . ARG B 1 153 ? -1.425 -12.808 -27.038 1.00 29.76 153 ARG B N 1
ATOM 2841 C CA . ARG B 1 153 ? -0.074 -12.278 -26.778 1.00 29.92 153 ARG B CA 1
ATOM 2842 C C . ARG B 1 153 ? 0.917 -13.117 -27.547 1.00 30.66 153 ARG B C 1
ATOM 2843 O O . ARG B 1 153 ? 1.058 -14.295 -27.300 1.00 30.47 153 ARG B O 1
ATOM 2851 N N . GLY B 1 154 ? 1.524 -12.506 -28.549 1.00 28.37 154 GLY B N 1
ATOM 2852 C CA . GLY B 1 154 ? 2.394 -13.190 -29.477 1.00 34.06 154 GLY B CA 1
ATOM 2853 C C . GLY B 1 154 ? 3.653 -13.780 -28.854 1.00 32.61 154 GLY B C 1
ATOM 2854 O O . GLY B 1 154 ? 4.167 -13.289 -27.830 1.00 30.32 154 GLY B O 1
ATOM 2855 N N . ALA B 1 155 ? 4.133 -14.846 -29.482 1.00 35.32 155 ALA B N 1
ATOM 2856 C CA . ALA B 1 155 ? 5.431 -15.395 -29.118 1.00 36.20 155 ALA B CA 1
ATOM 2857 C C . ALA B 1 155 ? 6.181 -15.788 -30.351 1.00 35.05 155 ALA B C 1
ATOM 2858 O O . ALA B 1 155 ? 5.551 -16.080 -31.369 1.00 37.08 155 ALA B O 1
ATOM 2860 N N . PRO B 1 156 ? 7.524 -15.878 -30.252 1.00 38.25 156 PRO B N 1
ATOM 2861 C CA . PRO B 1 156 ? 8.267 -16.464 -31.360 1.00 36.81 156 PRO B CA 1
ATOM 2862 C C . PRO B 1 156 ? 7.901 -17.922 -31.611 1.00 36.67 156 PRO B C 1
ATOM 2863 O O . PRO B 1 156 ? 7.512 -18.661 -30.681 1.00 37.01 156 PRO B O 1
ATOM 2867 N N . MET B 1 157 ? 7.989 -18.291 -32.885 1.00 36.36 157 MET B N 1
ATOM 2868 C CA . MET B 1 157 ? 7.896 -19.632 -33.368 1.00 37.55 157 MET B CA 1
ATOM 2869 C C . MET B 1 157 ? 6.511 -20.272 -33.307 1.00 42.50 157 MET B C 1
ATOM 2870 O O . MET B 1 157 ? 6.422 -21.483 -33.480 1.00 43.01 157 MET B O 1
ATOM 2875 N N . VAL B 1 158 ? 5.433 -19.493 -33.149 1.00 38.87 158 VAL B N 1
ATOM 2876 C CA . VAL B 1 158 ? 4.053 -20.033 -33.144 1.00 36.81 158 VAL B CA 1
ATOM 2877 C C . VAL B 1 158 ? 3.120 -19.253 -34.051 1.00 37.75 158 VAL B C 1
ATOM 2878 O O . VAL B 1 158 ? 1.888 -19.065 -33.772 1.00 30.76 158 VAL B O 1
ATOM 2882 N N . GLY B 1 159 ? 3.702 -18.806 -35.165 1.00 32.57 159 GLY B N 1
ATOM 2883 C CA . GLY B 1 159 ? 2.992 -17.886 -36.038 1.00 32.78 159 GLY B CA 1
ATOM 2884 C C . GLY B 1 159 ? 1.711 -18.464 -36.470 1.00 27.65 159 GLY B C 1
ATOM 2885 O O . GLY B 1 159 ? 0.671 -17.907 -36.202 1.00 28.92 159 GLY B O 1
ATOM 2886 N N . VAL B 1 160 ? 1.749 -19.660 -37.054 1.00 29.58 160 VAL B N 1
ATOM 2887 C CA . VAL B 1 160 ? 0.521 -20.258 -37.586 1.00 27.31 160 VAL B CA 1
ATOM 2888 C C . VAL B 1 160 ? -0.396 -20.796 -36.495 1.00 30.68 160 VAL B C 1
ATOM 2889 O O . VAL B 1 160 ? -1.634 -20.768 -36.632 1.00 31.84 160 VAL B O 1
ATOM 2893 N N . TYR B 1 161 ? 0.201 -21.305 -35.422 1.00 31.05 161 TYR B N 1
ATOM 2894 C CA . TYR B 1 161 ? -0.601 -21.778 -34.290 1.00 30.24 161 TYR B CA 1
ATOM 2895 C C . TYR B 1 161 ? -1.431 -20.614 -33.752 1.00 28.91 161 TYR B C 1
ATOM 2896 O O . TYR B 1 161 ? -2.650 -20.686 -33.673 1.00 30.96 161 TYR B O 1
ATOM 2905 N N . SER B 1 162 ? -0.734 -19.554 -33.393 1.00 29.14 162 SER B N 1
ATOM 2906 C CA . SER B 1 162 ? -1.379 -18.317 -33.008 1.00 30.73 162 SER B CA 1
ATOM 2907 C C . SER B 1 162 ? -2.469 -17.852 -33.975 1.00 30.39 162 SER B C 1
ATOM 2908 O O . SER B 1 162 ? -3.597 -17.522 -33.545 1.00 29.30 162 SER B O 1
ATOM 2911 N N . ALA B 1 163 ? -2.161 -17.864 -35.269 1.00 29.39 163 ALA B N 1
ATOM 2912 C CA . ALA B 1 163 ? -3.144 -17.479 -36.295 1.00 26.75 163 ALA B CA 1
ATOM 2913 C C . ALA B 1 163 ? -4.375 -18.352 -36.199 1.00 28.09 163 ALA B C 1
ATOM 2914 O O . ALA B 1 163 ? -5.508 -17.858 -36.222 1.00 29.27 163 ALA B O 1
ATOM 2916 N N . SER B 1 164 ? -4.205 -19.660 -36.088 1.00 29.18 164 SER B N 1
ATOM 2917 C CA . SER B 1 164 ? -5.383 -20.517 -36.164 1.00 29.11 164 SER B CA 1
ATOM 2918 C C . SER B 1 164 ? -6.337 -20.204 -35.002 1.00 27.80 164 SER B C 1
ATOM 2919 O O . SER B 1 164 ? -7.556 -20.153 -35.185 1.00 30.88 164 SER B O 1
ATOM 2922 N N . LYS B 1 165 ? -5.786 -19.980 -33.816 1.00 26.72 165 LYS B N 1
ATOM 2923 C CA . LYS B 1 165 ? -6.645 -19.814 -32.628 1.00 26.47 165 LYS B CA 1
ATOM 2924 C C . LYS B 1 165 ? -7.103 -18.384 -32.439 1.00 26.17 165 LYS B C 1
ATOM 2925 O O . LYS B 1 165 ? -8.156 -18.168 -31.836 1.00 23.58 165 LYS B O 1
ATOM 2931 N N . ALA B 1 166 ? -6.324 -17.408 -32.902 1.00 27.12 166 ALA B N 1
ATOM 2932 C CA . ALA B 1 166 ? -6.859 -15.995 -33.003 1.00 28.36 166 ALA B CA 1
ATOM 2933 C C . ALA B 1 166 ? -8.057 -15.933 -33.925 1.00 28.94 166 ALA B C 1
ATOM 2934 O O . ALA B 1 166 ? -9.064 -15.242 -33.648 1.00 27.07 166 ALA B O 1
ATOM 2936 N N . GLY B 1 167 ? -7.959 -16.718 -34.994 1.00 28.39 167 GLY B N 1
ATOM 2937 C CA . GLY B 1 167 ? -9.063 -17.011 -35.868 1.00 24.75 167 GLY B CA 1
ATOM 2938 C C . GLY B 1 167 ? -10.316 -17.514 -35.201 1.00 25.53 167 GLY B C 1
ATOM 2939 O O . GLY B 1 167 ? -11.433 -17.028 -35.413 1.00 27.05 167 GLY B O 1
ATOM 2940 N N . ILE B 1 168 ? -10.136 -18.529 -34.407 1.00 24.40 168 ILE B N 1
ATOM 2941 C CA . ILE B 1 168 ? -11.208 -18.968 -33.535 1.00 25.16 168 ILE B CA 1
ATOM 2942 C C . ILE B 1 168 ? -11.797 -17.872 -32.629 1.00 21.80 168 ILE B C 1
ATOM 2943 O O . ILE B 1 168 ? -13.008 -17.837 -32.443 1.00 26.50 168 ILE B O 1
ATOM 2948 N N . ASP B 1 169 ? -10.966 -17.042 -31.997 1.00 25.28 169 ASP B N 1
ATOM 2949 C CA . ASP B 1 169 ? -11.428 -15.879 -31.183 1.00 24.31 169 ASP B CA 1
ATOM 2950 C C . ASP B 1 169 ? -12.336 -14.929 -31.991 1.00 27.24 169 ASP B C 1
ATOM 2951 O O . ASP B 1 169 ? -13.418 -14.437 -31.494 1.00 28.43 169 ASP B O 1
ATOM 2956 N N . GLY B 1 170 ? -11.917 -14.624 -33.228 1.00 26.65 170 GLY B N 1
ATOM 2957 C CA . GLY B 1 170 ? -12.690 -13.673 -34.078 1.00 25.76 170 GLY B CA 1
ATOM 2958 C C . GLY B 1 170 ? -14.041 -14.279 -34.505 1.00 25.83 170 GLY B C 1
ATOM 2959 O O . GLY B 1 170 ? -15.095 -13.618 -34.449 1.00 25.68 170 GLY B O 1
ATOM 2960 N N . PHE B 1 171 ? -13.998 -15.567 -34.845 1.00 27.40 171 PHE B N 1
ATOM 2961 C CA . PHE B 1 171 ? -15.204 -16.417 -35.132 1.00 27.68 171 PHE B CA 1
ATOM 2962 C C . PHE B 1 171 ? -16.160 -16.354 -33.921 1.00 27.22 171 PHE B C 1
ATOM 2963 O O . PHE B 1 171 ? -17.298 -15.943 -34.045 1.00 23.45 171 PHE B O 1
ATOM 2971 N N . MET B 1 172 ? -15.633 -16.620 -32.724 1.00 28.50 172 MET B N 1
ATOM 2972 C CA . MET B 1 172 ? -16.442 -16.559 -31.464 1.00 25.02 172 MET B CA 1
ATOM 2973 C C . MET B 1 172 ? -17.155 -15.251 -31.290 1.00 25.90 172 MET B C 1
ATOM 2974 O O . MET B 1 172 ? -18.342 -15.220 -30.938 1.00 28.60 172 MET B O 1
ATOM 2979 N N . ARG B 1 173 ? -16.415 -14.160 -31.452 1.00 26.03 173 ARG B N 1
ATOM 2980 C CA . ARG B 1 173 ? -16.939 -12.801 -31.15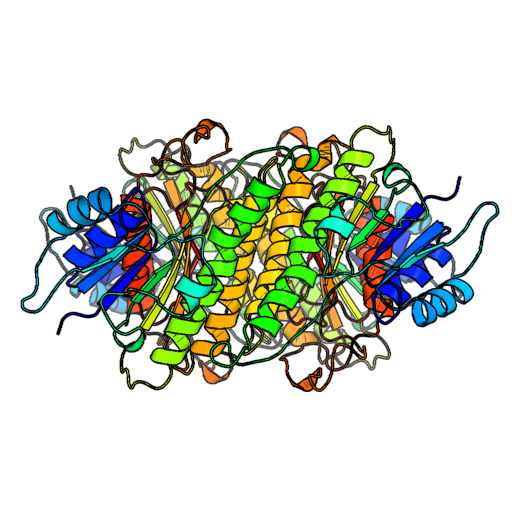7 1.00 26.71 173 ARG B CA 1
ATOM 2981 C C . ARG B 1 173 ? -18.108 -12.486 -32.108 1.00 25.15 173 ARG B C 1
ATOM 2982 O O . ARG B 1 173 ? -19.134 -11.977 -31.688 1.00 26.45 173 ARG B O 1
ATOM 2990 N N . SER B 1 174 ? -17.944 -12.802 -33.390 1.00 30.16 174 SER B N 1
ATOM 2991 C CA . SER B 1 174 ? -19.021 -12.558 -34.394 1.00 32.90 174 SER B CA 1
ATOM 2992 C C . SER B 1 174 ? -20.195 -13.451 -34.192 1.00 29.38 174 SER B C 1
ATOM 2993 O O . SER B 1 174 ? -21.334 -12.986 -34.278 1.00 30.57 174 SER B O 1
ATOM 2996 N N . LEU B 1 175 ? -19.935 -14.733 -33.891 1.00 29.19 175 LEU B N 1
ATOM 2997 C CA . LEU B 1 175 ? -21.027 -15.658 -33.600 1.00 30.39 175 LEU B CA 1
ATOM 2998 C C . LEU B 1 175 ? -21.818 -15.231 -32.409 1.00 28.02 175 LEU B C 1
ATOM 2999 O O . LEU B 1 175 ? -23.042 -15.331 -32.412 1.00 28.14 175 LEU B O 1
ATOM 3004 N N . ALA B 1 176 ? -21.119 -14.721 -31.397 1.00 28.20 176 ALA B N 1
ATOM 3005 C CA . ALA B 1 176 ? -21.784 -14.256 -30.201 1.00 27.39 176 ALA B CA 1
ATOM 3006 C C . ALA B 1 176 ? -22.837 -13.202 -30.497 1.00 29.08 176 ALA B C 1
ATOM 3007 O O . ALA B 1 176 ? -23.951 -13.304 -30.007 1.00 28.41 176 ALA B O 1
ATOM 3009 N N . ARG B 1 177 ? -22.466 -12.232 -31.328 1.00 30.34 177 ARG B N 1
ATOM 3010 C CA . ARG B 1 177 ? -23.372 -11.149 -31.794 1.00 32.38 177 ARG B CA 1
ATOM 3011 C C . ARG B 1 177 ? -24.525 -11.701 -32.638 1.00 31.22 177 ARG B C 1
ATOM 3012 O O . ARG B 1 177 ? -25.661 -11.406 -32.392 1.00 30.01 177 ARG B O 1
ATOM 3020 N N . GLU B 1 178 ? -24.198 -12.571 -33.588 1.00 30.23 178 GLU B N 1
ATOM 3021 C CA . GLU B 1 178 ? -25.200 -13.218 -34.438 1.00 33.87 178 GLU B CA 1
ATOM 3022 C C . GLU B 1 178 ? -26.199 -14.060 -33.650 1.00 35.64 178 GLU B C 1
ATOM 3023 O O . GLU B 1 178 ? -27.386 -13.978 -33.874 1.00 34.75 178 GLU B O 1
ATOM 3029 N N . LEU B 1 179 ? -25.720 -14.843 -32.696 1.00 34.74 179 LEU B N 1
ATOM 3030 C CA . LEU B 1 179 ? -26.537 -15.956 -32.142 1.00 35.57 179 LEU B CA 1
ATOM 3031 C C . LEU B 1 179 ? -27.171 -15.650 -30.783 1.00 32.10 179 LEU B C 1
ATOM 3032 O O . LEU B 1 179 ? -28.046 -16.376 -30.266 1.00 31.07 179 LEU B O 1
ATOM 3037 N N . GLY B 1 180 ? -26.766 -14.535 -30.235 1.00 29.18 180 GLY B N 1
ATOM 3038 C CA . GLY B 1 180 ? -27.298 -14.069 -29.022 1.00 30.91 180 GLY B CA 1
ATOM 3039 C C . GLY B 1 180 ? -28.794 -13.978 -29.025 1.00 33.59 180 GLY B C 1
ATOM 3040 O O . GLY B 1 180 ? -29.410 -14.502 -28.098 1.00 37.04 180 GLY B O 1
ATOM 3041 N N . PRO B 1 181 ? -29.383 -13.305 -30.044 1.00 37.54 181 PRO B N 1
ATOM 3042 C CA . PRO B 1 181 ? -30.888 -13.210 -30.163 1.00 39.49 181 PRO B CA 1
ATOM 3043 C C . PRO B 1 181 ? -31.589 -14.538 -30.331 1.00 37.59 181 PRO B C 1
ATOM 3044 O O . PRO B 1 181 ? -32.767 -14.609 -30.053 1.00 40.35 181 PRO B O 1
ATOM 3048 N N . LYS B 1 182 ? -30.864 -15.575 -30.750 1.00 38.10 182 LYS B N 1
ATOM 3049 C CA . LYS B 1 182 ? -31.383 -16.939 -30.841 1.00 38.44 182 LYS B CA 1
ATOM 3050 C C . LYS B 1 182 ? -31.131 -17.794 -29.586 1.00 39.26 182 LYS B C 1
ATOM 3051 O O . LYS B 1 182 ? -31.291 -19.031 -29.627 1.00 36.70 182 LYS B O 1
ATOM 3057 N N . GLY B 1 183 ? -30.766 -17.189 -28.454 1.00 35.49 183 GLY B N 1
ATOM 3058 C CA . GLY B 1 183 ? -30.456 -18.031 -27.267 1.00 36.30 183 GLY B CA 1
ATOM 3059 C C . GLY B 1 183 ? -29.276 -19.014 -27.388 1.00 34.38 183 GLY B C 1
ATOM 3060 O O . GLY B 1 183 ? -29.319 -20.092 -26.824 1.00 34.47 183 GLY B O 1
ATOM 3061 N N . ILE B 1 184 ? -28.227 -18.649 -28.125 1.00 31.89 184 ILE B N 1
ATOM 3062 C CA . ILE B 1 184 ? -26.995 -19.379 -28.083 1.00 30.60 184 ILE B CA 1
ATOM 3063 C C . ILE B 1 184 ? -25.862 -18.441 -27.651 1.00 28.64 184 ILE B C 1
ATOM 3064 O O . ILE B 1 184 ? -25.643 -17.427 -28.306 1.00 26.73 184 ILE B O 1
ATOM 3069 N N . ASN B 1 185 ? -25.130 -18.837 -26.608 1.00 26.56 185 ASN B N 1
ATOM 3070 C CA . ASN B 1 185 ? -24.046 -18.052 -26.034 1.00 27.32 185 ASN B CA 1
ATOM 3071 C C . ASN B 1 185 ? -22.732 -18.644 -26.456 1.00 27.34 185 ASN B C 1
ATOM 3072 O O . ASN B 1 185 ? -22.631 -19.843 -26.524 1.00 28.95 185 ASN B O 1
ATOM 3077 N N . VAL B 1 186 ? -21.741 -17.804 -26.786 1.00 27.87 186 VAL B N 1
ATOM 3078 C CA . VAL B 1 186 ? -20.563 -18.266 -27.506 1.00 24.81 186 VAL B CA 1
ATOM 3079 C C . VAL B 1 186 ? -19.363 -17.653 -26.858 1.00 24.67 186 VAL B C 1
ATOM 3080 O O . VAL B 1 186 ? -19.271 -16.425 -26.787 1.00 23.00 186 VAL B O 1
ATOM 3084 N N . ASN B 1 187 ? -18.423 -18.487 -26.416 1.00 25.74 187 ASN B N 1
ATOM 3085 C CA . ASN B 1 187 ? -17.230 -18.030 -25.673 1.00 24.82 187 ASN B CA 1
ATOM 3086 C C . ASN B 1 187 ? -16.037 -18.906 -25.939 1.00 23.85 187 ASN B C 1
ATOM 3087 O O . ASN B 1 187 ? -16.171 -20.019 -26.488 1.00 25.02 187 ASN B O 1
ATOM 3092 N N . CYS B 1 188 ? -14.867 -18.415 -25.537 1.00 22.62 188 CYS B N 1
ATOM 3093 C CA . CYS B 1 188 ? -13.638 -19.131 -25.578 1.00 23.47 188 CYS B CA 1
ATOM 3094 C C . CYS B 1 188 ? -13.126 -19.333 -24.164 1.00 22.89 188 CYS B C 1
ATOM 3095 O O . CYS B 1 188 ? -13.276 -18.461 -23.326 1.00 23.71 188 CYS B O 1
ATOM 3098 N N . VAL B 1 189 ? -12.443 -20.445 -23.926 1.00 21.09 189 VAL B N 1
ATOM 3099 C CA . VAL B 1 189 ? -11.610 -20.603 -22.752 1.00 21.29 189 VAL B CA 1
ATOM 3100 C C . VAL B 1 189 ? -10.210 -20.666 -23.257 1.00 23.23 189 VAL B C 1
ATOM 3101 O O . VAL B 1 189 ? -9.954 -21.456 -24.167 1.00 24.31 189 VAL B O 1
ATOM 3105 N N . SER B 1 190 ? -9.313 -19.881 -22.652 1.00 22.49 190 SER B N 1
ATOM 3106 C CA . SER B 1 190 ? -7.961 -19.732 -23.144 1.00 23.96 190 SER B CA 1
ATOM 3107 C C . SER B 1 190 ? -6.921 -20.290 -22.138 1.00 25.95 190 SER B C 1
ATOM 3108 O O . SER B 1 190 ? -6.534 -19.617 -21.156 1.00 27.89 190 SER B O 1
ATOM 3111 N N . PRO B 1 191 ? -6.464 -21.535 -22.359 1.00 28.11 191 PRO B N 1
ATOM 3112 C CA . PRO B 1 191 ? -5.448 -22.093 -21.442 1.00 27.54 191 PRO B CA 1
ATOM 3113 C C . PRO B 1 191 ? -4.081 -21.511 -21.647 1.00 29.14 191 PRO B C 1
ATOM 3114 O O . PRO B 1 191 ? -3.756 -21.109 -22.762 1.00 27.98 191 PRO B O 1
ATOM 3118 N N . GLY B 1 192 ? -3.295 -21.490 -20.569 1.00 31.46 192 GLY B N 1
ATOM 3119 C CA . GLY B 1 192 ? -1.841 -21.345 -20.677 1.00 31.69 192 GLY B CA 1
ATOM 3120 C C . GLY B 1 192 ? -1.251 -22.739 -20.876 1.00 34.27 192 GLY B C 1
ATOM 3121 O O . GLY B 1 192 ? -1.925 -23.641 -21.415 1.00 29.12 192 GLY B O 1
ATOM 3122 N N . VAL B 1 193 ? -0.033 -22.920 -20.343 1.00 33.16 193 VAL B N 1
ATOM 3123 C CA . VAL B 1 193 ? 0.745 -24.125 -20.533 1.00 33.53 193 VAL B CA 1
ATOM 3124 C C . VAL B 1 193 ? 0.193 -25.159 -19.566 1.00 30.41 193 VAL B C 1
ATOM 3125 O O . VAL B 1 193 ? 0.261 -24.986 -18.357 1.00 29.34 193 VAL B O 1
ATOM 3129 N N . THR B 1 194 ? -0.408 -26.204 -20.119 1.00 34.28 194 THR B N 1
ATOM 3130 C CA . THR B 1 194 ? -1.187 -27.141 -19.329 1.00 35.72 194 THR B CA 1
ATOM 3131 C C . THR B 1 194 ? -0.554 -28.498 -19.459 1.00 36.99 194 THR B C 1
ATOM 3132 O O . THR B 1 194 ? -0.058 -28.846 -20.506 1.00 40.38 194 THR B O 1
ATOM 3136 N N . ARG B 1 195 ? -0.595 -29.267 -18.387 1.00 40.57 195 ARG B N 1
ATOM 3137 C CA . ARG B 1 195 ? 0.037 -30.583 -18.328 1.00 47.40 195 ARG B CA 1
ATOM 3138 C C . ARG B 1 195 ? -0.662 -31.584 -19.248 1.00 51.21 195 ARG B C 1
ATOM 3139 O O . ARG B 1 195 ? -1.551 -32.292 -18.822 1.00 60.97 195 ARG B O 1
ATOM 3147 N N . THR B 1 196 ? -0.264 -31.619 -20.514 1.00 55.37 196 THR B N 1
ATOM 3148 C CA . THR B 1 196 ? -0.834 -32.547 -21.513 1.00 64.10 196 THR B CA 1
ATOM 3149 C C . THR B 1 196 ? 0.235 -32.915 -22.562 1.00 76.17 196 THR B C 1
ATOM 3150 O O . THR B 1 196 ? 1.398 -32.498 -22.455 1.00 78.25 196 THR B O 1
ATOM 3154 N N . SER B 1 197 ? -0.173 -33.715 -23.551 1.00 96.50 197 SER B N 1
ATOM 3155 C CA . SER B 1 197 ? 0.582 -33.909 -24.809 1.00 103.50 197 SER B CA 1
ATOM 3156 C C . SER B 1 197 ? 0.113 -32.899 -25.886 1.00 111.44 197 SER B C 1
ATOM 3157 O O . SER B 1 197 ? -1.084 -32.612 -26.003 1.00 121.28 197 SER B O 1
ATOM 3160 N N . MET B 1 198 ? 1.076 -32.410 -26.674 1.00 117.41 198 MET B N 1
ATOM 3161 C CA . MET B 1 198 ? 1.068 -31.079 -27.374 1.00 116.15 198 MET B CA 1
ATOM 3162 C C . MET B 1 198 ? 1.620 -29.940 -26.477 1.00 103.48 198 MET B C 1
ATOM 3163 O O . MET B 1 198 ? 2.066 -28.897 -26.974 1.00 97.73 198 MET B O 1
ATOM 3168 N N . ALA B 1 199 ? 1.585 -30.153 -25.161 1.00 99.88 199 ALA B N 1
ATOM 3169 C CA . ALA B 1 199 ? 2.570 -29.566 -24.249 1.00 97.71 199 ALA B CA 1
ATOM 3170 C C . ALA B 1 199 ? 3.853 -30.446 -24.130 1.00 90.48 199 ALA B C 1
ATOM 3171 O O . ALA B 1 199 ? 4.729 -30.152 -23.319 1.00 78.12 199 ALA B O 1
ATOM 3173 N N . GLU B 1 200 ? 3.945 -31.529 -24.911 1.00 89.29 200 GLU B N 1
ATOM 3174 C CA . GLU B 1 200 ? 5.214 -32.232 -25.137 1.00 91.93 200 GLU B CA 1
ATOM 3175 C C . GLU B 1 200 ? 6.147 -31.280 -25.880 1.00 90.08 200 GLU B C 1
ATOM 3176 O O . GLU B 1 200 ? 5.780 -30.766 -26.949 1.00 83.85 200 GLU B O 1
ATOM 3182 N N . GLY B 1 201 ? 7.317 -31.018 -25.286 1.00 81.41 201 GLY B N 1
ATOM 3183 C CA . GLY B 1 201 ? 8.307 -30.103 -25.855 1.00 77.93 201 GLY B CA 1
ATOM 3184 C C . GLY B 1 201 ? 8.340 -28.764 -25.130 1.00 80.52 201 GLY B C 1
ATOM 3185 O O . GLY B 1 201 ? 9.409 -28.341 -24.654 1.00 78.46 201 GLY B O 1
ATOM 3186 N N . ILE B 1 202 ? 7.180 -28.099 -25.060 1.00 68.97 202 ILE B N 1
ATOM 3187 C CA . ILE B 1 202 ? 7.048 -26.811 -24.382 1.00 65.02 202 ILE B CA 1
ATOM 3188 C C . ILE B 1 202 ? 6.824 -26.990 -22.873 1.00 62.23 202 ILE B C 1
ATOM 3189 O O . ILE B 1 202 ? 6.165 -27.935 -22.426 1.00 58.09 202 ILE B O 1
ATOM 3194 N N . ASP B 1 203 ? 7.358 -26.076 -22.078 1.00 52.33 203 ASP B N 1
ATOM 3195 C CA . ASP B 1 203 ? 7.050 -26.087 -20.670 1.00 53.72 203 ASP B CA 1
ATOM 3196 C C . ASP B 1 203 ? 6.987 -24.664 -20.041 1.00 54.09 203 ASP B C 1
ATOM 3197 O O . ASP B 1 203 ? 7.427 -23.645 -20.650 1.00 48.37 203 ASP B O 1
ATOM 3202 N N . PRO B 1 204 ? 6.378 -24.579 -18.846 1.00 45.83 204 PRO B N 1
ATOM 3203 C CA . PRO B 1 204 ? 6.066 -23.284 -18.245 1.00 44.22 204 PRO B CA 1
ATOM 3204 C C . PRO B 1 204 ? 7.262 -22.345 -18.123 1.00 43.37 204 PRO B C 1
ATOM 3205 O O . PRO B 1 204 ? 7.164 -21.174 -18.503 1.00 42.43 204 PRO B O 1
ATOM 3209 N N . SER B 1 205 ? 8.398 -22.861 -17.665 1.00 45.00 205 SER B N 1
ATOM 3210 C CA . SER B 1 205 ? 9.600 -22.032 -17.534 1.00 44.69 205 SER B CA 1
ATOM 3211 C C . SER B 1 205 ? 10.038 -21.394 -18.858 1.00 43.23 205 SER B C 1
ATOM 3212 O O . SER B 1 205 ? 10.913 -20.566 -18.830 1.00 44.72 205 SER B O 1
ATOM 3215 N N . MET B 1 206 ? 9.460 -21.745 -20.003 1.00 42.18 206 MET B N 1
ATOM 3216 C CA . MET B 1 206 ? 9.726 -20.957 -21.239 1.00 49.08 206 MET B CA 1
ATOM 3217 C C . MET B 1 206 ? 9.040 -19.570 -21.331 1.00 49.79 206 MET B C 1
ATOM 3218 O O . MET B 1 206 ? 9.377 -18.758 -22.192 1.00 45.49 206 MET B O 1
ATOM 3223 N N . PHE B 1 207 ? 8.094 -19.293 -20.443 1.00 50.32 207 PHE B N 1
ATOM 3224 C CA . PHE B 1 207 ? 7.297 -18.079 -20.503 1.00 46.49 207 PHE B CA 1
ATOM 3225 C C . PHE B 1 207 ? 7.423 -17.334 -19.200 1.00 45.48 207 PHE B C 1
ATOM 3226 O O . PHE B 1 207 ? 7.694 -17.922 -18.163 1.00 40.42 207 PHE B O 1
ATOM 3234 N N . ASP B 1 208 ? 7.186 -16.033 -19.269 1.00 46.33 208 ASP B N 1
ATOM 3235 C CA . ASP B 1 208 ? 7.315 -15.165 -18.124 1.00 49.25 208 ASP B CA 1
ATOM 3236 C C . ASP B 1 208 ? 5.929 -15.220 -17.480 1.00 49.87 208 ASP B C 1
ATOM 3237 O O . ASP B 1 208 ? 4.984 -14.511 -17.934 1.00 44.00 208 ASP B O 1
ATOM 3242 N N . LEU B 1 209 ? 5.792 -16.109 -16.488 1.00 37.55 209 LEU B N 1
ATOM 3243 C CA . LEU B 1 209 ? 4.509 -16.312 -15.805 1.00 38.87 209 LEU B CA 1
ATOM 3244 C C . LEU B 1 209 ? 4.488 -15.691 -14.411 1.00 39.02 209 LEU B C 1
ATOM 3245 O O . LEU B 1 209 ? 5.406 -15.885 -13.656 1.00 40.28 209 LEU B O 1
ATOM 3250 N N . PRO B 1 210 ? 3.444 -14.894 -14.083 1.00 37.32 210 PRO B N 1
ATOM 3251 C CA . PRO B 1 210 ? 3.282 -14.467 -12.706 1.00 35.10 210 PRO B CA 1
ATOM 3252 C C . PRO B 1 210 ? 3.080 -15.618 -11.708 1.00 31.36 210 PRO B C 1
ATOM 3253 O O . PRO B 1 210 ? 3.416 -15.458 -10.557 1.00 33.70 210 PRO B O 1
ATOM 3257 N N . ILE B 1 211 ? 2.475 -16.721 -12.129 1.00 31.25 211 ILE B N 1
ATOM 3258 C CA . ILE B 1 211 ? 2.285 -17.907 -11.294 1.00 32.42 211 ILE B CA 1
ATOM 3259 C C . ILE B 1 211 ? 3.136 -18.935 -11.968 1.00 35.59 211 ILE B C 1
ATOM 3260 O O . ILE B 1 211 ? 2.864 -19.259 -13.119 1.00 32.73 211 ILE B O 1
ATOM 3265 N N . ASN B 1 212 ? 4.166 -19.460 -11.300 1.00 42.33 212 ASN B N 1
ATOM 3266 C CA . ASN B 1 212 ? 5.095 -20.332 -12.038 1.00 48.28 212 ASN B CA 1
ATOM 3267 C C . ASN B 1 212 ? 4.540 -21.749 -12.060 1.00 40.27 212 ASN B C 1
ATOM 3268 O O . ASN B 1 212 ? 3.631 -22.084 -11.292 1.00 46.16 212 ASN B O 1
ATOM 3273 N N . GLY B 1 213 ? 4.944 -22.512 -13.054 1.00 36.82 213 GLY B N 1
ATOM 3274 C CA . GLY B 1 213 ? 4.603 -23.912 -13.160 1.00 41.16 213 GLY B CA 1
ATOM 3275 C C . GLY B 1 213 ? 3.414 -24.283 -14.033 1.00 39.03 213 GLY B C 1
ATOM 3276 O O . GLY B 1 213 ? 2.894 -23.464 -14.775 1.00 38.28 213 GLY B O 1
ATOM 3277 N N . TRP B 1 214 ? 3.020 -25.551 -13.948 1.00 35.89 214 TRP B N 1
ATOM 3278 C CA . TRP B 1 214 ? 1.988 -26.156 -14.807 1.00 37.74 214 TRP B CA 1
ATOM 3279 C C . TRP B 1 214 ? 0.602 -25.816 -14.307 1.00 32.12 214 TRP B C 1
ATOM 3280 O O . TRP B 1 214 ? 0.395 -25.688 -13.130 1.00 35.09 214 TRP B O 1
ATOM 3291 N N . ILE B 1 215 ? -0.323 -25.647 -15.233 1.00 32.79 215 ILE B N 1
ATOM 3292 C CA . ILE B 1 215 ? -1.746 -25.599 -14.942 1.00 30.63 215 ILE B CA 1
ATOM 3293 C C . ILE B 1 215 ? -2.216 -27.011 -15.175 1.00 29.75 215 ILE B C 1
ATOM 3294 O O . ILE B 1 215 ? -1.909 -27.591 -16.193 1.00 27.25 215 ILE B O 1
ATOM 3299 N N . GLU B 1 216 ? -3.018 -27.526 -14.263 1.00 34.04 216 GLU B N 1
ATOM 3300 C CA . GLU B 1 216 ? -3.632 -28.849 -14.439 1.00 33.17 216 GLU B CA 1
ATOM 3301 C C . GLU B 1 216 ? -4.863 -28.749 -15.280 1.00 32.39 216 GLU B C 1
ATOM 3302 O O . GLU B 1 216 ? -5.549 -27.713 -15.335 1.00 28.85 216 GLU B O 1
ATOM 3308 N N . VAL B 1 217 ? -5.187 -29.864 -15.890 1.00 30.04 217 VAL B N 1
ATOM 3309 C CA . VAL B 1 217 ? -6.299 -29.906 -16.840 1.00 32.83 217 VAL B CA 1
ATOM 3310 C C . VAL B 1 217 ? -7.679 -29.563 -16.229 1.00 32.64 217 VAL B C 1
ATOM 3311 O O . VAL B 1 217 ? -8.556 -28.983 -16.880 1.00 29.89 217 VAL B O 1
ATOM 3315 N N . ASP B 1 218 ? -7.860 -29.918 -14.980 1.00 29.92 218 ASP B N 1
ATOM 3316 C CA . ASP B 1 218 ? -9.097 -29.625 -14.281 1.00 34.18 218 ASP B CA 1
ATOM 3317 C C . ASP B 1 218 ? -9.362 -28.099 -14.071 1.00 28.69 218 ASP B C 1
ATOM 3318 O O . ASP B 1 218 ? -10.502 -27.686 -13.944 1.00 27.15 218 ASP B O 1
ATOM 3323 N N . ALA B 1 219 ? -8.312 -27.307 -13.994 1.00 29.73 219 ALA B N 1
ATOM 3324 C CA . ALA B 1 219 ? -8.446 -25.839 -14.000 1.00 32.04 219 ALA B CA 1
ATOM 3325 C C . ALA B 1 219 ? -9.126 -25.327 -15.260 1.00 31.27 219 ALA B C 1
ATOM 3326 O O . ALA B 1 219 ? -9.932 -24.389 -15.196 1.00 28.94 219 ALA B O 1
ATOM 3328 N N . ILE B 1 220 ? -8.857 -25.972 -16.410 1.00 29.41 220 ILE B N 1
ATOM 3329 C CA . ILE B 1 220 ? -9.425 -25.504 -17.645 1.00 27.15 220 ILE B CA 1
ATOM 3330 C C . ILE B 1 220 ? -10.873 -25.945 -17.704 1.00 27.20 220 ILE B C 1
ATOM 3331 O O . ILE B 1 220 ? -11.769 -25.170 -18.043 1.00 27.28 220 ILE B O 1
ATOM 3336 N N . ALA B 1 221 ? -11.132 -27.176 -17.309 1.00 25.90 221 ALA B N 1
ATOM 3337 C CA . ALA B 1 221 ? -12.524 -27.655 -17.190 1.00 26.49 221 ALA B CA 1
ATOM 3338 C C . ALA B 1 221 ? -13.417 -26.828 -16.220 1.00 23.47 221 ALA B C 1
ATOM 3339 O O . ALA B 1 221 ? -14.608 -26.614 -16.518 1.00 27.17 221 ALA B O 1
ATOM 3341 N N . ASP B 1 222 ? -12.842 -26.325 -15.100 1.00 26.18 222 ASP B N 1
ATOM 3342 C CA . ASP B 1 222 ? -13.617 -25.470 -14.163 1.00 25.30 222 ASP B CA 1
ATOM 3343 C C . ASP B 1 222 ? -14.209 -24.252 -14.920 1.00 26.06 222 ASP B C 1
ATOM 3344 O O . ASP B 1 222 ? -15.364 -23.812 -14.659 1.00 23.42 222 ASP B O 1
ATOM 3349 N N . ALA B 1 223 ? -13.415 -23.724 -15.844 1.00 24.73 223 ALA B N 1
ATOM 3350 C CA . ALA B 1 223 ? -13.815 -22.550 -16.622 1.00 27.11 223 ALA B CA 1
ATOM 3351 C C . ALA B 1 223 ? -14.916 -22.874 -17.600 1.00 24.21 223 ALA B C 1
ATOM 3352 O O . ALA B 1 223 ? -15.844 -22.106 -17.776 1.00 25.27 223 ALA B O 1
ATOM 3354 N N . VAL B 1 224 ? -14.836 -24.050 -18.207 1.00 24.90 224 VAL B N 1
ATOM 3355 C CA . VAL B 1 224 ? -15.848 -24.525 -19.137 1.00 25.73 224 VAL B CA 1
ATOM 3356 C C . VAL B 1 224 ? -17.183 -24.771 -18.438 1.00 23.61 224 VAL B C 1
ATOM 3357 O O . VAL B 1 224 ? -18.219 -24.329 -18.905 1.00 27.32 224 VAL B O 1
ATOM 3361 N N . THR B 1 225 ? -17.116 -25.451 -17.296 1.00 24.81 225 THR B N 1
ATOM 3362 C CA . THR B 1 225 ? -18.246 -25.674 -16.457 1.00 25.70 225 THR B CA 1
ATOM 3363 C C . THR B 1 225 ? -18.912 -24.431 -15.980 1.00 25.34 225 THR B C 1
ATOM 3364 O O . THR B 1 225 ? -20.156 -24.351 -16.005 1.00 25.00 225 THR B O 1
ATOM 3368 N N . TYR B 1 226 ? -18.111 -23.482 -15.501 1.00 29.45 226 TYR B N 1
ATOM 3369 C CA . TYR B 1 226 ? -18.609 -22.155 -15.140 1.00 27.46 226 TYR B CA 1
ATOM 3370 C C . TYR B 1 226 ? -19.421 -21.555 -16.342 1.00 27.76 226 TYR B C 1
ATOM 3371 O O . TYR B 1 226 ? -20.534 -21.102 -16.185 1.00 24.44 226 TYR B O 1
ATOM 3380 N N . LEU B 1 227 ? -18.846 -21.555 -17.543 1.00 26.46 227 LEU B N 1
ATOM 3381 C CA . LEU B 1 227 ? -19.536 -20.991 -18.676 1.00 25.37 227 LEU B CA 1
ATOM 3382 C C . LEU B 1 227 ? -20.869 -21.657 -19.004 1.00 25.95 227 LEU B C 1
ATOM 3383 O O . LEU B 1 227 ? -21.853 -20.985 -19.299 1.00 24.07 227 LEU B O 1
ATOM 3388 N N . VAL B 1 228 ? -20.868 -22.986 -18.982 1.00 27.17 228 VAL B N 1
ATOM 3389 C CA . VAL B 1 228 ? -22.006 -23.811 -19.281 1.00 27.39 228 VAL B CA 1
ATOM 3390 C C . VAL B 1 228 ? -23.150 -23.535 -18.338 1.00 29.51 228 VAL B C 1
ATOM 3391 O O . VAL B 1 228 ? -24.335 -23.562 -18.735 1.00 30.73 228 VAL B O 1
ATOM 3395 N N . LYS B 1 229 ? -22.833 -23.197 -17.103 1.00 29.89 229 LYS B N 1
ATOM 3396 C CA . LYS B 1 229 ? -23.877 -22.896 -16.134 1.00 30.86 229 LYS B CA 1
ATOM 3397 C C . LYS B 1 229 ? -24.336 -21.468 -16.163 1.00 31.13 229 LYS B C 1
ATOM 3398 O O . LYS B 1 229 ? -25.167 -21.098 -15.369 1.00 31.81 229 LYS B O 1
ATOM 3404 N N . SER B 1 230 ? -23.788 -20.633 -17.047 1.00 29.63 230 SER B N 1
ATOM 3405 C CA . SER B 1 230 ? -24.025 -19.200 -16.967 1.00 26.21 230 SER B CA 1
ATOM 3406 C C . SER B 1 230 ? -25.007 -18.821 -18.036 1.00 26.52 230 SER B C 1
ATOM 3407 O O . SER B 1 230 ? -25.144 -19.523 -18.986 1.00 27.89 230 SER B O 1
ATOM 3410 N N . LYS B 1 231 ? -25.636 -17.667 -17.900 1.00 28.21 231 LYS B N 1
ATOM 3411 C CA . LYS B 1 231 ? -26.617 -17.197 -18.833 1.00 29.89 231 LYS B CA 1
ATOM 3412 C C . LYS B 1 231 ? -26.300 -15.828 -19.455 1.00 26.25 231 LYS B C 1
ATOM 3413 O O . LYS B 1 231 ? -26.940 -15.452 -20.392 1.00 26.69 231 LYS B O 1
ATOM 3419 N N . ASN B 1 232 ? -25.417 -15.039 -18.888 1.00 25.22 232 ASN B N 1
ATOM 3420 C CA . ASN B 1 232 ? -25.245 -13.653 -19.302 1.00 24.43 232 ASN B CA 1
ATOM 3421 C C . ASN B 1 232 ? -23.808 -13.392 -19.774 1.00 23.25 232 ASN B C 1
ATOM 3422 O O . ASN B 1 232 ? -23.351 -12.234 -19.851 1.00 27.26 232 ASN B O 1
ATOM 3427 N N . VAL B 1 233 ? -23.118 -14.468 -20.117 1.00 23.84 233 VAL B N 1
ATOM 3428 C CA . VAL B 1 233 ? -21.720 -14.405 -20.634 1.00 23.28 233 VAL B CA 1
ATOM 3429 C C . VAL B 1 233 ? -21.717 -14.841 -22.091 1.00 24.40 233 VAL B C 1
ATOM 3430 O O . VAL B 1 233 ? -22.006 -16.007 -22.403 1.00 25.80 233 VAL B O 1
ATOM 3434 N N . THR B 1 234 ? -21.427 -13.903 -22.996 1.00 24.29 234 THR B N 1
ATOM 3435 C CA . THR B 1 234 ? -21.203 -14.234 -24.379 1.00 24.48 234 THR B CA 1
ATOM 3436 C C . THR B 1 234 ? -20.208 -13.257 -24.998 1.00 25.23 234 THR B C 1
ATOM 3437 O O . THR B 1 234 ? -20.059 -12.104 -24.552 1.00 23.27 234 THR B O 1
ATOM 3441 N N . GLY B 1 235 ? -19.508 -13.752 -26.001 1.00 24.45 235 GLY B N 1
ATOM 3442 C CA . GLY B 1 235 ? -18.505 -12.967 -26.671 1.00 26.27 235 GLY B CA 1
ATOM 3443 C C . GLY B 1 235 ? -17.176 -12.766 -25.913 1.00 28.27 235 GLY B C 1
ATOM 3444 O O . GLY B 1 235 ? -16.372 -11.922 -26.318 1.00 25.68 235 GLY B O 1
ATOM 3445 N N . THR B 1 236 ? -16.906 -13.552 -24.861 1.00 27.58 236 THR B N 1
ATOM 3446 C CA . THR B 1 236 ? -15.721 -13.355 -24.003 1.00 26.02 236 THR B CA 1
ATOM 3447 C C . THR B 1 236 ? -14.755 -14.496 -24.078 1.00 22.97 236 THR B C 1
ATOM 3448 O O . THR B 1 236 ? -15.067 -15.619 -24.568 1.00 22.80 236 THR B O 1
ATOM 3452 N N . THR B 1 237 ? -13.576 -14.231 -23.510 1.00 23.05 237 THR B N 1
ATOM 3453 C CA . THR B 1 237 ? -12.602 -15.251 -23.249 1.00 21.90 237 THR B CA 1
ATOM 3454 C C . THR B 1 237 ? -12.471 -15.392 -21.723 1.00 23.30 237 THR B C 1
ATOM 3455 O O . THR B 1 237 ? -12.470 -14.378 -20.977 1.00 26.23 237 THR B O 1
ATOM 3459 N N . VAL B 1 238 ? -12.453 -16.615 -21.227 1.00 23.92 238 VAL B N 1
ATOM 3460 C CA . VAL B 1 238 ? -12.026 -16.856 -19.843 1.00 23.75 238 VAL B CA 1
ATOM 3461 C C . VAL B 1 238 ? -10.610 -17.419 -19.970 1.00 23.25 238 VAL B C 1
ATOM 3462 O O . VAL B 1 238 ? -10.406 -18.509 -20.496 1.00 22.46 238 VAL B O 1
ATOM 3466 N N . SER B 1 239 ? -9.662 -16.657 -19.494 1.00 23.47 239 SER B N 1
ATOM 3467 C CA . SER B 1 239 ? -8.240 -16.946 -19.576 1.00 26.74 239 SER B CA 1
ATOM 3468 C C . SER B 1 239 ? -7.773 -17.616 -18.299 1.00 25.76 239 SER B C 1
ATOM 3469 O O . SER B 1 239 ? -7.904 -17.051 -17.225 1.00 28.46 239 SER B O 1
ATOM 3472 N N . VAL B 1 240 ? -7.235 -18.824 -18.459 1.00 23.75 240 VAL B N 1
ATOM 3473 C CA . VAL B 1 240 ? -6.711 -19.683 -17.380 1.00 24.33 240 VAL B CA 1
ATOM 3474 C C . VAL B 1 240 ? -5.251 -19.952 -17.767 1.00 23.95 240 VAL B C 1
ATOM 3475 O O . VAL B 1 240 ? -4.883 -20.999 -18.279 1.00 24.24 240 VAL B O 1
ATOM 3479 N N . ASP B 1 241 ? -4.414 -18.970 -17.545 1.00 25.99 241 ASP B N 1
ATOM 3480 C CA . ASP B 1 241 ? -3.076 -18.973 -18.156 1.00 28.45 241 ASP B CA 1
ATOM 3481 C C . ASP B 1 241 ? -1.929 -18.601 -17.217 1.00 28.40 241 ASP B C 1
ATOM 3482 O O . ASP B 1 241 ? -0.819 -18.324 -17.699 1.00 27.13 241 ASP B O 1
ATOM 3487 N N . ASN B 1 242 ? -2.187 -18.569 -15.906 1.00 26.24 242 ASN B N 1
ATOM 3488 C CA . ASN B 1 242 ? -1.160 -18.244 -14.916 1.00 25.84 242 ASN B CA 1
ATOM 3489 C C . ASN B 1 242 ? -0.633 -16.857 -15.124 1.00 26.50 242 ASN B C 1
ATOM 3490 O O . ASN B 1 242 ? 0.487 -16.576 -14.704 1.00 28.40 242 ASN B O 1
ATOM 3495 N N . GLY B 1 243 ? -1.447 -15.964 -15.724 1.00 27.69 243 GLY B N 1
ATOM 3496 C CA . GLY B 1 243 ? -1.028 -14.600 -15.975 1.00 29.64 243 GLY B CA 1
ATOM 3497 C C . GLY B 1 243 ? -0.277 -14.311 -17.257 1.00 28.37 243 GLY B C 1
ATOM 3498 O O . GLY B 1 243 ? 0.172 -13.192 -17.424 1.00 27.25 243 GLY B O 1
ATOM 3499 N N . TYR B 1 244 ? -0.183 -15.254 -18.177 1.00 29.71 244 TYR B N 1
ATOM 3500 C CA . TYR B 1 244 ? 0.590 -15.026 -19.435 1.00 30.94 244 TYR B CA 1
ATOM 3501 C C . TYR B 1 244 ? 0.127 -13.739 -20.138 1.00 31.15 244 TYR B C 1
ATOM 3502 O O . TYR B 1 244 ? 0.947 -12.912 -20.483 1.00 31.24 244 TYR B O 1
ATOM 3511 N N . CYS B 1 245 ? -1.184 -13.549 -20.248 1.00 27.81 245 CYS B N 1
ATOM 3512 C CA . CYS B 1 245 ? -1.752 -12.409 -20.988 1.00 31.04 245 CYS B CA 1
ATOM 3513 C C . CYS B 1 245 ? -1.901 -11.116 -20.187 1.00 30.26 245 CYS B C 1
ATOM 3514 O O . CYS B 1 245 ? -2.349 -10.110 -20.740 1.00 30.04 245 CYS B O 1
ATOM 3517 N N . ALA B 1 246 ? -1.501 -11.108 -18.925 1.00 26.52 246 ALA B N 1
ATOM 3518 C CA . ALA B 1 246 ? -1.567 -9.884 -18.144 1.00 27.31 246 ALA B CA 1
ATOM 3519 C C . ALA B 1 246 ? -0.662 -8.773 -18.682 1.00 30.73 246 ALA B C 1
ATOM 3520 O O . ALA B 1 246 ? -1.155 -7.654 -18.448 1.00 30.57 246 ALA B O 1
ATOM 3523 N N . PRO C 1 7 ? -5.507 28.569 -43.102 1.00 57.16 7 PRO C N 1
ATOM 3524 C CA . PRO C 1 7 ? -5.047 29.457 -42.025 1.00 58.81 7 PRO C CA 1
ATOM 3525 C C . PRO C 1 7 ? -4.753 28.764 -40.671 1.00 62.92 7 PRO C C 1
ATOM 3526 O O . PRO C 1 7 ? -5.689 28.306 -40.027 1.00 76.32 7 PRO C O 1
ATOM 3530 N N . SER C 1 8 ? -3.470 28.727 -40.273 1.00 60.96 8 SER C N 1
ATOM 3531 C CA . SER C 1 8 ? -2.943 28.156 -39.011 1.00 53.65 8 SER C CA 1
ATOM 3532 C C . SER C 1 8 ? -3.916 27.971 -37.848 1.00 51.77 8 SER C C 1
ATOM 3533 O O . SER C 1 8 ? -4.523 28.922 -37.401 1.00 47.69 8 SER C O 1
ATOM 3536 N N . LEU C 1 9 ? -3.997 26.745 -37.329 1.00 50.09 9 LEU C N 1
ATOM 3537 C CA . LEU C 1 9 ? -4.934 26.388 -36.260 1.00 48.91 9 LEU C CA 1
ATOM 3538 C C . LEU C 1 9 ? -4.203 26.356 -34.956 1.00 42.98 9 LEU C C 1
ATOM 3539 O O . LEU C 1 9 ? -3.015 26.128 -34.946 1.00 45.29 9 LEU C O 1
ATOM 3544 N N . ASN C 1 10 ? -4.921 26.566 -33.860 1.00 38.55 10 ASN C N 1
ATOM 3545 C CA . ASN C 1 10 ? -4.330 26.508 -32.536 1.00 39.51 10 ASN C CA 1
ATOM 3546 C C . ASN C 1 10 ? -4.257 25.103 -31.965 1.00 37.92 10 ASN C C 1
ATOM 3547 O O . ASN C 1 10 ? -5.254 24.356 -31.947 1.00 34.62 10 ASN C O 1
ATOM 3552 N N . ALA C 1 11 ? -3.077 24.751 -31.491 1.00 40.69 11 ALA C N 1
ATOM 3553 C CA . ALA C 1 11 ? -2.867 23.495 -30.758 1.00 36.19 11 ALA C CA 1
ATOM 3554 C C . ALA C 1 11 ? -2.339 23.797 -29.372 1.00 39.34 11 ALA C C 1
ATOM 3555 O O . ALA C 1 11 ? -1.425 24.613 -29.206 1.00 40.58 11 ALA C O 1
ATOM 3557 N N . LEU C 1 12 ? -2.896 23.104 -28.389 1.00 34.48 12 LEU C N 1
ATOM 3558 C CA . LEU C 1 12 ? -2.421 23.102 -27.000 1.00 35.18 12 LEU C CA 1
ATOM 3559 C C . LEU C 1 12 ? -1.689 21.800 -26.667 1.00 33.91 12 LEU C C 1
ATOM 3560 O O . LEU C 1 12 ? -2.239 20.730 -26.868 1.00 33.83 12 LEU C O 1
ATOM 3565 N N . VAL C 1 13 ? -0.456 21.883 -26.165 1.00 34.46 13 VAL C N 1
ATOM 3566 C CA . VAL C 1 13 ? 0.332 20.705 -25.817 1.00 34.28 13 VAL C CA 1
ATOM 3567 C C . VAL C 1 13 ? 0.801 20.921 -24.391 1.00 37.23 13 VAL C C 1
ATOM 3568 O O . VAL C 1 13 ? 1.588 21.801 -24.133 1.00 34.65 13 VAL C O 1
ATOM 3572 N N . THR C 1 14 ? 0.286 20.147 -23.447 1.00 34.33 14 THR C N 1
ATOM 3573 C CA . THR C 1 14 ? 0.721 20.243 -22.066 1.00 34.90 14 THR C CA 1
ATOM 3574 C C . THR C 1 14 ? 1.983 19.406 -21.899 1.00 34.02 14 THR C C 1
ATOM 3575 O O . THR C 1 14 ? 2.217 18.432 -22.614 1.00 35.70 14 THR C O 1
ATOM 3579 N N . GLY C 1 15 ? 2.795 19.780 -20.938 1.00 32.26 15 GLY C N 1
ATOM 3580 C CA . GLY C 1 15 ? 4.125 19.207 -20.783 1.00 34.86 15 GLY C CA 1
ATOM 3581 C C . GLY C 1 15 ? 4.919 19.459 -22.065 1.00 37.18 15 GLY C C 1
ATOM 3582 O O . GLY C 1 15 ? 5.718 18.624 -22.478 1.00 40.54 15 GLY C O 1
ATOM 3583 N N . GLY C 1 16 ? 4.702 20.615 -22.687 1.00 43.61 16 GLY C N 1
ATOM 3584 C CA . GLY C 1 16 ? 5.261 20.911 -24.003 1.00 47.31 16 GLY C CA 1
ATOM 3585 C C . GLY C 1 16 ? 6.704 21.421 -23.995 1.00 49.46 16 GLY C C 1
ATOM 3586 O O . GLY C 1 16 ? 7.213 21.810 -25.037 1.00 53.75 16 GLY C O 1
ATOM 3587 N N . SER C 1 17 ? 7.364 21.437 -22.841 1.00 50.41 17 SER C N 1
ATOM 3588 C CA . SER C 1 17 ? 8.664 22.097 -22.729 1.00 52.55 17 SER C CA 1
ATOM 3589 C C . SER C 1 17 ? 9.861 21.126 -22.755 1.00 50.16 17 SER C C 1
ATOM 3590 O O . SER C 1 17 ? 10.983 21.567 -22.929 1.00 52.85 17 SER C O 1
ATOM 3593 N N . ARG C 1 18 ? 9.633 19.821 -22.590 1.00 46.61 18 ARG C N 1
ATOM 3594 C CA . ARG C 1 18 ? 10.715 18.828 -22.448 1.00 44.76 18 ARG C CA 1
ATOM 3595 C C . ARG C 1 18 ? 10.264 17.522 -23.152 1.00 42.35 18 ARG C C 1
ATOM 3596 O O . ARG C 1 18 ? 9.077 17.344 -23.414 1.00 39.37 18 ARG C O 1
ATOM 3604 N N . GLY C 1 19 ? 11.209 16.662 -23.502 1.00 41.04 19 GLY C N 1
ATOM 3605 C CA . GLY C 1 19 ? 10.963 15.284 -23.989 1.00 42.28 19 GLY C CA 1
ATOM 3606 C C . GLY C 1 19 ? 9.953 15.132 -25.123 1.00 40.93 19 GLY C C 1
ATOM 3607 O O . GLY C 1 19 ? 10.060 15.798 -26.150 1.00 40.44 19 GLY C O 1
ATOM 3608 N N . ILE C 1 20 ? 8.964 14.260 -24.926 1.00 33.38 20 ILE C N 1
ATOM 3609 C CA . ILE C 1 20 ? 7.940 13.954 -25.927 1.00 37.56 20 ILE C CA 1
ATOM 3610 C C . ILE C 1 20 ? 7.097 15.207 -26.281 1.00 38.09 20 ILE C C 1
ATOM 3611 O O . ILE C 1 20 ? 6.823 15.461 -27.441 1.00 34.42 20 ILE C O 1
ATOM 3616 N N . GLY C 1 21 ? 6.679 15.956 -25.281 1.00 36.49 21 GLY C N 1
ATOM 3617 C CA . GLY C 1 21 ? 5.899 17.179 -25.528 1.00 41.63 21 GLY C CA 1
ATOM 3618 C C . GLY C 1 21 ? 6.634 18.188 -26.419 1.00 38.67 21 GLY C C 1
ATOM 3619 O O . GLY C 1 21 ? 6.062 18.781 -27.338 1.00 35.91 21 GLY C O 1
ATOM 3620 N N . GLU C 1 22 ? 7.918 18.352 -26.161 1.00 39.57 22 GLU C N 1
ATOM 3621 C CA . GLU C 1 22 ? 8.713 19.256 -26.981 1.00 42.34 22 GLU C CA 1
ATOM 3622 C C . GLU C 1 22 ? 8.762 18.720 -28.387 1.00 33.33 22 GLU C C 1
ATOM 3623 O O . GLU C 1 22 ? 8.592 19.452 -29.337 1.00 37.02 22 GLU C O 1
ATOM 3629 N N . ALA C 1 23 ? 8.961 17.425 -28.523 1.00 33.48 23 ALA C N 1
ATOM 3630 C CA . ALA C 1 23 ? 9.033 16.837 -29.875 1.00 34.77 23 ALA C CA 1
ATOM 3631 C C . ALA C 1 23 ? 7.707 17.017 -30.612 1.00 35.10 23 ALA C C 1
ATOM 3632 O O . ALA C 1 23 ? 7.704 17.368 -31.782 1.00 31.33 23 ALA C O 1
ATOM 3634 N N . ILE C 1 24 ? 6.593 16.811 -29.900 1.00 32.71 24 ILE C N 1
ATOM 3635 C CA . ILE C 1 24 ? 5.290 17.098 -30.453 1.00 33.10 24 ILE C CA 1
ATOM 3636 C C . ILE C 1 24 ? 5.110 18.595 -30.811 1.00 32.69 24 ILE C C 1
ATOM 3637 O O . ILE C 1 24 ? 4.583 18.917 -31.894 1.00 30.16 24 ILE C O 1
ATOM 3642 N N . SER C 1 25 ? 5.518 19.501 -29.913 1.00 33.93 25 SER C N 1
ATOM 3643 C CA . SER C 1 25 ? 5.295 20.929 -30.188 1.00 36.46 25 SER C CA 1
ATOM 3644 C C . SER C 1 25 ? 6.057 21.330 -31.459 1.00 37.26 25 SER C C 1
ATOM 3645 O O . SER C 1 25 ? 5.537 22.017 -32.333 1.00 38.67 25 SER C O 1
ATOM 3648 N N . MET C 1 26 ? 7.283 20.811 -31.558 1.00 40.54 26 MET C N 1
ATOM 3649 C CA . MET C 1 26 ? 8.163 21.078 -32.684 1.00 41.68 26 MET C CA 1
ATOM 3650 C C . MET C 1 26 ? 7.548 20.615 -33.958 1.00 35.84 26 MET C C 1
ATOM 3651 O O . MET C 1 26 ? 7.553 21.333 -34.936 1.00 36.35 26 MET C O 1
ATOM 3656 N N . GLN C 1 27 ? 6.989 19.430 -33.964 1.00 37.25 27 GLN C N 1
ATOM 3657 C CA . GLN C 1 27 ? 6.477 18.882 -35.234 1.00 34.00 27 GLN C CA 1
ATOM 3658 C C . GLN C 1 27 ? 5.202 19.547 -35.634 1.00 33.18 27 GLN C C 1
ATOM 3659 O O . GLN C 1 27 ? 4.915 19.644 -36.816 1.00 32.41 27 GLN C O 1
ATOM 3665 N N . LEU C 1 28 ? 4.375 19.904 -34.655 1.00 36.48 28 LEU C N 1
ATOM 3666 C CA . LEU C 1 28 ? 3.099 20.510 -34.988 1.00 39.06 28 LEU C CA 1
ATOM 3667 C C . LEU C 1 28 ? 3.377 21.881 -35.592 1.00 40.51 28 LEU C C 1
ATOM 3668 O O . LEU C 1 28 ? 2.767 22.232 -36.642 1.00 38.32 28 LEU C O 1
ATOM 3673 N N . ALA C 1 29 ? 4.311 22.596 -34.947 1.00 37.97 29 ALA C N 1
ATOM 3674 C CA . ALA C 1 29 ? 4.807 23.893 -35.448 1.00 45.52 29 ALA C CA 1
ATOM 3675 C C . ALA C 1 29 ? 5.311 23.772 -36.887 1.00 46.56 29 ALA C C 1
ATOM 3676 O O . ALA C 1 29 ? 4.971 24.603 -37.744 1.00 45.80 29 ALA C O 1
ATOM 36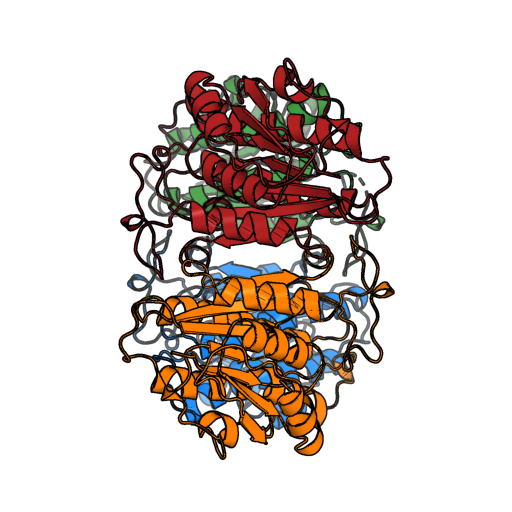78 N N . ALA C 1 30 ? 6.084 22.718 -37.156 1.00 47.91 30 ALA C N 1
ATOM 3679 C CA . ALA C 1 30 ? 6.532 22.451 -38.523 1.00 46.26 30 ALA C CA 1
ATOM 3680 C C . ALA C 1 30 ? 5.381 22.246 -39.513 1.00 42.28 30 ALA C C 1
ATOM 3681 O O . ALA C 1 30 ? 5.589 22.412 -40.682 1.00 42.62 30 ALA C O 1
ATOM 3683 N N . GLU C 1 31 ? 4.209 21.826 -39.063 1.00 41.89 31 GLU C N 1
ATOM 3684 C CA . GLU C 1 31 ? 3.034 21.562 -39.942 1.00 38.62 31 GLU C CA 1
ATOM 3685 C C . GLU C 1 31 ? 2.120 22.774 -40.131 1.00 41.30 31 GLU C C 1
ATOM 3686 O O . GLU C 1 31 ? 1.200 22.717 -40.929 1.00 41.17 31 GLU C O 1
ATOM 3692 N N . GLY C 1 32 ? 2.328 23.849 -39.377 1.00 42.38 32 GLY C N 1
ATOM 3693 C CA . GLY C 1 32 ? 1.558 25.054 -39.592 1.00 44.92 32 GLY C CA 1
ATOM 3694 C C . GLY C 1 32 ? 0.798 25.487 -38.379 1.00 41.82 32 GLY C C 1
ATOM 3695 O O . GLY C 1 32 ? 0.381 26.656 -38.308 1.00 40.47 32 GLY C O 1
ATOM 3696 N N . TYR C 1 33 ? 0.661 24.591 -37.402 1.00 39.92 33 TYR C N 1
ATOM 3697 C CA . TYR C 1 33 ? -0.086 24.914 -36.173 1.00 43.71 33 TYR C CA 1
ATOM 3698 C C . TYR C 1 33 ? 0.591 26.012 -35.322 1.00 41.51 33 TYR C C 1
ATOM 3699 O O . TYR C 1 33 ? 1.805 25.996 -35.128 1.00 35.86 33 TYR C O 1
ATOM 3708 N N . SER C 1 34 ? -0.219 26.947 -34.824 1.00 38.57 34 SER C N 1
ATOM 3709 C CA . SER C 1 34 ? 0.161 27.814 -33.720 1.00 40.81 34 SER C CA 1
ATOM 3710 C C . SER C 1 34 ? 0.080 26.998 -32.456 1.00 42.96 34 SER C C 1
ATOM 3711 O O . SER C 1 34 ? -1.011 26.658 -31.995 1.00 43.89 34 SER C O 1
ATOM 3714 N N . VAL C 1 35 ? 1.239 26.644 -31.919 1.00 43.45 35 VAL C N 1
ATOM 3715 C CA . VAL C 1 35 ? 1.367 25.898 -30.667 1.00 42.94 35 VAL C CA 1
ATOM 3716 C C . VAL C 1 35 ? 1.424 26.769 -29.426 1.00 48.25 35 VAL C C 1
ATOM 3717 O O . VAL C 1 35 ? 2.332 27.614 -29.279 1.00 43.77 35 VAL C O 1
ATOM 3721 N N . THR C 1 36 ? 0.468 26.521 -28.524 1.00 40.94 36 THR C N 1
ATOM 3722 C CA . THR C 1 36 ? 0.547 26.964 -27.119 1.00 41.19 36 THR C CA 1
ATOM 3723 C C . THR C 1 36 ? 1.097 25.820 -26.257 1.00 43.75 36 THR C C 1
ATOM 3724 O O . THR C 1 36 ? 0.489 24.763 -26.204 1.00 44.32 36 THR C O 1
ATOM 3728 N N . ILE C 1 37 ? 2.195 26.038 -25.555 1.00 38.89 37 ILE C N 1
ATOM 3729 C CA . ILE C 1 37 ? 2.763 25.002 -24.704 1.00 43.55 37 ILE C CA 1
ATOM 3730 C C . ILE C 1 37 ? 2.591 25.380 -23.255 1.00 47.36 37 ILE C C 1
ATOM 3731 O O . ILE C 1 37 ? 2.833 26.535 -22.869 1.00 48.74 37 ILE C O 1
ATOM 3736 N N . ALA C 1 38 ? 2.189 24.395 -22.455 1.00 45.06 38 ALA C N 1
ATOM 3737 C CA . ALA C 1 38 ? 1.799 24.601 -21.076 1.00 40.97 38 ALA C CA 1
ATOM 3738 C C . ALA C 1 38 ? 2.623 23.678 -20.212 1.00 43.32 38 ALA C C 1
ATOM 3739 O O . ALA C 1 38 ? 2.757 22.488 -20.501 1.00 46.74 38 ALA C O 1
ATOM 3741 N N . SER C 1 39 ? 3.192 24.237 -19.160 1.00 39.91 39 SER C N 1
ATOM 3742 C CA . SER C 1 39 ? 4.102 23.534 -18.293 1.00 43.63 39 SER C CA 1
ATOM 3743 C C . SER C 1 39 ? 4.467 24.495 -17.161 1.00 47.04 39 SER C C 1
ATOM 3744 O O . SER C 1 39 ? 4.234 25.709 -17.277 1.00 46.39 39 SER C O 1
ATOM 3747 N N . ARG C 1 40 ? 5.085 23.945 -16.111 1.00 51.28 40 ARG C N 1
ATOM 3748 C CA . ARG C 1 40 ? 5.456 24.684 -14.904 1.00 52.59 40 ARG C CA 1
ATOM 3749 C C . ARG C 1 40 ? 6.675 25.539 -15.135 1.00 51.58 40 ARG C C 1
ATOM 3750 O O . ARG C 1 40 ? 6.688 26.677 -14.672 1.00 52.59 40 ARG C O 1
ATOM 3758 N N . GLY C 1 41 ? 7.686 24.972 -15.813 1.00 52.20 41 GLY C N 1
ATOM 3759 C CA . GLY C 1 41 ? 9.012 25.595 -15.990 1.00 54.21 41 GLY C CA 1
ATOM 3760 C C . GLY C 1 41 ? 9.060 26.730 -17.016 1.00 54.61 41 GLY C C 1
ATOM 3761 O O . GLY C 1 41 ? 9.364 26.528 -18.195 1.00 55.91 41 GLY C O 1
ATOM 3762 N N . LEU C 1 42 ? 8.801 27.943 -16.549 1.00 59.70 42 LEU C N 1
ATOM 3763 C CA . LEU C 1 42 ? 8.667 29.105 -17.421 1.00 63.08 42 LEU C CA 1
ATOM 3764 C C . LEU C 1 42 ? 9.915 29.429 -18.245 1.00 62.00 42 LEU C C 1
ATOM 3765 O O . LEU C 1 42 ? 9.789 29.953 -19.358 1.00 57.34 42 LEU C O 1
ATOM 3770 N N . GLU C 1 43 ? 11.099 29.147 -17.703 1.00 60.91 43 GLU C N 1
ATOM 3771 C CA . GLU C 1 43 ? 12.329 29.439 -18.431 1.00 62.38 43 GLU C CA 1
ATOM 3772 C C . GLU C 1 43 ? 12.499 28.492 -19.599 1.00 57.35 43 GLU C C 1
ATOM 3773 O O . GLU C 1 43 ? 12.865 28.916 -20.681 1.00 48.26 43 GLU C O 1
ATOM 3779 N N . GLN C 1 44 ? 12.210 27.208 -19.382 1.00 60.42 44 GLN C N 1
ATOM 3780 C CA . GLN C 1 44 ? 12.272 26.220 -20.465 1.00 57.76 44 GLN C CA 1
ATOM 3781 C C . GLN C 1 44 ? 11.164 26.444 -21.514 1.00 54.29 44 GLN C C 1
ATOM 3782 O O . GLN C 1 44 ? 11.406 26.272 -22.720 1.00 55.79 44 GLN C O 1
ATOM 3788 N N . LEU C 1 45 ? 9.970 26.863 -21.083 1.00 52.47 45 LEU C N 1
ATOM 3789 C CA . LEU C 1 45 ? 8.891 27.227 -22.018 1.00 51.30 45 LEU C CA 1
ATOM 3790 C C . LEU C 1 45 ? 9.355 28.246 -23.066 1.00 51.61 45 LEU C C 1
ATOM 3791 O O . LEU C 1 45 ? 9.149 28.049 -24.281 1.00 51.70 45 LEU C O 1
ATOM 3796 N N . GLU C 1 46 ? 10.004 29.314 -22.603 1.00 52.48 46 GLU C N 1
ATOM 3797 C CA . GLU C 1 46 ? 10.497 30.361 -23.521 1.00 53.03 46 GLU C CA 1
ATOM 3798 C C . GLU C 1 46 ? 11.607 29.855 -24.441 1.00 45.75 46 GLU C C 1
ATOM 3799 O O . GLU C 1 46 ? 11.620 30.157 -25.621 1.00 47.57 46 GLU C O 1
ATOM 3805 N N . ALA C 1 47 ? 12.504 29.042 -23.915 1.00 50.31 47 ALA C N 1
ATOM 3806 C CA . ALA C 1 47 ? 13.562 28.464 -24.742 1.00 48.95 47 ALA C CA 1
ATOM 3807 C C . ALA C 1 47 ? 12.924 27.697 -25.909 1.00 49.31 47 ALA C C 1
ATOM 3808 O O . ALA C 1 47 ? 13.282 27.888 -27.071 1.00 50.83 47 ALA C O 1
ATOM 3810 N N . VAL C 1 48 ? 11.925 26.874 -25.613 1.00 53.78 48 VAL C N 1
ATOM 3811 C CA . VAL C 1 48 ? 11.273 26.069 -26.674 1.00 49.16 48 VAL C CA 1
ATOM 3812 C C . VAL C 1 48 ? 10.413 26.913 -27.596 1.00 41.86 48 VAL C C 1
ATOM 3813 O O . VAL C 1 48 ? 10.476 26.752 -28.840 1.00 39.00 48 VAL C O 1
ATOM 3817 N N . LYS C 1 49 ? 9.623 27.812 -27.030 1.00 47.22 49 LYS C N 1
ATOM 3818 C CA . LYS C 1 49 ? 8.861 28.759 -27.875 1.00 51.48 49 LYS C CA 1
ATOM 3819 C C . LYS C 1 49 ? 9.813 29.471 -28.851 1.00 54.29 49 LYS C C 1
ATOM 3820 O O . LYS C 1 49 ? 9.453 29.708 -30.000 1.00 54.29 49 LYS C O 1
ATOM 3826 N N . ALA C 1 50 ? 11.027 29.783 -28.391 1.00 58.06 50 ALA C N 1
ATOM 3827 C CA . ALA C 1 50 ? 12.027 30.456 -29.239 1.00 61.77 50 ALA C CA 1
ATOM 3828 C C . ALA C 1 50 ? 12.460 29.627 -30.418 1.00 59.05 50 ALA C C 1
ATOM 3829 O O . ALA C 1 50 ? 12.734 30.179 -31.451 1.00 60.81 50 ALA C O 1
ATOM 3831 N N . LYS C 1 51 ? 12.527 28.311 -30.261 1.00 56.47 51 LYS C N 1
ATOM 3832 C CA . LYS C 1 51 ? 12.959 27.419 -31.347 1.00 56.30 51 LYS C CA 1
ATOM 3833 C C . LYS C 1 51 ? 11.851 26.770 -32.205 1.00 53.78 51 LYS C C 1
ATOM 3834 O O . LYS C 1 51 ? 12.166 26.010 -33.127 1.00 52.39 51 LYS C O 1
ATOM 3840 N N . LEU C 1 52 ? 10.571 27.040 -31.931 1.00 55.15 52 LEU C N 1
ATOM 3841 C CA . LEU C 1 52 ? 9.472 26.381 -32.686 1.00 49.68 52 LEU C CA 1
ATOM 3842 C C . LEU C 1 52 ? 9.409 26.880 -34.111 1.00 49.83 52 LEU C C 1
ATOM 3843 O O . LEU C 1 52 ? 9.339 28.076 -34.302 1.00 51.09 52 LEU C O 1
ATOM 3848 N N . PRO C 1 53 ? 9.346 25.971 -35.106 1.00 44.60 53 PRO C N 1
ATOM 3849 C CA . PRO C 1 53 ? 9.320 26.431 -36.488 1.00 42.12 53 PRO C CA 1
ATOM 3850 C C . PRO C 1 53 ? 8.201 27.415 -36.864 1.00 47.11 53 PRO C C 1
ATOM 3851 O O . PRO C 1 53 ? 7.061 27.329 -36.363 1.00 40.50 53 PRO C O 1
ATOM 3855 N N . ILE C 1 54 ? 8.521 28.335 -37.769 1.00 41.50 54 ILE C N 1
ATOM 3856 C CA . ILE C 1 54 ? 7.500 29.212 -38.348 1.00 42.77 54 ILE C CA 1
ATOM 3857 C C . ILE C 1 54 ? 7.503 28.984 -39.840 1.00 41.11 54 ILE C C 1
ATOM 3858 O O . ILE C 1 54 ? 8.512 29.224 -40.513 1.00 44.98 54 ILE C O 1
ATOM 3863 N N . VAL C 1 55 ? 6.370 28.503 -40.355 1.00 41.31 55 VAL C N 1
ATOM 3864 C CA . VAL C 1 55 ? 6.280 28.057 -41.745 1.00 40.61 55 VAL C CA 1
ATOM 3865 C C . VAL C 1 55 ? 5.035 28.497 -42.469 1.00 42.63 55 VAL C C 1
ATOM 3866 O O . VAL C 1 55 ? 4.883 28.157 -43.643 1.00 46.02 55 VAL C O 1
ATOM 3870 N N . LYS C 1 56 ? 4.144 29.231 -41.787 1.00 52.72 56 LYS C N 1
ATOM 3871 C CA . LYS C 1 56 ? 2.802 29.573 -42.334 1.00 59.25 56 LYS C CA 1
ATOM 3872 C C . LYS C 1 56 ? 2.510 31.016 -42.004 1.00 51.19 56 LYS C C 1
ATOM 3873 O O . LYS C 1 56 ? 2.902 31.451 -40.922 1.00 53.26 56 LYS C O 1
ATOM 3879 N N . GLN C 1 57 ? 1.821 31.744 -42.892 1.00 52.76 57 GLN C N 1
ATOM 3880 C CA . GLN C 1 57 ? 1.464 33.171 -42.610 1.00 58.41 57 GLN C CA 1
ATOM 3881 C C . GLN C 1 57 ? 0.433 33.243 -41.461 1.00 50.68 57 GLN C C 1
ATOM 3882 O O . GLN C 1 57 ? -0.565 32.555 -41.481 1.00 52.24 57 GLN C O 1
ATOM 3888 N N . GLY C 1 58 ? 0.691 34.066 -40.467 1.00 47.78 58 GLY C N 1
ATOM 3889 C CA . GLY C 1 58 ? -0.204 34.180 -39.328 1.00 53.10 58 GLY C CA 1
ATOM 3890 C C . GLY C 1 58 ? 0.066 33.227 -38.167 1.00 53.63 58 GLY C C 1
ATOM 3891 O O . GLY C 1 58 ? -0.572 33.372 -37.136 1.00 56.08 58 GLY C O 1
ATOM 3892 N N . GLN C 1 59 ? 1.012 32.295 -38.313 1.00 46.85 59 GLN C N 1
ATOM 3893 C CA . GLN C 1 59 ? 1.371 31.354 -37.240 1.00 51.21 59 GLN C CA 1
ATOM 3894 C C . GLN C 1 59 ? 1.973 32.122 -36.110 1.00 51.87 59 GLN C C 1
ATOM 3895 O O . GLN C 1 59 ? 2.832 32.951 -36.319 1.00 55.82 59 GLN C O 1
ATOM 3901 N N . THR C 1 60 ? 1.476 31.922 -34.904 1.00 48.21 60 THR C N 1
ATOM 3902 C CA . THR C 1 60 ? 2.113 32.551 -33.753 1.00 51.29 60 THR C CA 1
ATOM 3903 C C . THR C 1 60 ? 2.080 31.520 -32.627 1.00 48.10 60 THR C C 1
ATOM 3904 O O . THR C 1 60 ? 1.098 30.866 -32.449 1.00 59.56 60 THR C O 1
ATOM 3908 N N . HIS C 1 61 ? 3.163 31.388 -31.888 1.00 48.29 61 HIS C N 1
ATOM 3909 C CA . HIS C 1 61 ? 3.261 30.463 -30.784 1.00 44.78 61 HIS C CA 1
ATOM 3910 C C . HIS C 1 61 ? 3.026 31.133 -29.424 1.00 45.48 61 HIS C C 1
ATOM 3911 O O . HIS C 1 61 ? 3.119 32.360 -29.305 1.00 44.03 61 HIS C O 1
ATOM 3918 N N . HIS C 1 62 ? 2.669 30.329 -28.413 1.00 39.72 62 HIS C N 1
ATOM 3919 C CA . HIS C 1 62 ? 2.387 30.829 -27.048 1.00 41.03 62 HIS C CA 1
ATOM 3920 C C . HIS C 1 62 ? 2.868 29.932 -25.943 1.00 39.31 62 HIS C C 1
ATOM 3921 O O . HIS C 1 62 ? 3.021 28.745 -26.147 1.00 41.55 62 HIS C O 1
ATOM 3928 N N . VAL C 1 63 ? 3.147 30.514 -24.785 1.00 41.72 63 VAL C N 1
ATOM 3929 C CA . VAL C 1 63 ? 3.464 29.754 -23.575 1.00 43.76 63 VAL C CA 1
ATOM 3930 C C . VAL C 1 63 ? 2.366 29.996 -22.544 1.00 45.84 63 VAL C C 1
ATOM 3931 O O . VAL C 1 63 ? 1.703 31.016 -22.554 1.00 47.65 63 VAL C O 1
ATOM 3935 N N . TRP C 1 64 ? 2.205 29.022 -21.661 1.00 46.54 64 TRP C N 1
ATOM 3936 C CA . TRP C 1 64 ? 1.253 29.082 -20.585 1.00 44.45 64 TRP C CA 1
ATOM 3937 C C . TRP C 1 64 ? 1.919 28.431 -19.388 1.00 46.05 64 TRP C C 1
ATOM 3938 O O . TRP C 1 64 ? 2.160 27.219 -19.363 1.00 49.02 64 TRP C O 1
ATOM 3949 N N . GLN C 1 65 ? 2.199 29.240 -18.381 1.00 44.98 65 GLN C N 1
ATOM 3950 C CA . GLN C 1 65 ? 2.725 28.730 -17.140 1.00 55.70 65 GLN C CA 1
ATOM 3951 C C . GLN C 1 65 ? 1.554 28.077 -16.419 1.00 48.80 65 GLN C C 1
ATOM 3952 O O . GLN C 1 65 ? 0.625 28.754 -16.023 1.00 42.10 65 GLN C O 1
ATOM 3958 N N . LEU C 1 66 ? 1.628 26.759 -16.261 1.00 46.86 66 LEU C N 1
ATOM 3959 C CA . LEU C 1 66 ? 0.552 26.009 -15.637 1.00 42.77 66 LEU C CA 1
ATOM 3960 C C . LEU C 1 66 ? 1.141 24.951 -14.709 1.00 44.80 66 LEU C C 1
ATOM 3961 O O . LEU C 1 66 ? 2.023 24.172 -15.125 1.00 40.28 66 LEU C O 1
ATOM 3966 N N . ASP C 1 67 ? 0.660 24.936 -13.455 1.00 43.74 67 ASP C N 1
ATOM 3967 C CA . ASP C 1 67 ? 0.923 23.785 -12.576 1.00 44.92 67 ASP C CA 1
ATOM 3968 C C . ASP C 1 67 ? -0.021 22.650 -12.994 1.00 47.13 67 ASP C C 1
ATOM 3969 O O . ASP C 1 67 ? -1.251 22.637 -12.701 1.00 40.09 67 ASP C O 1
ATOM 3974 N N . LEU C 1 68 ? 0.599 21.659 -13.616 1.00 39.64 68 LEU C N 1
ATOM 3975 C CA . LEU C 1 68 ? -0.099 20.516 -14.136 1.00 49.92 68 LEU C CA 1
ATOM 3976 C C . LEU C 1 68 ? -0.759 19.643 -13.043 1.00 46.47 68 LEU C C 1
ATOM 3977 O O . LEU C 1 68 ? -1.468 18.688 -13.374 1.00 52.88 68 LEU C O 1
ATOM 3982 N N . SER C 1 69 ? -0.531 19.949 -11.765 1.00 42.41 69 SER C N 1
ATOM 3983 C CA . SER C 1 69 ? -1.248 19.333 -10.648 1.00 40.83 69 SER C CA 1
ATOM 3984 C C . SER C 1 69 ? -2.427 20.128 -10.103 1.00 40.91 69 SER C C 1
ATOM 3985 O O . SER C 1 69 ? -3.116 19.682 -9.215 1.00 40.15 69 SER C O 1
ATOM 3988 N N . ASP C 1 70 ? -2.640 21.330 -10.613 1.00 46.15 70 ASP C N 1
ATOM 3989 C CA . ASP C 1 70 ? -3.697 22.192 -10.134 1.00 44.33 70 ASP C CA 1
ATOM 3990 C C . ASP C 1 70 ? -4.886 21.913 -11.046 1.00 42.54 70 ASP C C 1
ATOM 3991 O O . ASP C 1 70 ? -4.958 22.412 -12.176 1.00 40.86 70 ASP C O 1
ATOM 3996 N N . VAL C 1 71 ? -5.796 21.094 -10.526 1.00 38.43 71 VAL C N 1
ATOM 3997 C CA . VAL C 1 71 ? -6.993 20.674 -11.243 1.00 39.84 71 VAL C CA 1
ATOM 3998 C C . VAL C 1 71 ? -7.874 21.885 -11.542 1.00 43.32 71 VAL C C 1
ATOM 3999 O O . VAL C 1 71 ? -8.455 21.984 -12.657 1.00 35.53 71 VAL C O 1
ATOM 4003 N N . GLU C 1 72 ? -7.981 22.790 -10.549 1.00 38.40 72 GLU C N 1
ATOM 4004 C CA . GLU C 1 72 ? -8.903 23.929 -10.676 1.00 42.07 72 GLU C CA 1
ATOM 4005 C C . GLU C 1 72 ? -8.393 24.917 -11.745 1.00 36.67 72 GLU C C 1
ATOM 4006 O O . GLU C 1 72 ? -9.162 25.370 -12.541 1.00 40.22 72 GLU C O 1
ATOM 4012 N N . ALA C 1 73 ? -7.085 25.174 -11.778 1.00 37.46 73 ALA C N 1
ATOM 4013 C CA . ALA C 1 73 ? -6.444 26.014 -12.801 1.00 38.56 73 ALA C CA 1
ATOM 4014 C C . ALA C 1 73 ? -6.561 25.377 -14.166 1.00 37.86 73 ALA C C 1
ATOM 4015 O O . ALA C 1 73 ? -6.869 26.078 -15.168 1.00 38.49 73 ALA C O 1
ATOM 4017 N N . ALA C 1 74 ? -6.336 24.057 -14.234 1.00 34.38 74 ALA C N 1
ATOM 4018 C CA . ALA C 1 74 ? -6.579 23.331 -15.511 1.00 37.51 74 ALA C CA 1
ATOM 4019 C C . ALA C 1 74 ? -8.026 23.512 -16.006 1.00 39.55 74 ALA C C 1
ATOM 4020 O O . ALA C 1 74 ? -8.279 23.844 -17.193 1.00 39.90 74 ALA C O 1
ATOM 4022 N N . GLY C 1 75 ? -8.958 23.251 -15.092 1.00 38.75 75 GLY C N 1
ATOM 4023 C CA . GLY C 1 75 ? -10.374 23.342 -15.350 1.00 42.48 75 GLY C CA 1
ATOM 4024 C C . GLY C 1 75 ? -10.815 24.718 -15.817 1.00 44.02 75 GLY C C 1
ATOM 4025 O O . GLY C 1 75 ? -11.714 24.807 -16.632 1.00 42.55 75 GLY C O 1
ATOM 4026 N N . SER C 1 76 ? -10.190 25.784 -15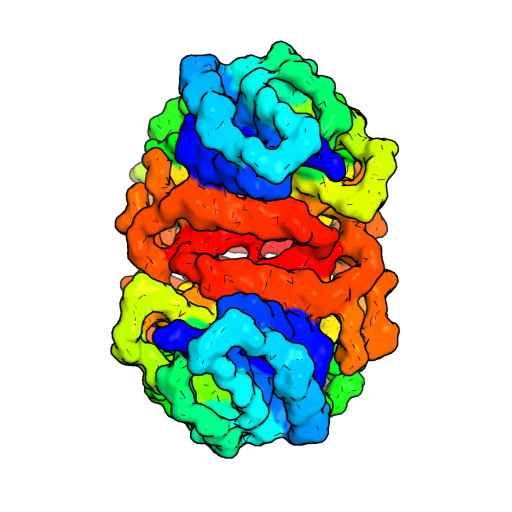.300 1.00 42.55 76 SER C N 1
ATOM 4027 C CA . SER C 1 76 ? -10.644 27.136 -15.559 1.00 42.28 76 SER C CA 1
ATOM 4028 C C . SER C 1 76 ? -9.704 27.892 -16.508 1.00 44.76 76 SER C C 1
ATOM 4029 O O . SER C 1 76 ? -9.850 29.102 -16.688 1.00 43.48 76 SER C O 1
ATOM 4032 N N . PHE C 1 77 ? -8.742 27.196 -17.105 1.00 39.31 77 PHE C N 1
ATOM 4033 C CA . PHE C 1 77 ? -7.791 27.807 -18.038 1.00 39.53 77 PHE C CA 1
ATOM 4034 C C . PHE C 1 77 ? -7.102 29.005 -17.381 1.00 42.38 77 PHE C C 1
ATOM 4035 O O . PHE C 1 77 ? -6.885 30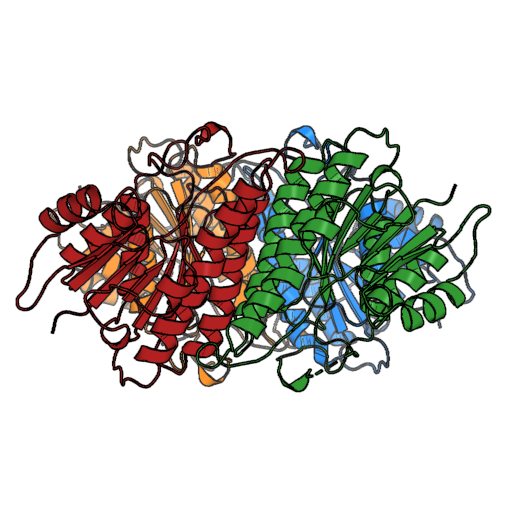.001 -18.003 1.00 44.73 77 PHE C O 1
ATOM 4043 N N . LYS C 1 78 ? -6.773 28.882 -16.101 1.00 49.97 78 LYS C N 1
ATOM 4044 C CA . LYS C 1 78 ? -6.168 29.980 -15.321 1.00 50.85 78 LYS C CA 1
ATOM 4045 C C . LYS C 1 78 ? -4.828 30.374 -15.896 1.00 46.97 78 LYS C C 1
ATOM 4046 O O . LYS C 1 78 ? -3.912 29.558 -15.906 1.00 43.70 78 LYS C O 1
ATOM 4052 N N . GLY C 1 79 ? -4.731 31.620 -16.370 1.00 46.54 79 GLY C N 1
ATOM 4053 C CA . GLY C 1 79 ? -3.449 32.232 -16.766 1.00 43.79 79 GLY C CA 1
ATOM 4054 C C . GLY C 1 79 ? -3.094 31.882 -18.188 1.00 45.37 79 GLY C C 1
ATOM 4055 O O . GLY C 1 79 ? -2.001 32.212 -18.646 1.00 48.75 79 GLY C O 1
ATOM 4056 N N . ALA C 1 80 ? -4.034 31.271 -18.912 1.00 43.15 80 ALA C N 1
ATOM 4057 C CA . ALA C 1 80 ? -3.785 30.827 -20.286 1.00 45.55 80 ALA C CA 1
ATOM 4058 C C . ALA C 1 80 ? -3.691 32.050 -21.135 1.00 48.36 80 ALA C C 1
ATOM 4059 O O . ALA C 1 80 ? -4.415 32.987 -20.844 1.00 49.71 80 ALA C O 1
ATOM 4061 N N . PRO C 1 81 ? -2.843 32.045 -22.202 1.00 49.04 81 PRO C N 1
ATOM 4062 C CA . PRO C 1 81 ? -2.761 33.153 -23.173 1.00 44.67 81 PRO C CA 1
ATOM 4063 C C . PRO C 1 81 ? -3.915 33.270 -24.180 1.00 50.96 81 PRO C C 1
ATOM 4064 O O . PRO C 1 81 ? -4.105 34.353 -24.727 1.00 45.61 81 PRO C O 1
ATOM 4068 N N . LEU C 1 82 ? -4.638 32.179 -24.447 1.00 42.82 82 LEU C N 1
ATOM 4069 C CA . LEU C 1 82 ? -5.792 32.170 -25.361 1.00 41.38 82 LEU C CA 1
ATOM 4070 C C . LEU C 1 82 ? -7.019 31.528 -24.701 1.00 39.15 82 LEU C C 1
ATOM 4071 O O . LEU C 1 82 ? -6.878 30.648 -23.882 1.00 35.25 82 LEU C O 1
ATOM 4076 N N . PRO C 1 83 ? -8.238 31.954 -25.073 1.00 44.26 83 PRO C N 1
ATOM 4077 C CA . PRO C 1 83 ? -9.393 31.228 -24.528 1.00 47.97 83 PRO C CA 1
ATOM 4078 C C . PRO C 1 83 ? -9.443 29.783 -25.066 1.00 43.50 83 PRO C C 1
ATOM 4079 O O . PRO C 1 83 ? -8.975 29.514 -26.190 1.00 51.06 83 PRO C O 1
ATOM 4083 N N . ALA C 1 84 ? -9.986 28.880 -24.253 1.00 41.31 84 ALA C N 1
ATOM 4084 C CA . ALA C 1 84 ? -10.128 27.460 -24.606 1.00 41.89 84 ALA C CA 1
ATOM 4085 C C . ALA C 1 84 ? -10.786 27.256 -25.987 1.00 37.98 84 ALA C C 1
ATOM 4086 O O . ALA C 1 84 ? -10.390 26.362 -26.765 1.00 37.18 84 ALA C O 1
ATOM 4088 N N . SER C 1 85 ? -11.727 28.148 -26.323 1.00 35.25 85 SER C N 1
ATOM 4089 C CA . SER C 1 85 ? -12.389 28.161 -27.625 1.00 35.88 85 SER C CA 1
ATOM 4090 C C . SER C 1 85 ? -11.491 28.263 -28.858 1.00 36.94 85 SER C C 1
ATOM 4091 O O . SER C 1 85 ? -11.961 27.936 -29.972 1.00 34.55 85 SER C O 1
ATOM 4094 N N . SER C 1 86 ? -10.227 28.672 -28.686 1.00 36.38 86 SER C N 1
ATOM 4095 C CA . SER C 1 86 ? -9.347 28.890 -29.849 1.00 39.58 86 SER C CA 1
ATOM 4096 C C . SER C 1 86 ? -8.788 27.649 -30.437 1.00 43.31 86 SER C C 1
ATOM 4097 O O . SER C 1 86 ? -8.204 27.736 -31.521 1.00 41.26 86 SER C O 1
ATOM 4100 N N . TYR C 1 87 ? -8.938 26.504 -29.751 1.00 39.78 87 TYR C N 1
ATOM 4101 C CA . TYR C 1 87 ? -8.132 25.296 -30.082 1.00 38.26 87 TYR C CA 1
ATOM 4102 C C . TYR C 1 87 ? -8.811 24.262 -30.955 1.00 35.64 87 TYR C C 1
ATOM 4103 O O . TYR C 1 87 ? -9.966 23.906 -30.750 1.00 37.98 87 TYR C O 1
ATOM 4112 N N . ASP C 1 88 ? -8.086 23.798 -31.955 1.00 32.77 88 ASP C N 1
ATOM 4113 C CA . ASP C 1 88 ? -8.531 22.708 -32.803 1.00 35.66 88 ASP C CA 1
ATOM 4114 C C . ASP C 1 88 ? -7.770 21.401 -32.485 1.00 32.94 88 ASP C C 1
ATOM 4115 O O . ASP C 1 88 ? -8.196 20.333 -32.921 1.00 32.89 88 ASP C O 1
ATOM 4120 N N . VAL C 1 89 ? -6.690 21.499 -31.699 1.00 35.05 89 VAL C N 1
ATOM 4121 C CA . VAL C 1 89 ? -5.910 20.352 -31.304 1.00 32.93 89 VAL C CA 1
ATOM 4122 C C . VAL C 1 89 ? -5.524 20.519 -29.879 1.00 31.00 89 VAL C C 1
ATOM 4123 O O . VAL C 1 89 ? -5.041 21.551 -29.482 1.00 29.10 89 VAL C O 1
ATOM 4127 N N . PHE C 1 90 ? -5.722 19.471 -29.089 1.00 29.95 90 PHE C N 1
ATOM 4128 C CA . PHE C 1 90 ? -5.223 19.430 -27.747 1.00 29.06 90 PHE C CA 1
ATOM 4129 C C . PHE C 1 90 ? -4.501 18.104 -27.514 1.00 31.09 90 PHE C C 1
ATOM 4130 O O . PHE C 1 90 ? -5.106 17.027 -27.584 1.00 26.83 90 PHE C O 1
ATOM 4138 N N . VAL C 1 91 ? -3.200 18.208 -27.279 1.00 29.64 91 VAL C N 1
ATOM 4139 C CA . VAL C 1 91 ? -2.428 17.094 -26.931 1.00 31.58 91 VAL C CA 1
ATOM 4140 C C . VAL C 1 91 ? -2.139 17.110 -25.463 1.00 33.56 91 VAL C C 1
ATOM 4141 O O . VAL C 1 91 ? -1.438 17.989 -24.984 1.00 34.78 91 VAL C O 1
ATOM 4145 N N . SER C 1 92 ? -2.668 16.114 -24.740 1.00 32.95 92 SER C N 1
ATOM 4146 C CA . SER C 1 92 ? -2.380 15.905 -23.306 1.00 35.47 92 SER C CA 1
ATOM 4147 C C . SER C 1 92 ? -1.151 14.993 -23.116 1.00 40.62 92 SER C C 1
ATOM 4148 O O . SER C 1 92 ? -1.240 13.750 -23.128 1.00 46.63 92 SER C O 1
ATOM 4151 N N . ASN C 1 93 ? -0.014 15.621 -22.938 1.00 43.12 93 ASN C N 1
ATOM 4152 C CA . ASN C 1 93 ? 1.251 14.958 -22.804 1.00 49.91 93 ASN C CA 1
ATOM 4153 C C . ASN C 1 93 ? 1.675 14.890 -21.344 1.00 50.44 93 ASN C C 1
ATOM 4154 O O . ASN C 1 93 ? 2.390 13.952 -20.964 1.00 49.05 93 ASN C O 1
ATOM 4159 N N . ALA C 1 94 ? 1.317 15.929 -20.581 1.00 50.33 94 ALA C N 1
ATOM 4160 C CA . ALA C 1 94 ? 1.267 15.931 -19.101 1.00 48.58 94 ALA C CA 1
ATOM 4161 C C . ALA C 1 94 ? 1.350 14.567 -18.423 1.00 52.59 94 ALA C C 1
ATOM 4162 O O . ALA C 1 94 ? 0.404 13.749 -18.588 1.00 52.60 94 ALA C O 1
ATOM 4164 N N . GLY C 1 95 ? 2.447 14.320 -17.679 1.00 45.90 95 GLY C N 1
ATOM 4165 C CA . GLY C 1 95 ? 2.532 13.154 -16.794 1.00 41.02 95 GLY C CA 1
ATOM 4166 C C . GLY C 1 95 ? 3.815 12.707 -16.111 1.00 41.07 95 GLY C C 1
ATOM 4167 O O . GLY C 1 95 ? 4.905 12.865 -16.627 1.00 45.67 95 GLY C O 1
ATOM 4168 N N . ILE C 1 96 ? 3.631 12.058 -14.970 1.00 40.59 96 ILE C N 1
ATOM 4169 C CA . ILE C 1 96 ? 4.642 11.636 -14.039 1.00 39.95 96 ILE C CA 1
ATOM 4170 C C . ILE C 1 96 ? 4.623 10.120 -14.010 1.00 40.73 96 ILE C C 1
ATOM 4171 O O . ILE C 1 96 ? 3.526 9.522 -13.925 1.00 33.63 96 ILE C O 1
ATOM 4176 N N . SER C 1 97 ? 5.801 9.490 -14.010 1.00 38.34 97 SER C N 1
ATOM 4177 C CA . SER C 1 97 ? 5.884 8.044 -13.719 1.00 40.31 97 SER C CA 1
ATOM 4178 C C . SER C 1 97 ? 6.651 7.779 -12.415 1.00 42.76 97 SER C C 1
ATOM 4179 O O . SER C 1 97 ? 7.603 8.460 -12.098 1.00 39.87 97 SER C O 1
ATOM 4182 N N . GLN C 1 98 ? 6.190 6.815 -11.639 1.00 40.63 98 GLN C N 1
ATOM 4183 C CA . GLN C 1 98 ? 6.839 6.418 -10.370 1.00 39.87 98 GLN C CA 1
ATOM 4184 C C . GLN C 1 98 ? 6.826 4.900 -10.266 1.00 39.93 98 GLN C C 1
ATOM 4185 O O . GLN C 1 98 ? 5.818 4.276 -10.596 1.00 38.29 98 GLN C O 1
ATOM 4191 N N . PHE C 1 99 ? 7.927 4.328 -9.779 1.00 42.19 99 PHE C N 1
ATOM 4192 C CA . PHE C 1 99 ? 8.172 2.881 -9.694 1.00 44.14 99 PHE C CA 1
ATOM 4193 C C . PHE C 1 99 ? 8.358 2.549 -8.217 1.00 42.24 99 PHE C C 1
ATOM 4194 O O . PHE C 1 99 ? 9.230 3.085 -7.588 1.00 35.93 99 PHE C O 1
ATOM 4202 N N . SER C 1 100 ? 7.542 1.651 -7.682 1.00 38.59 100 SER C N 1
ATOM 4203 C CA . SER C 1 100 ? 7.608 1.215 -6.299 1.00 36.59 100 SER C CA 1
ATOM 4204 C C . SER C 1 100 ? 6.755 -0.052 -6.125 1.00 38.52 100 SER C C 1
ATOM 4205 O O . SER C 1 100 ? 5.731 -0.186 -6.783 1.00 45.26 100 SER C O 1
ATOM 4208 N N . PRO C 1 101 ? 7.149 -0.958 -5.223 1.00 37.02 101 PRO C N 1
ATOM 4209 C CA . PRO C 1 101 ? 6.189 -1.952 -4.782 1.00 35.86 101 PRO C CA 1
ATOM 4210 C C . PRO C 1 101 ? 5.015 -1.203 -4.260 1.00 33.22 101 PRO C C 1
ATOM 4211 O O . PRO C 1 101 ? 5.228 -0.170 -3.588 1.00 31.69 101 PRO C O 1
ATOM 4215 N N . ILE C 1 102 ? 3.810 -1.669 -4.559 1.00 31.53 102 ILE C N 1
ATOM 4216 C CA . ILE C 1 102 ? 2.587 -0.953 -4.087 1.00 34.48 102 ILE C CA 1
ATOM 4217 C C . ILE C 1 102 ? 2.606 -0.801 -2.568 1.00 36.14 102 ILE C C 1
ATOM 4218 O O . ILE C 1 102 ? 2.233 0.264 -2.083 1.00 38.57 102 ILE C O 1
ATOM 4223 N N . ALA C 1 103 ? 3.078 -1.828 -1.846 1.00 37.71 103 ALA C N 1
ATOM 4224 C CA . ALA C 1 103 ? 3.161 -1.780 -0.398 1.00 42.91 103 ALA C CA 1
ATOM 4225 C C . ALA C 1 103 ? 4.002 -0.648 0.139 1.00 40.33 103 ALA C C 1
ATOM 4226 O O . ALA C 1 103 ? 3.688 -0.130 1.197 1.00 41.01 103 ALA C O 1
ATOM 4228 N N . GLU C 1 104 ? 5.002 -0.202 -0.608 1.00 41.70 104 GLU C N 1
ATOM 4229 C CA . GLU C 1 104 ? 5.931 0.851 -0.143 1.00 46.17 104 GLU C CA 1
ATOM 4230 C C . GLU C 1 104 ? 5.741 2.162 -0.909 1.00 46.64 104 GLU C C 1
ATOM 4231 O O . GLU C 1 104 ? 6.640 3.030 -0.890 1.00 45.71 104 GLU C O 1
ATOM 4237 N N . HIS C 1 105 ? 4.610 2.308 -1.604 1.00 40.81 105 HIS C N 1
ATOM 4238 C CA . HIS C 1 105 ? 4.434 3.490 -2.441 1.00 39.33 105 HIS C CA 1
ATOM 4239 C C . HIS C 1 105 ? 3.873 4.589 -1.577 1.00 34.02 105 HIS C C 1
ATOM 4240 O O . HIS C 1 105 ? 2.763 4.496 -1.160 1.00 36.45 105 HIS C O 1
ATOM 4247 N N . ALA C 1 106 ? 4.665 5.615 -1.283 1.00 37.30 106 ALA C N 1
ATOM 4248 C CA . ALA C 1 106 ? 4.209 6.773 -0.505 1.00 37.59 106 ALA C CA 1
ATOM 4249 C C . ALA C 1 106 ? 2.898 7.443 -0.994 1.00 36.50 106 ALA C C 1
ATOM 4250 O O . ALA C 1 106 ? 2.764 7.821 -2.159 1.00 35.17 106 ALA C O 1
ATOM 4252 N N . ASP C 1 107 ? 1.937 7.592 -0.084 1.00 35.77 107 ASP C N 1
ATOM 4253 C CA . ASP C 1 107 ? 0.648 8.161 -0.444 1.00 37.30 107 ASP C CA 1
ATOM 4254 C C . ASP C 1 107 ? 0.697 9.558 -1.129 1.00 39.23 107 ASP C C 1
ATOM 4255 O O . ASP C 1 107 ? -0.040 9.813 -2.094 1.00 35.94 107 ASP C O 1
ATOM 4260 N N . ALA C 1 108 ? 1.542 10.467 -0.647 1.00 38.36 108 ALA C N 1
ATOM 4261 C CA . ALA C 1 108 ? 1.659 11.779 -1.303 1.00 40.25 108 ALA C CA 1
ATOM 4262 C C . ALA C 1 108 ? 2.206 11.623 -2.710 1.00 36.98 108 ALA C C 1
ATOM 4263 O O . ALA C 1 108 ? 1.823 12.417 -3.569 1.00 45.07 108 ALA C O 1
ATOM 4265 N N . ASP C 1 109 ? 3.066 10.628 -2.966 1.00 32.24 109 ASP C N 1
ATOM 4266 C CA . ASP C 1 109 ? 3.625 10.466 -4.285 1.00 34.61 109 ASP C CA 1
ATOM 4267 C C . ASP C 1 109 ? 2.527 9.942 -5.250 1.00 38.82 109 ASP C C 1
ATOM 4268 O O . ASP C 1 109 ? 2.163 10.630 -6.229 1.00 38.15 109 ASP C O 1
ATOM 4273 N N . TRP C 1 110 ? 1.965 8.774 -4.957 1.00 35.09 110 TRP C N 1
ATOM 4274 C CA . TRP C 1 110 ? 0.984 8.172 -5.904 1.00 35.99 110 TRP C CA 1
ATOM 4275 C C . TRP C 1 110 ? -0.290 8.976 -6.075 1.00 32.52 110 TRP C C 1
ATOM 4276 O O . TRP C 1 110 ? -0.805 8.987 -7.169 1.00 30.20 110 TRP C O 1
ATOM 4287 N N . GLN C 1 111 ? -0.757 9.682 -5.034 1.00 31.90 111 GLN C N 1
ATOM 4288 C CA . GLN C 1 111 ? -1.909 10.570 -5.188 1.00 34.13 111 GLN C CA 1
ATOM 4289 C C . GLN C 1 111 ? -1.608 11.744 -6.120 1.00 34.54 111 GLN C C 1
ATOM 4290 O O . GLN C 1 111 ? -2.453 12.156 -6.954 1.00 32.94 111 GLN C O 1
ATOM 4296 N N . ASN C 1 112 ? -0.412 12.304 -5.983 1.00 35.40 112 ASN C N 1
ATOM 4297 C CA . ASN C 1 112 ? -0.007 13.398 -6.860 1.00 35.67 112 ASN C CA 1
ATOM 4298 C C . ASN C 1 112 ? 0.147 12.890 -8.296 1.00 33.16 112 ASN C C 1
ATOM 4299 O O . ASN C 1 112 ? -0.260 13.564 -9.219 1.00 33.56 112 ASN C O 1
ATOM 4304 N N . MET C 1 113 ? 0.704 11.706 -8.489 1.00 34.94 113 MET C N 1
ATOM 4305 C CA . MET C 1 113 ? 0.807 11.137 -9.856 1.00 33.74 113 MET C CA 1
ATOM 4306 C C . MET C 1 113 ? -0.586 10.961 -10.501 1.00 34.38 113 MET C C 1
ATOM 4307 O O . MET C 1 113 ? -0.813 11.322 -11.675 1.00 28.78 113 MET C O 1
ATOM 4312 N N . LEU C 1 114 ? -1.529 10.454 -9.712 1.00 32.10 114 LEU C N 1
ATOM 4313 C CA . LEU C 1 114 ? -2.900 10.279 -10.184 1.00 30.97 114 LEU C CA 1
ATOM 4314 C C . LEU C 1 114 ? -3.510 11.596 -10.607 1.00 33.81 114 LEU C C 1
ATOM 4315 O O . LEU C 1 114 ? -4.198 11.685 -11.625 1.00 31.46 114 LEU C O 1
ATOM 4320 N N . THR C 1 115 ? -3.250 12.629 -9.807 1.00 28.96 115 THR C N 1
ATOM 4321 C CA . THR C 1 115 ? -3.759 13.959 -10.075 1.00 31.20 115 THR C CA 1
ATOM 4322 C C . THR C 1 115 ? -3.182 14.543 -11.362 1.00 29.27 115 THR C C 1
ATOM 4323 O O . THR C 1 115 ? -3.921 15.112 -12.167 1.00 31.41 115 THR C O 1
ATOM 4327 N N . VAL C 1 116 ? -1.868 14.404 -11.553 1.00 30.61 116 VAL C N 1
ATOM 4328 C CA . VAL C 1 116 ? -1.203 14.910 -12.742 1.00 31.25 116 VAL C CA 1
ATOM 4329 C C . VAL C 1 116 ? -1.591 14.107 -13.970 1.00 27.72 116 VAL C C 1
ATOM 4330 O O . VAL C 1 116 ? -1.752 14.668 -15.020 1.00 31.43 116 VAL C O 1
ATOM 4334 N N . ASN C 1 117 ? -1.694 12.783 -13.836 1.00 27.39 117 ASN C N 1
ATOM 4335 C CA . ASN C 1 117 ? -1.886 11.886 -15.014 1.00 27.70 117 ASN C CA 1
ATOM 4336 C C . ASN C 1 117 ? -3.312 11.736 -15.451 1.00 25.79 117 ASN C C 1
ATOM 4337 O O . ASN C 1 117 ? -3.579 11.425 -16.612 1.00 27.94 117 ASN C O 1
ATOM 4342 N N . LEU C 1 118 ? -4.236 11.978 -14.531 1.00 26.41 118 LEU C N 1
ATOM 4343 C CA . LEU C 1 118 ? -5.635 11.658 -14.769 1.00 27.72 118 LEU C CA 1
ATOM 4344 C C . LEU C 1 118 ? -6.574 12.805 -14.393 1.00 27.50 118 LEU C C 1
ATOM 4345 O O . LEU C 1 118 ? -7.324 13.271 -15.251 1.00 28.11 118 LEU C O 1
ATOM 4350 N N . THR C 1 119 ? -6.562 13.237 -13.124 1.00 29.21 119 THR C N 1
ATOM 4351 C CA . THR C 1 119 ? -7.628 14.148 -12.664 1.00 30.64 119 THR C CA 1
ATOM 4352 C C . THR C 1 119 ? -7.559 15.490 -13.389 1.00 29.87 119 THR C C 1
ATOM 4353 O O . THR C 1 119 ? -8.564 16.006 -13.883 1.00 31.51 119 THR C O 1
ATOM 4357 N N . ALA C 1 120 ? -6.351 16.017 -13.502 1.00 30.49 120 ALA C N 1
ATOM 4358 C CA . ALA C 1 120 ? -6.161 17.312 -14.119 1.00 32.38 120 ALA C CA 1
ATOM 4359 C C . ALA C 1 120 ? -6.360 17.257 -15.628 1.00 33.58 120 ALA C C 1
ATOM 4360 O O . ALA C 1 120 ? -6.946 18.176 -16.203 1.00 33.82 120 ALA C O 1
ATOM 4362 N N . PRO C 1 121 ? -5.884 16.187 -16.291 1.00 30.26 121 PRO C N 1
ATOM 4363 C CA . PRO C 1 121 ? -6.266 16.077 -17.712 1.00 28.39 121 PRO C CA 1
ATOM 4364 C C . PRO C 1 121 ? -7.759 15.955 -18.004 1.00 29.06 121 PRO C C 1
ATOM 4365 O O . PRO C 1 121 ? -8.192 16.397 -19.044 1.00 30.50 121 PRO C O 1
ATOM 4369 N N . ILE C 1 122 ? -8.536 15.324 -17.111 1.00 28.78 122 ILE C N 1
ATOM 4370 C CA . ILE C 1 122 ? -9.996 15.307 -17.268 1.00 25.24 122 ILE C CA 1
ATOM 4371 C C . ILE C 1 122 ? -10.517 16.751 -17.200 1.00 26.29 122 ILE C C 1
ATOM 4372 O O . ILE C 1 122 ? -11.368 17.127 -17.983 1.00 30.91 122 ILE C O 1
ATOM 4377 N N . ALA C 1 123 ? -10.025 17.547 -16.264 1.00 25.44 123 ALA C N 1
ATOM 4378 C CA . ALA C 1 123 ? -10.516 18.890 -16.043 1.00 26.62 123 ALA C CA 1
ATOM 4379 C C . ALA C 1 123 ? -10.238 19.734 -17.260 1.00 28.83 123 ALA C C 1
ATOM 4380 O O . ALA C 1 123 ? -11.088 20.431 -17.729 1.00 28.29 123 ALA C O 1
ATOM 4382 N N . LEU C 1 124 ? -9.021 19.619 -17.772 1.00 29.24 124 LEU C N 1
ATOM 4383 C CA . LEU C 1 124 ? -8.605 20.320 -18.971 1.00 33.72 124 LEU C CA 1
ATOM 4384 C C . LEU C 1 124 ? -9.436 19.916 -20.187 1.00 31.34 124 LEU C C 1
ATOM 4385 O O . LEU C 1 124 ? -9.891 20.789 -20.963 1.00 29.23 124 LEU C O 1
ATOM 4390 N N . THR C 1 125 ? -9.617 18.602 -20.372 1.00 27.37 125 THR C N 1
ATOM 4391 C CA . THR C 1 125 ? -10.458 18.089 -21.427 1.00 27.45 125 THR C CA 1
ATOM 4392 C C . THR C 1 125 ? -11.875 18.655 -21.383 1.00 28.88 125 THR C C 1
ATOM 4393 O O . THR C 1 125 ? -12.434 19.100 -22.416 1.00 26.87 125 THR C O 1
ATOM 4397 N N . LYS C 1 126 ? -12.450 18.621 -20.197 1.00 31.93 126 LYS C N 1
ATOM 4398 C CA . LYS C 1 126 ? -13.773 19.240 -19.981 1.00 35.52 126 LYS C CA 1
ATOM 4399 C C . LYS C 1 126 ? -13.759 20.705 -20.507 1.00 34.30 126 LYS C C 1
ATOM 4400 O O . LYS C 1 126 ? -14.586 21.041 -21.379 1.00 34.77 126 LYS C O 1
ATOM 4406 N N . ALA C 1 127 ? -12.803 21.522 -20.049 1.00 30.52 127 ALA C N 1
ATOM 4407 C CA . ALA C 1 127 ? -12.761 22.975 -20.423 1.00 30.29 127 ALA C CA 1
ATOM 4408 C C . ALA C 1 127 ? -12.669 23.117 -21.942 1.00 31.53 127 ALA C C 1
ATOM 4409 O O . ALA C 1 127 ? -13.425 23.830 -22.544 1.00 32.30 127 ALA C O 1
ATOM 4411 N N . VAL C 1 128 ? -11.853 22.298 -22.588 1.00 35.19 128 VAL C N 1
ATOM 4412 C CA . VAL C 1 128 ? -11.769 22.309 -24.044 1.00 31.58 128 VAL C CA 1
ATOM 4413 C C . VAL C 1 128 ? -13.050 21.877 -24.737 1.00 31.87 128 VAL C C 1
ATOM 4414 O O . VAL C 1 128 ? -13.496 22.528 -25.676 1.00 30.49 128 VAL C O 1
ATOM 4418 N N . VAL C 1 129 ? -13.618 20.763 -24.298 1.00 31.74 129 VAL C N 1
ATOM 4419 C CA . VAL C 1 129 ? -14.782 20.198 -24.961 1.00 31.28 129 VAL C CA 1
ATOM 4420 C C . VAL C 1 129 ? -15.978 21.174 -24.827 1.00 30.65 129 VAL C C 1
ATOM 4421 O O . VAL C 1 129 ? -16.758 21.338 -25.770 1.00 29.35 129 VAL C O 1
ATOM 4425 N N . LYS C 1 130 ? -16.103 21.774 -23.649 1.00 28.72 130 LYS C N 1
ATOM 4426 C CA . LYS C 1 130 ? -17.108 22.771 -23.404 1.00 34.55 130 LYS C CA 1
ATOM 4427 C C . LYS C 1 130 ? -16.975 23.954 -24.341 1.00 34.47 130 LYS C C 1
ATOM 4428 O O . LYS C 1 130 ? -17.939 24.365 -24.896 1.00 34.01 130 LYS C O 1
ATOM 4434 N N . ALA C 1 131 ? -15.760 24.430 -24.577 1.00 33.87 131 ALA C N 1
ATOM 4435 C CA . ALA C 1 131 ? -15.543 25.612 -25.398 1.00 38.52 131 ALA C CA 1
ATOM 4436 C C . ALA C 1 131 ? -15.633 25.379 -26.892 1.00 40.37 131 ALA C C 1
ATOM 4437 O O . ALA C 1 131 ? -15.932 26.318 -27.620 1.00 41.07 131 ALA C O 1
ATOM 4439 N N . ILE C 1 132 ? -15.344 24.159 -27.368 1.00 38.85 132 ILE C N 1
ATOM 4440 C CA . ILE C 1 132 ? -15.287 23.906 -28.804 1.00 36.93 132 ILE C CA 1
ATOM 4441 C C . ILE C 1 132 ? -16.397 23.051 -29.403 1.00 38.92 132 ILE C C 1
ATOM 4442 O O . ILE C 1 132 ? -16.503 22.985 -30.599 1.00 34.49 132 ILE C O 1
ATOM 4447 N N . SER C 1 133 ? -17.210 22.379 -28.606 1.00 40.63 133 SER C N 1
ATOM 4448 C CA . SER C 1 133 ? -18.095 21.383 -29.141 1.00 41.45 133 SER C CA 1
ATOM 4449 C C . SER C 1 133 ? -19.010 21.941 -30.194 1.00 46.49 133 SER C C 1
ATOM 4450 O O . SER C 1 133 ? -19.362 21.219 -31.127 1.00 45.47 133 SER C O 1
ATOM 4453 N N . ASP C 1 134 ? -19.423 23.201 -30.041 1.00 48.34 134 ASP C N 1
ATOM 4454 C CA . ASP C 1 134 ? -20.405 23.778 -30.960 1.00 55.00 134 ASP C CA 1
ATOM 4455 C C . ASP C 1 134 ? -19.812 24.685 -32.022 1.00 56.81 134 ASP C C 1
ATOM 4456 O O . ASP C 1 134 ? -20.551 25.257 -32.819 1.00 60.34 134 ASP C O 1
ATOM 4461 N N . LYS C 1 135 ? -18.490 24.778 -32.088 1.00 56.69 135 LYS C N 1
ATOM 4462 C CA . LYS C 1 135 ? -17.868 25.576 -33.120 1.00 51.72 135 LYS C CA 1
ATOM 4463 C C . LYS C 1 135 ? -17.972 24.817 -34.452 1.00 59.89 135 LYS C C 1
ATOM 4464 O O . LYS C 1 135 ? -17.619 23.640 -34.526 1.00 61.17 135 LYS C O 1
ATOM 4470 N N . PRO C 1 136 ? -18.486 25.476 -35.511 1.00 59.89 136 PRO C N 1
ATOM 4471 C CA . PRO C 1 136 ? -18.535 24.812 -36.801 1.00 58.81 136 PRO C CA 1
ATOM 4472 C C . PRO C 1 136 ? -17.182 24.357 -37.266 1.00 54.17 136 PRO C C 1
ATOM 4473 O O . PRO C 1 136 ? -16.195 25.026 -37.007 1.00 53.22 136 PRO C O 1
ATOM 4477 N N . ARG C 1 137 ? -17.176 23.235 -37.973 1.00 56.53 137 ARG C N 1
ATOM 4478 C CA . ARG C 1 137 ? -15.959 22.582 -38.423 1.00 60.53 137 ARG C CA 1
ATOM 4479 C C . ARG C 1 137 ? -16.078 21.936 -39.798 1.00 56.84 137 ARG C C 1
ATOM 4480 O O . ARG C 1 137 ? -17.093 21.339 -40.124 1.00 58.74 137 ARG C O 1
ATOM 4488 N N . GLN C 1 138 ? -15.009 22.040 -40.571 1.00 57.75 138 GLN C N 1
ATOM 4489 C CA . GLN C 1 138 ? -14.943 21.423 -41.902 1.00 58.74 138 GLN C CA 1
ATOM 4490 C C . GLN C 1 138 ? -14.198 20.099 -41.758 1.00 60.06 138 GLN C C 1
ATOM 4491 O O . GLN C 1 138 ? -14.615 19.091 -42.334 1.00 60.05 138 GLN C O 1
ATOM 4497 N N . THR C 1 139 ? -13.087 20.109 -41.011 1.00 53.35 139 THR C N 1
ATOM 4498 C CA . THR C 1 139 ? -12.480 18.881 -40.534 1.00 46.18 139 THR C CA 1
ATOM 4499 C C . THR C 1 139 ? -12.525 18.806 -39.005 1.00 40.78 139 THR C C 1
ATOM 4500 O O . THR C 1 139 ? -12.836 19.795 -38.309 1.00 38.08 139 THR C O 1
ATOM 4504 N N . PRO C 1 140 ? -12.282 17.610 -38.477 1.00 35.97 140 PRO C N 1
ATOM 4505 C CA . PRO C 1 140 ? -12.472 17.455 -37.040 1.00 35.23 140 PRO C CA 1
ATOM 4506 C C . PRO C 1 140 ? -11.372 18.072 -36.211 1.00 31.13 140 PRO C C 1
ATOM 4507 O O . PRO C 1 140 ? -10.220 18.013 -36.565 1.00 30.21 140 PRO C O 1
ATOM 4511 N N . ALA C 1 141 ? -11.726 18.592 -35.057 1.00 31.08 141 ALA C N 1
ATOM 4512 C CA . ALA C 1 141 ? -10.778 18.841 -34.009 1.00 30.18 141 ALA C CA 1
ATOM 4513 C C . ALA C 1 141 ? -10.169 17.525 -33.500 1.00 27.06 141 ALA C C 1
ATOM 4514 O O . ALA C 1 141 ? -10.682 16.442 -33.778 1.00 29.03 141 ALA C O 1
ATOM 4516 N N . HIS C 1 142 ? -9.049 17.630 -32.808 1.00 30.02 142 HIS C N 1
ATOM 4517 C CA . HIS C 1 142 ? -8.328 16.453 -32.232 1.00 28.75 142 HIS C CA 1
ATOM 4518 C C . HIS C 1 142 ? -8.001 16.591 -30.789 1.00 28.58 142 HIS C C 1
ATOM 4519 O O . HIS C 1 142 ? -7.495 17.622 -30.384 1.00 28.38 142 HIS C O 1
ATOM 4526 N N . ILE C 1 143 ? -8.301 15.531 -30.010 1.00 28.24 143 ILE C N 1
ATOM 4527 C CA . ILE C 1 143 ? -7.902 15.445 -28.646 1.00 27.23 143 ILE C CA 1
ATOM 4528 C C . ILE C 1 143 ? -7.071 14.174 -28.573 1.00 25.63 143 ILE C C 1
ATOM 4529 O O . ILE C 1 143 ? -7.563 13.129 -28.916 1.00 26.82 143 ILE C O 1
ATOM 4534 N N . ILE C 1 144 ? -5.803 14.317 -28.206 1.00 25.18 144 ILE C N 1
ATOM 4535 C CA . ILE C 1 144 ? -4.857 13.217 -28.154 1.00 25.64 144 ILE C CA 1
ATOM 4536 C C . ILE C 1 144 ? -4.166 13.100 -26.770 1.00 26.61 144 ILE C C 1
ATOM 4537 O O . ILE C 1 144 ? -3.541 14.047 -26.289 1.00 27.95 144 ILE C O 1
ATOM 4542 N N . PHE C 1 145 ? -4.293 11.943 -26.118 1.00 28.53 145 PHE C N 1
ATOM 4543 C CA . PHE C 1 145 ? -3.630 11.740 -24.857 1.00 26.37 145 PHE C CA 1
ATOM 4544 C C . PHE C 1 145 ? -2.395 10.937 -25.059 1.00 26.82 145 PHE C C 1
ATOM 4545 O O . PHE C 1 145 ? -2.370 10.008 -25.852 1.00 26.96 145 PHE C O 1
ATOM 4553 N N . ILE C 1 146 ? -1.382 11.205 -24.277 1.00 25.63 146 ILE C N 1
ATOM 4554 C CA . ILE C 1 146 ? -0.191 10.341 -24.317 1.00 28.87 146 ILE C CA 1
ATOM 4555 C C . ILE C 1 146 ? -0.377 9.334 -23.224 1.00 27.72 146 ILE C C 1
ATOM 4556 O O . ILE C 1 146 ? -0.561 9.697 -22.054 1.00 28.71 146 ILE C O 1
ATOM 4561 N N . SER C 1 147 ? -0.388 8.067 -23.606 1.00 26.12 147 SER C N 1
ATOM 4562 C CA . SER C 1 147 ? -0.554 6.994 -22.610 1.00 29.12 147 SER C CA 1
ATOM 4563 C C . SER C 1 147 ? 0.766 6.234 -22.345 1.00 27.26 147 SER C C 1
ATOM 4564 O O . SER C 1 147 ? 1.786 6.857 -22.214 1.00 29.62 147 SER C O 1
ATOM 4567 N N . THR C 1 148 ? 0.759 4.913 -22.296 1.00 28.74 148 THR C N 1
ATOM 4568 C CA . THR C 1 148 ? 1.979 4.110 -22.075 1.00 26.40 148 THR C CA 1
ATOM 4569 C C . THR C 1 148 ? 1.572 2.679 -22.322 1.00 26.26 148 THR C C 1
ATOM 4570 O O . THR C 1 148 ? 0.449 2.326 -21.985 1.00 26.34 148 THR C O 1
ATOM 4574 N N . GLY C 1 149 ? 2.480 1.854 -22.870 1.00 27.78 149 GLY C N 1
ATOM 4575 C CA . GLY C 1 149 ? 2.311 0.413 -22.979 1.00 24.73 149 GLY C CA 1
ATOM 4576 C C . GLY C 1 149 ? 1.888 -0.285 -21.716 1.00 25.45 149 GLY C C 1
ATOM 4577 O O . GLY C 1 149 ? 1.202 -1.323 -21.766 1.00 27.31 149 GLY C O 1
ATOM 4578 N N . LEU C 1 150 ? 2.277 0.277 -20.583 1.00 27.95 150 LEU C N 1
ATOM 4579 C CA . LEU C 1 150 ? 1.939 -0.283 -19.224 1.00 27.86 150 LEU C CA 1
ATOM 4580 C C . LEU C 1 150 ? 0.487 -0.134 -18.873 1.00 26.88 150 LEU C C 1
ATOM 4581 O O . LEU C 1 150 ? 0.059 -0.751 -17.941 1.00 27.37 150 LEU C O 1
ATOM 4586 N N . SER C 1 151 ? -0.247 0.729 -19.579 1.00 24.90 151 SER C N 1
ATOM 4587 C CA . SER C 1 151 ? -1.716 0.865 -19.404 1.00 27.84 151 SER C CA 1
ATOM 4588 C C . SER C 1 151 ? -2.425 -0.382 -19.967 1.00 27.95 151 SER C C 1
ATOM 4589 O O . SER C 1 151 ? -3.525 -0.676 -19.589 1.00 26.86 151 SER C O 1
ATOM 4592 N N . LYS C 1 152 ? -1.767 -1.144 -20.836 1.00 27.49 152 LYS C N 1
ATOM 4593 C CA . LYS C 1 152 ? -2.440 -2.300 -21.468 1.00 29.54 152 LYS C CA 1
ATOM 4594 C C . LYS C 1 152 ? -1.839 -3.621 -21.117 1.00 30.70 152 LYS C C 1
ATOM 4595 O O . LYS C 1 152 ? -2.469 -4.646 -21.329 1.00 28.49 152 LYS C O 1
ATOM 4601 N N . ARG C 1 153 ? -0.582 -3.607 -20.697 1.00 32.58 153 ARG C N 1
ATOM 4602 C CA . ARG C 1 153 ? 0.120 -4.809 -20.364 1.00 33.64 153 ARG C CA 1
ATOM 4603 C C . ARG C 1 153 ? 0.861 -4.627 -19.074 1.00 32.03 153 ARG C C 1
ATOM 4604 O O . ARG C 1 153 ? 1.743 -3.765 -18.957 1.00 34.73 153 ARG C O 1
ATOM 4612 N N . GLY C 1 154 ? 0.524 -5.456 -18.101 1.00 27.78 154 GLY C N 1
ATOM 4613 C CA . GLY C 1 154 ? 0.982 -5.245 -16.723 1.00 32.97 154 GLY C CA 1
ATOM 4614 C C . GLY C 1 154 ? 2.456 -5.506 -16.530 1.00 31.18 154 GLY C C 1
ATOM 4615 O O . GLY C 1 154 ? 3.025 -6.355 -17.219 1.00 31.01 154 GLY C O 1
ATOM 4616 N N . ALA C 1 155 ? 3.057 -4.763 -15.602 1.00 30.76 155 ALA C N 1
ATOM 4617 C CA . ALA C 1 155 ? 4.398 -5.045 -15.117 1.00 33.14 155 ALA C CA 1
ATOM 4618 C C . ALA C 1 155 ? 4.452 -4.734 -13.652 1.00 32.84 155 ALA C C 1
ATOM 4619 O O . ALA C 1 155 ? 3.624 -3.956 -13.178 1.00 35.21 155 ALA C O 1
ATOM 4621 N N . PRO C 1 156 ? 5.446 -5.299 -12.931 1.00 32.54 156 PRO C N 1
ATOM 4622 C CA . PRO C 1 156 ? 5.616 -5.035 -11.514 1.00 30.58 156 PRO C CA 1
ATOM 4623 C C . PRO C 1 156 ? 6.072 -3.645 -11.201 1.00 31.38 156 PRO C C 1
ATOM 4624 O O . PRO C 1 156 ? 6.737 -3.019 -12.009 1.00 33.41 156 PRO C O 1
ATOM 4628 N N . MET C 1 157 ? 5.658 -3.159 -10.043 1.00 31.90 157 MET C N 1
ATOM 4629 C CA . MET C 1 157 ? 6.159 -1.920 -9.447 1.00 37.73 157 MET C CA 1
ATOM 4630 C C . MET C 1 157 ? 5.597 -0.649 -10.125 1.00 31.90 157 MET C C 1
ATOM 4631 O O . MET C 1 157 ? 6.073 0.455 -9.852 1.00 40.60 157 MET C O 1
ATOM 4636 N N . VAL C 1 158 ? 4.602 -0.794 -10.993 1.00 31.02 158 VAL C N 1
ATOM 4637 C CA . VAL C 1 158 ? 3.990 0.364 -11.665 1.00 30.64 158 VAL C CA 1
ATOM 4638 C C . VAL C 1 158 ? 2.459 0.404 -11.535 1.00 29.39 158 VAL C C 1
ATOM 4639 O O . VAL C 1 158 ? 1.777 0.889 -12.401 1.00 28.84 158 VAL C O 1
ATOM 4643 N N . GLY C 1 159 ? 1.954 -0.010 -10.379 1.00 28.11 159 GLY C N 1
ATOM 4644 C CA . GLY C 1 159 ? 0.535 -0.172 -10.150 1.00 27.86 159 GLY C CA 1
ATOM 4645 C C . GLY C 1 159 ? -0.269 1.083 -10.443 1.00 30.49 159 GLY C C 1
ATOM 4646 O O . GLY C 1 159 ? -1.158 1.084 -11.285 1.00 26.34 159 GLY C O 1
ATOM 4647 N N . VAL C 1 160 ? 0.064 2.149 -9.733 1.00 28.54 160 VAL C N 1
ATOM 4648 C CA . VAL C 1 160 ? -0.705 3.361 -9.783 1.00 28.23 160 VAL C CA 1
ATOM 4649 C C . VAL C 1 160 ? -0.463 4.084 -11.117 1.00 26.79 160 VAL C C 1
ATOM 4650 O O . VAL C 1 160 ? -1.389 4.645 -11.690 1.00 27.43 160 VAL C O 1
ATOM 4654 N N . TYR C 1 161 ? 0.770 4.097 -11.580 1.00 26.63 161 TYR C N 1
ATOM 4655 C CA . TYR C 1 161 ? 1.089 4.704 -12.863 1.00 28.66 161 TYR C CA 1
ATOM 4656 C C . TYR C 1 161 ? 0.230 4.043 -13.975 1.00 27.86 161 TYR C C 1
ATOM 4657 O O . TYR C 1 161 ? -0.417 4.709 -14.768 1.00 26.80 161 TYR C O 1
ATOM 4666 N N . SER C 1 162 ? 0.205 2.724 -13.962 1.00 25.72 162 SER C N 1
ATOM 4667 C CA . SER C 1 162 ? -0.559 1.944 -14.938 1.00 25.84 162 SER C CA 1
ATOM 4668 C C . SER C 1 162 ? -2.070 2.324 -14.836 1.00 27.42 162 SER C C 1
ATOM 4669 O O . SER C 1 162 ? -2.749 2.564 -15.822 1.00 25.79 162 SER C O 1
ATOM 4672 N N . ALA C 1 163 ? -2.545 2.422 -13.613 1.00 27.78 163 ALA C N 1
ATOM 4673 C CA . ALA C 1 163 ? -3.958 2.735 -13.362 1.00 27.12 163 ALA C CA 1
ATOM 4674 C C . ALA C 1 163 ? -4.295 4.094 -13.948 1.00 26.70 163 ALA C C 1
ATOM 4675 O O . ALA C 1 163 ? -5.311 4.225 -14.615 1.00 26.92 163 ALA C O 1
ATOM 4677 N N . SER C 1 164 ? -3.413 5.097 -13.691 1.00 27.51 164 SER C N 1
ATOM 4678 C CA . SER C 1 164 ? -3.642 6.465 -14.121 1.00 25.57 164 SER C CA 1
ATOM 4679 C C . SER C 1 164 ? -3.732 6.563 -15.619 1.00 23.89 164 SER C C 1
ATOM 4680 O O . SER C 1 164 ? -4.573 7.328 -16.158 1.00 23.88 164 SER C O 1
ATOM 4683 N N . LYS C 1 165 ? -2.888 5.794 -16.311 1.00 23.03 165 LYS C N 1
ATOM 4684 C CA . LYS C 1 165 ? -2.848 5.856 -17.758 1.00 23.99 165 LYS C CA 1
ATOM 4685 C C . LYS C 1 165 ? -3.896 4.965 -18.423 1.00 23.48 165 LYS C C 1
ATOM 4686 O O . LYS C 1 165 ? -4.310 5.286 -19.536 1.00 26.86 165 LYS C O 1
ATOM 4692 N N . ALA C 1 166 ? -4.262 3.832 -17.823 1.00 24.69 166 ALA C N 1
ATOM 4693 C CA . ALA C 1 166 ? -5.397 3.043 -18.330 1.00 25.05 166 ALA C CA 1
ATOM 4694 C C . ALA C 1 166 ? -6.655 3.877 -18.100 1.00 24.60 166 ALA C C 1
ATOM 4695 O O . ALA C 1 166 ? -7.606 3.816 -18.880 1.00 24.72 166 ALA C O 1
ATOM 4697 N N . GLY C 1 167 ? -6.655 4.674 -17.038 1.00 24.26 167 GLY C N 1
ATOM 4698 C CA . GLY C 1 167 ? -7.801 5.555 -16.836 1.00 25.10 167 GLY C CA 1
ATOM 4699 C C . GLY C 1 167 ? -8.026 6.505 -18.015 1.00 27.25 167 GLY C C 1
ATOM 4700 O O . GLY C 1 167 ? -9.186 6.735 -18.501 1.00 24.22 167 GLY C O 1
ATOM 4701 N N . ILE C 1 168 ? -6.903 7.057 -18.480 1.00 26.02 168 ILE C N 1
ATOM 4702 C CA . ILE C 1 168 ? -6.858 7.948 -19.664 1.00 25.21 168 ILE C CA 1
ATOM 4703 C C . ILE C 1 168 ? -7.411 7.185 -20.872 1.00 22.40 168 ILE C C 1
ATOM 4704 O O . ILE C 1 168 ? -8.203 7.724 -21.617 1.00 22.78 168 ILE C O 1
ATOM 4709 N N . ASP C 1 169 ? -6.953 5.960 -21.105 1.00 23.45 169 ASP C N 1
ATOM 4710 C CA . ASP C 1 169 ? -7.459 5.145 -22.191 1.00 22.31 169 ASP C CA 1
ATOM 4711 C C . ASP C 1 169 ? -8.966 4.989 -22.132 1.00 22.66 169 ASP C C 1
ATOM 4712 O O . ASP C 1 169 ? -9.632 5.067 -23.138 1.00 21.61 169 ASP C O 1
ATOM 4717 N N . GLY C 1 170 ? -9.508 4.721 -20.951 1.00 25.92 170 GLY C N 1
ATOM 4718 C CA . GLY C 1 170 ? -10.974 4.501 -20.820 1.00 24.02 170 GLY C CA 1
ATOM 4719 C C . GLY C 1 170 ? -11.791 5.778 -21.104 1.00 26.49 170 GLY C C 1
ATOM 4720 O O . GLY C 1 170 ? -12.906 5.709 -21.632 1.00 24.81 170 GLY C O 1
ATOM 4721 N N . PHE C 1 171 ? -11.191 6.917 -20.749 1.00 26.09 171 PHE C N 1
ATOM 4722 C CA . PHE C 1 171 ? -11.744 8.267 -20.913 1.00 29.12 171 PHE C CA 1
ATOM 4723 C C . PHE C 1 171 ? -11.785 8.508 -22.408 1.00 26.53 171 PHE C C 1
ATOM 4724 O O . PHE C 1 171 ? -12.839 8.802 -22.947 1.00 24.37 171 PHE C O 1
ATOM 4732 N N . MET C 1 172 ? -10.647 8.257 -23.063 1.00 24.87 172 MET C N 1
ATOM 4733 C CA . MET C 1 172 ? -10.506 8.415 -24.495 1.00 24.48 172 MET C CA 1
ATOM 4734 C C . MET C 1 172 ? -11.580 7.627 -25.271 1.00 24.51 172 MET C C 1
ATOM 4735 O O . MET C 1 172 ? -12.185 8.134 -26.235 1.00 20.30 172 MET C O 1
ATOM 4740 N N . ARG C 1 173 ? -11.876 6.386 -24.862 1.00 24.60 173 ARG C N 1
ATOM 4741 C CA . ARG C 1 173 ? -12.791 5.581 -25.671 1.00 22.30 173 ARG C CA 1
ATOM 4742 C C . ARG C 1 173 ? -14.216 6.171 -25.530 1.00 23.12 173 ARG C C 1
ATOM 4743 O O . ARG C 1 173 ? -14.907 6.317 -26.499 1.00 24.45 173 ARG C O 1
ATOM 4751 N N . SER C 1 174 ? -14.644 6.516 -24.331 1.00 23.51 174 SER C N 1
ATOM 4752 C CA . SER C 1 174 ? -16.004 7.085 -24.151 1.00 24.86 174 SER C CA 1
ATOM 4753 C C . SER C 1 174 ? -16.149 8.435 -24.878 1.00 24.81 174 SER C C 1
ATOM 4754 O O . SER C 1 174 ? -17.087 8.638 -25.593 1.00 24.26 174 SER C O 1
ATOM 4757 N N . LEU C 1 175 ? -15.185 9.338 -24.684 1.00 24.92 175 LEU C N 1
ATOM 4758 C CA . LEU C 1 175 ? -15.132 10.622 -25.361 1.00 27.65 175 LEU C CA 1
ATOM 4759 C C . LEU C 1 175 ? -15.187 10.442 -26.850 1.00 27.55 175 LEU C C 1
ATOM 4760 O O . LEU C 1 175 ? -15.845 11.214 -27.548 1.00 32.04 175 LEU C O 1
ATOM 4765 N N . ALA C 1 176 ? -14.505 9.441 -27.367 1.00 28.21 176 ALA C N 1
ATOM 4766 C CA . ALA C 1 176 ? -14.511 9.288 -28.789 1.00 28.80 176 ALA C CA 1
ATOM 4767 C C . ALA C 1 176 ? -15.955 9.008 -29.261 1.00 30.98 176 ALA C C 1
ATOM 4768 O O . ALA C 1 176 ? -16.395 9.589 -30.224 1.00 30.53 176 ALA C O 1
ATOM 4770 N N . ARG C 1 177 ? -16.684 8.146 -28.564 1.00 27.88 177 ARG C N 1
ATOM 4771 C CA . ARG C 1 177 ? -18.087 7.898 -28.900 1.00 27.99 177 ARG C CA 1
ATOM 4772 C C . ARG C 1 177 ? -18.973 9.105 -28.683 1.00 28.69 177 ARG C C 1
ATOM 4773 O O . ARG C 1 177 ? -19.856 9.368 -29.502 1.00 26.69 177 ARG C O 1
ATOM 4781 N N . GLU C 1 178 ? -18.757 9.817 -27.583 1.00 30.78 178 GLU C N 1
ATOM 4782 C CA . GLU C 1 178 ? -19.570 11.028 -27.231 1.00 30.86 178 GLU C CA 1
ATOM 4783 C C . GLU C 1 178 ? -19.338 12.170 -28.239 1.00 31.39 178 GLU C C 1
ATOM 4784 O O . GLU C 1 178 ? -20.279 12.795 -28.669 1.00 31.46 178 GLU C O 1
ATOM 4790 N N . LEU C 1 179 ? -18.085 12.414 -28.614 1.00 27.17 179 LEU C N 1
ATOM 4791 C CA . LEU C 1 179 ? -17.732 13.613 -29.358 1.00 28.55 179 LEU C CA 1
ATOM 4792 C C . LEU C 1 179 ? -17.628 13.423 -30.847 1.00 28.39 179 LEU C C 1
ATOM 4793 O O . LEU C 1 179 ? -17.486 14.410 -31.548 1.00 29.27 179 LEU C O 1
ATOM 4798 N N . GLY C 1 180 ? -17.673 12.191 -31.349 1.00 28.22 180 GLY C N 1
ATOM 4799 C CA . GLY C 1 180 ? -17.524 11.979 -32.790 1.00 29.42 180 GLY C CA 1
ATOM 4800 C C . GLY C 1 180 ? -18.568 12.776 -33.590 1.00 32.61 180 GLY C C 1
ATOM 4801 O O . GLY C 1 180 ? -18.217 13.526 -34.507 1.00 30.95 180 GLY C O 1
ATOM 4802 N N . PRO C 1 181 ? -19.856 12.679 -33.191 1.00 33.85 181 PRO C N 1
ATOM 4803 C CA . PRO C 1 181 ? -20.879 13.483 -33.821 1.00 32.19 181 PRO C CA 1
ATOM 4804 C C . PRO C 1 181 ? -20.658 14.996 -33.757 1.00 36.95 181 PRO C C 1
ATOM 4805 O O . PRO C 1 181 ? -21.155 15.702 -34.611 1.00 40.13 181 PRO C O 1
ATOM 4809 N N . LYS C 1 182 ? -19.951 15.504 -32.763 1.00 36.76 182 LYS C N 1
ATOM 4810 C CA . LYS C 1 182 ? -19.608 16.905 -32.716 1.00 37.25 182 LYS C CA 1
ATOM 4811 C C . LYS C 1 182 ? -18.382 17.316 -33.514 1.00 32.89 182 LYS C C 1
ATOM 4812 O O . LYS C 1 182 ? -17.960 18.431 -33.384 1.00 37.40 182 LYS C O 1
ATOM 4818 N N . GLY C 1 183 ? -17.818 16.449 -34.323 1.00 30.85 183 GLY C N 1
ATOM 4819 C CA . GLY C 1 183 ? -16.576 16.755 -35.043 1.00 33.00 183 GLY C CA 1
ATOM 4820 C C . GLY C 1 183 ? -15.325 16.832 -34.187 1.00 34.54 183 GLY C C 1
ATOM 4821 O O . GLY C 1 183 ? -14.456 17.646 -34.482 1.00 33.79 183 GLY C O 1
ATOM 4822 N N . ILE C 1 184 ? -15.208 15.959 -33.152 1.00 32.01 184 ILE C N 1
ATOM 4823 C CA . ILE C 1 184 ? -13.992 15.855 -32.336 1.00 31.41 184 ILE C CA 1
ATOM 4824 C C . ILE C 1 184 ? -13.534 14.396 -32.314 1.00 30.51 184 ILE C C 1
ATOM 4825 O O . ILE C 1 184 ? -14.287 13.507 -31.949 1.00 25.86 184 ILE C O 1
ATOM 4830 N N . ASN C 1 185 ? -12.304 14.161 -32.744 1.00 28.92 185 ASN C N 1
ATOM 4831 C CA . ASN C 1 185 ? -11.773 12.789 -32.742 1.00 27.81 185 ASN C CA 1
ATOM 4832 C C . ASN C 1 185 ? -10.817 12.721 -31.573 1.00 25.21 185 ASN C C 1
ATOM 4833 O O . ASN C 1 185 ? -10.183 13.728 -31.213 1.00 27.11 185 ASN C O 1
ATOM 4838 N N . VAL C 1 186 ? -10.767 11.564 -30.923 1.00 25.28 186 VAL C N 1
ATOM 4839 C CA . VAL C 1 186 ? -10.137 11.431 -29.642 1.00 24.75 186 VAL C CA 1
ATOM 4840 C C . VAL C 1 186 ? -9.374 10.137 -29.659 1.00 24.80 186 VAL C C 1
ATOM 4841 O O . VAL C 1 186 ? -9.960 9.100 -29.923 1.00 26.59 186 VAL C O 1
ATOM 4845 N N . ASN C 1 187 ? -8.071 10.211 -29.417 1.00 25.69 187 ASN C N 1
ATOM 4846 C CA . ASN C 1 187 ? -7.172 9.055 -29.469 1.00 23.65 187 ASN C CA 1
ATOM 4847 C C . ASN C 1 187 ? -6.077 9.136 -28.475 1.00 24.92 187 ASN C C 1
ATOM 4848 O O . ASN C 1 187 ? -5.820 10.173 -27.855 1.00 26.10 187 ASN C O 1
ATOM 4853 N N . CYS C 1 188 ? -5.384 8.006 -28.313 1.00 28.08 188 CYS C N 1
ATOM 4854 C CA . CYS C 1 188 ? -4.205 7.949 -27.472 1.00 26.76 188 CYS C CA 1
ATOM 4855 C C . CYS C 1 188 ? -2.989 7.592 -28.350 1.00 28.57 188 CYS C C 1
ATOM 4856 O O . CYS C 1 188 ? -3.098 6.860 -29.328 1.00 26.86 188 CYS C O 1
ATOM 4859 N N . VAL C 1 189 ? -1.825 8.058 -27.946 1.00 26.85 189 VAL C N 1
ATOM 4860 C CA . VAL C 1 189 ? -0.596 7.476 -28.467 1.00 25.54 189 VAL C CA 1
ATOM 4861 C C . VAL C 1 189 ? 0.066 6.890 -27.261 1.00 24.23 189 VAL C C 1
ATOM 4862 O O . VAL C 1 189 ? 0.190 7.558 -26.264 1.00 23.29 189 VAL C O 1
ATOM 4866 N N . SER C 1 190 ? 0.490 5.658 -27.389 1.00 26.95 190 SER C N 1
ATOM 4867 C CA . SER C 1 190 ? 1.065 4.909 -26.306 1.00 29.25 190 SER C CA 1
ATOM 4868 C C . SER C 1 190 ? 2.577 4.673 -26.574 1.00 27.25 190 SER C C 1
ATOM 4869 O O . SER C 1 190 ? 2.941 3.756 -27.281 1.00 28.25 190 SER C O 1
ATOM 4872 N N . PRO C 1 191 ? 3.443 5.472 -25.956 1.00 28.73 191 PRO C N 1
ATOM 4873 C CA . PRO C 1 191 ? 4.876 5.181 -26.023 1.00 29.95 191 PRO C CA 1
ATOM 4874 C C . PRO C 1 191 ? 5.303 4.001 -25.229 1.00 30.09 191 PRO C C 1
ATOM 4875 O O . PRO C 1 191 ? 4.730 3.773 -24.177 1.00 32.17 191 PRO C O 1
ATOM 4879 N N . GLY C 1 192 ? 6.380 3.340 -25.669 1.00 31.31 192 GLY C N 1
ATOM 4880 C CA . GLY C 1 192 ? 7.164 2.440 -24.820 1.00 30.60 192 GLY C CA 1
ATOM 4881 C C . GLY C 1 192 ? 8.228 3.196 -24.022 1.00 35.61 192 GLY C C 1
ATOM 4882 O O . GLY C 1 192 ? 8.004 4.337 -23.652 1.00 30.04 192 GLY C O 1
ATOM 4883 N N . VAL C 1 193 ? 9.398 2.578 -23.782 1.00 32.72 193 VAL C N 1
ATOM 4884 C CA . VAL C 1 193 ? 10.448 3.232 -22.990 1.00 34.34 193 VAL C CA 1
ATOM 4885 C C . VAL C 1 193 ? 11.158 4.189 -23.915 1.00 33.11 193 VAL C C 1
ATOM 4886 O O . VAL C 1 193 ? 11.777 3.749 -24.850 1.00 33.12 193 VAL C O 1
ATOM 4890 N N . THR C 1 194 ? 10.996 5.482 -23.657 1.00 40.29 194 THR C N 1
ATOM 4891 C CA . THR C 1 194 ? 11.389 6.572 -24.537 1.00 46.56 194 THR C CA 1
ATOM 4892 C C . THR C 1 194 ? 12.438 7.452 -23.824 1.00 51.28 194 THR C C 1
ATOM 4893 O O . THR C 1 194 ? 12.377 7.684 -22.607 1.00 52.84 194 THR C O 1
ATOM 4897 N N . ARG C 1 195 ? 13.441 7.884 -24.580 1.00 57.99 195 ARG C N 1
ATOM 4898 C CA . ARG C 1 195 ? 14.593 8.578 -24.007 1.00 62.07 195 ARG C CA 1
ATOM 4899 C C . ARG C 1 195 ? 14.193 9.900 -23.353 1.00 66.09 195 ARG C C 1
ATOM 4900 O O . ARG C 1 195 ? 14.092 10.902 -24.028 1.00 69.71 195 ARG C O 1
ATOM 4908 N N . THR C 1 196 ? 13.930 9.895 -22.055 1.00 68.82 196 THR C N 1
ATOM 4909 C CA . THR C 1 196 ? 13.721 11.148 -21.321 1.00 82.81 196 THR C CA 1
ATOM 4910 C C . THR C 1 196 ? 13.960 10.942 -19.806 1.00 95.88 196 THR C C 1
ATOM 4911 O O . THR C 1 196 ? 14.491 9.897 -19.384 1.00 97.85 196 THR C O 1
ATOM 4915 N N . ASP C 1 203 ? 13.890 1.450 -17.684 1.00 59.36 203 ASP C N 1
ATOM 4916 C CA . ASP C 1 203 ? 14.864 1.252 -18.761 1.00 54.65 203 ASP C CA 1
ATOM 4917 C C . ASP C 1 203 ? 14.341 0.091 -19.674 1.00 49.76 203 ASP C C 1
ATOM 4918 O O . ASP C 1 203 ? 13.503 -0.713 -19.238 1.00 42.20 203 ASP C O 1
ATOM 4923 N N . PRO C 1 204 ? 14.785 0.036 -20.946 1.00 39.58 204 PRO C N 1
ATOM 4924 C CA . PRO C 1 204 ? 14.221 -0.955 -21.868 1.00 41.44 204 PRO C CA 1
ATOM 4925 C C . PRO C 1 204 ? 14.582 -2.402 -21.552 1.00 49.55 204 PRO C C 1
ATOM 4926 O O . PRO C 1 204 ? 13.912 -3.308 -22.039 1.00 46.64 204 PRO C O 1
ATOM 4930 N N . SER C 1 205 ? 15.684 -2.618 -20.822 1.00 56.90 205 SER C N 1
ATOM 4931 C CA . SER C 1 205 ? 16.063 -3.954 -20.337 1.00 48.44 205 SER C CA 1
ATOM 4932 C C . SER C 1 205 ? 15.091 -4.503 -19.286 1.00 45.81 205 SER C C 1
ATOM 4933 O O . SER C 1 205 ? 15.009 -5.691 -19.156 1.00 48.76 205 SER C O 1
ATOM 4936 N N . MET C 1 206 ? 14.342 -3.659 -18.580 1.00 44.90 206 MET C N 1
ATOM 4937 C CA . MET C 1 206 ? 13.168 -4.099 -17.784 1.00 57.31 206 MET C CA 1
ATOM 4938 C C . MET C 1 206 ? 12.127 -4.942 -18.550 1.00 51.84 206 MET C C 1
ATOM 4939 O O . MET C 1 206 ? 11.378 -5.687 -17.918 1.00 56.67 206 MET C O 1
ATOM 4944 N N . PHE C 1 207 ? 12.025 -4.799 -19.870 1.00 49.68 207 PHE C N 1
ATOM 4945 C CA . PHE C 1 207 ? 10.844 -5.317 -20.582 1.00 44.65 207 PHE C CA 1
ATOM 4946 C C . PHE C 1 207 ? 11.240 -6.295 -21.661 1.00 45.95 207 PHE C C 1
ATOM 4947 O O . PHE C 1 207 ? 12.381 -6.297 -22.098 1.00 37.45 207 PHE C O 1
ATOM 4955 N N . ASP C 1 208 ? 10.310 -7.173 -22.034 1.00 43.15 208 ASP C N 1
ATOM 4956 C CA . ASP C 1 208 ? 10.566 -8.102 -23.131 1.00 45.70 208 ASP C CA 1
ATOM 4957 C C . ASP C 1 208 ? 10.159 -7.380 -24.428 1.00 45.17 208 ASP C C 1
ATOM 4958 O O . ASP C 1 208 ? 8.989 -7.056 -24.622 1.00 46.48 208 ASP C O 1
ATOM 4963 N N . LEU C 1 209 ? 11.141 -7.070 -25.270 1.00 42.77 209 LEU C N 1
ATOM 4964 C CA . LEU C 1 209 ? 10.921 -6.171 -26.398 1.00 37.52 209 LEU C CA 1
ATOM 4965 C C . LEU C 1 209 ? 11.405 -6.824 -27.633 1.00 38.15 209 LEU C C 1
ATOM 4966 O O . LEU C 1 209 ? 12.564 -7.221 -27.699 1.00 41.23 209 LEU C O 1
ATOM 4971 N N . PRO C 1 210 ? 10.522 -6.990 -28.631 1.00 38.11 210 PRO C N 1
ATOM 4972 C CA . PRO C 1 210 ? 10.991 -7.502 -29.910 1.00 35.15 210 PRO C CA 1
ATOM 4973 C C . PRO C 1 210 ? 12.029 -6.597 -30.614 1.00 36.23 210 PRO C C 1
ATOM 4974 O O . PRO C 1 210 ? 12.772 -7.046 -31.456 1.00 38.13 210 PRO C O 1
ATOM 4978 N N . ILE C 1 211 ? 12.020 -5.329 -30.311 1.00 37.24 211 ILE C N 1
ATOM 4979 C CA . ILE C 1 211 ? 12.995 -4.397 -30.819 1.00 37.79 211 ILE C CA 1
ATOM 4980 C C . ILE C 1 211 ? 13.689 -3.880 -29.593 1.00 38.51 211 ILE C C 1
ATOM 4981 O O . ILE C 1 211 ? 13.038 -3.283 -28.691 1.00 35.56 211 ILE C O 1
ATOM 4986 N N . ASN C 1 212 ? 15.013 -4.047 -29.568 1.00 35.34 212 ASN C N 1
ATOM 4987 C CA . ASN C 1 212 ? 15.804 -3.655 -28.375 1.00 42.33 212 ASN C CA 1
ATOM 4988 C C . ASN C 1 212 ? 16.057 -2.161 -28.429 1.00 36.56 212 ASN C C 1
ATOM 4989 O O . ASN C 1 212 ? 16.142 -1.571 -29.505 1.00 40.75 212 ASN C O 1
ATOM 4994 N N . GLY C 1 213 ? 16.133 -1.544 -27.274 1.00 34.29 213 GLY C N 1
ATOM 4995 C CA . GLY C 1 213 ? 16.617 -0.200 -27.199 1.00 38.00 213 GLY C CA 1
ATOM 4996 C C . GLY C 1 213 ? 15.573 0.815 -26.833 1.00 39.66 213 GLY C C 1
ATOM 4997 O O . GLY C 1 213 ? 14.386 0.494 -26.613 1.00 35.88 213 GLY C O 1
ATOM 4998 N N . TRP C 1 214 ? 16.067 2.046 -26.723 1.00 39.09 214 TRP C N 1
ATOM 4999 C CA . TRP C 1 214 ? 15.262 3.211 -26.497 1.00 44.30 214 TRP C CA 1
ATOM 5000 C C . TRP C 1 214 ? 14.556 3.626 -27.784 1.00 39.47 214 TRP C C 1
ATOM 5001 O O . TRP C 1 214 ? 15.009 3.350 -28.888 1.00 37.99 214 TRP C O 1
ATOM 5012 N N . ILE C 1 215 ? 13.399 4.250 -27.588 1.00 39.60 215 ILE C N 1
ATOM 5013 C CA . ILE C 1 215 ? 12.649 4.973 -28.634 1.00 35.39 215 ILE C CA 1
ATOM 5014 C C . ILE C 1 215 ? 12.999 6.441 -28.504 1.00 33.29 215 ILE C C 1
ATOM 5015 O O . ILE C 1 215 ? 13.091 6.978 -27.404 1.00 33.42 215 ILE C O 1
ATOM 5020 N N . GLU C 1 216 ? 13.230 7.088 -29.638 1.00 35.93 216 GLU C N 1
ATOM 5021 C CA . GLU C 1 216 ? 13.553 8.497 -29.621 1.00 36.30 216 GLU C CA 1
ATOM 5022 C C . GLU C 1 216 ? 12.228 9.259 -29.583 1.00 35.04 216 GLU C C 1
ATOM 5023 O O . GLU C 1 216 ? 11.199 8.736 -30.030 1.00 36.16 216 GLU C O 1
ATOM 5029 N N . VAL C 1 217 ? 12.259 10.472 -29.044 1.00 35.83 217 VAL C N 1
ATOM 5030 C CA . VAL C 1 217 ? 11.059 11.277 -28.875 1.00 40.58 217 VAL C CA 1
ATOM 5031 C C . VAL C 1 217 ? 10.304 11.537 -30.168 1.00 42.04 217 VAL C C 1
ATOM 5032 O O . VAL C 1 217 ? 9.074 11.667 -30.159 1.00 38.70 217 VAL C O 1
ATOM 5036 N N . ASP C 1 218 ? 11.029 11.621 -31.274 1.00 39.72 218 ASP C N 1
ATOM 5037 C CA . ASP C 1 218 ? 10.424 11.957 -32.553 1.00 39.18 218 ASP C CA 1
ATOM 5038 C C . ASP C 1 218 ? 9.553 10.892 -33.112 1.00 35.05 218 ASP C C 1
ATOM 5039 O O . ASP C 1 218 ? 8.632 11.193 -33.831 1.00 34.27 218 ASP C O 1
ATOM 5044 N N . ALA C 1 219 ? 9.851 9.650 -32.781 1.00 31.44 219 ALA C N 1
ATOM 5045 C CA . ALA C 1 219 ? 8.985 8.544 -33.117 1.00 31.46 219 ALA C CA 1
ATOM 5046 C C . ALA C 1 219 ? 7.627 8.663 -32.442 1.00 28.96 219 ALA C C 1
ATOM 5047 O O . ALA C 1 219 ? 6.609 8.209 -32.995 1.00 31.28 219 ALA C O 1
ATOM 5049 N N . ILE C 1 220 ? 7.601 9.203 -31.235 1.00 28.96 220 ILE C N 1
ATOM 5050 C CA . ILE C 1 220 ? 6.314 9.420 -30.583 1.00 28.80 220 ILE C CA 1
ATOM 5051 C C . ILE C 1 220 ? 5.622 10.577 -31.317 1.00 31.44 220 ILE C C 1
ATOM 5052 O O . ILE C 1 220 ? 4.435 10.470 -31.613 1.00 26.94 220 ILE C O 1
ATOM 5057 N N . ALA C 1 221 ? 6.360 11.660 -31.656 1.00 32.50 221 ALA C N 1
ATOM 5058 C CA . ALA C 1 221 ? 5.727 12.806 -32.301 1.00 30.18 221 ALA C CA 1
ATOM 5059 C C . ALA C 1 221 ? 5.224 12.402 -33.682 1.00 31.56 221 ALA C C 1
ATOM 5060 O O . ALA C 1 221 ? 4.177 12.920 -34.111 1.00 31.48 221 ALA C O 1
ATOM 5062 N N . ASP C 1 222 ? 5.929 11.486 -34.393 1.00 28.30 222 ASP C N 1
ATOM 5063 C CA . ASP C 1 222 ? 5.424 11.030 -35.654 1.00 29.56 222 ASP C CA 1
ATOM 5064 C C . ASP C 1 222 ? 3.946 10.552 -35.569 1.00 29.62 222 ASP C C 1
ATOM 5065 O O . ASP C 1 222 ? 3.164 10.756 -36.506 1.00 27.68 222 ASP C O 1
ATOM 5070 N N . ALA C 1 223 ? 3.614 9.872 -34.466 1.00 30.24 223 ALA C N 1
ATOM 5071 C CA . ALA C 1 223 ? 2.291 9.279 -34.280 1.00 26.74 223 ALA C CA 1
ATOM 5072 C C . ALA C 1 223 ? 1.276 10.341 -34.090 1.00 24.61 223 ALA C C 1
ATOM 5073 O O . ALA C 1 223 ? 0.157 10.273 -34.617 1.00 25.90 223 ALA C O 1
ATOM 5075 N N . VAL C 1 224 ? 1.633 11.306 -33.273 1.00 25.18 224 VAL C N 1
ATOM 5076 C CA . VAL C 1 224 ? 0.748 12.427 -32.997 1.00 27.66 224 VAL C CA 1
ATOM 5077 C C . VAL C 1 224 ? 0.415 13.202 -34.292 1.00 31.42 224 VAL C C 1
ATOM 5078 O O . VAL C 1 224 ? -0.738 13.594 -34.573 1.00 29.80 224 VAL C O 1
ATOM 5082 N N . THR C 1 225 ? 1.457 13.409 -35.100 1.00 31.10 225 THR C N 1
ATOM 5083 C CA . THR C 1 225 ? 1.310 14.143 -36.343 1.00 32.72 225 THR C CA 1
ATOM 5084 C C . THR C 1 225 ? 0.430 13.411 -37.286 1.00 28.24 225 THR C C 1
ATOM 5085 O O . THR C 1 225 ? -0.460 14.005 -37.867 1.00 31.58 225 THR C O 1
ATOM 5089 N N . TYR C 1 226 ? 0.622 12.108 -37.387 1.00 31.58 226 TYR C N 1
ATOM 5090 C CA . TYR C 1 226 ? -0.232 11.267 -38.214 1.00 30.08 226 TYR C CA 1
ATOM 5091 C C . TYR C 1 226 ? -1.687 11.425 -37.759 1.00 31.11 226 TYR C C 1
ATOM 5092 O O . TYR C 1 226 ? -2.588 11.696 -38.540 1.00 26.67 226 TYR C O 1
ATOM 5101 N N . LEU C 1 227 ? -1.914 11.266 -36.470 1.00 28.19 227 LEU C N 1
ATOM 5102 C CA . LEU C 1 227 ? -3.259 11.435 -35.942 1.00 25.43 227 LEU C CA 1
ATOM 5103 C C . LEU C 1 227 ? -3.917 12.776 -36.331 1.00 27.85 227 LEU C C 1
ATOM 5104 O O . LEU C 1 227 ? -5.074 12.819 -36.762 1.00 22.63 227 LEU C O 1
ATOM 5109 N N . VAL C 1 228 ? -3.176 13.844 -36.079 1.00 30.22 228 VAL C N 1
ATOM 5110 C CA . VAL C 1 228 ? -3.576 15.202 -36.331 1.00 33.42 228 VAL C CA 1
ATOM 5111 C C . VAL C 1 228 ? -4.038 15.397 -37.802 1.00 32.74 228 VAL C C 1
ATOM 5112 O O . VAL C 1 228 ? -5.126 15.915 -38.001 1.00 37.54 228 VAL C O 1
ATOM 5116 N N . LYS C 1 229 ? -3.312 14.870 -38.785 1.00 35.31 229 LYS C N 1
ATOM 5117 C CA . LYS C 1 229 ? -3.680 14.950 -40.217 1.00 34.35 229 LYS C CA 1
ATOM 5118 C C . LYS C 1 229 ? -4.782 13.972 -40.716 1.00 33.88 229 LYS C C 1
ATOM 5119 O O . LYS C 1 229 ? -5.169 13.967 -41.899 1.00 32.58 229 LYS C O 1
ATOM 5125 N N . SER C 1 230 ? -5.256 13.110 -39.836 1.00 29.83 230 SER C N 1
ATOM 5126 C CA . SER C 1 230 ? -6.207 12.121 -40.188 1.00 27.01 230 SER C CA 1
ATOM 5127 C C . SER C 1 230 ? -7.632 12.629 -39.927 1.00 25.65 230 SER C C 1
ATOM 5128 O O . SER C 1 230 ? -7.844 13.453 -39.078 1.00 28.07 230 SER C O 1
ATOM 5131 N N . LYS C 1 231 ? -8.620 11.959 -40.506 1.00 31.88 231 LYS C N 1
ATOM 5132 C CA . LYS C 1 231 ? -10.047 12.298 -40.363 1.00 34.44 231 LYS C CA 1
ATOM 5133 C C . LYS C 1 231 ? -10.922 11.172 -39.818 1.00 32.60 231 LYS C C 1
ATOM 5134 O O . LYS C 1 231 ? -12.053 11.407 -39.396 1.00 32.89 231 LYS C O 1
ATOM 5140 N N . ASN C 1 232 ? -10.464 9.934 -39.937 1.00 30.70 232 ASN C N 1
ATOM 5141 C CA . ASN C 1 232 ? -11.328 8.780 -39.730 1.00 30.94 232 ASN C CA 1
ATOM 5142 C C . ASN C 1 232 ? -10.765 7.857 -38.631 1.00 27.58 232 ASN C C 1
ATOM 5143 O O . ASN C 1 232 ? -11.069 6.691 -38.631 1.00 27.36 232 ASN C O 1
ATOM 5148 N N . VAL C 1 233 ? -9.938 8.410 -37.723 1.00 27.49 233 VAL C N 1
ATOM 5149 C CA . VAL C 1 233 ? -9.336 7.661 -36.637 1.00 22.92 233 VAL C CA 1
ATOM 5150 C C . VAL C 1 233 ? -9.873 8.257 -35.364 1.00 22.41 233 VAL C C 1
ATOM 5151 O O . VAL C 1 233 ? -9.632 9.434 -35.039 1.00 25.63 233 VAL C O 1
ATOM 5155 N N . THR C 1 234 ? -10.615 7.456 -34.630 1.00 21.90 234 THR C N 1
ATOM 5156 C CA . THR C 1 234 ? -11.056 7.831 -33.339 1.00 20.35 234 THR C CA 1
ATOM 5157 C C . THR C 1 234 ? -11.329 6.598 -32.472 1.00 20.02 234 THR C C 1
ATOM 5158 O O . THR C 1 234 ? -11.628 5.517 -32.962 1.00 24.17 234 THR C O 1
ATOM 5162 N N . GLY C 1 235 ? -11.277 6.795 -31.169 1.00 25.25 235 GLY C N 1
ATOM 5163 C CA . GLY C 1 235 ? -11.458 5.673 -30.247 1.00 27.09 235 GLY C CA 1
ATOM 5164 C C . GLY C 1 235 ? -10.249 4.733 -30.117 1.00 24.68 235 GLY C C 1
ATOM 5165 O O . GLY C 1 235 ? -10.423 3.699 -29.553 1.00 25.21 235 GLY C O 1
ATOM 5166 N N . THR C 1 236 ? -9.079 5.066 -30.694 1.00 25.68 236 THR C N 1
ATOM 5167 C CA . THR C 1 236 ? -7.936 4.153 -30.809 1.00 24.94 236 THR C CA 1
ATOM 5168 C C . THR C 1 236 ? -6.671 4.600 -30.087 1.00 26.21 236 THR C C 1
ATOM 5169 O O . THR C 1 236 ? -6.507 5.777 -29.710 1.00 23.83 236 THR C O 1
ATOM 5173 N N . THR C 1 237 ? -5.734 3.644 -29.987 1.00 25.36 237 THR C N 1
ATOM 5174 C CA . THR C 1 237 ? -4.399 3.838 -29.492 1.00 24.45 237 THR C CA 1
ATOM 5175 C C . THR C 1 237 ? -3.437 3.558 -30.668 1.00 25.56 237 THR C C 1
ATOM 5176 O O . THR C 1 237 ? -3.609 2.586 -31.380 1.00 26.68 237 THR C O 1
ATOM 5180 N N . VAL C 1 238 ? -2.492 4.455 -30.908 1.00 27.18 238 VAL C N 1
ATOM 5181 C CA . VAL C 1 238 ? -1.366 4.199 -31.792 1.00 28.51 238 VAL C CA 1
ATOM 5182 C C . VAL C 1 238 ? -0.143 3.909 -30.904 1.00 25.61 238 VAL C C 1
ATOM 5183 O O . VAL C 1 238 ? 0.348 4.805 -30.188 1.00 25.36 238 VAL C O 1
ATOM 5187 N N . SER C 1 239 ? 0.285 2.656 -30.896 1.00 24.35 239 SER C N 1
ATOM 5188 C CA . SER C 1 239 ? 1.346 2.166 -29.998 1.00 26.35 239 SER C CA 1
ATOM 5189 C C . SER C 1 239 ? 2.699 2.209 -30.669 1.00 25.75 239 SER C C 1
ATOM 5190 O O . SER C 1 239 ? 2.897 1.618 -31.736 1.00 27.86 239 SER C O 1
ATOM 5193 N N . VAL C 1 240 ? 3.584 2.977 -30.077 1.00 28.19 240 VAL C N 1
ATOM 5194 C CA . VAL C 1 240 ? 4.983 3.098 -30.507 1.00 27.99 240 VAL C CA 1
ATOM 5195 C C . VAL C 1 240 ? 5.807 2.602 -29.323 1.00 27.03 240 VAL C C 1
ATOM 5196 O O . VAL C 1 240 ? 6.331 3.403 -28.548 1.00 26.47 240 VAL C O 1
ATOM 5200 N N . ASP C 1 241 ? 5.907 1.288 -29.176 1.00 25.81 241 ASP C N 1
ATOM 5201 C CA . ASP C 1 241 ? 6.433 0.741 -27.960 1.00 28.13 241 ASP C CA 1
ATOM 5202 C C . ASP C 1 241 ? 7.470 -0.377 -28.210 1.00 30.97 241 ASP C C 1
ATOM 5203 O O . ASP C 1 241 ? 7.735 -1.191 -27.299 1.00 28.91 241 ASP C O 1
ATOM 5208 N N . ASN C 1 242 ? 8.063 -0.400 -29.412 1.00 28.59 242 ASN C N 1
ATOM 5209 C CA . ASN C 1 242 ? 9.035 -1.429 -29.800 1.00 34.53 242 ASN C CA 1
ATOM 5210 C C . ASN C 1 242 ? 8.500 -2.847 -29.692 1.00 36.73 242 ASN C C 1
ATOM 5211 O O . ASN C 1 242 ? 9.329 -3.776 -29.608 1.00 36.47 242 ASN C O 1
ATOM 5216 N N . GLY C 1 243 ? 7.155 -3.021 -29.689 1.00 30.67 243 GLY C N 1
ATOM 5217 C CA . GLY C 1 243 ? 6.537 -4.349 -29.600 1.00 28.75 243 GLY C CA 1
ATOM 5218 C C . GLY C 1 243 ? 6.161 -4.764 -28.170 1.00 28.22 243 GLY C C 1
ATOM 5219 O O . GLY C 1 243 ? 5.762 -5.914 -27.939 1.00 30.08 243 GLY C O 1
ATOM 5220 N N . TYR C 1 244 ? 6.284 -3.884 -27.207 1.00 29.76 244 TYR C N 1
ATOM 5221 C CA . TYR C 1 244 ? 5.954 -4.269 -25.851 1.00 32.44 244 TYR C CA 1
ATOM 5222 C C . TYR C 1 244 ? 4.606 -4.983 -25.735 1.00 31.12 244 TYR C C 1
ATOM 5223 O O . TYR C 1 244 ? 4.514 -6.010 -25.158 1.00 30.55 244 TYR C O 1
ATOM 5232 N N . CYS C 1 245 ? 3.568 -4.427 -26.313 1.00 31.13 245 CYS C N 1
ATOM 5233 C CA . CYS C 1 245 ? 2.251 -5.013 -26.214 1.00 33.31 245 CYS C CA 1
ATOM 5234 C C . CYS C 1 245 ? 1.889 -6.100 -27.230 1.00 35.20 245 CYS C C 1
ATOM 5235 O O . CYS C 1 245 ? 0.794 -6.552 -27.248 1.00 32.37 245 CYS C O 1
ATOM 5238 N N . ALA C 1 246 ? 2.819 -6.527 -28.049 1.00 30.00 246 ALA C N 1
ATOM 5239 C CA . ALA C 1 246 ? 2.538 -7.512 -29.069 1.00 30.00 246 ALA C CA 1
ATOM 5240 C C . ALA C 1 246 ? 1.929 -8.798 -28.555 1.00 30.00 246 ALA C C 1
ATOM 5241 O O . ALA C 1 246 ? 2.488 -9.394 -27.697 1.00 30.00 246 ALA C O 1
ATOM 5244 N N . PRO D 1 7 ? -10.605 -24.479 9.364 1.00 88.24 7 PRO D N 1
ATOM 5245 C CA . PRO D 1 7 ? -10.223 -23.075 9.182 1.00 83.35 7 PRO D CA 1
ATOM 5246 C C . PRO D 1 7 ? -11.196 -22.347 8.260 1.00 70.18 7 PRO D C 1
ATOM 5247 O O . PRO D 1 7 ? -11.412 -22.816 7.155 1.00 70.03 7 PRO D O 1
ATOM 5251 N N . SER D 1 8 ? -11.808 -21.255 8.717 1.00 59.43 8 SER D N 1
ATOM 5252 C CA . SER D 1 8 ? -12.664 -20.420 7.848 1.00 51.21 8 SER D CA 1
ATOM 5253 C C . SER D 1 8 ? -11.834 -19.229 7.354 1.00 45.86 8 SER D C 1
ATOM 5254 O O . SER D 1 8 ? -11.315 -18.505 8.179 1.00 43.30 8 SER D O 1
ATOM 5257 N N . LEU D 1 9 ? -11.684 -19.035 6.034 1.00 38.70 9 LEU D N 1
ATOM 5258 C CA . LEU D 1 9 ? -10.981 -17.835 5.541 1.00 42.91 9 LEU D CA 1
ATOM 5259 C C . LEU D 1 9 ? -11.830 -16.564 5.574 1.00 35.99 9 LEU D C 1
ATOM 5260 O O . LEU D 1 9 ? -13.052 -16.610 5.404 1.00 36.36 9 LEU D O 1
ATOM 5265 N N . ASN D 1 10 ? -11.161 -15.437 5.760 1.00 33.61 10 ASN D N 1
ATOM 5266 C CA . ASN D 1 10 ? -11.821 -14.118 5.799 1.00 36.24 10 ASN D CA 1
ATOM 5267 C C . ASN D 1 10 ? -11.819 -13.445 4.410 1.00 34.81 10 ASN D C 1
ATOM 5268 O O . ASN D 1 10 ? -10.756 -13.351 3.760 1.00 31.92 10 ASN D O 1
ATOM 5273 N N . ALA D 1 11 ? -13.008 -13.014 3.998 1.00 33.12 11 ALA D N 1
ATOM 5274 C CA . ALA D 1 11 ? -13.245 -12.206 2.803 1.00 30.25 11 ALA D CA 1
ATOM 5275 C C . ALA D 1 11 ? -13.659 -10.810 3.194 1.00 31.18 11 ALA D C 1
ATOM 5276 O O . ALA D 1 11 ? -14.558 -10.640 4.061 1.00 34.25 11 ALA D O 1
ATOM 5278 N N . LEU D 1 12 ? -13.022 -9.813 2.610 1.00 27.97 12 LEU D N 1
ATOM 5279 C CA . LEU D 1 12 ? -13.498 -8.443 2.706 1.00 29.88 12 LEU D CA 1
ATOM 5280 C C . LEU D 1 12 ? -14.220 -8.073 1.424 1.00 30.55 12 LEU D C 1
ATOM 5281 O O . LEU D 1 12 ? -13.664 -8.204 0.323 1.00 28.29 12 LEU D O 1
ATOM 5286 N N . VAL D 1 13 ? -15.438 -7.585 1.554 1.00 29.64 13 VAL D N 1
ATOM 5287 C CA . VAL D 1 13 ? -16.246 -7.142 0.415 1.00 30.76 13 VAL D CA 1
ATOM 5288 C C . VAL D 1 13 ? -16.721 -5.715 0.632 1.00 30.14 13 VAL D C 1
ATOM 5289 O O . VAL D 1 13 ? -17.606 -5.462 1.440 1.00 29.99 13 VAL D O 1
ATOM 5293 N N . THR D 1 14 ? -16.143 -4.764 -0.099 1.00 32.28 14 THR D N 1
ATOM 5294 C CA . THR D 1 14 ? -16.587 -3.347 -0.013 1.00 30.44 14 THR D CA 1
ATOM 5295 C C . THR D 1 14 ? -17.747 -3.145 -0.947 1.00 30.20 14 THR D C 1
ATOM 5296 O O . THR D 1 14 ? -17.907 -3.900 -1.902 1.00 33.49 14 THR D O 1
ATOM 5300 N N . GLY D 1 15 ? -18.573 -2.151 -0.674 1.00 25.52 15 GLY D N 1
ATOM 5301 C CA . GLY D 1 15 ? -19.855 -2.013 -1.338 1.00 26.97 15 GLY D CA 1
ATOM 5302 C C . GLY D 1 15 ? -20.695 -3.269 -1.107 1.00 33.53 15 GLY D C 1
ATOM 5303 O O . GLY D 1 15 ? -21.471 -3.685 -1.961 1.00 34.10 15 GLY D O 1
ATOM 5304 N N . GLY D 1 16 ? -20.547 -3.861 0.084 1.00 37.01 16 GLY D N 1
ATOM 5305 C CA . GLY D 1 16 ? -21.061 -5.192 0.384 1.00 37.81 16 GLY D CA 1
ATOM 5306 C C . GLY D 1 16 ? -22.502 -5.263 0.856 1.00 37.72 16 GLY D C 1
ATOM 5307 O O . GLY D 1 16 ? -22.995 -6.359 1.103 1.00 34.82 16 GLY D O 1
ATOM 5308 N N . SER D 1 17 ? -23.193 -4.122 0.881 1.00 37.36 17 SER D N 1
ATOM 5309 C CA . SER D 1 17 ? -24.437 -3.986 1.617 1.00 41.70 17 SER D CA 1
ATOM 5310 C C . SER D 1 17 ? -25.698 -4.105 0.754 1.00 39.88 17 SER D C 1
ATOM 5311 O O . SER D 1 17 ? -26.791 -4.105 1.294 1.00 34.55 17 SER D O 1
ATOM 5314 N N . ARG D 1 18 ? -25.535 -4.119 -0.570 1.00 36.71 18 ARG D N 1
ATOM 5315 C CA . ARG D 1 18 ? -26.634 -4.232 -1.518 1.00 38.02 18 ARG D CA 1
ATOM 5316 C C . ARG D 1 18 ? -26.154 -4.560 -2.927 1.00 35.54 18 ARG D C 1
ATOM 5317 O O . ARG D 1 18 ? -24.952 -4.560 -3.204 1.00 34.95 18 ARG D O 1
ATOM 5325 N N . GLY D 1 19 ? -27.110 -4.803 -3.816 1.00 34.02 19 GLY D N 1
ATOM 5326 C CA . GLY D 1 19 ? -26.841 -5.140 -5.235 1.00 30.68 19 GLY D CA 1
ATOM 5327 C C . GLY D 1 19 ? -25.790 -6.232 -5.368 1.00 29.58 19 GLY D C 1
ATOM 5328 O O . GLY D 1 19 ? -25.844 -7.299 -4.736 1.00 27.31 19 GLY D O 1
ATOM 5329 N N . ILE D 1 20 ? -24.811 -5.970 -6.202 1.00 31.11 20 ILE D N 1
ATOM 5330 C CA . ILE D 1 20 ? -23.823 -6.953 -6.543 1.00 30.91 20 ILE D CA 1
ATOM 5331 C C . ILE D 1 20 ? -23.008 -7.386 -5.314 1.00 28.60 20 ILE D C 1
ATOM 5332 O O . ILE D 1 20 ? -22.723 -8.611 -5.149 1.00 28.88 20 ILE D O 1
ATOM 5337 N N . GLY D 1 21 ? -22.629 -6.399 -4.483 1.00 27.31 21 GLY D N 1
ATOM 5338 C CA . GLY D 1 21 ? -21.825 -6.628 -3.304 1.00 27.51 21 GLY D CA 1
ATOM 5339 C C . GLY D 1 21 ? -22.495 -7.569 -2.306 1.00 29.67 21 GLY D C 1
ATOM 5340 O O . GLY D 1 21 ? -21.852 -8.462 -1.689 1.00 28.30 21 GLY D O 1
ATOM 5341 N N . GLU D 1 22 ? -23.803 -7.375 -2.162 1.00 26.65 22 GLU D N 1
ATOM 5342 C CA . GLU D 1 22 ? -24.586 -8.208 -1.299 1.00 27.06 22 GLU D CA 1
ATOM 5343 C C . GLU D 1 22 ? -24.641 -9.653 -1.873 1.00 26.41 22 GLU D C 1
ATOM 5344 O O . GLU D 1 22 ? -24.486 -10.617 -1.161 1.00 26.64 22 GLU D O 1
ATOM 5350 N N . ALA D 1 23 ? -24.888 -9.790 -3.160 1.00 27.41 23 ALA D N 1
ATOM 5351 C CA . ALA D 1 23 ? -24.921 -11.090 -3.789 1.00 26.19 23 ALA D CA 1
ATOM 5352 C C . ALA D 1 23 ? -23.595 -11.834 -3.655 1.00 27.27 23 ALA D C 1
ATOM 5353 O O . ALA D 1 23 ? -23.584 -13.018 -3.399 1.00 28.52 23 ALA D O 1
ATOM 5355 N N . ILE D 1 24 ? -22.485 -11.144 -3.824 1.00 26.58 24 ILE D N 1
ATOM 5356 C CA . ILE D 1 24 ? -21.125 -11.738 -3.649 1.00 26.75 24 ILE D CA 1
ATOM 5357 C C . ILE D 1 24 ? -20.875 -12.201 -2.179 1.00 27.59 24 ILE D C 1
ATOM 5358 O O . ILE D 1 24 ? -20.475 -13.346 -1.918 1.00 26.33 24 ILE D O 1
ATOM 5363 N N . SER D 1 25 ? -21.094 -11.283 -1.229 1.00 28.75 25 SER D N 1
ATOM 5364 C CA . SER D 1 25 ? -21.074 -11.633 0.189 1.00 29.25 25 SER D CA 1
ATOM 5365 C C . SER D 1 25 ? -21.964 -12.891 0.562 1.00 27.67 25 SER D C 1
ATOM 5366 O O . SER D 1 25 ? -21.514 -13.803 1.312 1.00 30.53 25 SER D O 1
ATOM 5369 N N . MET D 1 26 ? -23.194 -12.923 0.064 1.00 27.06 26 MET D N 1
ATOM 5370 C CA . MET D 1 26 ? -24.083 -14.087 0.279 1.00 31.67 26 MET D CA 1
ATOM 5371 C C . MET D 1 26 ? -23.456 -15.368 -0.271 1.00 29.60 26 MET D C 1
ATOM 5372 O O . MET D 1 26 ? -23.412 -16.398 0.404 1.00 29.50 26 MET D O 1
ATOM 5377 N N . GLN D 1 27 ? -22.885 -15.297 -1.462 1.00 31.33 27 GLN D N 1
ATOM 5378 C CA . GLN D 1 27 ? -22.346 -16.494 -2.065 1.00 31.35 27 GLN D CA 1
ATOM 5379 C C . GLN D 1 27 ? -21.073 -16.961 -1.371 1.00 31.69 27 GLN D C 1
ATOM 5380 O O . GLN D 1 27 ? -20.915 -18.178 -1.154 1.00 28.54 27 GLN D O 1
ATOM 5386 N N . LEU D 1 28 ? -20.168 -16.021 -1.046 1.00 27.97 28 LEU D N 1
ATOM 5387 C CA . LEU D 1 28 ? -18.951 -16.362 -0.284 1.00 30.02 28 LEU D CA 1
ATOM 5388 C C . LEU D 1 28 ? -19.283 -16.957 1.116 1.00 31.62 28 LEU D C 1
ATOM 5389 O O . LEU D 1 28 ? -18.694 -17.973 1.517 1.00 28.18 28 LEU D O 1
ATOM 5394 N N . ALA D 1 29 ? -20.234 -16.332 1.814 1.00 29.24 29 ALA D N 1
ATOM 5395 C CA . ALA D 1 29 ? -20.704 -16.902 3.079 1.00 30.32 29 ALA D CA 1
ATOM 5396 C C . ALA D 1 29 ? -21.206 -18.315 2.864 1.00 31.22 29 ALA D C 1
ATOM 5397 O O . ALA D 1 29 ? -20.852 -19.204 3.644 1.00 34.30 29 ALA D O 1
ATOM 5399 N N . ALA D 1 30 ? -21.979 -18.548 1.804 1.00 34.50 30 ALA D N 1
ATOM 5400 C CA . ALA D 1 30 ? -22.493 -19.918 1.553 1.00 39.71 30 ALA D CA 1
ATOM 5401 C C . ALA D 1 30 ? -21.352 -20.913 1.246 1.00 40.06 30 ALA D C 1
ATOM 5402 O O . ALA D 1 30 ? -21.508 -22.108 1.427 1.00 36.37 30 ALA D O 1
ATOM 5404 N N . GLU D 1 31 ? -20.213 -20.407 0.791 1.00 37.28 31 GLU D N 1
ATOM 5405 C CA . GLU D 1 31 ? -19.034 -21.237 0.648 1.00 39.04 31 GLU D CA 1
ATOM 5406 C C . GLU D 1 31 ? -18.257 -21.428 1.924 1.00 36.16 31 GLU D C 1
ATOM 5407 O O . GLU D 1 31 ? -17.295 -22.142 1.874 1.00 38.20 31 GLU D O 1
ATOM 5413 N N . GLY D 1 32 ? -18.618 -20.812 3.049 1.00 34.45 32 GLY D N 1
ATOM 5414 C CA . GLY D 1 32 ? -17.822 -21.005 4.292 1.00 36.64 32 GLY D CA 1
ATOM 5415 C C . GLY D 1 32 ? -16.845 -19.908 4.675 1.00 35.06 32 GLY D C 1
ATOM 5416 O O . GLY D 1 32 ? -16.214 -19.989 5.728 1.00 34.35 32 GLY D O 1
ATOM 5417 N N . TYR D 1 33 ? -16.768 -18.851 3.857 1.00 32.08 33 TYR D N 1
ATOM 5418 C CA . TYR D 1 33 ? -15.941 -17.705 4.176 1.00 32.96 33 TYR D CA 1
ATOM 5419 C C . TYR D 1 33 ? -16.505 -16.907 5.356 1.00 30.57 33 TYR D C 1
ATOM 5420 O O . TYR D 1 33 ? -17.707 -16.705 5.473 1.00 29.56 33 TYR D O 1
ATOM 5429 N N . SER D 1 34 ? -15.610 -16.422 6.188 1.00 28.91 34 SER D N 1
ATOM 5430 C CA . SER D 1 34 ? -15.987 -15.380 7.160 1.00 30.71 34 SER D CA 1
ATOM 5431 C C . SER D 1 34 ? -15.932 -14.063 6.448 1.00 29.27 34 SER D C 1
ATOM 5432 O O . SER D 1 34 ? -14.850 -13.607 6.030 1.00 28.81 34 SER D O 1
ATOM 5435 N N . VAL D 1 35 ? -17.108 -13.469 6.260 1.00 26.55 35 VAL D N 1
ATOM 5436 C CA . VAL D 1 35 ? -17.276 -12.192 5.508 1.00 27.66 35 VAL D CA 1
ATOM 5437 C C . VAL D 1 35 ? -17.413 -10.901 6.309 1.00 31.78 35 VAL D C 1
ATOM 5438 O O . VAL D 1 35 ? -18.311 -10.774 7.169 1.00 29.26 35 VAL D O 1
ATOM 5442 N N . THR D 1 36 ? -16.539 -9.946 5.972 1.00 29.44 36 THR D N 1
ATOM 5443 C CA . THR D 1 36 ? -16.620 -8.559 6.426 1.00 31.91 36 THR D CA 1
ATOM 5444 C C . THR D 1 36 ? -17.173 -7.714 5.298 1.00 29.86 36 THR D C 1
ATOM 5445 O O . THR D 1 36 ? -16.574 -7.643 4.208 1.00 31.95 36 THR D O 1
ATOM 5449 N N . ILE D 1 37 ? -18.327 -7.117 5.508 1.00 29.71 37 ILE D N 1
ATOM 5450 C CA . ILE D 1 37 ? -18.994 -6.290 4.461 1.00 32.31 37 ILE D CA 1
ATOM 5451 C C . ILE D 1 37 ? -18.812 -4.831 4.845 1.00 33.09 37 ILE D C 1
ATOM 5452 O O . ILE D 1 37 ? -18.997 -4.466 6.006 1.00 34.54 37 ILE D O 1
ATOM 5457 N N . ALA D 1 38 ? -18.338 -4.003 3.934 1.00 31.11 38 ALA D N 1
ATOM 5458 C CA . ALA D 1 38 ? -18.002 -2.670 4.295 1.00 31.20 38 ALA D CA 1
ATOM 5459 C C . ALA D 1 38 ? -18.705 -1.713 3.406 1.00 31.48 38 ALA D C 1
ATOM 5460 O O . ALA D 1 38 ? -18.662 -1.824 2.162 1.00 31.63 38 ALA D O 1
ATOM 5462 N N . SER D 1 39 ? -19.430 -0.798 4.015 1.00 29.46 39 SER D N 1
ATOM 5463 C CA . SER D 1 39 ? -20.002 0.334 3.299 1.00 32.44 39 SER D CA 1
ATOM 5464 C C . SER D 1 39 ? -20.423 1.413 4.314 1.00 35.07 39 SER D C 1
ATOM 5465 O O . SER D 1 39 ? -20.162 1.270 5.517 1.00 34.77 39 SER D O 1
ATOM 5468 N N . ARG D 1 40 ? -21.067 2.460 3.826 1.00 35.06 40 ARG D N 1
ATOM 5469 C CA . ARG D 1 40 ? -21.403 3.623 4.610 1.00 39.82 40 ARG D CA 1
ATOM 5470 C C . ARG D 1 40 ? -22.582 3.366 5.526 1.00 37.13 40 ARG D C 1
ATOM 5471 O O . ARG D 1 40 ? -22.604 3.859 6.620 1.00 39.15 40 ARG D O 1
ATOM 5479 N N . GLY D 1 41 ? -23.571 2.622 5.047 1.00 37.97 41 GLY D N 1
ATOM 5480 C CA . GLY D 1 41 ? -24.898 2.567 5.636 1.00 37.71 41 GLY D CA 1
ATOM 5481 C C . GLY D 1 41 ? -25.049 1.404 6.578 1.00 39.93 41 GLY D C 1
ATOM 5482 O O . GLY D 1 41 ? -25.231 0.264 6.141 1.00 40.99 41 GLY D O 1
ATOM 5483 N N . LEU D 1 42 ? -25.035 1.699 7.877 1.00 36.93 42 LEU D N 1
ATOM 5484 C CA . LEU D 1 42 ? -24.996 0.669 8.898 1.00 36.65 42 LEU D CA 1
ATOM 5485 C C . LEU D 1 42 ? -26.201 -0.240 8.975 1.00 36.44 42 LEU D C 1
ATOM 5486 O O . LEU D 1 42 ? -26.041 -1.465 9.151 1.00 36.11 42 LEU D O 1
ATOM 5491 N N . GLU D 1 43 ? -27.386 0.335 8.856 1.00 34.20 43 GLU D N 1
ATOM 5492 C CA . GLU D 1 43 ? -28.617 -0.445 8.935 1.00 38.34 43 GLU D CA 1
ATOM 5493 C C . GLU D 1 43 ? -28.711 -1.509 7.850 1.00 37.47 43 GLU D C 1
ATOM 5494 O O . GLU D 1 43 ? -29.136 -2.657 8.073 1.00 36.25 43 GLU D O 1
ATOM 5500 N N . GLN D 1 44 ? -28.307 -1.104 6.653 1.00 37.98 44 GLN D N 1
ATOM 5501 C CA . GLN D 1 44 ? -28.281 -1.979 5.480 1.00 35.49 44 GLN D CA 1
ATOM 5502 C C . GLN D 1 44 ? -27.199 -3.069 5.675 1.00 33.74 44 GLN D C 1
ATOM 5503 O O . GLN D 1 44 ? -27.412 -4.271 5.459 1.00 33.33 44 GLN D O 1
ATOM 5509 N N . LEU D 1 45 ? -26.028 -2.631 6.089 1.00 33.33 45 LEU D N 1
ATOM 5510 C CA . LEU D 1 45 ? -25.003 -3.571 6.534 1.00 37.16 45 LEU D CA 1
ATOM 5511 C C . LEU D 1 45 ? -25.545 -4.657 7.454 1.00 37.83 45 LEU D C 1
ATOM 5512 O O . LEU D 1 45 ? -25.313 -5.846 7.214 1.00 35.28 45 LEU D O 1
ATOM 5517 N N . GLU D 1 46 ? -26.213 -4.252 8.535 1.00 36.43 46 GLU D N 1
ATOM 5518 C CA . GLU D 1 46 ? -26.608 -5.230 9.581 1.00 37.47 46 GLU D CA 1
ATOM 5519 C C . GLU D 1 46 ? -27.672 -6.179 9.053 1.00 35.35 46 GLU D C 1
ATOM 5520 O O . GLU D 1 46 ? -27.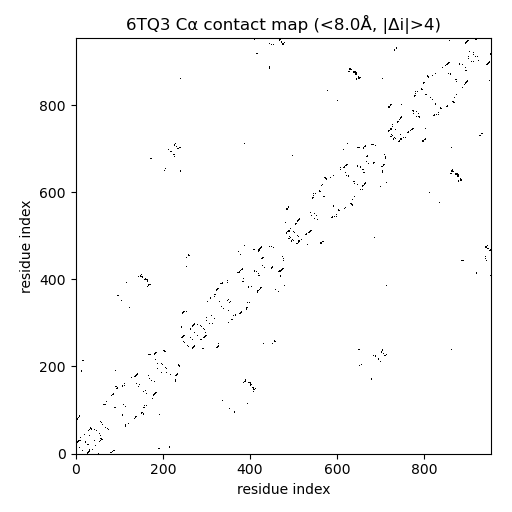668 -7.359 9.419 1.00 39.76 46 GLU D O 1
ATOM 5526 N N . ALA D 1 47 ? -28.590 -5.660 8.232 1.00 33.67 47 ALA D N 1
ATOM 5527 C CA . ALA D 1 47 ? -29.613 -6.470 7.643 1.00 34.77 47 ALA D CA 1
ATOM 5528 C C . ALA D 1 47 ? -28.986 -7.538 6.754 1.00 39.07 47 ALA D C 1
ATOM 5529 O O . ALA D 1 47 ? -29.420 -8.701 6.771 1.00 40.40 47 ALA D O 1
ATOM 5531 N N . VAL D 1 48 ? -27.913 -7.183 6.032 1.00 39.88 48 VAL D N 1
ATOM 5532 C CA . VAL D 1 48 ? -27.244 -8.172 5.154 1.00 34.82 48 VAL D CA 1
ATOM 5533 C C . VAL D 1 48 ? -26.541 -9.213 6.016 1.00 32.14 48 VAL D C 1
ATOM 5534 O O . VAL D 1 48 ? -26.717 -10.417 5.802 1.00 31.30 48 VAL D O 1
ATOM 5538 N N . LYS D 1 49 ? -25.805 -8.769 7.009 1.00 34.75 49 LYS D N 1
ATOM 5539 C CA . LYS D 1 49 ? -25.094 -9.678 7.927 1.00 39.86 49 LYS D CA 1
ATOM 5540 C C . LYS D 1 49 ? -26.011 -10.714 8.512 1.00 40.50 49 LYS D C 1
ATOM 5541 O O . LYS D 1 49 ? -25.714 -11.905 8.480 1.00 37.87 49 LYS D O 1
ATOM 5547 N N . ALA D 1 50 ? -27.149 -10.259 9.006 1.00 39.35 50 ALA D N 1
ATOM 5548 C CA . ALA D 1 50 ? -28.134 -11.160 9.563 1.00 42.65 50 ALA D CA 1
ATOM 5549 C C . ALA D 1 50 ? -28.557 -12.236 8.578 1.00 41.15 50 ALA D C 1
ATOM 5550 O O . ALA D 1 50 ? -28.944 -13.311 8.997 1.00 35.86 50 ALA D O 1
ATOM 5552 N N . LYS D 1 51 ? -28.472 -11.978 7.278 1.00 43.28 51 LYS D N 1
ATOM 5553 C CA . LYS D 1 51 ? -28.855 -12.985 6.252 1.00 41.68 51 LYS D CA 1
ATOM 5554 C C . LYS D 1 51 ? -27.701 -13.842 5.747 1.00 40.44 51 LYS D C 1
ATOM 5555 O O . LYS D 1 51 ? -27.918 -14.747 4.965 1.00 39.37 51 LYS D O 1
ATOM 5561 N N . LEU D 1 52 ? -26.472 -13.545 6.128 1.00 40.07 52 LEU D N 1
ATOM 5562 C CA . LEU D 1 52 ? -25.363 -14.289 5.593 1.00 36.58 52 LEU D CA 1
ATOM 5563 C C . LEU D 1 52 ? -25.418 -15.731 6.157 1.00 38.87 52 LEU D C 1
ATOM 5564 O O . LEU D 1 52 ? -25.421 -15.919 7.358 1.00 35.80 52 LEU D O 1
ATOM 5569 N N . PRO D 1 53 ? -25.444 -16.751 5.275 1.00 36.03 53 PRO D N 1
ATOM 5570 C CA . PRO D 1 53 ? -25.411 -18.119 5.801 1.00 36.68 53 PRO D CA 1
ATOM 5571 C C . PRO D 1 53 ? -24.226 -18.400 6.725 1.00 33.95 53 PRO D C 1
ATOM 5572 O O . PRO D 1 53 ? -23.099 -17.923 6.506 1.00 32.72 53 PRO D O 1
ATOM 5576 N N . ILE D 1 54 ? -24.487 -19.156 7.775 1.00 38.09 54 ILE D N 1
ATOM 5577 C CA . ILE D 1 54 ? -23.404 -19.682 8.600 1.00 37.39 54 ILE D CA 1
ATOM 5578 C C . ILE D 1 54 ? -23.482 -21.177 8.441 1.00 39.58 54 ILE D C 1
ATOM 5579 O O . ILE D 1 54 ? -24.436 -21.793 8.923 1.00 41.09 54 ILE D O 1
ATOM 5584 N N . VAL D 1 55 ? -22.489 -21.727 7.754 1.00 40.22 55 VAL D N 1
ATOM 5585 C CA . VAL D 1 55 ? -22.508 -23.119 7.278 1.00 43.01 55 VAL D CA 1
ATOM 5586 C C . VAL D 1 55 ? -21.384 -23.991 7.861 1.00 42.24 55 VAL D C 1
ATOM 5587 O O . VAL D 1 55 ? -21.370 -25.193 7.656 1.00 43.37 55 VAL D O 1
ATOM 5591 N N . LYS D 1 56 ? -20.413 -23.416 8.532 1.00 46.83 56 LYS D N 1
ATOM 5592 C CA . LYS D 1 56 ? -19.421 -24.251 9.162 1.00 51.38 56 LYS D CA 1
ATOM 5593 C C . LYS D 1 56 ? -18.992 -23.646 10.477 1.00 53.73 56 LYS D C 1
ATOM 5594 O O . LYS D 1 56 ? -19.355 -22.507 10.801 1.00 51.44 56 LYS D O 1
ATOM 5600 N N . GLN D 1 57 ? -18.240 -24.445 11.223 1.00 56.65 57 GLN D N 1
ATOM 5601 C CA . GLN D 1 57 ? -17.618 -24.044 12.482 1.00 61.52 57 GLN D CA 1
ATOM 5602 C C . GLN D 1 57 ? -16.537 -22.986 12.283 1.00 55.39 57 GLN D C 1
ATOM 5603 O O . GLN D 1 57 ? -15.729 -23.058 11.356 1.00 54.84 57 GLN D O 1
ATOM 5609 N N . GLY D 1 58 ? -16.527 -22.014 13.183 1.00 51.24 58 GLY D N 1
ATOM 5610 C CA . GLY D 1 58 ? -15.508 -20.960 13.170 1.00 55.16 58 GLY D CA 1
ATOM 5611 C C . GLY D 1 58 ? -15.761 -19.856 12.157 1.00 50.43 58 GLY D C 1
ATOM 5612 O O . GLY D 1 58 ? -14.905 -18.988 11.959 1.00 57.98 58 GLY D O 1
ATOM 5613 N N . GLN D 1 59 ? -16.917 -19.896 11.506 1.00 46.30 59 GLN D N 1
ATOM 5614 C CA . GLN D 1 59 ? -17.275 -18.901 10.506 1.00 42.97 59 GLN D CA 1
ATOM 5615 C C . GLN D 1 59 ? -17.963 -17.756 11.210 1.00 44.28 59 GLN D C 1
ATOM 5616 O O . GLN D 1 59 ? -19.030 -17.961 11.813 1.00 41.16 59 GLN D O 1
ATOM 5622 N N . THR D 1 60 ? -17.379 -16.561 11.147 1.00 43.09 60 THR D N 1
ATOM 5623 C CA . THR D 1 60 ? -18.042 -15.382 11.715 1.00 46.74 60 THR D CA 1
ATOM 5624 C C . THR D 1 60 ? -18.076 -14.277 10.649 1.00 46.51 60 THR D C 1
ATOM 5625 O O . THR D 1 60 ? -17.214 -14.236 9.780 1.00 43.24 60 THR D O 1
ATOM 5629 N N . HIS D 1 61 ? -19.119 -13.452 10.701 1.00 41.98 61 HIS D N 1
ATOM 5630 C CA . HIS D 1 61 ? -19.308 -12.335 9.797 1.00 41.68 61 HIS D CA 1
ATOM 5631 C C . HIS D 1 61 ? -19.215 -11.065 10.595 1.00 45.07 61 HIS D C 1
ATOM 5632 O O . HIS D 1 61 ? -19.467 -11.103 11.796 1.00 43.54 61 HIS D O 1
ATOM 5639 N N . HIS D 1 62 ? -18.828 -9.962 9.925 1.00 39.40 62 HIS D N 1
ATOM 5640 C CA . HIS D 1 62 ? -18.740 -8.625 10.513 1.00 35.30 62 HIS D CA 1
ATOM 5641 C C . HIS D 1 62 ? -19.168 -7.515 9.543 1.00 38.80 62 HIS D C 1
ATOM 5642 O O . HIS D 1 62 ? -19.141 -7.659 8.294 1.00 36.15 62 HIS D O 1
ATOM 5649 N N . VAL D 1 63 ? -19.438 -6.360 10.123 1.00 37.27 63 VAL D N 1
ATOM 5650 C CA . VAL D 1 63 ? -19.696 -5.157 9.363 1.00 37.94 63 VAL D CA 1
ATOM 5651 C C . VAL D 1 63 ? -18.559 -4.219 9.595 1.00 40.46 63 VAL D C 1
ATOM 5652 O O . VAL D 1 63 ? -17.823 -4.339 10.561 1.00 46.57 63 VAL D O 1
ATOM 5656 N N . TRP D 1 64 ? -18.334 -3.337 8.638 1.00 37.32 64 TRP D N 1
ATOM 5657 C CA . TRP D 1 64 ? -17.368 -2.318 8.807 1.00 34.60 64 TRP D CA 1
ATOM 5658 C C . TRP D 1 64 ? -18.045 -1.101 8.205 1.00 38.00 64 TRP D C 1
ATOM 5659 O O . TRP D 1 64 ? -18.229 -1.016 6.988 1.00 36.49 64 TRP D O 1
ATOM 5670 N N . GLN D 1 65 ? -18.433 -0.160 9.063 1.00 34.13 65 GLN D N 1
ATOM 5671 C CA . GLN D 1 65 ? -18.947 1.102 8.569 1.00 34.01 65 GLN D CA 1
ATOM 5672 C C . GLN D 1 65 ? -17.765 1.901 8.068 1.00 35.98 65 GLN D C 1
ATOM 5673 O O . GLN D 1 65 ? -16.886 2.313 8.853 1.00 36.37 65 GLN D O 1
ATOM 5679 N N . LEU D 1 66 ? -17.737 2.117 6.756 1.00 35.42 66 LEU D N 1
ATOM 5680 C CA . LEU D 1 66 ? -16.645 2.813 6.108 1.00 34.54 66 LEU D CA 1
ATOM 5681 C C . LEU D 1 66 ? -17.166 3.725 4.988 1.00 35.81 66 LEU D C 1
ATOM 5682 O O . LEU D 1 66 ? -17.877 3.302 4.095 1.00 32.69 66 LEU D O 1
ATOM 5687 N N . ASP D 1 67 ? -16.801 4.985 5.056 1.00 35.00 67 ASP D N 1
ATOM 5688 C CA . ASP D 1 67 ? -17.135 5.901 3.984 1.00 38.56 67 ASP D CA 1
ATOM 5689 C C . ASP D 1 67 ? -16.111 5.646 2.883 1.00 40.79 67 ASP D C 1
ATOM 5690 O O . ASP D 1 67 ? -14.904 5.950 3.043 1.00 33.43 67 ASP D O 1
ATOM 5695 N N . LEU D 1 68 ? -16.621 5.163 1.756 1.00 39.52 68 LEU D N 1
ATOM 5696 C CA . LEU D 1 68 ? -15.802 4.662 0.667 1.00 41.22 68 LEU D CA 1
ATOM 5697 C C . LEU D 1 68 ? -15.273 5.828 -0.142 1.00 41.62 68 LEU D C 1
ATOM 5698 O O . LEU D 1 68 ? -14.550 5.583 -1.097 1.00 41.40 68 LEU D O 1
ATOM 5703 N N . SER D 1 69 ? -15.615 7.078 0.244 1.00 39.55 69 SER D N 1
ATOM 5704 C CA . SER D 1 69 ? -14.976 8.294 -0.307 1.00 41.23 69 SER D CA 1
ATOM 5705 C C . SER D 1 69 ? -13.822 8.823 0.504 1.00 43.50 69 SER D C 1
ATOM 5706 O O . SER D 1 69 ? -13.150 9.759 0.079 1.00 43.57 69 SER D O 1
ATOM 5709 N N . ASP D 1 70 ? -13.550 8.201 1.647 1.00 43.70 70 ASP D N 1
ATOM 5710 C CA . ASP D 1 70 ? -12.482 8.634 2.524 1.00 39.81 70 ASP D CA 1
ATOM 5711 C C . ASP D 1 70 ? -11.224 7.787 2.306 1.00 35.56 70 ASP D C 1
ATOM 5712 O O . ASP D 1 70 ? -11.047 6.736 2.908 1.00 36.47 70 ASP D O 1
ATOM 5717 N N . VAL D 1 71 ? -10.306 8.324 1.519 1.00 36.57 71 VAL D N 1
ATOM 5718 C CA . VAL D 1 71 ? -9.073 7.626 1.114 1.00 36.71 71 VAL D CA 1
ATOM 5719 C C . VAL D 1 71 ? -8.198 7.257 2.308 1.00 35.93 71 VAL D C 1
ATOM 5720 O O . VAL D 1 71 ? -7.659 6.154 2.373 1.00 29.46 71 VAL D O 1
ATOM 5724 N N . GLU D 1 72 ? -8.104 8.175 3.270 1.00 37.24 72 GLU D N 1
ATOM 5725 C CA . GLU D 1 72 ? -7.290 7.986 4.492 1.00 39.53 72 GLU D CA 1
ATOM 5726 C C . GLU D 1 72 ? -7.838 6.911 5.416 1.00 37.48 72 GLU D C 1
ATOM 5727 O O . GLU D 1 72 ? -7.100 6.102 6.004 1.00 36.43 72 GLU D O 1
ATOM 5733 N N . ALA D 1 73 ? -9.137 6.931 5.575 1.00 36.85 73 ALA D N 1
ATOM 5734 C CA . ALA D 1 73 ? -9.820 5.901 6.356 1.00 38.10 73 ALA D CA 1
ATOM 5735 C C . ALA D 1 73 ? -9.703 4.527 5.716 1.00 39.26 73 ALA D C 1
ATOM 5736 O O . ALA D 1 73 ? -9.479 3.526 6.414 1.00 36.86 73 ALA D O 1
ATOM 5738 N N . ALA D 1 74 ? -9.861 4.461 4.391 1.00 39.93 74 ALA D N 1
ATOM 5739 C CA . ALA D 1 74 ? -9.646 3.175 3.668 1.00 40.61 74 ALA D CA 1
ATOM 5740 C C . ALA D 1 74 ? -8.216 2.711 3.837 1.00 38.99 74 ALA D C 1
ATOM 5741 O O . ALA D 1 74 ? -7.958 1.532 4.245 1.00 43.25 74 ALA D O 1
ATOM 5743 N N . GLY D 1 75 ? -7.297 3.635 3.581 1.00 36.49 75 GLY D N 1
ATOM 5744 C CA . GLY D 1 75 ? -5.837 3.354 3.682 1.00 40.26 75 GLY D CA 1
ATOM 5745 C C . GLY D 1 75 ? -5.390 2.869 5.073 1.00 41.34 75 GLY D C 1
ATOM 5746 O O . GLY D 1 75 ? -4.531 2.036 5.197 1.00 38.89 75 GLY D O 1
ATOM 5747 N N . SER D 1 76 ? -6.015 3.361 6.126 1.00 47.99 76 SER D N 1
ATOM 5748 C CA . SER D 1 76 ? -5.625 2.944 7.488 1.00 46.83 76 SER D CA 1
ATOM 5749 C C . SER D 1 76 ? -6.549 1.890 8.127 1.00 46.20 76 SER D C 1
ATOM 5750 O O . SER D 1 76 ? -6.381 1.525 9.291 1.00 42.60 76 SER D O 1
ATOM 5753 N N . PHE D 1 77 ? -7.488 1.329 7.373 1.00 41.28 77 PHE D N 1
ATOM 5754 C CA . PHE D 1 77 ? -8.453 0.403 7.953 1.00 38.80 77 PHE D CA 1
ATOM 5755 C C . PHE D 1 77 ? -9.136 1.023 9.170 1.00 37.33 77 PHE D C 1
ATOM 5756 O O . PHE D 1 77 ? -9.367 0.376 10.153 1.00 40.48 77 PHE D O 1
ATOM 5764 N N . LYS D 1 78 ? -9.460 2.288 9.062 1.00 40.35 78 LYS D N 1
ATOM 5765 C CA . LYS D 1 78 ? -10.033 3.034 10.146 1.00 40.25 78 LYS D CA 1
ATOM 5766 C C . LYS D 1 78 ? -11.368 2.473 10.511 1.00 40.62 78 LYS D C 1
ATOM 5767 O O . LYS D 1 78 ? -12.248 2.503 9.696 1.00 45.95 78 LYS D O 1
ATOM 5773 N N . GLY D 1 79 ? -11.520 1.997 11.747 1.00 39.56 79 GLY D N 1
ATOM 5774 C CA . GLY D 1 79 ? -12.798 1.459 12.253 1.00 36.78 79 GLY D CA 1
ATOM 5775 C C . GLY D 1 79 ? -13.067 0.010 11.876 1.00 36.90 79 GLY D C 1
ATOM 5776 O O . GLY D 1 79 ? -14.125 -0.517 12.154 1.00 34.63 79 GLY D O 1
ATOM 5777 N N . ALA D 1 80 ? -12.103 -0.651 11.261 1.00 38.63 80 ALA D N 1
ATOM 5778 C CA . ALA D 1 80 ? -12.351 -1.974 10.751 1.00 40.88 80 ALA D CA 1
ATOM 5779 C C . ALA D 1 80 ? -12.438 -2.984 11.914 1.00 40.51 80 ALA D C 1
ATOM 5780 O O . ALA D 1 80 ? -11.729 -2.840 12.900 1.00 37.58 80 ALA D O 1
ATOM 5782 N N . PRO D 1 81 ? -13.304 -4.009 11.789 1.00 39.15 81 PRO D N 1
ATOM 5783 C CA . PRO D 1 81 ? -13.452 -5.009 12.879 1.00 38.55 81 PRO D CA 1
ATOM 5784 C C . PRO D 1 81 ? -12.304 -5.975 12.969 1.00 42.84 81 PRO D C 1
ATOM 5785 O O . PRO D 1 81 ? -12.057 -6.486 14.075 1.00 44.06 81 PRO D O 1
ATOM 5789 N N . LEU D 1 82 ? -11.577 -6.195 11.869 1.00 35.33 82 LEU D N 1
ATOM 5790 C CA . LEU D 1 82 ? -10.382 -7.045 11.883 1.00 38.19 82 LEU D CA 1
ATOM 5791 C C . LEU D 1 82 ? -9.218 -6.294 11.194 1.00 35.66 82 LEU D C 1
ATOM 5792 O O . LEU D 1 82 ? -9.455 -5.441 10.380 1.00 39.56 82 LEU D O 1
ATOM 5797 N N . PRO D 1 83 ? -7.966 -6.591 11.568 1.00 38.17 83 PRO D N 1
ATOM 5798 C CA . PRO D 1 83 ? -6.837 -6.077 10.774 1.00 39.50 83 PRO D CA 1
ATOM 5799 C C . PRO D 1 83 ? -6.755 -6.688 9.351 1.00 35.36 83 PRO D C 1
ATOM 5800 O O . PRO D 1 83 ? -7.149 -7.848 9.090 1.00 36.28 83 PRO D O 1
ATOM 5804 N N . ALA D 1 84 ? -6.235 -5.860 8.459 1.00 40.99 84 ALA D N 1
ATOM 5805 C CA . ALA D 1 84 ? -5.967 -6.188 7.061 1.00 35.94 84 ALA D CA 1
ATOM 5806 C C . ALA D 1 84 ? -5.275 -7.528 6.871 1.00 37.59 84 ALA D C 1
ATOM 5807 O O . ALA D 1 84 ? -5.527 -8.285 5.876 1.00 32.66 84 ALA D O 1
ATOM 5809 N N . SER D 1 85 ? -4.416 -7.847 7.835 1.00 35.75 85 SER D N 1
ATOM 5810 C CA . SER D 1 85 ? -3.698 -9.089 7.828 1.00 38.58 85 SER D CA 1
ATOM 5811 C C . SER D 1 85 ? -4.582 -10.329 7.914 1.00 38.09 85 SER D C 1
ATOM 5812 O O . SER D 1 85 ? -4.114 -11.433 7.586 1.00 43.52 85 SER D O 1
ATOM 5815 N N . SER D 1 86 ? -5.822 -10.185 8.368 1.00 35.46 86 SER D N 1
ATOM 5816 C CA . SER D 1 86 ? -6.734 -11.362 8.445 1.00 36.05 86 SER D CA 1
ATOM 5817 C C . SER D 1 86 ? -7.244 -11.895 7.107 1.00 33.85 86 SER D C 1
ATOM 5818 O O . SER D 1 86 ? -7.655 -13.009 7.056 1.00 33.10 86 SER D O 1
ATOM 5821 N N . TYR D 1 87 ? -7.219 -11.104 6.022 1.00 34.53 87 TYR D N 1
ATOM 5822 C CA . TYR D 1 87 ? -7.980 -11.416 4.789 1.00 33.80 87 TYR D CA 1
ATOM 5823 C C . TYR D 1 87 ? -7.268 -12.284 3.766 1.00 31.25 87 TYR D C 1
ATOM 5824 O O . TYR D 1 87 ? -6.144 -12.015 3.418 1.00 32.50 87 TYR D O 1
ATOM 5833 N N . ASP D 1 88 ? -7.935 -13.348 3.325 1.00 32.08 88 ASP D N 1
ATOM 5834 C CA . ASP D 1 88 ? -7.479 -14.085 2.187 1.00 35.02 88 ASP D CA 1
ATOM 5835 C C . ASP D 1 88 ? -8.164 -13.724 0.897 1.00 35.40 88 ASP D C 1
ATOM 5836 O O . ASP D 1 88 ? -7.646 -14.102 -0.149 1.00 33.91 88 ASP D O 1
ATOM 5841 N N . VAL D 1 89 ? -9.296 -13.013 0.995 1.00 31.86 89 VAL D N 1
ATOM 5842 C CA . VAL D 1 89 ? -10.057 -12.543 -0.153 1.00 32.80 89 VAL D CA 1
ATOM 5843 C C . VAL D 1 89 ? -10.459 -11.114 0.074 1.00 30.33 89 VAL D C 1
ATOM 5844 O O . VAL D 1 89 ? -10.993 -10.777 1.151 1.00 29.15 89 VAL D O 1
ATOM 5848 N N . PHE D 1 90 ? -10.169 -10.280 -0.912 1.00 28.38 90 PHE D N 1
ATOM 5849 C CA . PHE D 1 90 ? -10.648 -8.875 -0.925 1.00 27.92 90 PHE D CA 1
ATOM 5850 C C . PHE D 1 90 ? -11.368 -8.631 -2.238 1.00 28.84 90 PHE D C 1
ATOM 5851 O O . PHE D 1 90 ? -10.718 -8.751 -3.292 1.00 27.36 90 PHE D O 1
ATOM 5859 N N . VAL D 1 91 ? -12.676 -8.335 -2.167 1.00 24.79 91 VAL D N 1
ATOM 5860 C CA . VAL D 1 91 ? -13.479 -7.972 -3.318 1.00 25.46 91 VAL D CA 1
ATOM 5861 C C . VAL D 1 91 ? -13.823 -6.521 -3.225 1.00 27.90 91 VAL D C 1
ATOM 5862 O O . VAL D 1 91 ? -14.538 -6.100 -2.293 1.00 27.87 91 VAL D O 1
ATOM 5866 N N . SER D 1 92 ? -13.250 -5.728 -4.133 1.00 27.33 92 SER D N 1
ATOM 5867 C CA . SER D 1 92 ? -13.517 -4.292 -4.244 1.00 29.89 92 SER D CA 1
ATOM 5868 C C . SER D 1 92 ? -14.706 -4.041 -5.147 1.00 33.62 92 SER D C 1
ATOM 5869 O O . SER D 1 92 ? -14.600 -3.994 -6.393 1.00 36.40 92 SER D O 1
ATOM 5872 N N . ASN D 1 93 ? -15.853 -3.925 -4.527 1.00 33.85 93 ASN D N 1
ATOM 5873 C CA . ASN D 1 93 ? -17.075 -3.646 -5.251 1.00 38.35 93 ASN D CA 1
ATOM 5874 C C . ASN D 1 93 ? -17.556 -2.219 -5.140 1.00 35.05 93 ASN D C 1
ATOM 5875 O O . ASN D 1 93 ? -18.411 -1.825 -5.883 1.00 32.74 93 ASN D O 1
ATOM 5880 N N . ALA D 1 94 ? -17.046 -1.498 -4.162 1.00 36.22 94 ALA D N 1
ATOM 5881 C CA . ALA D 1 94 ? -17.184 -0.046 -4.013 1.00 40.97 94 ALA D CA 1
ATOM 5882 C C . ALA D 1 94 ? -17.185 0.713 -5.310 1.00 39.40 94 ALA D C 1
ATOM 5883 O O . ALA D 1 94 ? -16.180 0.660 -6.051 1.00 41.99 94 ALA D O 1
ATOM 5885 N N . GLY D 1 95 ? -18.276 1.417 -5.589 1.00 32.46 95 GLY D N 1
ATOM 5886 C CA . GLY D 1 95 ? -18.357 2.307 -6.756 1.00 33.09 95 GLY D CA 1
ATOM 5887 C C . GLY D 1 95 ? -19.653 3.055 -6.970 1.00 34.71 95 GLY D C 1
ATOM 5888 O O . GLY D 1 95 ? -20.701 2.617 -6.520 1.00 36.41 95 GLY D O 1
ATOM 5889 N N . ILE D 1 96 ? -19.551 4.190 -7.649 1.00 33.77 96 ILE D N 1
ATOM 5890 C CA . ILE D 1 96 ? -20.659 5.107 -8.023 1.00 34.39 96 ILE D CA 1
ATOM 5891 C C . ILE D 1 96 ? -20.643 5.290 -9.534 1.00 32.25 96 ILE D C 1
ATOM 5892 O O . ILE D 1 96 ? -19.584 5.411 -10.126 1.00 26.46 96 ILE D O 1
ATOM 5897 N N . SER D 1 97 ? -21.804 5.338 -10.164 1.00 32.73 97 SER D N 1
ATOM 5898 C CA . SER D 1 97 ? -21.882 5.654 -11.565 1.00 35.30 97 SER D CA 1
ATOM 5899 C C . SER D 1 97 ? -22.690 6.949 -11.778 1.00 34.46 97 SER D C 1
ATOM 5900 O O . SER D 1 97 ? -23.598 7.264 -11.015 1.00 32.40 97 SER D O 1
ATOM 5903 N N . GLN D 1 98 ? -22.295 7.710 -12.794 1.00 31.01 98 GLN D N 1
ATOM 5904 C CA . GLN D 1 98 ? -22.862 9.003 -13.111 1.00 33.33 98 GLN D CA 1
ATOM 5905 C C . GLN D 1 98 ? -22.824 9.127 -14.611 1.00 34.44 98 GLN D C 1
ATOM 5906 O O . GLN D 1 98 ? -21.773 8.828 -15.215 1.00 29.60 98 GLN D O 1
ATOM 5912 N N . PHE D 1 99 ? -23.921 9.636 -15.181 1.00 31.41 99 PHE D N 1
ATOM 5913 C CA . PHE D 1 99 ? -24.092 9.833 -16.633 1.00 36.92 99 PHE D CA 1
ATOM 5914 C C . PHE D 1 99 ? -24.288 11.311 -16.868 1.00 34.41 99 PHE D C 1
ATOM 5915 O O . PHE D 1 99 ? -25.046 11.937 -16.152 1.00 31.32 99 PHE D O 1
ATOM 5923 N N . SER D 1 100 ? -23.581 11.859 -17.851 1.00 28.38 100 SER D N 1
ATOM 5924 C CA . SER D 1 100 ? -23.580 13.276 -18.171 1.00 28.48 100 SER D CA 1
ATOM 5925 C C . SER D 1 100 ? -22.667 13.500 -19.362 1.00 33.46 100 SER D C 1
ATOM 5926 O O . SER D 1 100 ? -21.577 12.914 -19.408 1.00 33.80 100 SER D O 1
ATOM 5929 N N . PRO D 1 101 ? -23.060 14.384 -20.286 1.00 33.08 101 PRO D N 1
ATOM 5930 C CA . PRO D 1 101 ? -22.058 14.836 -21.231 1.00 33.94 101 PRO D CA 1
ATOM 5931 C C . PRO D 1 101 ? -20.922 15.467 -20.424 1.00 35.07 101 PRO D C 1
ATOM 5932 O O . PRO D 1 101 ? -21.169 16.094 -19.348 1.00 30.74 101 PRO D O 1
ATOM 5936 N N . ILE D 1 102 ? -19.689 15.317 -20.913 1.00 27.98 102 ILE D N 1
ATOM 5937 C CA . ILE D 1 102 ? -18.561 15.752 -20.174 1.00 28.21 102 ILE D CA 1
ATOM 5938 C C . ILE D 1 102 ? -18.587 17.227 -19.916 1.00 30.37 102 ILE D C 1
ATOM 5939 O O . ILE D 1 102 ? -18.137 17.686 -18.850 1.00 29.83 102 ILE D O 1
ATOM 5944 N N . ALA D 1 103 ? -19.098 17.967 -20.897 1.00 34.56 103 ALA D N 1
ATOM 5945 C CA . ALA D 1 103 ? -19.198 19.433 -20.811 1.00 37.33 103 ALA D CA 1
ATOM 5946 C C . ALA D 1 103 ? -20.004 19.859 -19.580 1.00 38.74 103 ALA D C 1
ATOM 5947 O O . ALA D 1 103 ? -19.683 20.850 -18.952 1.00 37.76 103 ALA D O 1
ATOM 5949 N N . GLU D 1 104 ? -21.007 19.057 -19.229 1.00 37.74 104 GLU D N 1
ATOM 5950 C CA . GLU D 1 104 ? -21.976 19.374 -18.199 1.00 41.03 104 GLU D CA 1
ATOM 5951 C C . GLU D 1 104 ? -21.750 18.582 -16.921 1.00 36.29 104 GLU D C 1
ATOM 5952 O O . GLU D 1 104 ? -22.586 18.632 -16.030 1.00 37.52 104 GLU D O 1
ATOM 5958 N N . HIS D 1 105 ? -20.652 17.856 -16.803 1.00 32.77 105 HIS D N 1
ATOM 5959 C CA . HIS D 1 105 ? -20.488 16.970 -15.641 1.00 32.54 105 HIS D CA 1
ATOM 5960 C C . HIS D 1 105 ? -19.951 17.821 -14.499 1.00 33.09 105 HIS D C 1
ATOM 5961 O O . HIS D 1 105 ? -18.831 18.363 -14.583 1.00 32.82 105 HIS D O 1
ATOM 5968 N N . ALA D 1 106 ? -20.738 17.988 -13.439 1.00 30.59 106 ALA D N 1
ATOM 5969 C CA . ALA D 1 106 ? -20.368 18.963 -12.404 1.00 33.47 106 ALA D CA 1
ATOM 5970 C C . ALA D 1 106 ? -19.102 18.452 -11.709 1.00 35.79 106 ALA D C 1
ATOM 5971 O O . ALA D 1 106 ? -18.955 17.224 -11.498 1.00 32.59 106 ALA D O 1
ATOM 5973 N N . ASP D 1 107 ? -18.181 19.380 -11.404 1.00 33.77 107 ASP D N 1
ATOM 5974 C CA . ASP D 1 107 ? -16.828 19.047 -10.920 1.00 31.91 107 ASP D CA 1
ATOM 5975 C C . ASP D 1 107 ? -16.801 18.237 -9.642 1.00 34.49 107 ASP D C 1
ATOM 5976 O O . ASP D 1 107 ? -16.057 17.226 -9.519 1.00 32.73 107 ASP D O 1
ATOM 5981 N N . ALA D 1 108 ? -17.586 18.673 -8.675 1.00 33.89 108 ALA D N 1
ATOM 5982 C CA . ALA D 1 108 ? -17.677 17.970 -7.419 1.00 37.03 108 ALA D CA 1
ATOM 5983 C C . ALA D 1 108 ? -18.100 16.511 -7.618 1.00 35.82 108 ALA D C 1
ATOM 5984 O O . ALA D 1 108 ? -17.571 15.601 -6.975 1.00 31.43 108 ALA D O 1
ATOM 5986 N N . ASP D 1 109 ? -19.081 16.302 -8.487 1.00 37.74 109 ASP D N 1
ATOM 5987 C CA . ASP D 1 109 ? -19.597 14.951 -8.723 1.00 34.39 109 ASP D CA 1
ATOM 5988 C C . ASP D 1 109 ? -18.556 14.058 -9.337 1.00 34.71 109 ASP D C 1
ATOM 5989 O O . ASP D 1 109 ? -18.263 13.017 -8.766 1.00 32.20 109 ASP D O 1
ATOM 5994 N N . TRP D 1 110 ? -17.958 14.462 -10.453 1.00 29.72 110 TRP D N 1
ATOM 5995 C CA . TRP D 1 110 ? -17.028 13.544 -11.124 1.00 29.15 110 TRP D CA 1
ATOM 5996 C C . TRP D 1 110 ? -15.751 13.288 -10.343 1.00 30.21 110 TRP D C 1
ATOM 5997 O O . TRP D 1 110 ? -15.238 12.144 -10.338 1.00 29.57 110 TRP D O 1
ATOM 6008 N N . GLN D 1 111 ? -15.230 14.323 -9.655 1.00 30.42 111 GLN D N 1
ATOM 6009 C CA . GLN D 1 111 ? -14.125 14.158 -8.713 1.00 31.61 111 GLN D CA 1
ATOM 6010 C C . GLN D 1 111 ? -14.504 13.193 -7.569 1.00 29.71 111 GLN D C 1
ATOM 6011 O O . GLN D 1 111 ? -13.673 12.387 -7.147 1.00 28.84 111 GLN D O 1
ATOM 6017 N N . ASN D 1 112 ? -15.738 13.273 -7.054 1.00 29.49 112 ASN D N 1
ATOM 6018 C CA . ASN D 1 112 ? -16.103 12.348 -5.976 1.00 33.10 112 ASN D CA 1
ATOM 6019 C C . ASN D 1 112 ? -16.152 10.870 -6.539 1.00 31.09 112 ASN D C 1
ATOM 6020 O O . ASN D 1 112 ? -15.728 9.921 -5.870 1.00 27.38 112 ASN D O 1
ATOM 6025 N N . MET D 1 113 ? -16.632 10.718 -7.778 1.00 32.90 113 MET D N 1
ATOM 6026 C CA . MET D 1 113 ? -16.736 9.398 -8.436 1.00 31.51 113 MET D CA 1
ATOM 6027 C C . MET D 1 113 ? -15.328 8.809 -8.602 1.00 30.15 113 MET D C 1
ATOM 6028 O O . MET D 1 113 ? -15.067 7.643 -8.297 1.00 27.60 113 MET D O 1
ATOM 6033 N N . LEU D 1 114 ? -14.396 9.656 -9.013 1.00 32.80 114 LEU D N 1
ATOM 6034 C CA . LEU D 1 114 ? -13.024 9.234 -9.200 1.00 31.87 114 LEU D CA 1
ATOM 6035 C C . LEU D 1 114 ? -12.410 8.697 -7.900 1.00 32.44 114 LEU D C 1
ATOM 6036 O O . LEU D 1 114 ? -11.778 7.636 -7.870 1.00 28.78 114 LEU D O 1
ATOM 6041 N N . THR D 1 115 ? -12.675 9.404 -6.810 1.00 29.65 115 THR D N 1
ATOM 6042 C CA . THR D 1 115 ? -12.227 9.026 -5.477 1.00 30.75 115 THR D CA 1
ATOM 6043 C C . THR D 1 115 ? -12.819 7.687 -4.999 1.00 27.19 115 THR D C 1
ATOM 6044 O O . THR D 1 115 ? -12.081 6.802 -4.519 1.00 32.47 115 THR D O 1
ATOM 6048 N N . VAL D 1 116 ? -14.130 7.561 -5.111 1.00 27.89 116 VAL D N 1
ATOM 6049 C CA . VAL D 1 116 ? -14.838 6.337 -4.669 1.00 28.90 116 VAL D CA 1
ATOM 6050 C C . VAL D 1 116 ? -14.394 5.158 -5.555 1.00 30.03 116 VAL D C 1
ATOM 6051 O O . VAL D 1 116 ? -14.165 4.046 -5.040 1.00 27.44 116 VAL D O 1
ATOM 6055 N N . ASN D 1 117 ? -14.231 5.393 -6.879 1.00 25.52 117 ASN D N 1
ATOM 6056 C CA . ASN D 1 117 ? -14.052 4.240 -7.778 1.00 25.14 117 ASN D CA 1
ATOM 6057 C C . ASN D 1 117 ? -12.611 3.818 -7.961 1.00 25.70 117 ASN D C 1
ATOM 6058 O O . ASN D 1 117 ? -12.357 2.686 -8.381 1.00 25.52 117 ASN D O 1
ATOM 6063 N N . LEU D 1 118 ? -11.675 4.737 -7.721 1.00 24.77 118 LEU D N 1
ATOM 6064 C CA . LEU D 1 118 ? -10.279 4.485 -8.025 1.00 23.46 118 LEU D CA 1
ATOM 6065 C C . LEU D 1 118 ? -9.307 4.796 -6.883 1.00 24.72 118 LEU D C 1
ATOM 6066 O O . LEU D 1 118 ? -8.550 3.920 -6.448 1.00 25.27 118 LEU D O 1
ATOM 6071 N N . THR D 1 119 ? -9.337 6.021 -6.375 1.00 25.24 119 THR D N 1
ATOM 6072 C CA . THR D 1 119 ? -8.380 6.452 -5.384 1.00 25.24 119 THR D CA 1
ATOM 6073 C C . THR D 1 119 ? -8.525 5.672 -4.090 1.00 26.74 119 THR D C 1
ATOM 6074 O O . THR D 1 119 ? -7.558 5.072 -3.624 1.00 26.99 119 THR D O 1
ATOM 6078 N N . ALA D 1 120 ? -9.739 5.607 -3.534 1.00 29.10 120 ALA D N 1
ATOM 6079 C CA . ALA D 1 120 ? -9.961 4.862 -2.303 1.00 28.99 120 ALA D CA 1
ATOM 6080 C C . ALA D 1 120 ? -9.671 3.324 -2.437 1.00 31.09 120 ALA D C 1
ATOM 6081 O O . ALA D 1 120 ? -8.975 2.758 -1.586 1.00 32.22 120 ALA D O 1
ATOM 6083 N N . PRO D 1 121 ? -10.134 2.655 -3.522 1.00 30.21 121 PRO D N 1
ATOM 6084 C CA . PRO D 1 121 ? -9.706 1.257 -3.694 1.00 30.41 121 PRO D CA 1
ATOM 6085 C C . PRO D 1 121 ? -8.209 1.104 -3.815 1.00 27.17 121 PRO D C 1
ATOM 6086 O O . PRO D 1 121 ? -7.654 0.140 -3.331 1.00 30.16 121 PRO D O 1
ATOM 6090 N N . ILE D 1 122 ? -7.526 2.022 -4.465 1.00 28.65 122 ILE D N 1
ATOM 6091 C CA . ILE D 1 122 ? -6.036 1.893 -4.502 1.00 27.00 122 ILE D CA 1
ATOM 6092 C C . ILE D 1 122 ? -5.478 1.921 -3.066 1.00 26.82 122 ILE D C 1
ATOM 6093 O O . ILE D 1 122 ? -4.638 1.086 -2.720 1.00 28.95 122 ILE D O 1
ATOM 6098 N N . ALA D 1 123 ? -5.972 2.821 -2.231 1.00 28.08 123 ALA D N 1
ATOM 6099 C CA . ALA D 1 123 ? -5.508 2.845 -0.824 1.00 29.75 123 ALA D CA 1
ATOM 6100 C C . ALA D 1 123 ? -5.847 1.573 -0.082 1.00 26.85 123 ALA D C 1
ATOM 6101 O O . ALA D 1 123 ? -5.025 0.994 0.621 1.00 31.98 123 ALA D O 1
ATOM 6103 N N . LEU D 1 124 ? -7.044 1.096 -0.300 1.00 29.47 124 LEU D N 1
ATOM 6104 C CA . LEU D 1 124 ? -7.512 -0.098 0.393 1.00 31.49 124 LEU D CA 1
ATOM 6105 C C . LEU D 1 124 ? -6.660 -1.262 -0.016 1.00 32.90 124 LEU D C 1
ATOM 6106 O O . LEU D 1 124 ? -6.150 -1.985 0.810 1.00 33.15 124 LEU D O 1
ATOM 6111 N N . THR D 1 125 ? -6.414 -1.376 -1.320 1.00 33.22 125 THR D N 1
ATOM 6112 C CA . THR D 1 125 ? -5.589 -2.465 -1.851 1.00 32.18 125 THR D CA 1
ATOM 6113 C C . THR D 1 125 ? -4.155 -2.422 -1.261 1.00 31.62 125 THR D C 1
ATOM 6114 O O . THR D 1 125 ? -3.577 -3.460 -0.838 1.00 31.51 125 THR D O 1
ATOM 6118 N N . LYS D 1 126 ? -3.580 -1.235 -1.271 1.00 32.15 126 LYS D N 1
ATOM 6119 C CA . LYS D 1 126 ? -2.234 -1.009 -0.691 1.00 35.14 126 LYS D CA 1
ATOM 6120 C C . LYS D 1 126 ? -2.158 -1.577 0.719 1.00 32.56 126 LYS D C 1
ATOM 6121 O O . LYS D 1 126 ? -1.227 -2.317 1.039 1.00 32.74 126 LYS D O 1
ATOM 6127 N N . ALA D 1 127 ? -3.156 -1.237 1.531 1.00 30.87 127 ALA D N 1
ATOM 6128 C CA . ALA D 1 127 ? -3.197 -1.757 2.913 1.00 33.22 127 ALA D CA 1
ATOM 6129 C C . ALA D 1 127 ? -3.308 -3.277 2.977 1.00 33.06 127 ALA D C 1
ATOM 6130 O O . ALA D 1 127 ? -2.597 -3.868 3.750 1.00 31.47 127 ALA D O 1
ATOM 6132 N N . VAL D 1 128 ? -4.217 -3.902 2.198 1.00 34.80 128 VAL D N 1
ATOM 6133 C CA . VAL D 1 128 ? -4.315 -5.375 2.174 1.00 31.18 128 VAL D CA 1
ATOM 6134 C C . VAL D 1 128 ? -2.982 -5.984 1.753 1.00 33.00 128 VAL D C 1
ATOM 6135 O O . VAL D 1 128 ? -2.478 -6.928 2.372 1.00 29.30 128 VAL D O 1
ATOM 6139 N N . VAL D 1 129 ? -2.428 -5.468 0.675 1.00 31.40 129 VAL D N 1
ATOM 6140 C CA . VAL D 1 129 ? -1.226 -6.061 0.110 1.00 34.12 129 VAL D CA 1
ATOM 6141 C C . VAL D 1 129 ? -0.069 -5.974 1.106 1.00 35.19 129 VAL D C 1
ATOM 6142 O O . VAL D 1 129 ? 0.704 -6.943 1.242 1.00 33.46 129 VAL D O 1
ATOM 6146 N N . LYS D 1 130 ? 0.057 -4.820 1.778 1.00 38.00 130 LYS D N 1
ATOM 6147 C CA . LYS D 1 130 ? 1.160 -4.596 2.748 1.00 36.48 130 LYS D CA 1
ATOM 6148 C C . LYS D 1 130 ? 0.970 -5.522 3.941 1.00 34.54 130 LYS D C 1
ATOM 6149 O O . LYS D 1 130 ? 1.935 -6.109 4.388 1.00 32.66 130 LYS D O 1
ATOM 6155 N N . ALA D 1 131 ? -0.276 -5.687 4.393 1.00 34.14 131 ALA D N 1
ATOM 6156 C CA . ALA D 1 131 ? -0.612 -6.650 5.473 1.00 35.09 131 ALA D CA 1
ATOM 6157 C C . ALA D 1 131 ? -0.410 -8.133 5.104 1.00 38.85 131 ALA D C 1
ATOM 6158 O O . ALA D 1 131 ? 0.048 -8.912 5.940 1.00 35.43 131 ALA D O 1
ATOM 6160 N N . ILE D 1 132 ? -0.716 -8.562 3.885 1.00 36.44 132 ILE D N 1
ATOM 6161 C CA . ILE D 1 132 ? -0.713 -10.029 3.623 1.00 32.99 132 ILE D CA 1
ATOM 6162 C C . ILE D 1 132 ? 0.452 -10.534 2.777 1.00 31.35 132 ILE D C 1
ATOM 6163 O O . ILE D 1 132 ? 0.641 -11.732 2.653 1.00 31.07 132 ILE D O 1
ATOM 6168 N N . SER D 1 133 ? 1.249 -9.648 2.218 1.00 32.74 133 SER D N 1
ATOM 6169 C CA . SER D 1 133 ? 2.249 -10.068 1.215 1.00 35.69 133 SER D CA 1
ATOM 6170 C C . SER D 1 133 ? 3.255 -11.136 1.650 1.00 35.85 133 SER D C 1
ATOM 6171 O O . SER D 1 133 ? 3.548 -12.044 0.883 1.00 37.43 133 SER D O 1
ATOM 6174 N N . ASP D 1 134 ? 3.708 -11.063 2.903 1.00 41.95 134 ASP D N 1
ATOM 6175 C CA . ASP D 1 134 ? 4.722 -12.000 3.418 1.00 47.51 134 ASP D CA 1
ATOM 6176 C C . ASP D 1 134 ? 4.136 -13.121 4.237 1.00 47.67 134 ASP D C 1
ATOM 6177 O O . ASP D 1 134 ? 4.874 -13.961 4.742 1.00 54.38 134 ASP D O 1
ATOM 6182 N N . LYS D 1 135 ? 2.815 -13.177 4.360 1.00 46.66 135 LYS D N 1
ATOM 6183 C CA . LYS D 1 135 ? 2.193 -14.348 4.978 1.00 42.92 135 LYS D CA 1
ATOM 6184 C C . LYS D 1 135 ? 2.352 -15.576 4.075 1.00 46.52 135 LYS D C 1
ATOM 6185 O O . LYS D 1 135 ? 2.202 -15.464 2.860 1.00 42.97 135 LYS D O 1
ATOM 6191 N N . PRO D 1 136 ? 2.643 -16.759 4.664 1.00 50.87 136 PRO D N 1
ATOM 6192 C CA . PRO D 1 136 ? 2.805 -17.967 3.857 1.00 48.08 136 PRO D CA 1
ATOM 6193 C C . PRO D 1 136 ? 1.455 -18.552 3.446 1.00 43.79 136 PRO D C 1
ATOM 6194 O O . PRO D 1 136 ? 0.491 -18.446 4.181 1.00 42.68 136 PRO D O 1
ATOM 6198 N N . ARG D 1 137 ? 1.410 -19.174 2.277 1.00 48.68 137 ARG D N 1
ATOM 6199 C CA . ARG D 1 137 ? 0.154 -19.589 1.643 1.00 44.70 137 ARG D CA 1
ATOM 6200 C C . ARG D 1 137 ? 0.354 -20.818 0.796 1.00 47.54 137 ARG D C 1
ATOM 6201 O O . ARG D 1 137 ? 1.255 -20.852 -0.025 1.00 51.48 137 ARG D O 1
ATOM 6209 N N . GLN D 1 138 ? -0.508 -21.811 0.968 1.00 53.49 138 GLN D N 1
ATOM 6210 C CA . GLN D 1 138 ? -0.496 -23.009 0.134 1.00 57.26 138 GLN D CA 1
ATOM 6211 C C . GLN D 1 138 ? -1.308 -22.759 -1.126 1.00 55.50 138 GLN D C 1
ATOM 6212 O O . GLN D 1 138 ? -0.931 -23.158 -2.224 1.00 58.03 138 GLN D O 1
ATOM 6218 N N . THR D 1 139 ? -2.464 -22.150 -0.937 1.00 49.49 139 THR D N 1
ATOM 6219 C CA . THR D 1 139 ? -3.300 -21.735 -2.032 1.00 47.61 139 THR D CA 1
ATOM 6220 C C . THR D 1 139 ? -3.234 -20.207 -2.164 1.00 41.60 139 THR D C 1
ATOM 6221 O O . THR D 1 139 ? -2.932 -19.526 -1.184 1.00 39.85 139 THR D O 1
ATOM 6225 N N . PRO D 1 140 ? -3.493 -19.649 -3.370 1.00 37.89 140 PRO D N 1
ATOM 6226 C CA . PRO D 1 140 ? -3.425 -18.191 -3.473 1.00 33.90 140 PRO D CA 1
ATOM 6227 C C . PRO D 1 140 ? -4.511 -17.390 -2.795 1.00 26.54 140 PRO D C 1
ATOM 6228 O O . PRO D 1 140 ? -5.662 -17.744 -2.812 1.00 27.86 140 PRO D O 1
ATOM 6232 N N . ALA D 1 141 ? -4.129 -16.240 -2.279 1.00 27.38 141 ALA D N 1
ATOM 6233 C CA . ALA D 1 141 ? -5.081 -15.188 -1.883 1.00 26.31 141 ALA D CA 1
ATOM 6234 C C . ALA D 1 141 ? -5.649 -14.509 -3.131 1.00 27.78 141 ALA D C 1
ATOM 6235 O O . ALA D 1 141 ? -5.039 -14.557 -4.226 1.00 27.69 141 ALA D O 1
ATOM 6237 N N . HIS D 1 142 ? -6.830 -13.913 -2.987 1.00 28.24 142 HIS D N 1
ATOM 6238 C CA . HIS D 1 142 ? -7.508 -13.244 -4.103 1.00 26.91 142 HIS D CA 1
ATOM 6239 C C . HIS D 1 142 ? -7.838 -11.806 -3.864 1.00 24.56 142 HIS D C 1
ATOM 6240 O O . HIS D 1 142 ? -8.458 -11.444 -2.852 1.00 25.72 142 HIS D O 1
ATOM 6247 N N . ILE D 1 143 ? -7.470 -10.978 -4.846 1.00 25.63 143 ILE D N 1
ATOM 6248 C CA . ILE D 1 143 ? -7.934 -9.604 -4.936 1.00 26.78 143 ILE D CA 1
ATOM 6249 C C . ILE D 1 143 ? -8.740 -9.524 -6.239 1.00 25.67 143 ILE D C 1
ATOM 6250 O O . ILE D 1 143 ? -8.267 -9.956 -7.298 1.00 24.55 143 ILE D O 1
ATOM 6255 N N . ILE D 1 144 ? -9.985 -9.085 -6.106 1.00 23.67 144 ILE D N 1
ATOM 6256 C CA . ILE D 1 144 ? -10.940 -9.067 -7.227 1.00 25.48 144 ILE D CA 1
ATOM 6257 C C . ILE D 1 144 ? -11.593 -7.686 -7.244 1.00 24.89 144 ILE D C 1
ATOM 6258 O O . ILE D 1 144 ? -12.199 -7.289 -6.289 1.00 24.76 144 ILE D O 1
ATOM 6263 N N . PHE D 1 145 ? -11.439 -6.955 -8.332 1.00 25.12 145 PHE D N 1
ATOM 6264 C CA . PHE D 1 145 ? -12.121 -5.711 -8.516 1.00 23.47 145 PHE D CA 1
ATOM 6265 C C . PHE D 1 145 ? -13.378 -5.865 -9.375 1.00 25.50 145 PHE D C 1
ATOM 6266 O O . PHE D 1 145 ? -13.344 -6.563 -10.388 1.00 27.52 145 PHE D O 1
ATOM 6274 N N . ILE D 1 146 ? -14.452 -5.142 -9.050 1.00 24.01 146 ILE D N 1
ATOM 6275 C CA . ILE D 1 146 ? -15.625 -5.080 -9.894 1.00 23.34 146 ILE D CA 1
ATOM 6276 C C . ILE D 1 146 ? -15.489 -3.901 -10.816 1.00 23.65 146 ILE D C 1
ATOM 6277 O O . ILE D 1 146 ? -15.400 -2.780 -10.371 1.00 28.39 146 ILE D O 1
ATOM 6282 N N . SER D 1 147 ? -15.458 -4.139 -12.106 1.00 25.18 147 SER D N 1
ATOM 6283 C CA . SER D 1 147 ? -15.266 -3.059 -13.095 1.00 26.63 147 SER D CA 1
ATOM 6284 C C . SER D 1 147 ? -16.596 -2.869 -13.854 1.00 27.53 147 SER D C 1
ATOM 6285 O O . SER D 1 147 ? -17.665 -2.778 -13.215 1.00 26.71 147 SER D O 1
ATOM 6288 N N . THR D 1 148 ? -16.562 -2.764 -15.191 1.00 25.37 148 THR D N 1
ATOM 6289 C CA . THR D 1 148 ? -17.742 -2.492 -15.984 1.00 23.89 148 THR D CA 1
ATOM 6290 C C . THR D 1 148 ? -17.376 -2.663 -17.435 1.00 22.96 148 THR D C 1
ATOM 6291 O O . THR D 1 148 ? -16.231 -2.419 -17.810 1.00 23.21 148 THR D O 1
ATOM 6295 N N . GLY D 1 149 ? -18.309 -3.146 -18.245 1.00 23.14 149 GLY D N 1
ATOM 6296 C CA . GLY D 1 149 ? -18.105 -3.218 -19.695 1.00 24.14 149 GLY D CA 1
ATOM 6297 C C . GLY D 1 149 ? -17.615 -1.871 -20.285 1.00 24.35 149 GLY D C 1
ATOM 6298 O O . GLY D 1 149 ? -16.812 -1.841 -21.262 1.00 22.05 149 GLY D O 1
ATOM 6299 N N . LEU D 1 150 ? -18.044 -0.772 -19.670 1.00 23.27 150 LEU D N 1
ATOM 6300 C CA . LEU D 1 150 ? -17.733 0.592 -20.146 1.00 27.05 150 LEU D CA 1
ATOM 6301 C C . LEU D 1 150 ? -16.235 0.937 -20.016 1.00 27.13 150 LEU D C 1
ATOM 6302 O O . LEU D 1 150 ? -15.753 1.896 -20.637 1.00 26.14 150 LEU D O 1
ATOM 6307 N N . SER D 1 151 ? -15.500 0.151 -19.238 1.00 24.74 151 SER D N 1
ATOM 6308 C CA . SER D 1 151 ? -14.065 0.344 -19.106 1.00 26.79 151 SER D CA 1
ATOM 6309 C C . SER D 1 151 ? -13.287 -0.128 -20.356 1.00 25.21 151 SER D C 1
ATOM 6310 O O . SER D 1 151 ? -12.189 0.282 -20.556 1.00 25.08 151 SER D O 1
ATOM 6313 N N . LYS D 1 152 ? -13.909 -0.951 -21.179 1.00 23.89 152 LYS D N 1
ATOM 6314 C CA . LYS D 1 152 ? -13.283 -1.556 -22.310 1.00 26.39 152 LYS D CA 1
ATOM 6315 C C . LYS D 1 152 ? -13.951 -1.195 -23.641 1.00 28.57 152 LYS D C 1
ATOM 6316 O O . LYS D 1 152 ? -13.283 -1.287 -24.646 1.00 23.18 152 LYS D O 1
ATOM 6322 N N . ARG D 1 153 ? -15.259 -0.864 -23.671 1.00 28.28 153 ARG D N 1
ATOM 6323 C CA . ARG D 1 153 ? -15.938 -0.411 -24.872 1.00 30.84 153 ARG D CA 1
ATOM 6324 C C . ARG D 1 153 ? -16.600 0.916 -24.571 1.00 30.83 153 ARG D C 1
ATOM 6325 O O . ARG D 1 153 ? -17.323 1.041 -23.591 1.00 29.78 153 ARG D O 1
ATOM 6333 N N . GLY D 1 154 ? -16.382 1.896 -25.444 1.00 25.83 154 GLY D N 1
ATOM 6334 C CA . GLY D 1 154 ? -16.653 3.305 -25.108 1.00 27.62 154 GLY D CA 1
ATOM 6335 C C . GLY D 1 154 ? -18.129 3.521 -25.289 1.00 25.57 154 GLY D C 1
ATOM 6336 O O . GLY D 1 154 ? -18.713 2.907 -26.152 1.00 25.74 154 GLY D O 1
ATOM 6337 N N . ALA D 1 155 ? -18.730 4.380 -24.507 1.00 25.97 155 ALA D N 1
ATOM 6338 C CA . ALA D 1 155 ? -20.052 4.875 -24.844 1.00 28.20 155 ALA D CA 1
ATOM 6339 C C . ALA D 1 155 ? -20.188 6.355 -24.492 1.00 28.65 155 ALA D C 1
ATOM 6340 O O . ALA D 1 155 ? -19.470 6.854 -23.682 1.00 29.09 155 ALA D O 1
ATOM 6342 N N . PRO D 1 156 ? -21.151 7.062 -25.084 1.00 29.47 156 PRO D N 1
ATOM 6343 C CA . PRO D 1 156 ? -21.408 8.447 -24.647 1.00 29.56 156 PRO D CA 1
ATOM 6344 C C . PRO D 1 156 ? -21.874 8.652 -23.213 1.00 28.00 156 PRO D C 1
ATOM 6345 O O . PRO D 1 156 ? -22.465 7.772 -22.633 1.00 30.20 156 PRO D O 1
ATOM 6349 N N . MET D 1 157 ? -21.557 9.825 -22.666 1.00 29.96 157 MET D N 1
ATOM 6350 C CA . MET D 1 157 ? -22.035 10.314 -21.402 1.00 32.57 157 MET D CA 1
ATOM 6351 C C . MET D 1 157 ? -21.516 9.545 -20.190 1.00 29.74 157 MET D C 1
ATOM 6352 O O . MET D 1 157 ? -22.037 9.713 -19.102 1.00 30.67 157 MET D O 1
ATOM 6357 N N . VAL D 1 158 ? -20.457 8.769 -20.333 1.00 30.58 158 VAL D N 1
ATOM 6358 C CA . VAL D 1 158 ? -19.907 8.020 -19.188 1.00 29.74 158 VAL D CA 1
ATOM 6359 C C . VAL D 1 158 ? -18.379 8.149 -19.103 1.00 28.05 158 VAL D C 1
ATOM 6360 O O . VAL D 1 158 ? -17.684 7.197 -18.742 1.00 25.20 158 VAL D O 1
ATOM 6364 N N . GLY D 1 159 ? -17.879 9.349 -19.380 1.00 24.91 159 GLY D N 1
ATOM 6365 C CA . GLY D 1 159 ? -16.451 9.547 -19.614 1.00 26.33 159 GLY D CA 1
ATOM 6366 C C . GLY D 1 159 ? -15.659 9.269 -18.357 1.00 26.07 159 GLY D C 1
ATOM 6367 O O . GLY D 1 159 ? -14.699 8.492 -18.332 1.00 23.68 159 GLY D O 1
ATOM 6368 N N . VAL D 1 160 ? -16.028 9.953 -17.312 1.00 23.65 160 VAL D N 1
ATOM 6369 C CA . VAL D 1 160 ? -15.278 9.867 -16.098 1.00 26.43 160 VAL D CA 1
ATOM 6370 C C . VAL D 1 160 ? -15.531 8.496 -15.406 1.00 24.35 160 VAL D C 1
ATOM 6371 O O . VAL D 1 160 ? -14.619 7.907 -14.817 1.00 25.91 160 VAL D O 1
ATOM 6375 N N . TYR D 1 161 ? -16.741 7.979 -15.544 1.00 23.83 161 TYR D N 1
ATOM 6376 C CA . TYR D 1 161 ? -17.050 6.655 -15.037 1.00 25.11 161 TYR D CA 1
ATOM 6377 C C . TYR D 1 161 ? -16.146 5.556 -15.661 1.00 25.41 161 TYR D C 1
ATOM 6378 O O . TYR D 1 161 ? -15.561 4.746 -14.946 1.00 24.42 161 TYR D O 1
ATOM 6387 N N . SER D 1 162 ? -16.074 5.557 -16.986 1.00 24.53 162 SER D N 1
ATOM 6388 C CA . SER D 1 162 ? -15.217 4.668 -17.749 1.00 28.00 162 SER D CA 1
ATOM 6389 C C . SER D 1 162 ? -13.758 4.813 -17.398 1.00 25.70 162 SER D C 1
ATOM 6390 O O . SER D 1 162 ? -13.068 3.814 -17.243 1.00 26.98 162 SER D O 1
ATOM 6393 N N . ALA D 1 163 ? -13.317 6.049 -17.168 1.00 27.66 163 ALA D N 1
ATOM 6394 C CA . ALA D 1 163 ? -11.916 6.329 -16.807 1.00 26.05 163 ALA D CA 1
ATOM 6395 C C . ALA D 1 163 ? -11.625 5.660 -15.481 1.00 27.96 163 ALA D C 1
ATOM 6396 O O . ALA D 1 163 ? -10.585 4.998 -15.321 1.00 27.58 163 ALA D O 1
ATOM 6398 N N . SER D 1 164 ? -12.571 5.778 -14.535 1.00 24.64 164 SER D N 1
ATOM 6399 C CA . SER D 1 164 ? -12.329 5.326 -13.191 1.00 23.97 164 SER D CA 1
ATOM 6400 C C . SER D 1 164 ? -12.186 3.848 -13.156 1.00 23.37 164 SER D C 1
ATOM 6401 O O . SER D 1 164 ? -11.308 3.326 -12.463 1.00 28.47 164 SER D O 1
ATOM 6404 N N . LYS D 1 165 ? -13.006 3.168 -13.949 1.00 23.87 165 LYS D N 1
ATOM 6405 C CA . LYS D 1 165 ? -13.016 1.734 -13.984 1.00 22.08 165 LYS D CA 1
ATOM 6406 C C . LYS D 1 165 ? -11.964 1.135 -14.899 1.00 22.23 165 LYS D C 1
ATOM 6407 O O . LYS D 1 165 ? -11.424 0.092 -14.579 1.00 20.53 165 LYS D O 1
ATOM 6413 N N . ALA D 1 166 ? -11.613 1.805 -15.966 1.00 22.76 166 ALA D N 1
ATOM 6414 C CA . ALA D 1 166 ? -10.432 1.436 -16.736 1.00 24.18 166 ALA D CA 1
ATOM 6415 C C . ALA D 1 166 ? -9.129 1.569 -15.944 1.00 25.49 166 ALA D C 1
ATOM 6416 O O . ALA D 1 166 ? -8.177 0.756 -16.150 1.00 24.09 166 ALA D O 1
ATOM 6418 N N . GLY D 1 167 ? -9.101 2.559 -15.035 1.00 25.78 167 GLY D N 1
ATOM 6419 C CA . GLY D 1 167 ? -7.992 2.749 -14.164 1.00 24.30 167 GLY D CA 1
ATOM 6420 C C . GLY D 1 167 ? -7.855 1.531 -13.275 1.00 26.89 167 GLY D C 1
ATOM 6421 O O . GLY D 1 167 ? -6.756 1.027 -13.071 1.00 23.01 167 GLY D O 1
ATOM 6422 N N . ILE D 1 168 ? -8.992 1.068 -12.741 1.00 26.40 168 ILE D N 1
ATOM 6423 C CA . ILE D 1 168 ? -9.013 -0.177 -11.976 1.00 25.03 168 ILE D CA 1
ATOM 6424 C C . ILE D 1 168 ? -8.465 -1.378 -12.767 1.00 23.06 168 ILE D C 1
ATOM 6425 O O . ILE D 1 168 ? -7.726 -2.199 -12.234 1.00 22.74 168 ILE D O 1
ATOM 6430 N N . ASP D 1 169 ? -8.907 -1.539 -13.985 1.00 23.36 169 ASP D N 1
ATOM 6431 C CA . ASP D 1 169 ? -8.401 -2.607 -14.862 1.00 23.42 169 ASP D CA 1
ATOM 6432 C C . ASP D 1 169 ? -6.868 -2.504 -14.951 1.00 23.22 169 ASP D C 1
ATOM 6433 O O . ASP D 1 169 ? -6.185 -3.518 -14.946 1.00 22.57 169 ASP D O 1
ATOM 6438 N N . GLY D 1 170 ? -6.354 -1.282 -15.145 1.00 23.86 170 GLY D N 1
ATOM 6439 C CA . GLY D 1 170 ? -4.915 -1.065 -15.362 1.00 24.65 170 GLY D CA 1
ATOM 6440 C C . GLY D 1 170 ? -4.129 -1.401 -14.126 1.00 26.06 170 GLY D C 1
ATOM 6441 O O . GLY D 1 170 ? -3.089 -2.072 -14.197 1.00 24.62 170 GLY D O 1
ATOM 6442 N N . PHE D 1 171 ? -4.677 -0.987 -12.973 1.00 26.08 171 PHE D N 1
ATOM 6443 C CA . PHE D 1 171 ? -4.153 -1.356 -11.666 1.00 25.71 171 PHE D CA 1
ATOM 6444 C C . PHE D 1 171 ? -4.057 -2.870 -11.468 1.00 24.94 171 PHE D C 1
ATOM 6445 O O . PHE D 1 171 ? -3.006 -3.378 -11.047 1.00 23.70 171 PHE D O 1
ATOM 6453 N N . MET D 1 172 ? -5.170 -3.565 -11.739 1.00 22.70 172 MET D N 1
ATOM 6454 C CA . MET D 1 172 ? -5.288 -5.036 -11.723 1.00 22.44 172 MET D CA 1
ATOM 6455 C C . MET D 1 172 ? -4.183 -5.782 -12.511 1.00 24.41 172 MET D C 1
ATOM 6456 O O . MET D 1 172 ? -3.576 -6.682 -11.966 1.00 23.22 172 MET D O 1
ATOM 6461 N N . ARG D 1 173 ? -3.911 -5.411 -13.761 1.00 22.70 173 ARG D N 1
ATOM 6462 C CA . ARG D 1 173 ? -2.937 -6.155 -14.560 1.00 26.04 173 ARG D CA 1
ATOM 6463 C C . ARG D 1 173 ? -1.506 -6.026 -13.982 1.00 26.75 173 ARG D C 1
ATOM 6464 O O . ARG D 1 173 ? -0.750 -6.985 -14.017 1.00 28.35 173 ARG D O 1
ATOM 6472 N N . SER D 1 174 ? -1.129 -4.815 -13.571 1.00 27.22 174 SER D N 1
ATOM 6473 C CA . SER D 1 174 ? 0.177 -4.581 -13.002 1.00 28.31 174 SER D CA 1
ATOM 6474 C C . SER D 1 174 ? 0.286 -5.311 -11.679 1.00 29.61 174 SER D C 1
ATOM 6475 O O . SER D 1 174 ? 1.265 -6.069 -11.479 1.00 28.94 174 SER D O 1
ATOM 6478 N N . LEU D 1 175 ? -0.696 -5.168 -10.791 1.00 27.16 175 LEU D N 1
ATOM 6479 C CA . LEU D 1 175 ? -0.671 -5.928 -9.522 1.00 28.84 175 LEU D CA 1
ATOM 6480 C C . LEU D 1 175 ? -0.596 -7.417 -9.699 1.00 28.38 175 LEU D C 1
ATOM 6481 O O . LEU D 1 175 ? 0.064 -8.090 -8.920 1.00 30.00 175 LEU D O 1
ATOM 6486 N N . ALA D 1 176 ? -1.296 -7.941 -10.703 1.00 25.93 176 ALA D N 1
ATOM 6487 C CA . ALA D 1 176 ? -1.231 -9.337 -10.999 1.00 25.65 176 ALA D CA 1
ATOM 6488 C C . ALA D 1 176 ? 0.217 -9.779 -11.234 1.00 27.70 176 ALA D C 1
ATOM 6489 O O . ALA D 1 176 ? 0.616 -10.876 -10.812 1.00 25.72 176 ALA D O 1
ATOM 6491 N N . ARG D 1 177 ? 0.962 -8.990 -11.987 1.00 29.73 177 ARG D N 1
ATOM 6492 C CA . ARG D 1 177 ? 2.365 -9.323 -12.277 1.00 29.55 177 ARG D CA 1
ATOM 6493 C C . ARG D 1 177 ? 3.205 -9.176 -11.013 1.00 29.46 177 ARG D C 1
ATOM 6494 O O . ARG D 1 177 ? 3.935 -10.036 -10.677 1.00 33.49 177 ARG D O 1
ATOM 6502 N N . GLU D 1 178 ? 3.044 -8.077 -10.307 1.00 31.85 178 GLU D N 1
ATOM 6503 C CA . GLU D 1 178 ? 3.703 -7.828 -9.038 1.00 31.81 178 GLU D CA 1
ATOM 6504 C C . GLU D 1 178 ? 3.445 -8.930 -7.998 1.00 34.12 178 GLU D C 1
ATOM 6505 O O . GLU D 1 178 ? 4.351 -9.399 -7.393 1.00 35.51 178 GLU D O 1
ATOM 6511 N N . LEU D 1 179 ? 2.216 -9.387 -7.824 1.00 34.30 179 LEU D N 1
ATOM 6512 C CA . LEU D 1 179 ? 1.880 -10.218 -6.635 1.00 33.36 179 LEU D CA 1
ATOM 6513 C C . LEU D 1 179 ? 1.786 -11.710 -6.863 1.00 31.86 179 LEU D C 1
ATOM 6514 O O . LEU D 1 179 ? 1.673 -12.503 -5.905 1.00 32.73 179 LEU D O 1
ATOM 6519 N N . GLY D 1 180 ? 1.805 -12.106 -8.117 1.00 30.91 180 GLY D N 1
ATOM 6520 C CA . GLY D 1 180 ? 1.715 -13.502 -8.477 1.00 32.88 180 GLY D CA 1
ATOM 6521 C C . GLY D 1 180 ? 2.788 -14.293 -7.726 1.00 38.85 180 GLY D C 1
ATOM 6522 O O . GLY D 1 180 ? 2.456 -15.313 -7.130 1.00 37.23 180 GLY D O 1
ATOM 6523 N N . PRO D 1 181 ? 4.065 -13.789 -7.717 1.00 35.67 181 PRO D N 1
ATOM 6524 C CA . PRO D 1 181 ? 5.107 -14.559 -7.003 1.00 36.73 181 PRO D CA 1
ATOM 6525 C C . PRO D 1 181 ? 4.958 -14.556 -5.481 1.00 40.62 181 PRO D C 1
ATOM 6526 O O . PRO D 1 181 ? 5.600 -15.370 -4.843 1.00 46.08 181 PRO D O 1
ATOM 6530 N N . LYS D 1 182 ? 4.133 -13.654 -4.927 1.00 38.69 182 LYS D N 1
ATOM 6531 C CA . LYS D 1 182 ? 3.713 -13.634 -3.531 1.00 36.23 182 LYS D CA 1
ATOM 6532 C C . LYS D 1 182 ? 2.456 -14.480 -3.213 1.00 37.00 182 LYS D C 1
ATOM 6533 O O . LYS D 1 182 ? 1.956 -14.403 -2.105 1.00 36.93 182 LYS D O 1
ATOM 6539 N N . GLY D 1 183 ? 1.971 -15.323 -4.126 1.00 31.47 183 GLY D N 1
ATOM 6540 C CA . GLY D 1 183 ? 0.759 -16.093 -3.864 1.00 32.32 183 GLY D CA 1
ATOM 6541 C C . GLY D 1 183 ? -0.521 -15.249 -3.799 1.00 31.28 183 GLY D C 1
ATOM 6542 O O . GLY D 1 183 ? -1.426 -15.569 -3.058 1.00 28.14 183 GLY D O 1
ATOM 6543 N N . ILE D 1 184 ? -0.600 -14.148 -4.550 1.00 29.90 184 ILE D N 1
ATOM 6544 C CA . ILE D 1 184 ? -1.843 -13.352 -4.607 1.00 30.08 184 ILE D CA 1
ATOM 6545 C C . ILE D 1 184 ? -2.234 -13.162 -6.074 1.00 29.80 184 ILE D C 1
ATOM 6546 O O . ILE D 1 184 ? -1.414 -12.574 -6.856 1.00 26.81 184 ILE D O 1
ATOM 6551 N N . ASN D 1 185 ? -3.445 -13.668 -6.399 1.00 25.44 185 ASN D N 1
ATOM 6552 C CA . ASN D 1 185 ? -4.055 -13.616 -7.725 1.00 23.89 185 ASN D CA 1
ATOM 6553 C C . ASN D 1 185 ? -4.981 -12.410 -7.782 1.00 23.90 185 ASN D C 1
ATOM 6554 O O . ASN D 1 185 ? -5.668 -12.083 -6.818 1.00 25.57 185 ASN D O 1
ATOM 6559 N N . VAL D 1 186 ? -4.894 -11.677 -8.865 1.00 26.20 186 VAL D N 1
ATOM 6560 C CA . VAL D 1 186 ? -5.588 -10.385 -8.967 1.00 25.74 186 VAL D CA 1
ATOM 6561 C C . VAL D 1 186 ? -6.356 -10.389 -10.285 1.00 25.61 186 VAL D C 1
ATOM 6562 O O . VAL D 1 186 ? -5.785 -10.678 -11.322 1.00 24.37 186 VAL D O 1
ATOM 6566 N N . ASN D 1 187 ? -7.655 -10.096 -10.225 1.00 24.59 187 ASN D N 1
ATOM 6567 C CA . ASN D 1 187 ? -8.548 -10.122 -11.419 1.00 25.66 187 ASN D CA 1
ATOM 6568 C C . ASN D 1 187 ? -9.680 -9.107 -11.328 1.00 22.84 187 ASN D C 1
ATOM 6569 O O . ASN D 1 187 ? -9.963 -8.572 -10.274 1.00 25.83 187 ASN D O 1
ATOM 6574 N N . CYS D 1 188 ? -10.292 -8.829 -12.470 1.00 23.79 188 CYS D N 1
ATOM 6575 C CA . CYS D 1 188 ? -11.556 -8.085 -12.549 1.00 24.04 188 CYS D CA 1
ATOM 6576 C C . CYS D 1 188 ? -12.713 -8.951 -12.919 1.00 23.06 188 CYS D C 1
ATOM 6577 O O . CYS D 1 188 ? -12.582 -9.849 -13.762 1.00 22.07 188 CYS D O 1
ATOM 6580 N N . VAL D 1 189 ? -13.871 -8.645 -12.333 1.00 23.41 189 VAL D N 1
ATOM 6581 C CA . VAL D 1 189 ? -15.156 -9.073 -12.885 1.00 22.72 189 VAL D CA 1
ATOM 6582 C C . VAL D 1 189 ? -15.830 -7.847 -13.462 1.00 22.06 189 VAL D C 1
ATOM 6583 O O . VAL D 1 189 ? -15.911 -6.799 -12.795 1.00 22.35 189 VAL D O 1
ATOM 6587 N N . SER D 1 190 ? -16.263 -7.952 -14.710 1.00 20.71 190 SER D N 1
ATOM 6588 C CA . SER D 1 190 ? -16.835 -6.826 -15.440 1.00 22.10 190 SER D CA 1
ATOM 6589 C C . SER D 1 190 ? -18.335 -6.999 -15.749 1.00 22.16 190 SER D C 1
ATOM 6590 O O . SER D 1 190 ? -18.705 -7.632 -16.734 1.00 21.89 190 SER D O 1
ATOM 6593 N N . PRO D 1 191 ? -19.216 -6.479 -14.874 1.00 22.44 191 PRO D N 1
ATOM 6594 C CA . PRO D 1 191 ? -20.627 -6.643 -15.134 1.00 22.69 191 PRO D CA 1
ATOM 6595 C C . PRO D 1 191 ? -21.103 -5.758 -16.275 1.00 24.60 191 PRO D C 1
ATOM 6596 O O . PRO D 1 191 ? -20.556 -4.656 -16.456 1.00 29.11 191 PRO D O 1
ATOM 6600 N N . GLY D 1 192 ? -22.152 -6.177 -16.962 1.00 27.37 192 GLY D N 1
AT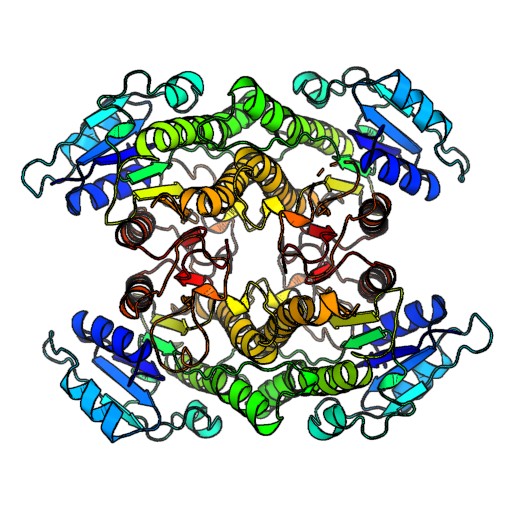OM 6601 C CA . GLY D 1 192 ? -22.911 -5.268 -17.868 1.00 29.59 192 GLY D CA 1
ATOM 6602 C C . GLY D 1 192 ? -24.019 -4.536 -17.097 1.00 30.22 192 GLY D C 1
ATOM 6603 O O . GLY D 1 192 ? -23.825 -4.240 -15.913 1.00 29.09 192 GLY D O 1
ATOM 6604 N N . VAL D 1 193 ? -25.181 -4.277 -17.727 1.00 29.59 193 VAL D N 1
ATOM 6605 C CA . VAL D 1 193 ? -26.202 -3.487 -17.059 1.00 29.75 193 VAL D CA 1
ATOM 6606 C C . VAL D 1 193 ? -26.921 -4.476 -16.171 1.00 30.88 193 VAL D C 1
ATOM 6607 O O . VAL D 1 193 ? -27.436 -5.486 -16.662 1.00 27.57 193 VAL D O 1
ATOM 6611 N N . THR D 1 194 ? -26.903 -4.173 -14.882 1.00 29.28 194 THR D N 1
ATOM 6612 C CA . THR D 1 194 ? -27.176 -5.139 -13.821 1.00 35.13 194 THR D CA 1
ATOM 6613 C C . THR D 1 194 ? -28.249 -4.567 -12.925 1.00 36.89 194 THR D C 1
ATOM 6614 O O . THR D 1 194 ? -28.179 -3.406 -12.613 1.00 43.28 194 THR D O 1
ATOM 6618 N N . ARG D 1 195 ? -29.246 -5.377 -12.550 1.00 46.93 195 ARG D N 1
ATOM 6619 C CA . ARG D 1 195 ? -30.448 -4.912 -11.805 1.00 50.84 195 ARG D CA 1
ATOM 6620 C C . ARG D 1 195 ? -30.041 -4.526 -10.400 1.00 58.94 195 ARG D C 1
ATOM 6621 O O . ARG D 1 195 ? -29.726 -5.381 -9.580 1.00 64.79 195 ARG D O 1
ATOM 6629 N N . THR D 1 196 ? -29.992 -3.231 -10.153 1.00 62.54 196 THR D N 1
ATOM 6630 C CA . THR D 1 196 ? -29.563 -2.675 -8.880 1.00 73.07 196 THR D CA 1
ATOM 6631 C C . THR D 1 196 ? -30.099 -1.259 -8.903 1.00 90.26 196 THR D C 1
ATOM 6632 O O . THR D 1 196 ? -30.236 -0.687 -10.006 1.00 88.18 196 THR D O 1
ATOM 6636 N N . SER D 1 197 ? -30.366 -0.683 -7.722 1.00 104.43 197 SER D N 1
ATOM 6637 C CA . SER D 1 197 ? -30.669 0.766 -7.600 1.00 106.64 197 SER D CA 1
ATOM 6638 C C . SER D 1 197 ? -29.338 1.544 -7.578 1.00 106.29 197 SER D C 1
ATOM 6639 O O . SER D 1 197 ? -28.935 2.122 -6.563 1.00 99.14 197 SER D O 1
ATOM 6642 N N . MET D 1 198 ? -28.690 1.527 -8.747 1.00 116.14 198 MET D N 1
ATOM 6643 C CA . MET D 1 198 ? -27.310 2.009 -8.992 1.00 119.88 198 MET D CA 1
ATOM 6644 C C . MET D 1 198 ? -27.210 2.408 -10.489 1.00 125.21 198 MET D C 1
ATOM 6645 O O . MET D 1 198 ? -26.853 3.547 -10.813 1.00 128.77 198 MET D O 1
ATOM 6650 N N . ALA D 1 199 ? -27.541 1.475 -11.390 1.00 120.93 199 ALA D N 1
ATOM 6651 C CA . ALA D 1 199 ? -27.847 1.803 -12.788 1.00 108.65 199 ALA D CA 1
ATOM 6652 C C . ALA D 1 199 ? -29.170 2.596 -12.861 1.00 107.26 199 ALA D C 1
ATOM 6653 O O . ALA D 1 199 ? -30.210 2.064 -13.283 1.00 99.13 199 ALA D O 1
ATOM 6655 N N . GLU D 1 200 ? -29.122 3.864 -12.438 1.00 97.05 200 GLU D N 1
ATOM 6656 C CA . GLU D 1 200 ? -30.316 4.702 -12.332 1.00 92.95 200 GLU D CA 1
ATOM 6657 C C . GLU D 1 200 ? -30.250 5.719 -13.469 1.00 86.97 200 GLU D C 1
ATOM 6658 O O . GLU D 1 200 ? -29.215 6.350 -13.678 1.00 75.35 200 GLU D O 1
ATOM 6664 N N . GLY D 1 201 ? -31.361 5.860 -14.195 1.00 79.56 201 GLY D N 1
ATOM 6665 C CA . GLY D 1 201 ? -31.366 6.468 -15.521 1.00 78.45 201 GLY D CA 1
ATOM 6666 C C . GLY D 1 201 ? -31.112 5.378 -16.545 1.00 77.07 201 GLY D C 1
ATOM 6667 O O . GLY D 1 201 ? -32.024 4.996 -17.274 1.00 83.54 201 GLY D O 1
ATOM 6668 N N . ILE D 1 202 ? -29.891 4.828 -16.551 1.00 80.08 202 ILE D N 1
ATOM 6669 C CA . ILE D 1 202 ? -29.444 3.884 -17.601 1.00 72.57 202 ILE D CA 1
ATOM 6670 C C . ILE D 1 202 ? -30.035 2.482 -17.513 1.00 63.49 202 ILE D C 1
ATOM 6671 O O . ILE D 1 202 ? -30.148 1.917 -16.426 1.00 66.90 202 ILE D O 1
ATOM 6676 N N . ASP D 1 203 ? -30.442 1.948 -18.662 1.00 52.28 203 ASP D N 1
ATOM 6677 C CA . ASP D 1 203 ? -30.993 0.610 -18.757 1.00 51.23 203 ASP D CA 1
ATOM 6678 C C . ASP D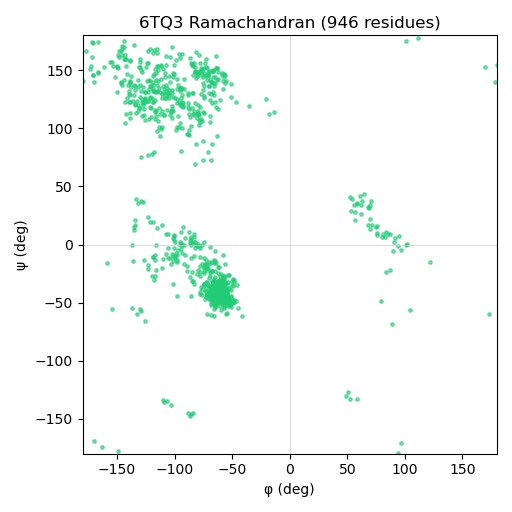 1 203 ? -30.378 -0.143 -19.967 1.00 43.86 203 ASP D C 1
ATOM 6679 O O . ASP D 1 203 ? -29.615 0.411 -20.757 1.00 48.65 203 ASP D O 1
ATOM 6684 N N . PRO D 1 204 ? -30.662 -1.420 -20.081 1.00 40.70 204 PRO D N 1
ATOM 6685 C CA . PRO D 1 204 ? -30.002 -2.190 -21.167 1.00 41.73 204 PRO D CA 1
ATOM 6686 C C . PRO D 1 204 ? -30.232 -1.699 -22.604 1.00 45.34 204 PRO D C 1
ATOM 6687 O O . PRO D 1 204 ? -29.330 -1.802 -23.441 1.00 39.76 204 PRO D O 1
ATOM 6691 N N . SER D 1 205 ? -31.431 -1.158 -22.858 1.00 50.05 205 SER D N 1
ATOM 6692 C CA . SER D 1 205 ? -31.867 -0.633 -24.177 1.00 42.26 205 SER D CA 1
ATOM 6693 C C . SER D 1 205 ? -30.995 0.447 -24.744 1.00 46.06 205 SER D C 1
ATOM 6694 O O . SER D 1 205 ? -30.894 0.563 -25.936 1.00 59.23 205 SER D O 1
ATOM 6697 N N . MET D 1 206 ? -30.347 1.240 -23.915 1.00 47.72 206 MET D N 1
ATOM 6698 C CA . MET D 1 206 ? -29.333 2.207 -24.408 1.00 48.27 206 MET D CA 1
ATOM 6699 C C . MET D 1 206 ? -28.007 1.620 -24.963 1.00 42.93 206 MET D C 1
ATOM 6700 O O . MET D 1 206 ? -27.135 2.381 -25.399 1.00 45.58 206 MET D O 1
ATOM 6705 N N . PHE D 1 207 ? -27.834 0.293 -24.927 1.00 39.23 207 PHE D N 1
ATOM 6706 C CA . PHE D 1 207 ? -26.611 -0.390 -25.442 1.00 38.38 207 PHE D CA 1
ATOM 6707 C C . PHE D 1 207 ? -26.957 -1.466 -26.484 1.00 41.64 207 PHE D C 1
ATOM 6708 O O . PHE D 1 207 ? -28.047 -2.034 -26.467 1.00 40.50 207 PHE D O 1
ATOM 6716 N N . ASP D 1 208 ? -26.016 -1.734 -27.397 1.00 44.04 208 ASP D N 1
ATOM 6717 C CA . ASP D 1 208 ? -26.212 -2.753 -28.429 1.00 43.73 208 ASP D CA 1
ATOM 6718 C C . ASP D 1 208 ? -25.796 -4.090 -27.787 1.00 41.51 208 ASP D C 1
ATOM 6719 O O . ASP D 1 208 ? -24.597 -4.361 -27.605 1.00 37.11 208 ASP D O 1
ATOM 6724 N N . LEU D 1 209 ? -26.783 -4.885 -27.376 1.00 37.77 209 LEU D N 1
ATOM 6725 C CA . LEU D 1 209 ? -26.512 -6.099 -26.602 1.00 35.59 209 LEU D CA 1
ATOM 6726 C C . LEU D 1 209 ? -27.002 -7.299 -27.372 1.00 33.80 209 LEU D C 1
ATOM 6727 O O . LEU D 1 209 ? -28.119 -7.302 -27.805 1.00 32.45 209 LEU D O 1
ATOM 6732 N N . PRO D 1 210 ? -26.184 -8.339 -27.495 1.00 33.62 210 PRO D N 1
ATOM 6733 C CA . PRO D 1 210 ? -26.645 -9.613 -28.060 1.00 32.84 210 PRO D CA 1
ATOM 6734 C C . PRO D 1 210 ? -27.687 -10.349 -27.209 1.00 33.32 210 PRO D C 1
ATOM 6735 O O . PRO D 1 210 ? -28.503 -11.040 -27.753 1.00 35.11 210 PRO D O 1
ATOM 6739 N N . ILE D 1 211 ? -27.610 -10.206 -25.894 1.00 30.70 211 ILE D N 1
ATOM 6740 C CA . ILE D 1 211 ? -28.558 -10.774 -24.965 1.00 31.15 211 ILE D CA 1
ATOM 6741 C C . ILE D 1 211 ? -29.307 -9.577 -24.382 1.00 32.95 211 ILE D C 1
ATOM 6742 O O . ILE D 1 211 ? -28.709 -8.726 -23.734 1.00 27.99 211 ILE D O 1
ATOM 6747 N N . ASN D 1 212 ? -30.604 -9.481 -24.661 1.00 31.44 212 ASN D N 1
ATOM 6748 C CA . ASN D 1 212 ? -31.376 -8.325 -24.246 1.00 39.16 212 ASN D CA 1
ATOM 6749 C C . ASN D 1 212 ? -31.688 -8.483 -22.767 1.00 37.72 212 ASN D C 1
ATOM 6750 O O . ASN D 1 212 ? -31.595 -9.564 -22.211 1.00 34.77 212 ASN D O 1
ATOM 6755 N N . GLY D 1 213 ? -31.938 -7.374 -22.110 1.00 35.14 213 GLY D N 1
ATOM 6756 C CA . GLY D 1 213 ? -32.389 -7.431 -20.752 1.00 38.29 213 GLY D CA 1
ATOM 6757 C C . GLY D 1 213 ? -31.337 -7.167 -19.719 1.00 39.01 213 GLY D C 1
ATOM 6758 O O . GLY D 1 213 ? -30.128 -6.991 -20.011 1.00 36.19 213 GLY D O 1
ATOM 6759 N N . TRP D 1 214 ? -31.860 -7.140 -18.493 1.00 38.37 214 TRP D N 1
ATOM 6760 C CA . TRP D 1 214 ? -31.133 -6.875 -17.288 1.00 38.32 214 TRP D CA 1
ATOM 6761 C C . TRP D 1 214 ? -30.335 -8.128 -16.948 1.00 33.35 214 TRP D C 1
ATOM 6762 O O . TRP D 1 214 ? -30.763 -9.237 -17.200 1.00 33.31 214 TRP D O 1
ATOM 6773 N N . ILE D 1 215 ? -29.142 -7.936 -16.407 1.00 33.49 215 ILE D N 1
ATOM 6774 C CA . ILE D 1 215 ? -28.428 -9.015 -15.719 1.00 31.67 215 ILE D CA 1
ATOM 6775 C C . ILE D 1 215 ? -28.707 -9.005 -14.213 1.00 31.41 215 ILE D C 1
ATOM 6776 O O . ILE D 1 215 ? -28.649 -7.932 -13.552 1.00 30.79 215 ILE D O 1
ATOM 6781 N N . GLU D 1 216 ? -28.980 -10.181 -13.671 1.00 30.10 216 GLU D N 1
ATOM 6782 C CA . GLU D 1 216 ? -29.286 -10.344 -12.240 1.00 31.76 216 GLU D CA 1
ATOM 6783 C C . GLU D 1 216 ? -27.977 -10.390 -11.460 1.00 31.08 216 GLU D C 1
ATOM 6784 O O . GLU D 1 216 ? -26.956 -10.926 -11.971 1.00 27.33 216 GLU D O 1
ATOM 6790 N N . VAL D 1 217 ? -28.004 -9.782 -10.264 1.00 30.93 217 VAL D N 1
ATOM 6791 C CA . VAL D 1 217 ? -26.822 -9.735 -9.365 1.00 30.27 217 VAL D CA 1
ATOM 6792 C C . VAL D 1 217 ? -26.124 -11.083 -9.129 1.00 31.43 217 VAL D C 1
ATOM 6793 O O . VAL D 1 217 ? -24.865 -11.158 -9.105 1.00 24.27 217 VAL D O 1
ATOM 6797 N N . ASP D 1 218 ? -26.901 -12.174 -9.057 1.00 32.27 218 ASP D N 1
ATOM 6798 C CA . ASP D 1 218 ? -26.279 -13.521 -8.877 1.00 34.08 218 ASP D CA 1
ATOM 6799 C C . ASP D 1 218 ? -25.305 -13.938 -9.983 1.00 32.15 218 ASP D C 1
ATOM 6800 O O . ASP D 1 218 ? -24.356 -14.710 -9.733 1.00 28.56 218 ASP D O 1
ATOM 6805 N N . ALA D 1 219 ? -25.559 -13.459 -11.199 1.00 28.07 219 ALA D N 1
ATOM 6806 C CA . ALA D 1 219 ? -24.699 -13.779 -12.310 1.00 30.20 219 ALA D CA 1
ATOM 6807 C C . ALA D 1 219 ? -23.324 -13.167 -12.080 1.00 26.51 219 ALA D C 1
ATOM 6808 O O . ALA D 1 219 ? -22.315 -13.775 -12.419 1.00 23.04 219 ALA D O 1
ATOM 6810 N N . ILE D 1 220 ? -23.276 -11.986 -11.446 1.00 26.88 220 ILE D N 1
ATOM 6811 C CA . ILE D 1 220 ? -21.993 -11.351 -11.183 1.00 26.29 220 ILE D CA 1
ATOM 6812 C C . ILE D 1 220 ? -21.295 -12.123 -10.047 1.00 29.08 220 ILE D C 1
ATOM 6813 O O . ILE D 1 220 ? -20.118 -12.440 -10.148 1.00 22.23 220 ILE D O 1
ATOM 6818 N N . ALA D 1 221 ? -22.028 -12.427 -8.970 1.00 25.94 221 ALA D N 1
ATOM 6819 C CA . ALA D 1 221 ? -21.491 -13.224 -7.864 1.00 24.31 221 ALA D CA 1
ATOM 6820 C C . ALA D 1 221 ? -20.913 -14.556 -8.317 1.00 25.13 221 ALA D C 1
ATOM 6821 O O . ALA D 1 221 ? -19.865 -14.939 -7.805 1.00 27.50 221 ALA D O 1
ATOM 6823 N N . ASP D 1 222 ? -21.585 -15.261 -9.247 1.00 25.11 222 ASP D N 1
ATOM 6824 C CA . ASP D 1 222 ? -21.084 -16.543 -9.763 1.00 23.33 222 ASP D CA 1
ATOM 6825 C C . ASP D 1 222 ? -19.657 -16.438 -10.332 1.00 22.29 222 ASP D C 1
ATOM 6826 O O . ASP D 1 222 ? -18.846 -17.350 -10.142 1.00 21.16 222 ASP D O 1
ATOM 6831 N N . ALA D 1 223 ? -19.373 -15.371 -11.035 1.00 21.99 223 ALA D N 1
ATOM 6832 C CA . ALA D 1 223 ? -17.978 -15.155 -11.580 1.00 24.11 223 ALA D CA 1
ATOM 6833 C C . ALA D 1 223 ? -16.935 -14.867 -10.499 1.00 24.51 223 ALA D C 1
ATOM 6834 O O . ALA D 1 223 ? -15.756 -15.278 -10.594 1.00 27.55 223 ALA D O 1
ATOM 6836 N N . VAL D 1 224 ? -17.363 -14.134 -9.473 1.00 25.67 224 VAL D N 1
ATOM 6837 C CA . VAL D 1 224 ? -16.564 -13.941 -8.295 1.00 24.74 224 VAL D CA 1
ATOM 6838 C C . VAL D 1 224 ? -16.258 -15.234 -7.609 1.00 26.10 224 VAL D C 1
ATOM 6839 O O . VAL D 1 224 ? -15.117 -15.518 -7.279 1.00 26.52 224 VAL D O 1
ATOM 6843 N N . THR D 1 225 ? -17.264 -16.065 -7.433 1.00 26.76 225 THR D N 1
ATOM 6844 C CA . THR D 1 225 ? -17.067 -17.330 -6.739 1.00 27.85 225 THR D CA 1
ATOM 6845 C C . THR D 1 225 ? -16.136 -18.247 -7.542 1.00 29.85 225 THR D C 1
ATOM 6846 O O . THR D 1 225 ? -15.256 -18.919 -6.966 1.00 27.52 225 THR D O 1
ATOM 6850 N N . TYR D 1 226 ? -16.348 -18.298 -8.860 1.00 26.35 226 TYR D N 1
ATOM 6851 C CA . TYR D 1 226 ? -15.455 -19.002 -9.734 1.00 25.51 226 TYR D CA 1
ATOM 6852 C C . TYR D 1 226 ? -13.987 -18.594 -9.490 1.00 26.96 226 TYR D C 1
ATOM 6853 O O . TYR D 1 226 ? -13.139 -19.429 -9.314 1.00 28.90 226 TYR D O 1
ATOM 6862 N N . LEU D 1 227 ? -13.719 -17.296 -9.472 1.00 26.91 227 LEU D N 1
ATOM 6863 C CA . LEU D 1 227 ? -12.391 -16.825 -9.365 1.00 24.56 227 LEU D CA 1
ATOM 6864 C C . LEU D 1 227 ? -11.829 -17.218 -8.042 1.00 26.62 227 LEU D C 1
ATOM 6865 O O . LEU D 1 227 ? -10.743 -17.743 -7.950 1.00 23.79 227 LEU D O 1
ATOM 6870 N N . VAL D 1 228 ? -12.603 -17.022 -7.006 1.00 27.98 228 VAL D N 1
ATOM 6871 C CA . VAL D 1 228 ? -12.131 -17.301 -5.655 1.00 28.53 228 VAL D CA 1
ATOM 6872 C C . VAL D 1 228 ? -11.734 -18.780 -5.484 1.00 28.83 228 VAL D C 1
ATOM 6873 O O . VAL D 1 228 ? -10.723 -19.096 -4.801 1.00 25.72 228 VAL D O 1
ATOM 6877 N N . LYS D 1 229 ? -12.474 -19.691 -6.126 1.00 28.63 229 LYS D N 1
ATOM 6878 C CA . LYS D 1 229 ? -12.116 -21.088 -6.084 1.00 28.46 229 LYS D CA 1
ATOM 6879 C C . LYS D 1 229 ? -10.994 -21.480 -7.016 1.00 28.58 229 LYS D C 1
ATOM 6880 O O . LYS D 1 229 ? -10.642 -22.635 -7.053 1.00 30.27 229 LYS D O 1
ATOM 6886 N N . SER D 1 230 ? -10.443 -20.568 -7.796 1.00 27.49 230 SER D N 1
ATOM 6887 C CA . SER D 1 230 ? -9.427 -20.944 -8.808 1.00 25.22 230 SER D CA 1
ATOM 6888 C C . SER D 1 230 ? -8.045 -20.590 -8.312 1.00 24.62 230 SER D C 1
ATOM 6889 O O . SER D 1 230 ? -7.885 -19.864 -7.354 1.00 26.65 230 SER D O 1
ATOM 6892 N N . LYS D 1 231 ? -7.038 -21.062 -9.023 1.00 28.01 231 LYS D N 1
ATOM 6893 C CA . LYS D 1 231 ? -5.648 -20.866 -8.635 1.00 30.93 231 LYS D CA 1
ATOM 6894 C C . LYS D 1 231 ? -4.722 -20.467 -9.769 1.00 25.53 231 LYS D C 1
ATOM 6895 O O . LYS D 1 231 ? -3.628 -19.982 -9.521 1.00 26.12 231 LYS D O 1
ATOM 6901 N N . ASN D 1 232 ? -5.148 -20.613 -10.994 1.00 25.81 232 ASN D N 1
ATOM 6902 C CA . ASN D 1 232 ? -4.311 -20.333 -12.144 1.00 26.52 232 ASN D CA 1
ATOM 6903 C C . ASN D 1 232 ? -4.845 -19.148 -12.982 1.00 24.86 232 ASN D C 1
ATOM 6904 O O . ASN D 1 232 ? -4.432 -18.957 -14.173 1.00 27.75 232 ASN D O 1
ATOM 6909 N N . VAL D 1 233 ? -5.759 -18.394 -12.426 1.00 23.47 233 VAL D N 1
ATOM 6910 C CA . VAL D 1 233 ? -6.310 -17.185 -13.134 1.00 24.54 233 VAL D CA 1
ATOM 6911 C C . VAL D 1 233 ? -5.762 -15.910 -12.501 1.00 25.28 233 VAL D C 1
ATOM 6912 O O . VAL D 1 233 ? -6.099 -15.578 -11.344 1.00 26.07 233 VAL D O 1
ATOM 6916 N N . THR D 1 234 ? -4.982 -15.130 -13.246 1.00 21.66 234 THR D N 1
ATOM 6917 C CA . THR D 1 234 ? -4.619 -13.866 -12.750 1.00 23.22 234 THR D CA 1
ATOM 6918 C C . THR D 1 234 ? -4.405 -12.889 -13.877 1.00 25.31 234 THR D C 1
ATOM 6919 O O . THR D 1 234 ? -4.086 -13.295 -14.996 1.00 24.67 234 THR D O 1
ATOM 6923 N N . GLY D 1 235 ? -4.590 -11.611 -13.580 1.00 23.99 235 GLY D N 1
ATOM 6924 C CA . GLY D 1 235 ? -4.433 -10.542 -14.601 1.00 25.65 235 GLY D CA 1
ATOM 6925 C C . GLY D 1 235 ? -5.510 -10.517 -15.678 1.00 26.32 235 GLY D C 1
ATOM 6926 O O . GLY D 1 235 ? -5.293 -9.909 -16.725 1.00 25.72 235 GLY D O 1
ATOM 6927 N N . THR D 1 236 ? -6.678 -11.101 -15.400 1.00 24.75 236 THR D N 1
ATOM 6928 C CA . THR D 1 236 ? -7.708 -11.182 -16.363 1.00 25.31 236 THR D CA 1
ATOM 6929 C C . THR D 1 236 ? -8.949 -10.468 -15.945 1.00 23.28 236 THR D C 1
ATOM 6930 O O . THR D 1 236 ? -9.223 -10.220 -14.774 1.00 24.51 236 THR D O 1
ATOM 6934 N N . THR D 1 237 ? -9.785 -10.254 -16.926 1.00 23.23 237 THR D N 1
ATOM 6935 C CA . THR D 1 237 ? -11.210 -9.928 -16.696 1.00 22.15 237 THR D CA 1
ATOM 6936 C C . THR D 1 237 ? -12.171 -11.050 -17.004 1.00 22.23 237 THR D C 1
ATOM 6937 O O . THR D 1 237 ? -12.072 -11.691 -18.021 1.00 20.59 237 THR D O 1
ATOM 6941 N N . VAL D 1 238 ? -13.137 -11.289 -16.109 1.00 24.38 238 VAL D N 1
ATOM 6942 C CA . VAL D 1 238 ? -14.227 -12.146 -16.413 1.00 25.18 238 VAL D CA 1
ATOM 6943 C C . VAL D 1 238 ? -15.443 -11.252 -16.690 1.00 27.41 238 VAL D C 1
ATOM 6944 O O . VAL D 1 238 ? -15.981 -10.584 -15.778 1.00 24.81 238 VAL D O 1
ATOM 6948 N N . SER D 1 239 ? -15.868 -11.242 -17.941 1.00 22.80 239 SER D N 1
ATOM 6949 C CA . SER D 1 239 ? -16.930 -10.352 -18.395 1.00 25.25 239 SER D CA 1
ATOM 6950 C C . SER D 1 239 ? -18.295 -11.053 -18.341 1.00 23.79 239 SER D C 1
ATOM 6951 O O . SER D 1 239 ? -18.474 -12.135 -18.928 1.00 24.62 239 SER D O 1
ATOM 6954 N N . VAL D 1 240 ? -19.237 -10.399 -17.649 1.00 25.33 240 VAL D N 1
ATOM 6955 C CA . VAL D 1 240 ? -20.614 -10.899 -17.453 1.00 25.34 240 VAL D CA 1
ATOM 6956 C C . VAL D 1 240 ? -21.524 -9.701 -17.872 1.00 24.68 240 VAL D C 1
ATOM 6957 O O . VAL D 1 240 ? -21.989 -8.961 -17.051 1.00 23.45 240 VAL D O 1
ATOM 6961 N N . ASP D 1 241 ? -21.636 -9.485 -19.168 1.00 21.38 241 ASP D N 1
ATOM 6962 C CA . ASP D 1 241 ? -22.161 -8.273 -19.730 1.00 24.13 241 ASP D CA 1
ATOM 6963 C C . ASP D 1 241 ? -23.167 -8.413 -20.865 1.00 23.55 241 ASP D C 1
ATOM 6964 O O . ASP D 1 241 ? -23.391 -7.459 -21.585 1.00 24.98 241 ASP D O 1
ATOM 6969 N N . ASN D 1 242 ? -23.751 -9.613 -21.027 1.00 26.43 242 ASN D N 1
ATOM 6970 C CA . ASN D 1 242 ? -24.740 -9.911 -22.061 1.00 24.72 242 ASN D CA 1
ATOM 6971 C C . ASN D 1 242 ? -24.191 -9.621 -23.455 1.00 28.64 242 ASN D C 1
ATOM 6972 O O . ASN D 1 242 ? -24.957 -9.330 -24.375 1.00 29.18 242 ASN D O 1
ATOM 6977 N N . GLY D 1 243 ? -22.859 -9.726 -23.610 1.00 25.89 243 GLY D N 1
ATOM 6978 C CA . GLY D 1 243 ? -22.220 -9.463 -24.879 1.00 26.10 243 GLY D CA 1
ATOM 6979 C C . GLY D 1 243 ? -21.872 -8.028 -25.265 1.00 25.31 243 GLY D C 1
ATOM 6980 O O . GLY D 1 243 ? -21.478 -7.811 -26.419 1.00 27.39 243 GLY D O 1
ATOM 6981 N N . TYR D 1 244 ? -21.969 -7.072 -24.334 1.00 24.35 244 TYR D N 1
ATOM 6982 C CA . TYR D 1 244 ? -21.591 -5.684 -24.633 1.00 24.93 244 TYR D CA 1
ATOM 6983 C C . TYR D 1 244 ? -20.212 -5.554 -25.256 1.00 24.38 244 TYR D C 1
ATOM 6984 O O . TYR D 1 244 ? -19.987 -4.839 -26.273 1.00 25.00 244 TYR D O 1
ATOM 6993 N N . CYS D 1 245 ? -19.244 -6.243 -24.704 1.00 24.31 245 CYS D N 1
ATOM 6994 C CA . CYS D 1 245 ? -17.880 -6.135 -25.211 1.00 24.48 245 CYS D CA 1
ATOM 6995 C C . CYS D 1 245 ? -17.490 -7.029 -26.384 1.00 23.73 245 CYS D C 1
ATOM 6996 O O . CYS D 1 245 ? -16.394 -6.962 -26.851 1.00 26.01 245 CYS D O 1
ATOM 6999 N N . ALA D 1 246 ? -18.412 -7.840 -26.853 1.00 30.00 246 ALA D N 1
ATOM 7000 C CA . ALA D 1 246 ? -18.156 -8.755 -27.943 1.00 30.00 246 ALA D CA 1
ATOM 7001 C C . ALA D 1 246 ? -17.468 -8.199 -29.217 1.00 30.00 246 ALA D C 1
ATOM 7002 O O . ALA D 1 246 ? -17.996 -7.319 -29.826 1.00 30.00 246 ALA D O 1
#